Protein AF-A0A6A5TBU6-F1 (afdb_monomer)

Mean predicted aligned error: 10.68 Å

pLDDT: mean 81.48, std 22.79, range [21.53, 98.81]

Foldseek 3Di:
DPPPPPPDDDDDVVVVVVVVVVPPDDDDDDDDDDDDDDDDDDDDDDDDDDDDDDDDDDDDDDDDDDDPDPPPVVPVPDPPPPPCVVVCVVVVVVVVPPPDPDVCPVVVVVVVVVCLVCLLVLLLVLLLLLLVLLLCCCFVVLNVCLLVLLVLLLVLLVVVLVVCVVVLVVVCVVPDPDDDDADPVLLVLLLLLLLLQLLLSSLVSQLSNQDLASLLLLLLLLLLVLLQLVLCVVVVVDDDDPLLVVLSVLLVVLSVLLQLQAQADDPSNCVSSNSSSNSNSSSLNSLVVSCVPPVVNPDRLSVSSVSNSVSNVVVSVCVCPDPDDPDDDDDPDPVCVVSSVSNSNSSSSSCSSQVHSNFRPPPPPCPPPPPDDCVLVRLVVRLLSSLVSSLVSLLVQLVDLSHHAGDPSSVVSSVSSSCSSNVVSVVCVVVVVVVVVVVVVVPPPPPPPPDDDDDDDDDDDDDPDDDPPPPPPPPVPPPPDDVVVVVSVVVSVVSNVSSVCSNPPDDDDPQPDAQFPPVADAPALAEEEEEEEPDDLQLLLVVLVLQCVQPLCVPYAYEYEYQHPPDDQVVSCVSNVHPYYHYDHLFLGQLLSVLCCCLVCVNHDHQKYWRYYSDHPPVVLQSLLCSAQDDSAWFAKFFSAWAQDKHFLQWDDDNVGDTDPPSVSQVLLCQLRVDGDRMFTWGAPRTMMHGSRLSNSHDSVSSVLLSCLTQPCPHPQNDCVNQVPPDADRNHGPVSVVSRTCVCSSSSNGDNQLSHQPGGSVSSDRVVDDSVSGGDTPD

Organism: NCBI:txid706981

Structure (mmCIF, N/CA/C/O backbone):
data_AF-A0A6A5TBU6-F1
#
_entry.id   AF-A0A6A5TBU6-F1
#
loop_
_atom_site.group_PDB
_atom_site.id
_atom_site.type_symbol
_atom_site.label_atom_id
_atom_site.label_alt_id
_atom_site.label_comp_id
_atom_site.label_asym_id
_atom_site.label_entity_id
_atom_site.label_seq_id
_atom_site.pdbx_PDB_ins_code
_atom_site.Cartn_x
_atom_site.Cartn_y
_atom_site.Cartn_z
_atom_site.occupancy
_atom_site.B_iso_or_equiv
_atom_site.auth_seq_id
_atom_site.auth_comp_id
_atom_site.auth_asym_id
_atom_site.auth_atom_id
_atom_site.pdbx_PDB_model_num
ATOM 1 N N . MET A 1 1 ? -9.175 18.518 -12.626 1.00 25.09 1 MET A N 1
ATOM 2 C CA . MET A 1 1 ? -8.507 19.809 -12.917 1.00 25.09 1 MET A CA 1
ATOM 3 C C . MET A 1 1 ? -7.297 20.128 -12.014 1.00 25.09 1 MET A C 1
ATOM 5 O O . MET A 1 1 ? -6.683 21.158 -12.230 1.00 25.09 1 MET A O 1
ATOM 9 N N . CYS A 1 2 ? -6.845 19.247 -11.105 1.00 22.73 2 CYS A N 1
ATOM 10 C CA . CYS A 1 2 ? -5.670 19.499 -10.239 1.00 22.73 2 CYS A CA 1
ATOM 11 C C . CYS A 1 2 ? -4.320 18.930 -10.740 1.00 22.73 2 CYS A C 1
ATOM 13 O O . CYS A 1 2 ? -3.374 18.865 -9.965 1.00 22.73 2 CYS A O 1
ATOM 15 N N . PHE A 1 3 ? -4.193 18.501 -12.002 1.00 24.95 3 PHE A N 1
ATOM 16 C CA . PHE A 1 3 ? -3.011 17.743 -12.461 1.00 24.95 3 PHE A CA 1
ATOM 17 C C . PHE A 1 3 ? -1.880 18.579 -13.101 1.00 24.95 3 PHE A C 1
ATOM 19 O O . PHE A 1 3 ? -0.862 18.013 -13.480 1.00 24.95 3 PHE A O 1
ATOM 26 N N . VAL A 1 4 ? -2.016 19.908 -13.220 1.00 26.48 4 VAL A N 1
ATOM 27 C CA . VAL A 1 4 ? -1.069 20.748 -13.998 1.00 26.48 4 VAL A CA 1
ATOM 28 C C . VAL A 1 4 ? -0.097 21.577 -13.131 1.00 26.48 4 VAL A C 1
ATOM 30 O O . VAL A 1 4 ? 0.890 22.090 -13.641 1.00 26.48 4 VAL A O 1
ATOM 33 N N . SER A 1 5 ? -0.266 21.647 -11.807 1.00 25.61 5 SER A N 1
ATOM 34 C CA . SER A 1 5 ? 0.549 22.535 -10.945 1.00 25.61 5 SER A CA 1
ATOM 35 C C . SER A 1 5 ? 1.774 21.886 -10.273 1.00 25.61 5 SER A C 1
ATOM 37 O O . SER A 1 5 ? 2.317 22.453 -9.332 1.00 25.61 5 SER A O 1
ATOM 39 N N . LEU A 1 6 ? 2.235 20.713 -10.724 1.00 26.31 6 LEU A N 1
ATOM 40 C CA . LEU A 1 6 ? 3.291 19.930 -10.047 1.00 26.31 6 LEU A CA 1
ATOM 41 C C . LEU A 1 6 ? 4.725 20.129 -10.586 1.00 26.31 6 LEU A C 1
ATOM 43 O O . LEU A 1 6 ? 5.630 19.419 -10.159 1.00 26.31 6 LEU A O 1
ATOM 47 N N . LEU A 1 7 ? 4.967 21.086 -11.489 1.00 26.02 7 LEU A N 1
ATOM 48 C CA . LEU A 1 7 ? 6.276 21.261 -12.152 1.00 26.02 7 LEU A CA 1
ATOM 49 C C . LEU A 1 7 ? 7.170 22.386 -11.590 1.00 26.02 7 LEU A C 1
ATOM 51 O O . LEU A 1 7 ? 8.175 22.729 -12.206 1.00 26.02 7 LEU A O 1
ATOM 55 N N . SER A 1 8 ? 6.879 22.921 -10.403 1.00 26.02 8 SER A N 1
ATOM 56 C CA . SER A 1 8 ? 7.713 23.947 -9.755 1.00 26.02 8 SER A CA 1
ATOM 57 C C . SER A 1 8 ? 8.039 23.604 -8.298 1.00 26.02 8 SER A C 1
ATOM 59 O O . SER A 1 8 ? 7.358 24.061 -7.387 1.00 26.02 8 SER A O 1
ATOM 61 N N . LEU A 1 9 ? 9.110 22.830 -8.062 1.00 29.05 9 LEU A N 1
ATOM 62 C CA . LEU A 1 9 ? 9.733 22.660 -6.737 1.00 29.05 9 LEU A CA 1
ATOM 63 C C . LEU A 1 9 ? 11.262 22.509 -6.841 1.00 29.05 9 LEU A C 1
ATOM 65 O O . LEU A 1 9 ? 11.756 21.732 -7.656 1.00 29.05 9 LEU A O 1
ATOM 69 N N . PRO A 1 10 ? 12.002 23.183 -5.943 1.00 38.06 10 PRO A N 1
ATOM 70 C CA . PRO A 1 10 ? 12.728 22.443 -4.912 1.00 38.06 10 PRO A CA 1
ATOM 71 C C . PRO A 1 10 ? 12.441 22.967 -3.487 1.00 38.06 10 PRO A C 1
ATOM 73 O O . PRO A 1 10 ? 12.033 24.108 -3.295 1.00 38.06 10 PRO A O 1
ATOM 76 N N . SER A 1 11 ? 12.692 22.115 -2.484 1.00 30.66 11 SER A N 1
ATOM 77 C CA . SER A 1 11 ? 12.704 22.329 -1.013 1.00 30.66 11 SER A CA 1
ATOM 78 C C . SER A 1 11 ? 11.419 22.142 -0.179 1.00 30.66 11 SER A C 1
ATOM 80 O O . SER A 1 11 ? 11.531 21.657 0.946 1.00 30.66 11 SER A O 1
ATOM 82 N N . VAL A 1 12 ? 10.205 22.406 -0.680 1.00 30.81 12 VAL A N 1
ATOM 83 C CA . VAL A 1 12 ? 8.992 22.365 0.184 1.00 30.81 12 VAL A CA 1
ATOM 84 C C . VAL A 1 12 ? 8.363 20.965 0.324 1.00 30.81 12 VAL A C 1
ATOM 86 O O . VAL A 1 12 ? 7.858 20.629 1.393 1.00 30.81 12 VAL A O 1
ATOM 89 N N . ALA A 1 13 ? 8.460 20.091 -0.687 1.00 31.89 13 ALA A N 1
ATOM 90 C CA . ALA A 1 13 ? 7.874 18.741 -0.614 1.00 31.89 13 ALA A CA 1
ATOM 91 C C . ALA A 1 13 ? 8.538 17.813 0.424 1.00 31.89 13 ALA A C 1
ATOM 93 O O . ALA A 1 13 ? 7.895 16.882 0.903 1.00 31.89 13 ALA A O 1
ATOM 94 N N . PHE A 1 14 ? 9.788 18.077 0.820 1.00 36.16 14 PHE A N 1
ATOM 95 C CA . PHE A 1 14 ? 10.495 17.233 1.789 1.00 36.16 14 PHE A CA 1
ATOM 96 C C . PHE A 1 14 ? 10.084 17.503 3.247 1.00 36.16 14 PHE A C 1
ATOM 98 O O . PHE A 1 14 ? 9.993 16.557 4.022 1.00 36.16 14 PHE A O 1
ATOM 105 N N . ARG A 1 15 ? 9.709 18.740 3.611 1.00 31.50 15 ARG A N 1
ATOM 106 C CA . ARG A 1 15 ? 9.209 19.048 4.971 1.00 31.50 15 ARG A CA 1
ATOM 107 C C . ARG A 1 15 ? 7.807 18.491 5.245 1.00 31.50 15 ARG A C 1
ATOM 109 O O . ARG A 1 15 ? 7.457 18.230 6.389 1.00 31.50 15 ARG A O 1
ATOM 116 N N . SER A 1 16 ? 6.998 18.262 4.207 1.00 30.09 16 SER A N 1
ATOM 117 C CA . SER A 1 16 ? 5.661 17.672 4.381 1.00 30.09 16 SER A CA 1
ATOM 118 C C . SER A 1 16 ? 5.701 16.172 4.711 1.00 30.09 16 SER A C 1
ATOM 120 O O . SER A 1 16 ? 4.743 15.663 5.289 1.00 30.09 16 SER A O 1
ATOM 122 N N . LEU A 1 17 ? 6.792 15.471 4.372 1.00 33.59 17 LEU A N 1
ATOM 123 C CA . LEU A 1 17 ? 7.026 14.076 4.768 1.00 33.59 17 LEU A CA 1
ATOM 124 C C . LEU A 1 17 ? 7.419 13.968 6.252 1.00 33.59 17 LEU A C 1
ATOM 126 O O . LEU A 1 17 ? 6.958 13.049 6.926 1.00 33.59 17 LEU A O 1
ATOM 130 N N . GLU A 1 18 ? 8.165 14.944 6.788 1.00 33.19 18 GLU A N 1
ATOM 131 C CA . GLU A 1 18 ? 8.486 15.023 8.223 1.00 33.19 18 GLU A CA 1
ATOM 132 C C . GLU A 1 18 ? 7.226 15.188 9.088 1.00 33.19 18 GLU A C 1
ATOM 134 O O . GLU A 1 18 ? 7.093 14.512 10.103 1.00 33.19 18 GLU A O 1
ATOM 139 N N . SER A 1 19 ? 6.248 16.002 8.671 1.00 29.84 19 SER A N 1
ATOM 140 C CA . SER A 1 19 ? 5.049 16.260 9.490 1.00 29.84 19 SER A CA 1
ATOM 141 C C . SER A 1 19 ? 4.072 15.075 9.575 1.00 29.84 19 SER A C 1
ATOM 143 O O . SER A 1 19 ? 3.256 15.040 10.491 1.00 29.84 19 SER A O 1
ATOM 145 N N . CYS A 1 20 ? 4.146 14.101 8.657 1.00 29.88 20 CYS A N 1
ATOM 146 C CA . CYS A 1 20 ? 3.335 12.874 8.723 1.00 29.88 20 CYS A CA 1
ATOM 147 C C . CYS A 1 20 ? 4.011 11.746 9.521 1.00 29.88 20 CYS A C 1
ATOM 149 O O . CYS A 1 20 ? 3.313 10.877 10.034 1.00 29.88 20 CYS A O 1
ATOM 151 N N . TYR A 1 21 ? 5.344 11.757 9.643 1.00 31.12 21 TYR A N 1
ATOM 152 C CA . TYR A 1 21 ? 6.093 10.777 10.442 1.00 31.12 21 TYR A CA 1
ATOM 153 C C . TYR A 1 21 ? 6.386 11.265 11.873 1.00 31.12 21 TYR A C 1
ATOM 155 O O . TYR A 1 21 ? 6.466 10.448 12.784 1.00 31.12 21 TYR A O 1
ATOM 163 N N . ALA A 1 22 ? 6.477 12.579 12.105 1.00 29.03 22 ALA A N 1
ATOM 164 C CA . ALA A 1 22 ? 6.757 13.166 13.420 1.00 29.03 22 ALA A CA 1
ATOM 165 C C . ALA A 1 22 ? 5.512 13.393 14.305 1.00 29.03 22 ALA A C 1
ATOM 167 O O . ALA A 1 22 ? 5.645 13.832 15.444 1.00 29.03 22 ALA A O 1
ATOM 168 N N . ALA A 1 23 ? 4.304 13.067 13.832 1.00 29.81 23 ALA A N 1
ATOM 169 C CA . ALA A 1 23 ? 3.077 13.200 14.625 1.00 29.81 23 ALA A CA 1
ATOM 170 C C . ALA A 1 23 ? 2.894 12.103 15.699 1.00 29.81 23 ALA A C 1
ATOM 172 O O . ALA A 1 23 ? 1.852 12.066 16.341 1.00 29.81 23 ALA A O 1
ATOM 173 N N . ASN A 1 24 ? 3.883 11.223 15.911 1.00 34.97 24 ASN A N 1
ATOM 174 C CA . ASN A 1 24 ? 3.784 10.108 16.861 1.00 34.97 24 ASN A CA 1
ATOM 175 C C . ASN A 1 24 ? 4.838 10.097 17.983 1.00 34.97 24 ASN A C 1
ATOM 177 O O . ASN A 1 24 ? 4.978 9.092 18.669 1.00 34.97 24 ASN A O 1
ATOM 181 N N . SER A 1 25 ? 5.545 11.205 18.213 1.00 31.92 25 SER A N 1
ATOM 182 C CA . SER A 1 25 ? 6.380 11.387 19.411 1.00 31.92 25 SER A CA 1
ATOM 183 C C . SER A 1 25 ? 6.815 12.852 19.531 1.00 31.92 25 SER A C 1
ATOM 185 O O . SER A 1 25 ? 7.932 13.220 19.167 1.00 31.92 25 SER A O 1
ATOM 187 N N . GLY A 1 26 ? 5.913 13.717 19.992 1.00 24.92 26 GLY A N 1
ATOM 188 C CA . GLY A 1 26 ? 6.268 15.062 20.438 1.00 24.92 26 GLY A CA 1
ATOM 189 C C . GLY A 1 26 ? 6.328 15.087 21.966 1.00 24.92 26 GLY A C 1
ATOM 190 O O . GLY A 1 26 ? 5.289 14.859 22.581 1.00 24.92 26 GLY A O 1
ATOM 191 N N . PRO A 1 27 ? 7.481 15.364 22.601 1.00 32.44 27 PRO A N 1
ATOM 192 C CA . PRO A 1 27 ? 7.502 15.638 24.027 1.00 32.44 27 PRO A CA 1
ATOM 193 C C . PRO A 1 27 ? 6.834 16.995 24.275 1.00 32.44 27 PRO A C 1
ATOM 195 O O . PRO A 1 27 ? 7.062 17.963 23.537 1.00 32.44 27 PRO A O 1
ATOM 198 N N . GLY A 1 28 ? 6.003 17.056 25.315 1.00 29.25 28 GLY A N 1
ATOM 199 C CA . GLY A 1 28 ? 5.434 18.296 25.823 1.00 29.25 28 GLY A CA 1
ATOM 200 C C . GLY A 1 28 ? 6.540 19.323 26.064 1.00 29.25 28 GLY A C 1
ATOM 201 O O . GLY A 1 28 ? 7.510 19.068 26.774 1.00 29.25 28 GLY A O 1
ATOM 202 N N . ARG A 1 29 ? 6.421 20.488 25.424 1.00 27.64 29 ARG A N 1
ATOM 203 C CA . ARG A 1 29 ? 7.254 21.648 25.742 1.00 27.64 29 ARG A CA 1
ATOM 204 C C . ARG A 1 29 ? 6.710 22.302 27.004 1.00 27.64 29 ARG A C 1
ATOM 206 O O . ARG A 1 29 ? 5.880 23.204 26.908 1.00 27.64 29 ARG A O 1
ATOM 213 N N . ASP A 1 30 ? 7.259 21.919 28.146 1.00 29.47 30 ASP A N 1
ATOM 214 C CA . ASP A 1 30 ? 7.256 22.781 29.320 1.00 29.47 30 ASP A CA 1
ATOM 215 C C . ASP A 1 30 ? 8.239 23.932 29.085 1.00 29.47 30 ASP A C 1
ATOM 217 O O . ASP A 1 30 ? 9.456 23.761 28.982 1.00 29.47 30 ASP A O 1
ATOM 221 N N . ARG A 1 31 ? 7.696 25.144 28.949 1.00 28.81 31 ARG A N 1
ATOM 222 C CA . ARG A 1 31 ? 8.468 26.379 29.094 1.00 28.81 31 ARG A CA 1
ATOM 223 C C . ARG A 1 31 ? 8.550 26.702 30.582 1.00 28.81 31 ARG A C 1
ATOM 225 O O . ARG A 1 31 ? 7.658 27.354 31.113 1.00 28.81 31 ARG A O 1
ATOM 232 N N . ALA A 1 32 ? 9.651 26.317 31.216 1.00 27.70 32 ALA A N 1
ATOM 233 C CA . ALA A 1 32 ? 10.098 26.912 32.468 1.00 27.70 32 ALA A CA 1
ATOM 234 C C . ALA A 1 32 ? 11.467 27.572 32.249 1.00 27.70 32 ALA A C 1
ATOM 236 O O . ALA A 1 32 ? 12.397 26.977 31.708 1.00 27.70 32 ALA A O 1
ATOM 237 N N . TYR A 1 33 ? 11.551 28.847 32.618 1.00 28.11 33 TYR A N 1
ATOM 238 C CA . TYR A 1 33 ? 12.750 29.675 32.573 1.00 28.11 33 TYR A CA 1
ATOM 239 C C . TYR A 1 33 ? 13.780 29.205 33.614 1.00 28.11 33 TYR A C 1
ATOM 241 O O . TYR A 1 33 ? 13.486 29.266 34.802 1.00 28.11 33 TYR A O 1
ATOM 249 N N . ALA A 1 34 ? 14.996 28.836 33.193 1.00 27.03 34 ALA A N 1
ATOM 250 C CA . ALA A 1 34 ? 16.212 28.944 34.009 1.00 27.03 34 ALA A CA 1
ATOM 251 C C . ALA A 1 34 ? 17.484 28.846 33.137 1.00 27.03 34 ALA A C 1
ATOM 253 O O . ALA A 1 34 ? 17.599 28.017 32.240 1.00 27.03 34 ALA A O 1
ATOM 254 N N . THR A 1 35 ? 18.426 29.744 33.402 1.00 28.38 35 THR A N 1
ATOM 255 C CA . THR A 1 35 ? 19.749 29.956 32.782 1.00 28.38 35 THR A CA 1
ATOM 256 C C . THR A 1 35 ? 20.724 28.769 32.899 1.00 28.38 35 THR A C 1
ATOM 258 O O . THR A 1 35 ? 20.744 28.150 33.962 1.00 28.38 35 THR A O 1
ATOM 261 N N . PRO A 1 36 ? 21.642 28.526 31.933 1.00 27.62 36 PRO A N 1
ATOM 262 C CA . PRO A 1 36 ? 22.776 27.624 32.133 1.00 27.62 36 PRO A CA 1
ATOM 263 C C . PRO A 1 36 ? 24.098 28.378 32.377 1.00 27.62 36 PRO A C 1
ATOM 265 O O . PRO A 1 36 ? 24.460 29.292 31.635 1.00 27.62 36 PRO A O 1
ATOM 268 N N . GLY A 1 37 ? 24.842 27.943 33.397 1.00 24.50 37 GLY A N 1
ATOM 269 C CA . GLY A 1 37 ? 26.290 28.146 33.520 1.00 24.50 37 GLY A CA 1
ATOM 270 C C . GLY A 1 37 ? 27.050 26.891 33.045 1.00 24.50 37 GLY A C 1
ATOM 271 O O . GLY A 1 37 ? 26.468 25.806 33.060 1.00 24.50 37 GLY A O 1
ATOM 272 N N . PRO A 1 38 ? 28.315 27.002 32.592 1.00 31.12 38 PRO A N 1
ATOM 273 C CA . PRO A 1 38 ? 28.974 25.968 31.791 1.00 31.12 38 PRO A CA 1
ATOM 274 C C . PRO A 1 38 ? 29.957 25.126 32.615 1.00 31.12 38 PRO A C 1
ATOM 276 O O . PRO A 1 38 ? 30.704 25.711 33.383 1.00 31.12 38 PRO A O 1
ATOM 279 N N . PHE A 1 39 ? 30.060 23.807 32.393 1.00 23.52 39 PHE A N 1
ATOM 280 C CA . PHE A 1 39 ? 31.318 23.072 32.618 1.00 23.52 39 PHE A CA 1
ATOM 281 C C . PHE A 1 39 ? 31.457 21.792 31.761 1.00 23.52 39 PHE A C 1
ATOM 283 O O . PHE A 1 39 ? 30.680 20.847 31.827 1.00 23.52 39 PHE A O 1
ATOM 290 N N . THR A 1 40 ? 32.497 21.872 30.938 1.00 23.06 40 THR A N 1
ATOM 291 C CA . THR A 1 40 ? 33.409 20.949 30.242 1.00 23.06 40 THR A CA 1
ATOM 292 C C . THR A 1 40 ? 33.567 19.479 30.701 1.00 23.06 40 THR A C 1
ATOM 294 O O . THR A 1 40 ? 33.716 19.202 31.883 1.00 23.06 40 THR A O 1
ATOM 297 N N . LEU A 1 41 ? 33.657 18.596 29.682 1.00 21.91 41 LEU A N 1
ATOM 298 C CA . LEU A 1 41 ? 34.400 17.318 29.502 1.00 21.91 41 LEU A CA 1
ATOM 299 C C . LEU A 1 41 ? 35.068 16.621 30.714 1.00 21.91 41 LEU A C 1
ATOM 301 O O . LEU A 1 41 ? 35.908 17.226 31.365 1.00 21.91 41 LEU A O 1
ATOM 305 N N . TYR A 1 42 ? 34.925 15.286 30.805 1.00 22.69 42 TYR A N 1
ATOM 306 C CA . TYR A 1 42 ? 36.030 14.319 30.599 1.00 22.69 42 TYR A CA 1
ATOM 307 C C . TYR A 1 42 ? 35.514 12.880 30.389 1.00 22.69 42 TYR A C 1
ATOM 309 O O . TYR A 1 42 ? 34.369 12.551 30.680 1.00 22.69 42 TYR A O 1
ATOM 317 N N . ALA A 1 43 ? 36.382 12.067 29.794 1.00 21.91 43 ALA A N 1
ATOM 318 C CA . ALA A 1 43 ? 36.135 10.789 29.144 1.00 21.91 43 ALA A CA 1
ATOM 319 C C . ALA A 1 43 ? 36.349 9.540 30.032 1.00 21.91 43 ALA A C 1
ATOM 321 O O . ALA A 1 43 ? 36.907 9.633 31.119 1.00 21.91 43 ALA A O 1
ATOM 322 N N . LEU A 1 44 ? 36.044 8.384 29.416 1.00 22.14 44 LEU A N 1
ATOM 323 C CA . LEU A 1 44 ? 36.587 7.029 29.635 1.00 22.14 44 LEU A CA 1
ATOM 324 C C . LEU A 1 44 ? 36.124 6.262 30.883 1.00 22.14 44 LEU A C 1
ATOM 326 O O . LEU A 1 44 ? 36.499 6.602 31.991 1.00 22.14 44 LEU A O 1
ATOM 330 N N . PHE A 1 45 ? 35.483 5.106 30.665 1.00 23.23 45 PHE A N 1
ATOM 331 C CA . PHE A 1 45 ? 36.044 3.834 31.135 1.00 23.23 45 PHE A CA 1
ATOM 332 C C . PHE A 1 45 ? 35.575 2.648 30.280 1.00 23.23 45 PHE A C 1
ATOM 334 O O . PHE A 1 45 ? 34.394 2.434 30.023 1.00 23.23 45 PHE A O 1
ATOM 341 N N . SER A 1 46 ? 36.575 1.895 29.835 1.00 22.48 46 SER A N 1
ATOM 342 C CA . SER A 1 46 ? 36.542 0.553 29.266 1.00 22.48 46 SER A CA 1
ATOM 343 C C . SER A 1 46 ? 35.998 -0.476 30.262 1.00 22.48 46 SER A C 1
ATOM 345 O O . SER A 1 46 ? 36.445 -0.498 31.408 1.00 22.48 46 SER A O 1
ATOM 347 N N . GLY A 1 47 ? 35.127 -1.381 29.809 1.00 24.97 47 GLY A N 1
ATOM 348 C CA . GLY A 1 47 ? 34.662 -2.535 30.583 1.00 24.97 47 GLY A CA 1
ATOM 349 C C . GLY A 1 47 ? 34.803 -3.830 29.786 1.00 24.97 47 GLY A C 1
ATOM 350 O O . GLY A 1 47 ? 34.155 -4.005 28.759 1.00 24.97 47 GLY A O 1
ATOM 351 N N . SER A 1 48 ? 35.700 -4.693 30.256 1.00 23.86 48 SER A N 1
ATOM 352 C CA . SER A 1 48 ? 36.116 -5.971 29.677 1.00 23.86 48 SER A CA 1
ATOM 353 C C . SER A 1 48 ? 34.997 -6.994 29.477 1.00 23.86 48 SER A C 1
ATOM 355 O O . SER A 1 48 ? 34.135 -7.186 30.329 1.00 23.86 48 SER A O 1
ATOM 357 N N . CYS A 1 49 ? 35.129 -7.749 28.385 1.00 23.41 49 CYS A N 1
ATOM 358 C CA . CYS A 1 49 ? 34.513 -9.057 28.188 1.00 23.41 49 CYS A CA 1
ATOM 359 C C . CYS A 1 49 ? 35.028 -10.079 29.214 1.00 23.41 49 CYS A C 1
ATOM 361 O O . CYS A 1 49 ? 36.236 -10.214 29.415 1.00 23.41 49 CYS A O 1
ATOM 363 N N . GLY A 1 50 ? 34.114 -10.870 29.770 1.00 24.31 50 GLY A N 1
ATOM 364 C CA . GLY A 1 50 ? 34.403 -12.126 30.455 1.00 24.31 50 GLY A CA 1
ATOM 365 C C . GLY A 1 50 ? 33.233 -13.093 30.246 1.00 24.31 50 GLY A C 1
ATOM 366 O O . GLY A 1 50 ? 32.108 -12.723 30.575 1.00 24.31 50 GLY A O 1
ATOM 367 N N . PRO A 1 51 ? 33.445 -14.299 29.686 1.00 29.97 51 PRO A N 1
ATOM 368 C CA . PRO A 1 51 ? 32.376 -15.260 29.468 1.00 29.97 51 PRO A CA 1
ATOM 369 C C . PRO A 1 51 ? 32.337 -16.274 30.612 1.00 29.97 51 PRO A C 1
ATOM 371 O O . PRO A 1 51 ? 33.354 -16.868 30.961 1.00 29.97 51 PRO A O 1
ATOM 374 N N . ARG A 1 52 ? 31.150 -16.527 31.156 1.00 26.55 52 ARG A N 1
ATOM 375 C CA . ARG A 1 52 ? 30.803 -17.765 31.863 1.00 26.55 52 ARG A CA 1
ATOM 376 C C . ARG A 1 52 ? 29.294 -17.881 31.830 1.00 26.55 52 ARG A C 1
ATOM 378 O O . ARG A 1 52 ? 28.644 -17.095 32.496 1.00 26.55 52 ARG A O 1
ATOM 385 N N . LEU A 1 53 ? 28.767 -18.856 31.099 1.00 26.16 53 LEU A N 1
ATOM 386 C CA . LEU A 1 53 ? 27.568 -19.579 31.506 1.00 26.16 53 LEU A CA 1
ATOM 387 C C . LEU A 1 53 ? 27.580 -20.959 30.844 1.00 26.16 53 LEU A C 1
ATOM 389 O O . LEU A 1 53 ? 27.874 -21.133 29.664 1.00 26.16 53 LEU A O 1
ATOM 393 N N . THR A 1 54 ? 27.376 -21.928 31.717 1.00 26.64 54 THR A N 1
ATOM 394 C CA . THR A 1 54 ? 27.406 -23.374 31.562 1.00 26.64 54 THR A CA 1
ATOM 395 C C . THR A 1 54 ? 26.227 -23.873 30.736 1.00 26.64 54 THR A C 1
ATOM 397 O O . THR A 1 54 ? 25.092 -23.465 30.959 1.00 26.64 54 THR A O 1
ATOM 400 N N . ALA A 1 55 ? 26.509 -24.790 29.812 1.00 25.08 55 ALA A N 1
ATOM 401 C CA . ALA A 1 55 ? 25.507 -25.548 29.082 1.00 25.08 55 ALA A CA 1
ATOM 402 C C . ALA A 1 55 ? 24.772 -26.507 30.032 1.00 25.08 55 ALA A C 1
ATOM 404 O O . ALA A 1 55 ? 25.412 -27.286 30.739 1.00 25.08 55 ALA A O 1
ATOM 405 N N . GLN A 1 56 ? 23.441 -26.462 30.018 1.00 25.16 56 GLN A N 1
ATOM 406 C CA . GLN A 1 56 ? 22.585 -27.497 30.583 1.00 25.16 56 GLN A CA 1
ATOM 407 C C . GLN A 1 56 ? 21.661 -27.996 29.470 1.00 25.16 56 GLN A C 1
ATOM 409 O O . GLN A 1 56 ? 20.922 -27.231 28.853 1.00 25.16 56 GLN A O 1
ATOM 414 N N . GLU A 1 57 ? 21.797 -29.285 29.173 1.00 26.44 57 GLU A N 1
ATOM 415 C CA . GLU A 1 57 ? 21.048 -30.030 28.169 1.00 26.44 57 GLU A CA 1
ATOM 416 C C . GLU A 1 57 ? 19.570 -30.125 28.549 1.00 26.44 57 GLU A C 1
ATOM 418 O O . GLU A 1 57 ? 19.247 -30.701 29.585 1.00 26.44 57 GLU A O 1
ATOM 423 N N . HIS A 1 58 ? 18.669 -29.681 27.672 1.00 26.38 58 HIS A N 1
ATOM 424 C CA . HIS A 1 58 ? 17.308 -30.210 27.606 1.00 26.38 58 HIS A CA 1
ATOM 425 C C . HIS A 1 58 ? 16.900 -30.421 26.149 1.00 26.38 58 HIS A C 1
ATOM 427 O O . HIS A 1 58 ? 16.778 -29.488 25.355 1.00 26.38 58 HIS A O 1
ATOM 433 N N . GLY A 1 59 ? 16.734 -31.700 25.806 1.00 27.08 59 GLY A N 1
ATOM 434 C CA . GLY A 1 59 ? 16.253 -32.153 24.515 1.00 27.08 59 GLY A CA 1
ATOM 435 C C . GLY A 1 59 ? 14.794 -31.769 24.311 1.00 27.08 59 GLY A C 1
ATOM 436 O O . GLY A 1 59 ? 13.941 -32.026 25.156 1.00 27.08 59 GLY A O 1
ATOM 437 N N . THR A 1 60 ? 14.505 -31.194 23.150 1.00 24.80 60 THR A N 1
ATOM 438 C CA . THR A 1 60 ? 13.145 -31.054 22.638 1.00 24.80 60 THR A CA 1
ATOM 439 C C . THR A 1 60 ? 13.117 -31.502 21.183 1.00 24.80 60 THR A C 1
ATOM 441 O O . THR A 1 60 ? 13.903 -31.072 20.340 1.00 24.80 60 THR A O 1
ATOM 444 N N . ASN A 1 61 ? 12.225 -32.455 20.919 1.00 22.61 61 ASN A N 1
ATOM 445 C CA . ASN A 1 61 ? 11.944 -33.011 19.607 1.00 22.61 61 ASN A CA 1
ATOM 446 C C . ASN A 1 61 ? 11.353 -31.922 18.700 1.00 22.61 61 ASN A C 1
ATOM 448 O O . ASN A 1 61 ? 10.214 -31.499 18.891 1.00 22.61 61 ASN A O 1
ATOM 452 N N . CYS A 1 62 ? 12.111 -31.500 17.689 1.00 21.94 62 CYS A N 1
ATOM 453 C CA . CYS A 1 62 ? 11.627 -30.639 16.613 1.00 21.94 62 CYS A CA 1
ATOM 454 C C . CYS A 1 62 ? 10.721 -31.434 15.663 1.00 21.94 62 CYS A C 1
ATOM 456 O O . CYS A 1 62 ? 11.192 -32.133 14.764 1.00 21.94 62 CYS A O 1
ATOM 458 N N . PHE A 1 63 ? 9.409 -31.296 15.842 1.00 21.91 63 PHE A N 1
ATOM 459 C CA . PHE A 1 63 ? 8.415 -31.692 14.849 1.00 21.91 63 PHE A CA 1
ATOM 460 C C . PHE A 1 63 ? 8.384 -30.644 13.724 1.00 21.91 63 PHE A C 1
ATOM 462 O O . PHE A 1 63 ? 8.120 -29.465 13.955 1.00 21.91 63 PHE A O 1
ATOM 469 N N . TRP A 1 64 ? 8.687 -31.071 12.498 1.00 22.70 64 TRP A N 1
ATOM 470 C CA . TRP A 1 64 ? 8.644 -30.240 11.294 1.00 22.70 64 TRP A CA 1
ATOM 471 C C . TRP A 1 64 ? 7.193 -29.900 10.919 1.00 22.70 64 TRP A C 1
ATOM 473 O O . TRP A 1 64 ? 6.466 -30.747 10.404 1.00 22.70 64 TRP A O 1
ATOM 483 N N . GLY A 1 65 ? 6.785 -28.650 11.146 1.00 21.53 65 GLY A N 1
ATOM 484 C CA . GLY A 1 65 ? 5.537 -28.074 10.641 1.00 21.53 65 GLY A CA 1
ATOM 485 C C . GLY A 1 65 ? 5.758 -27.323 9.324 1.00 21.53 65 GLY A C 1
ATOM 486 O O . GLY A 1 65 ? 6.387 -26.272 9.299 1.00 21.53 65 GLY A O 1
ATOM 487 N N . SER A 1 66 ? 5.277 -27.919 8.233 1.00 23.81 66 SER A N 1
ATOM 488 C CA . SER A 1 66 ? 4.974 -27.386 6.894 1.00 23.81 66 SER A CA 1
ATOM 489 C C . SER A 1 66 ? 5.501 -25.990 6.508 1.00 23.81 66 SER A C 1
ATOM 491 O O . SER A 1 66 ? 4.829 -24.974 6.659 1.00 23.81 66 SER A O 1
ATOM 493 N N . ARG A 1 67 ? 6.666 -25.970 5.845 1.00 27.36 67 ARG A N 1
ATOM 494 C CA . ARG A 1 67 ? 7.110 -24.855 4.992 1.00 27.36 67 ARG A CA 1
ATOM 495 C C . ARG A 1 67 ? 6.145 -24.670 3.821 1.00 27.36 67 ARG A C 1
ATOM 497 O O . ARG A 1 67 ? 5.945 -25.599 3.035 1.00 27.36 67 ARG A O 1
ATOM 504 N N . MET A 1 68 ? 5.673 -23.444 3.616 1.00 26.52 68 MET A N 1
ATOM 505 C CA . MET A 1 68 ? 5.138 -23.000 2.330 1.00 26.52 68 MET A CA 1
ATOM 506 C C . MET A 1 68 ? 6.293 -23.021 1.315 1.00 26.52 68 MET A C 1
ATOM 508 O O . MET A 1 68 ? 7.120 -22.118 1.220 1.00 26.52 68 MET A O 1
ATOM 512 N N . SER A 1 69 ? 6.431 -24.154 0.635 1.00 26.86 69 SER A N 1
ATOM 513 C CA . SER A 1 69 ? 7.448 -24.383 -0.379 1.00 26.86 69 SER A CA 1
ATOM 514 C C . SER A 1 69 ? 7.182 -23.458 -1.570 1.00 26.86 69 SER A C 1
ATOM 516 O O . SER A 1 69 ? 6.183 -23.614 -2.263 1.00 26.86 69 SER A O 1
ATOM 518 N N . LEU A 1 70 ? 8.107 -22.539 -1.869 1.00 33.94 70 LEU A N 1
ATOM 519 C CA . LEU A 1 70 ? 8.202 -21.854 -3.173 1.00 33.94 70 LEU A CA 1
ATOM 520 C C . LEU A 1 70 ? 8.480 -22.835 -4.341 1.00 33.94 70 LEU A C 1
ATOM 522 O O . LEU A 1 70 ? 8.508 -22.445 -5.508 1.00 33.94 70 LEU A O 1
ATOM 526 N N . GLY A 1 71 ? 8.684 -24.122 -4.041 1.00 30.52 71 GLY A N 1
ATOM 527 C CA . GLY A 1 71 ? 9.058 -25.172 -4.981 1.00 30.52 71 GLY A CA 1
ATOM 528 C C . GLY A 1 71 ? 7.996 -25.609 -6.002 1.00 30.52 71 GLY A C 1
ATOM 529 O O . GLY A 1 71 ? 8.393 -25.845 -7.143 1.00 30.52 71 GLY A O 1
ATOM 530 N N . PRO A 1 72 ? 6.682 -25.738 -5.710 1.00 30.03 72 PRO A N 1
ATOM 531 C CA . PRO A 1 72 ? 5.747 -26.366 -6.651 1.00 30.03 72 PRO A CA 1
ATOM 532 C C . PRO A 1 72 ? 5.356 -25.457 -7.822 1.00 30.03 72 PRO A C 1
ATOM 534 O O . PRO A 1 72 ? 5.138 -25.940 -8.930 1.00 30.03 72 PRO A O 1
ATOM 537 N N . PHE A 1 73 ? 5.319 -24.136 -7.619 1.00 32.22 73 PHE A N 1
ATOM 538 C CA . PHE A 1 73 ? 4.896 -23.203 -8.670 1.00 32.22 73 PHE A CA 1
ATOM 539 C C . PHE A 1 73 ? 6.035 -22.865 -9.647 1.00 32.22 73 PHE A C 1
ATOM 541 O O . PHE A 1 73 ? 5.812 -22.744 -10.847 1.00 32.22 73 PHE A O 1
ATOM 548 N N . ILE A 1 74 ? 7.283 -22.813 -9.164 1.00 34.84 74 ILE A N 1
ATOM 549 C CA . ILE A 1 74 ? 8.465 -22.628 -10.024 1.00 34.84 74 ILE A CA 1
ATOM 550 C C . ILE A 1 74 ? 8.840 -23.939 -10.742 1.00 34.84 74 ILE A C 1
ATOM 552 O O . ILE A 1 74 ? 9.351 -23.899 -11.859 1.00 34.84 74 ILE A O 1
ATOM 556 N N . SER A 1 75 ? 8.548 -25.110 -10.158 1.00 30.84 75 SER A N 1
ATOM 557 C CA . SER A 1 75 ? 8.870 -26.405 -10.786 1.00 30.84 75 SER A CA 1
ATOM 558 C C . SER A 1 75 ? 7.842 -26.920 -11.799 1.00 30.84 75 SER A C 1
ATOM 560 O O . SER A 1 75 ? 8.193 -27.792 -12.589 1.00 30.84 75 SER A O 1
ATOM 562 N N . SER A 1 76 ? 6.614 -26.391 -11.821 1.00 31.44 76 SER A N 1
ATOM 563 C CA . SER A 1 76 ? 5.561 -26.821 -12.760 1.00 31.44 76 SER A CA 1
ATOM 564 C C . SER A 1 76 ? 5.537 -26.040 -14.080 1.00 31.44 76 SER A C 1
ATOM 566 O O . SER A 1 76 ? 4.976 -26.525 -15.057 1.00 31.44 76 SER A O 1
ATOM 568 N N . LEU A 1 77 ? 6.191 -24.873 -14.151 1.00 30.05 77 LEU A N 1
ATOM 569 C CA . LEU A 1 77 ? 6.241 -24.035 -15.360 1.00 30.05 77 LEU A CA 1
ATOM 570 C C . LEU A 1 77 ? 7.534 -24.177 -16.181 1.00 30.05 77 LEU A C 1
ATOM 572 O O . LEU A 1 77 ? 7.631 -23.594 -17.261 1.00 30.05 77 LEU A O 1
ATOM 576 N N . LEU A 1 78 ? 8.533 -24.936 -15.713 1.00 34.75 78 LEU A N 1
ATOM 577 C CA . LEU A 1 78 ? 9.847 -25.020 -16.361 1.00 34.75 78 LEU A CA 1
ATOM 578 C C . LEU A 1 78 ? 10.431 -26.444 -16.283 1.00 34.75 78 LEU A C 1
ATOM 580 O O . LEU A 1 78 ? 10.476 -27.025 -15.197 1.00 34.75 78 LEU A O 1
ATOM 584 N N . PRO A 1 79 ? 10.935 -27.020 -17.394 1.00 32.97 79 PRO A N 1
ATOM 585 C CA . PRO A 1 79 ? 11.599 -28.318 -17.359 1.00 32.97 79 PRO A CA 1
ATOM 586 C C . PRO A 1 79 ? 12.861 -28.243 -16.484 1.00 32.97 79 PRO A C 1
ATOM 588 O O . PRO A 1 79 ? 13.809 -27.517 -16.793 1.00 32.97 79 PRO A O 1
ATOM 591 N N . ARG A 1 80 ? 12.866 -29.019 -15.388 1.00 37.50 80 ARG A N 1
ATOM 592 C CA . ARG A 1 80 ? 13.904 -29.072 -14.333 1.00 37.50 80 ARG A CA 1
ATOM 593 C C . ARG A 1 80 ? 15.333 -29.349 -14.820 1.00 37.50 80 ARG A C 1
ATOM 595 O O . ARG A 1 80 ? 16.263 -29.178 -14.043 1.00 37.50 80 ARG A O 1
ATOM 602 N N . THR A 1 81 ? 15.531 -29.755 -16.069 1.00 33.06 81 THR A N 1
ATOM 603 C CA . THR A 1 81 ? 16.831 -30.206 -16.579 1.00 33.06 81 THR A CA 1
ATOM 604 C C . THR A 1 81 ? 17.696 -29.124 -17.232 1.00 33.06 81 THR A C 1
ATOM 606 O O . THR A 1 81 ? 18.869 -29.386 -17.427 1.00 33.06 81 THR A O 1
ATOM 609 N N . ARG A 1 82 ? 17.206 -27.905 -17.531 1.00 44.16 82 ARG A N 1
ATOM 610 C CA . ARG A 1 82 ? 17.995 -26.931 -18.335 1.00 44.16 82 ARG A CA 1
ATOM 611 C C . ARG A 1 82 ? 18.530 -25.682 -17.624 1.00 44.16 82 ARG A C 1
ATOM 613 O O . ARG A 1 82 ? 19.387 -25.008 -18.183 1.00 44.16 82 ARG A O 1
ATOM 620 N N . ILE A 1 83 ? 18.060 -25.329 -16.424 1.00 40.41 83 ILE A N 1
ATOM 621 C CA . ILE A 1 83 ? 18.404 -24.025 -15.805 1.00 40.41 83 ILE A CA 1
ATOM 622 C C . ILE A 1 83 ? 19.639 -24.106 -14.901 1.00 40.41 83 ILE A C 1
ATOM 624 O O . ILE A 1 83 ? 20.508 -23.241 -14.991 1.00 40.41 83 ILE A O 1
ATOM 628 N N . THR A 1 84 ? 19.771 -25.160 -14.093 1.00 40.72 84 THR A N 1
ATOM 629 C CA . THR A 1 84 ? 21.036 -25.475 -13.405 1.00 40.72 84 THR A CA 1
ATOM 630 C C . THR A 1 84 ? 22.128 -25.822 -14.408 1.00 40.72 84 THR A C 1
ATOM 632 O O . THR A 1 84 ? 23.278 -25.452 -14.200 1.00 40.72 84 THR A O 1
ATOM 635 N N . GLU A 1 85 ? 21.762 -26.426 -15.542 1.00 41.09 85 GLU A N 1
ATOM 636 C CA . GLU A 1 85 ? 22.666 -26.581 -16.676 1.00 41.09 85 GLU A CA 1
ATOM 637 C C . GLU A 1 85 ? 23.062 -25.244 -17.299 1.00 41.09 85 GLU A C 1
ATOM 639 O O . GLU A 1 85 ? 24.189 -25.154 -17.719 1.00 41.09 85 GLU A O 1
ATOM 644 N N . LEU A 1 86 ? 22.245 -24.187 -17.337 1.00 40.62 86 LEU A N 1
ATOM 645 C CA . LEU A 1 86 ? 22.638 -22.906 -17.958 1.00 40.62 86 LEU A CA 1
ATOM 646 C C . LEU A 1 86 ? 23.617 -22.082 -17.105 1.00 40.62 86 LEU A C 1
ATOM 648 O O . LEU A 1 86 ? 24.566 -21.513 -17.650 1.00 40.62 86 LEU A O 1
ATOM 652 N N . SER A 1 87 ? 23.427 -22.030 -15.782 1.00 42.66 87 SER A N 1
ATOM 653 C CA . SER A 1 87 ? 24.388 -21.380 -14.876 1.00 42.66 87 SER A CA 1
ATOM 654 C C . SER A 1 87 ? 25.653 -22.223 -14.698 1.00 42.66 87 SER A C 1
ATOM 656 O O . SER A 1 87 ? 26.755 -21.674 -14.702 1.00 42.66 87 SER A O 1
ATOM 658 N N . SER A 1 88 ? 25.510 -23.554 -14.638 1.00 41.47 88 SER A N 1
ATOM 659 C CA . SER A 1 88 ? 26.641 -24.479 -14.682 1.00 41.47 88 SER A CA 1
ATOM 660 C C . SER A 1 88 ? 27.345 -24.415 -16.033 1.00 41.47 88 SER A C 1
ATOM 662 O O . SER A 1 88 ? 28.551 -24.282 -16.032 1.00 41.47 88 SER A O 1
ATOM 664 N N . LEU A 1 89 ? 26.667 -24.413 -17.186 1.00 44.31 89 LEU A N 1
ATOM 665 C CA . LEU A 1 89 ? 27.305 -24.383 -18.513 1.00 44.31 89 LEU A CA 1
ATOM 666 C C . LEU A 1 89 ? 28.162 -23.136 -18.676 1.00 44.31 89 LEU A C 1
ATOM 668 O O . LEU A 1 89 ? 29.267 -23.248 -19.189 1.00 44.31 89 LEU A O 1
ATOM 672 N N . ALA A 1 90 ? 27.695 -21.969 -18.228 1.00 46.66 90 ALA A N 1
ATOM 673 C CA . ALA A 1 90 ? 28.485 -20.743 -18.307 1.00 46.66 90 ALA A CA 1
ATOM 674 C C . ALA A 1 90 ? 29.790 -20.842 -17.490 1.00 46.66 90 ALA A C 1
ATOM 676 O O . ALA A 1 90 ? 30.832 -20.348 -17.918 1.00 46.66 90 ALA A O 1
ATOM 677 N N . MET A 1 91 ? 29.749 -21.525 -16.342 1.00 47.12 91 MET A N 1
ATOM 678 C CA . MET A 1 91 ? 30.878 -21.649 -15.415 1.00 47.12 91 MET A CA 1
ATOM 679 C C . MET A 1 91 ? 31.780 -22.865 -15.725 1.00 47.12 91 MET A C 1
ATOM 681 O O . MET A 1 91 ? 33.000 -22.775 -15.630 1.00 47.12 91 MET A O 1
ATOM 685 N N . THR A 1 92 ? 31.219 -23.988 -16.182 1.00 49.28 92 THR A N 1
ATOM 686 C CA . THR A 1 92 ? 31.927 -25.211 -16.603 1.00 49.28 92 THR A CA 1
ATOM 687 C C . THR A 1 92 ? 32.548 -25.049 -17.994 1.00 49.28 92 THR A C 1
ATOM 689 O O . THR A 1 92 ? 33.644 -25.556 -18.227 1.00 49.28 92 THR A O 1
ATOM 692 N N . ALA A 1 93 ? 31.919 -24.296 -18.909 1.00 50.25 93 ALA A N 1
ATOM 693 C CA . ALA A 1 93 ? 32.554 -23.919 -20.174 1.00 50.25 93 ALA A CA 1
ATOM 694 C C . ALA A 1 93 ? 33.819 -23.084 -19.927 1.00 50.25 93 ALA A C 1
ATOM 696 O O . ALA A 1 93 ? 34.800 -23.242 -20.647 1.00 50.25 93 ALA A O 1
ATOM 697 N N . HIS A 1 94 ? 33.847 -22.266 -18.868 1.00 47.81 94 HIS A N 1
ATOM 698 C CA . HIS A 1 94 ? 35.019 -21.468 -18.516 1.00 47.81 94 HIS A CA 1
ATOM 699 C C . HIS A 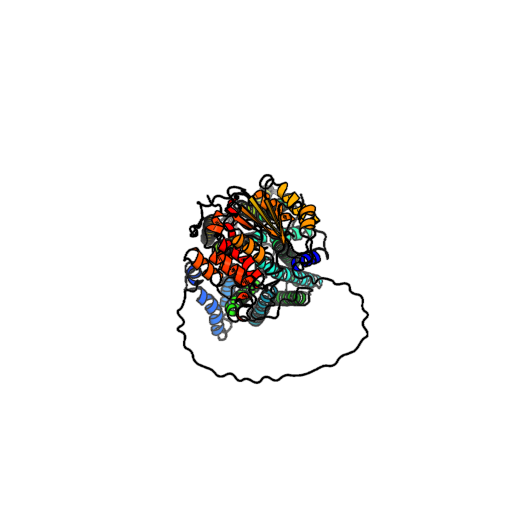1 94 ? 36.235 -22.332 -18.141 1.00 47.81 94 HIS A C 1
ATOM 701 O O . HIS A 1 94 ? 37.332 -22.051 -18.623 1.00 47.81 94 HIS A O 1
ATOM 707 N N . LEU A 1 95 ? 36.048 -23.393 -17.347 1.00 53.09 95 LEU A N 1
ATOM 708 C CA . LEU A 1 95 ? 37.148 -24.264 -16.904 1.00 53.09 95 LEU A CA 1
ATOM 709 C C . LEU A 1 95 ? 37.737 -25.131 -18.031 1.00 53.09 95 LEU A C 1
ATOM 711 O O . LEU A 1 95 ? 38.885 -25.546 -17.937 1.00 53.09 95 LEU A O 1
ATOM 715 N N . ARG A 1 96 ? 36.994 -25.376 -19.121 1.00 50.34 96 ARG A N 1
ATOM 716 C CA . ARG A 1 96 ? 37.515 -26.070 -20.319 1.00 50.34 96 ARG A CA 1
ATOM 717 C C . ARG A 1 96 ? 38.159 -25.144 -21.359 1.00 50.34 96 ARG A C 1
ATOM 719 O O . ARG A 1 96 ? 38.814 -25.636 -22.270 1.00 50.34 96 ARG A O 1
ATOM 726 N N . LEU A 1 97 ? 37.970 -23.826 -21.262 1.00 53.03 97 LEU A N 1
ATOM 727 C CA . LEU A 1 97 ? 38.366 -22.863 -22.302 1.00 53.03 97 LEU A CA 1
ATOM 728 C C . LEU A 1 97 ? 39.767 -22.254 -22.118 1.00 53.03 97 LEU A C 1
ATOM 730 O O . LEU A 1 97 ? 40.192 -21.493 -22.992 1.00 53.03 97 LEU A O 1
ATOM 734 N N . GLU A 1 98 ? 40.480 -22.551 -21.026 1.00 54.97 98 GLU A N 1
ATOM 735 C CA . GLU A 1 98 ? 41.848 -22.045 -20.810 1.00 54.97 98 GLU A CA 1
ATOM 736 C C . GLU A 1 98 ? 42.934 -22.845 -21.550 1.00 54.97 98 GLU A C 1
ATOM 738 O O . GLU A 1 98 ? 44.008 -22.298 -21.775 1.00 54.97 98 GLU A O 1
ATOM 743 N N . ASP A 1 99 ? 42.634 -24.056 -22.039 1.00 56.62 99 ASP A N 1
ATOM 744 C CA . ASP A 1 99 ? 43.651 -24.979 -22.583 1.00 56.62 99 ASP A CA 1
ATOM 745 C C . ASP A 1 99 ? 43.669 -25.110 -24.125 1.00 56.62 99 ASP A C 1
ATOM 747 O O . ASP A 1 99 ? 44.455 -25.869 -24.687 1.00 56.62 99 ASP A O 1
ATOM 751 N N . ALA A 1 100 ? 42.823 -24.372 -24.857 1.00 50.69 100 ALA A N 1
ATOM 752 C CA . ALA A 1 100 ? 42.715 -24.489 -26.319 1.00 50.69 100 ALA A CA 1
ATOM 753 C C . ALA A 1 100 ? 42.861 -23.134 -27.039 1.00 50.69 100 ALA A C 1
ATOM 755 O O . ALA A 1 100 ? 41.959 -22.287 -27.012 1.00 50.69 100 ALA A O 1
ATOM 756 N N . GLY A 1 101 ? 44.011 -22.955 -27.701 1.00 62.03 101 GLY A N 1
ATOM 757 C CA . GLY A 1 101 ? 44.369 -21.785 -28.510 1.00 62.03 101 GLY A CA 1
ATOM 758 C C . GLY A 1 101 ? 43.499 -21.561 -29.759 1.00 62.03 101 GLY A C 1
ATOM 759 O O . GLY A 1 101 ? 42.807 -22.466 -30.214 1.00 62.03 101 GLY A O 1
ATOM 760 N N . GLU A 1 102 ? 43.551 -20.319 -30.268 1.00 60.69 102 GLU A N 1
ATOM 761 C CA . GLU A 1 102 ? 43.042 -19.679 -31.513 1.00 60.69 102 GLU A CA 1
ATOM 762 C C . GLU A 1 102 ? 41.794 -20.205 -32.264 1.00 60.69 102 GLU A C 1
ATOM 764 O O . GLU A 1 102 ? 40.979 -19.390 -32.697 1.00 60.69 102 GLU A O 1
ATOM 769 N N . LYS A 1 103 ? 41.542 -21.516 -32.364 1.00 60.66 103 LYS A N 1
ATOM 770 C CA . LYS A 1 103 ? 40.314 -22.095 -32.953 1.00 60.66 103 LYS A CA 1
ATOM 771 C C . LYS A 1 103 ? 39.025 -21.781 -32.170 1.00 60.66 103 LYS A C 1
ATOM 773 O O . LYS A 1 103 ? 37.934 -22.037 -32.668 1.00 60.66 103 LYS A O 1
ATOM 778 N N . ASN A 1 104 ? 39.131 -21.181 -30.983 1.00 69.25 104 ASN A N 1
ATOM 779 C CA . ASN A 1 104 ? 38.007 -20.854 -30.095 1.00 69.25 104 ASN A CA 1
ATOM 780 C C . ASN A 1 104 ? 37.339 -19.485 -30.340 1.00 69.25 104 ASN A C 1
ATOM 782 O O . ASN A 1 104 ? 36.367 -19.156 -29.659 1.00 69.25 104 ASN A O 1
ATOM 786 N N . SER A 1 105 ? 37.826 -18.652 -31.266 1.00 74.38 105 SER A N 1
ATOM 787 C CA . SER A 1 105 ? 37.227 -17.324 -31.504 1.00 74.38 105 SER A CA 1
ATOM 788 C C . SER A 1 105 ? 35.813 -17.415 -32.091 1.00 74.38 105 SER A C 1
ATOM 790 O O . SER A 1 105 ? 34.918 -16.688 -31.659 1.00 74.38 105 SER A O 1
ATOM 792 N N . HIS A 1 106 ? 35.584 -18.357 -33.011 1.00 79.62 106 HIS A N 1
ATOM 793 C CA . HIS A 1 106 ? 34.273 -18.573 -33.620 1.00 79.62 106 HIS A CA 1
ATOM 794 C C . HIS A 1 106 ? 33.262 -19.160 -32.621 1.00 79.62 106 HIS A C 1
ATOM 796 O O . HIS A 1 106 ? 32.124 -18.697 -32.553 1.00 79.62 106 HIS A O 1
ATOM 802 N N . ASP A 1 107 ? 33.687 -20.105 -31.777 1.00 80.50 107 ASP A N 1
ATOM 803 C CA . ASP A 1 107 ? 32.823 -20.711 -30.753 1.00 80.50 107 ASP A CA 1
ATOM 804 C C . ASP A 1 107 ? 32.433 -19.698 -29.654 1.00 80.50 107 ASP A C 1
ATOM 806 O O . ASP A 1 107 ? 31.286 -19.623 -29.206 1.00 80.50 107 ASP A O 1
ATOM 810 N N . ARG A 1 108 ? 33.349 -18.787 -29.296 1.00 78.94 108 ARG A N 1
ATOM 811 C CA . ARG A 1 108 ? 33.039 -17.647 -28.413 1.00 78.94 108 ARG A CA 1
ATOM 812 C C . ARG A 1 108 ? 32.043 -16.665 -29.031 1.00 78.94 108 ARG A C 1
ATOM 814 O O . ARG A 1 108 ? 31.207 -16.120 -28.313 1.00 78.94 108 ARG A O 1
ATOM 821 N N . GLN A 1 109 ? 32.107 -16.435 -30.342 1.00 80.50 109 GLN A N 1
ATOM 822 C CA . GLN A 1 109 ? 31.161 -15.547 -31.019 1.00 80.50 109 GLN A CA 1
ATOM 823 C C . GLN A 1 109 ? 29.756 -16.164 -31.070 1.00 80.50 109 GLN A C 1
ATOM 825 O O . GLN A 1 109 ? 28.784 -15.490 -30.742 1.00 80.50 109 GLN A O 1
ATOM 830 N N . THR A 1 110 ? 29.640 -17.455 -31.395 1.00 85.06 110 THR A N 1
ATOM 831 C CA . THR A 1 110 ? 28.333 -18.134 -31.447 1.00 85.06 110 THR A CA 1
ATOM 832 C C . THR A 1 110 ? 27.666 -18.217 -30.072 1.00 85.06 110 THR A C 1
ATOM 834 O O . THR A 1 110 ? 26.465 -17.968 -29.954 1.00 85.06 110 THR A O 1
ATOM 837 N N . THR A 1 111 ? 28.433 -18.497 -29.014 1.00 84.19 111 THR A N 1
ATOM 838 C CA . THR A 1 111 ? 27.929 -18.486 -27.631 1.00 84.19 111 THR A CA 1
ATOM 839 C C . THR A 1 111 ? 27.518 -17.085 -27.181 1.00 84.19 111 THR A C 1
ATOM 841 O O . THR A 1 111 ? 26.467 -16.935 -26.555 1.00 84.19 111 THR A O 1
ATOM 844 N N . HIS A 1 112 ? 28.273 -16.046 -27.551 1.00 83.31 112 HIS A N 1
ATOM 845 C CA . HIS A 1 112 ? 27.898 -14.653 -27.297 1.00 83.31 112 HIS A CA 1
ATOM 846 C C . HIS A 1 112 ? 26.598 -14.266 -28.018 1.00 83.31 112 HIS A C 1
ATOM 848 O O . HIS A 1 112 ? 25.702 -13.688 -27.405 1.00 83.31 112 HIS A O 1
ATOM 854 N N . ASP A 1 113 ? 26.449 -14.630 -29.292 1.00 80.56 113 ASP A N 1
ATOM 855 C CA . ASP A 1 113 ? 25.244 -14.336 -30.075 1.00 80.56 113 ASP A CA 1
ATOM 856 C C . ASP A 1 113 ? 24.021 -15.103 -29.537 1.00 80.56 113 ASP A C 1
ATOM 858 O O . ASP A 1 113 ? 22.909 -14.567 -29.464 1.00 80.56 113 ASP A O 1
ATOM 862 N N . ALA A 1 114 ? 24.222 -16.343 -29.079 1.00 85.19 114 ALA A N 1
ATOM 863 C CA . ALA A 1 114 ? 23.194 -17.113 -28.388 1.00 85.19 114 ALA A CA 1
ATOM 864 C C . ALA A 1 114 ? 22.803 -16.472 -27.047 1.00 85.19 114 ALA A C 1
ATOM 866 O O . ALA A 1 114 ? 21.614 -16.415 -26.726 1.00 85.19 114 ALA A O 1
ATOM 867 N N . PHE A 1 115 ? 23.767 -15.967 -26.275 1.00 86.19 115 PHE A N 1
ATOM 868 C CA . PHE A 1 115 ? 23.505 -15.269 -25.019 1.00 86.19 115 PHE A CA 1
ATOM 869 C C . PHE A 1 115 ? 22.743 -13.961 -25.244 1.00 86.19 115 PHE A C 1
ATOM 871 O O . PHE A 1 115 ? 21.716 -13.743 -24.606 1.00 86.19 115 PHE A O 1
ATOM 878 N N . GLU A 1 116 ? 23.169 -13.134 -26.200 1.00 83.75 116 GLU A N 1
ATOM 879 C CA . GLU A 1 116 ? 22.489 -11.882 -26.559 1.00 83.75 116 GLU A CA 1
ATOM 880 C C . GLU A 1 116 ? 21.029 -12.123 -26.965 1.00 83.75 116 GLU A C 1
ATOM 882 O O . GLU A 1 116 ? 20.126 -11.386 -26.564 1.00 83.75 116 GLU A O 1
ATOM 887 N N . LYS A 1 117 ? 20.753 -13.235 -27.655 1.00 84.31 117 LYS A N 1
ATOM 888 C CA . LYS A 1 117 ? 19.383 -13.640 -27.993 1.00 84.31 117 LYS A CA 1
ATOM 889 C C . LYS A 1 117 ? 18.512 -13.948 -26.768 1.00 84.31 117 LYS A C 1
ATOM 891 O O . LYS A 1 117 ? 17.306 -13.706 -26.811 1.00 84.31 117 LYS A O 1
ATOM 896 N N . HIS A 1 118 ? 19.091 -14.481 -25.692 1.00 89.44 118 HIS A N 1
ATOM 897 C CA . HIS A 1 118 ? 18.369 -14.818 -24.457 1.00 89.44 118 HIS A CA 1
ATOM 898 C C . HIS A 1 118 ? 18.484 -13.739 -23.373 1.00 89.44 118 HIS A C 1
ATOM 900 O O . HIS A 1 118 ? 17.776 -13.818 -22.369 1.00 89.44 118 HIS A O 1
ATOM 906 N N . ARG A 1 119 ? 19.315 -12.709 -23.574 1.00 91.19 119 ARG A N 1
ATOM 907 C CA . ARG A 1 119 ? 19.631 -11.673 -22.583 1.00 91.19 119 ARG A CA 1
ATOM 908 C C . ARG A 1 119 ? 18.389 -11.049 -21.961 1.00 91.19 119 ARG A C 1
ATOM 910 O O . ARG A 1 119 ? 18.297 -10.954 -20.744 1.00 91.19 119 ARG A O 1
ATOM 917 N N . ARG A 1 120 ? 17.403 -10.687 -22.784 1.00 91.06 120 ARG A N 1
ATOM 918 C CA . ARG A 1 120 ? 16.132 -10.087 -22.337 1.00 91.06 120 ARG A CA 1
ATOM 919 C C . ARG A 1 120 ? 15.275 -11.030 -21.501 1.00 91.06 120 ARG A C 1
ATOM 921 O O . ARG A 1 120 ? 14.628 -10.584 -20.562 1.00 91.06 120 ARG A O 1
ATOM 928 N N . LEU A 1 121 ? 15.272 -12.321 -21.830 1.00 92.56 121 LEU A N 1
ATOM 929 C CA . LEU A 1 121 ? 14.541 -13.321 -21.057 1.00 92.56 121 LEU A CA 1
ATOM 930 C C . LEU A 1 121 ? 15.199 -13.523 -19.687 1.00 92.56 121 LEU A C 1
ATOM 932 O O . LEU A 1 121 ? 14.506 -13.533 -18.675 1.00 92.56 121 LEU A O 1
ATOM 936 N N . VAL A 1 122 ? 16.532 -13.627 -19.649 1.00 94.88 122 VAL A N 1
ATOM 937 C CA . VAL A 1 122 ? 17.287 -13.720 -18.389 1.00 94.88 122 VAL A CA 1
ATOM 938 C C . VAL A 1 122 ? 17.072 -12.458 -17.553 1.00 94.88 122 VAL A C 1
ATOM 940 O O . VAL A 1 122 ? 16.753 -12.557 -16.372 1.00 94.88 122 VAL A O 1
ATOM 943 N N . TRP A 1 123 ? 17.152 -11.281 -18.180 1.00 95.81 123 TRP A N 1
ATOM 944 C CA . TRP A 1 123 ? 16.844 -10.006 -17.540 1.00 95.81 123 TRP A CA 1
ATOM 945 C C . TRP A 1 123 ? 15.436 -10.002 -16.941 1.00 95.81 123 TRP A C 1
ATOM 947 O O . TRP A 1 123 ? 15.297 -9.679 -15.769 1.00 95.81 123 TRP A O 1
ATOM 957 N N . LEU A 1 124 ? 14.413 -10.428 -17.692 1.00 95.94 124 LEU A N 1
ATOM 958 C CA . LEU A 1 124 ? 13.024 -10.468 -17.223 1.00 95.94 124 LEU A CA 1
ATOM 959 C C . LEU A 1 124 ? 12.878 -11.354 -15.979 1.00 95.94 124 LEU A C 1
ATOM 961 O O . LEU A 1 124 ? 12.227 -10.956 -15.013 1.00 95.94 124 LEU A O 1
ATOM 965 N N . MET A 1 125 ? 13.512 -12.528 -15.973 1.00 96.69 125 MET A N 1
ATOM 966 C CA . MET A 1 125 ? 13.497 -13.431 -14.819 1.00 96.69 125 MET A CA 1
ATOM 967 C C . MET A 1 125 ? 14.188 -12.807 -13.601 1.00 96.69 125 MET A C 1
ATOM 969 O O . MET A 1 125 ? 13.647 -12.855 -12.494 1.00 96.69 125 MET A O 1
ATOM 973 N N . CYS A 1 126 ? 15.354 -12.187 -13.794 1.00 97.56 126 CYS A N 1
ATOM 974 C CA . CYS A 1 126 ? 16.107 -11.513 -12.737 1.00 97.56 126 CYS A CA 1
ATOM 975 C C . CYS A 1 126 ? 15.360 -10.291 -12.180 1.00 97.56 126 CYS A C 1
ATOM 977 O O . CYS A 1 126 ? 15.227 -10.165 -10.967 1.00 97.56 126 CYS A O 1
ATOM 979 N N . ALA A 1 127 ? 14.816 -9.441 -13.051 1.00 96.94 127 ALA A N 1
ATOM 980 C CA . ALA A 1 127 ? 14.026 -8.264 -12.704 1.00 96.94 127 ALA A CA 1
ATOM 981 C C . ALA A 1 127 ? 12.770 -8.636 -11.910 1.00 96.94 127 ALA A C 1
ATOM 983 O O . ALA A 1 127 ? 12.513 -8.082 -10.842 1.00 96.94 127 ALA A O 1
ATOM 984 N N . THR A 1 128 ? 12.026 -9.637 -12.386 1.00 97.00 128 THR A N 1
ATOM 985 C CA . THR A 1 128 ? 10.829 -10.122 -11.691 1.00 97.00 128 THR A CA 1
ATOM 986 C C . THR A 1 128 ? 11.193 -10.717 -10.332 1.00 97.00 128 THR A C 1
ATOM 988 O O . THR A 1 128 ? 10.565 -10.393 -9.329 1.00 97.00 128 THR A O 1
ATOM 991 N N . THR A 1 129 ? 12.244 -11.541 -10.265 1.00 97.50 129 THR A N 1
ATOM 992 C CA . THR A 1 129 ? 12.717 -12.127 -9.000 1.00 97.50 129 THR A CA 1
ATOM 993 C C . THR A 1 129 ? 13.152 -11.042 -8.018 1.00 97.50 129 THR A C 1
ATOM 995 O O . THR A 1 129 ? 12.785 -11.108 -6.846 1.00 97.50 129 THR A O 1
ATOM 998 N N . SER A 1 130 ? 13.872 -10.020 -8.484 1.00 97.81 130 SER A N 1
ATOM 999 C CA . SER A 1 130 ? 14.271 -8.856 -7.688 1.00 97.81 130 SER A CA 1
ATOM 1000 C C . SER A 1 130 ? 13.048 -8.132 -7.120 1.00 97.81 130 SER A C 1
ATOM 1002 O O . SER A 1 130 ? 12.951 -7.963 -5.906 1.00 97.81 130 SER A O 1
ATOM 1004 N N . LEU A 1 131 ? 12.059 -7.807 -7.958 1.00 97.06 131 LEU A N 1
ATOM 1005 C CA . LEU A 1 131 ? 10.838 -7.115 -7.539 1.00 97.06 131 LEU A CA 1
ATOM 1006 C C . LEU A 1 131 ? 10.033 -7.920 -6.503 1.00 97.06 131 LEU A C 1
ATOM 1008 O O . LEU A 1 131 ? 9.627 -7.383 -5.472 1.00 97.06 131 LEU A O 1
ATOM 1012 N N . LEU A 1 132 ? 9.825 -9.216 -6.753 1.00 96.50 132 LEU A N 1
ATOM 1013 C CA . LEU A 1 132 ? 9.044 -10.088 -5.871 1.00 96.50 132 LEU A CA 1
ATOM 1014 C C . LEU A 1 132 ? 9.758 -10.371 -4.543 1.00 96.50 132 LEU A C 1
ATOM 1016 O O . LEU A 1 132 ? 9.133 -10.339 -3.484 1.00 96.50 132 LEU A O 1
ATOM 1020 N N . SER A 1 133 ? 11.071 -10.611 -4.578 1.00 97.06 133 SER A N 1
ATOM 1021 C CA . SER A 1 133 ? 11.861 -10.814 -3.358 1.00 97.06 133 SER A CA 1
ATOM 1022 C C . SER A 1 133 ? 11.995 -9.527 -2.544 1.00 97.06 133 SER A C 1
ATOM 1024 O O . SER A 1 133 ? 11.899 -9.592 -1.324 1.00 97.06 133 SER A O 1
ATOM 1026 N N . ALA A 1 134 ? 12.119 -8.357 -3.186 1.00 97.06 134 ALA A N 1
ATOM 1027 C CA . ALA A 1 134 ? 12.102 -7.068 -2.494 1.00 97.06 134 ALA A CA 1
ATOM 1028 C C . ALA A 1 134 ? 10.764 -6.850 -1.783 1.00 97.06 134 ALA A C 1
ATOM 1030 O O . ALA A 1 134 ? 10.747 -6.463 -0.620 1.00 97.06 134 ALA A O 1
ATOM 1031 N N . ARG A 1 135 ? 9.642 -7.164 -2.446 1.00 95.06 135 ARG A N 1
ATOM 1032 C CA . ARG A 1 135 ? 8.318 -7.127 -1.815 1.00 95.06 135 ARG A CA 1
ATOM 1033 C C . ARG A 1 135 ? 8.244 -8.049 -0.599 1.00 95.06 135 ARG A C 1
ATOM 1035 O O . ARG A 1 135 ? 7.741 -7.635 0.441 1.00 95.06 135 ARG A O 1
ATOM 1042 N N . HIS A 1 136 ? 8.732 -9.279 -0.725 1.00 93.88 136 HIS A N 1
ATOM 1043 C CA . HIS A 1 136 ? 8.680 -10.237 0.373 1.00 93.88 136 HIS A CA 1
ATOM 1044 C C . HIS A 1 136 ? 9.533 -9.787 1.566 1.00 93.88 136 HIS A C 1
ATOM 1046 O O . HIS A 1 136 ? 9.036 -9.793 2.683 1.00 93.88 136 HIS A O 1
ATOM 1052 N N . ILE A 1 137 ? 10.764 -9.318 1.333 1.00 93.31 137 ILE A N 1
ATOM 1053 C CA . ILE A 1 137 ? 11.642 -8.772 2.383 1.00 93.31 137 ILE A CA 1
ATOM 1054 C C . ILE A 1 137 ? 10.976 -7.562 3.050 1.00 93.31 137 ILE A C 1
ATOM 1056 O O . ILE A 1 137 ? 10.743 -7.561 4.255 1.00 93.31 137 ILE A O 1
ATOM 1060 N N . LEU A 1 138 ? 10.641 -6.539 2.259 1.00 92.06 138 LEU A N 1
ATOM 1061 C CA . LEU A 1 138 ? 10.219 -5.240 2.786 1.00 92.06 138 LEU A CA 1
ATOM 1062 C C . LEU A 1 138 ? 8.831 -5.260 3.417 1.00 92.06 138 LEU A C 1
ATOM 1064 O O . LEU A 1 138 ? 8.522 -4.374 4.208 1.00 92.06 138 LEU A O 1
ATOM 1068 N N . VAL A 1 139 ? 7.966 -6.196 3.016 1.00 89.62 139 VAL A N 1
ATOM 1069 C CA . VAL A 1 139 ? 6.548 -6.134 3.375 1.00 89.62 139 VAL A CA 1
ATOM 1070 C C . VAL A 1 139 ? 6.015 -7.416 3.989 1.00 89.62 139 VAL A C 1
ATOM 1072 O O . VAL A 1 139 ? 5.270 -7.322 4.956 1.00 89.62 139 VAL A O 1
ATOM 1075 N N . GLU A 1 140 ? 6.378 -8.594 3.484 1.00 87.62 140 GLU A N 1
ATOM 1076 C CA . GLU A 1 140 ? 5.885 -9.856 4.060 1.00 87.62 140 GLU A CA 1
ATOM 1077 C C . GLU A 1 140 ? 6.702 -10.282 5.295 1.00 87.62 140 GLU A C 1
ATOM 1079 O O . GLU A 1 140 ? 6.126 -10.792 6.245 1.00 87.62 140 GLU A O 1
ATOM 1084 N N . GLN A 1 141 ? 8.016 -10.019 5.324 1.00 86.69 141 GLN A N 1
ATOM 1085 C CA . GLN A 1 141 ? 8.891 -10.253 6.488 1.00 86.69 141 GLN A CA 1
ATOM 1086 C C . GLN A 1 141 ? 8.974 -9.050 7.440 1.00 86.69 141 GLN A C 1
ATOM 1088 O O . GLN A 1 141 ? 9.760 -9.072 8.381 1.00 86.69 141 GLN A O 1
ATOM 1093 N N . ASN A 1 142 ? 8.216 -7.982 7.170 1.00 85.12 142 ASN A N 1
ATOM 1094 C CA . ASN A 1 142 ? 8.243 -6.726 7.924 1.00 85.12 142 ASN A CA 1
ATOM 1095 C C . ASN A 1 142 ? 9.661 -6.116 8.113 1.00 85.12 142 ASN A C 1
ATOM 1097 O O . ASN A 1 142 ? 9.938 -5.426 9.093 1.00 85.12 142 ASN A O 1
ATOM 1101 N N . LEU A 1 143 ? 10.585 -6.331 7.163 1.00 87.19 143 LEU A N 1
ATOM 1102 C CA . LEU A 1 143 ? 11.925 -5.730 7.196 1.00 87.19 143 LEU A CA 1
ATOM 1103 C C . LEU A 1 143 ? 11.908 -4.372 6.487 1.00 87.19 143 LEU A C 1
ATOM 1105 O O . LEU A 1 143 ? 12.340 -4.251 5.341 1.00 87.19 143 LEU A O 1
ATOM 1109 N N . HIS A 1 144 ? 11.411 -3.337 7.163 1.00 88.00 144 HIS A N 1
ATOM 1110 C CA . HIS A 1 144 ? 11.166 -1.998 6.601 1.00 88.00 144 HIS A CA 1
ATOM 1111 C C . HIS A 1 144 ? 12.428 -1.144 6.384 1.00 88.00 144 HIS A C 1
ATOM 1113 O O . HIS A 1 144 ? 12.424 0.049 6.658 1.00 88.00 144 HIS A O 1
ATOM 1119 N N . TYR A 1 145 ? 13.492 -1.743 5.840 1.00 90.94 145 TYR A N 1
ATOM 1120 C CA . TYR A 1 145 ? 14.793 -1.108 5.602 1.00 90.94 145 TYR A CA 1
ATOM 1121 C C . TYR A 1 145 ? 15.110 -1.035 4.095 1.00 90.94 145 TYR A C 1
ATOM 1123 O O . TYR A 1 145 ? 15.966 -1.774 3.579 1.00 90.94 145 TYR A O 1
ATOM 1131 N N . PRO A 1 146 ? 14.416 -0.166 3.335 1.00 93.62 146 PRO A N 1
ATOM 1132 C CA . PRO A 1 146 ? 14.638 -0.003 1.898 1.00 93.62 146 PRO A CA 1
ATOM 1133 C C . PRO A 1 146 ? 16.062 0.473 1.588 1.00 93.62 146 PRO A C 1
ATOM 1135 O O . PRO A 1 146 ? 16.646 0.021 0.604 1.00 93.62 146 PRO A O 1
ATOM 1138 N N . LEU A 1 147 ? 16.661 1.311 2.445 1.00 93.38 147 LEU A N 1
ATOM 1139 C CA . LEU A 1 147 ? 18.040 1.778 2.282 1.00 93.38 147 LEU A CA 1
ATOM 1140 C C . LEU A 1 147 ? 19.058 0.641 2.443 1.00 93.38 147 LEU A C 1
ATOM 1142 O O . LEU A 1 147 ? 19.973 0.514 1.630 1.00 93.38 147 LEU A O 1
ATOM 1146 N N . GLN A 1 148 ? 18.872 -0.233 3.436 1.00 93.00 148 GLN A N 1
ATOM 1147 C CA . GLN A 1 148 ? 19.725 -1.411 3.611 1.00 93.00 148 GLN A CA 1
ATOM 1148 C C . GLN A 1 148 ? 19.604 -2.365 2.415 1.00 93.00 148 GLN A C 1
ATOM 1150 O O . GLN A 1 148 ? 20.604 -2.875 1.906 1.00 93.00 148 GLN A O 1
ATOM 1155 N N . THR A 1 149 ? 18.377 -2.592 1.940 1.00 95.12 149 THR A N 1
ATOM 1156 C CA . THR A 1 149 ? 18.118 -3.433 0.764 1.00 95.12 149 THR A CA 1
ATOM 1157 C C . THR A 1 149 ? 18.798 -2.854 -0.479 1.00 95.12 149 THR A C 1
ATOM 1159 O O . THR A 1 149 ? 19.489 -3.580 -1.192 1.00 95.12 149 THR A O 1
ATOM 1162 N N . TYR A 1 150 ? 18.694 -1.539 -0.687 1.00 96.69 150 TYR A N 1
ATOM 1163 C CA . TYR A 1 150 ? 19.382 -0.823 -1.760 1.00 96.69 150 TYR A CA 1
ATOM 1164 C C . TYR A 1 150 ? 20.906 -0.984 -1.676 1.00 96.69 150 TYR A C 1
ATOM 1166 O O . TYR A 1 150 ? 21.550 -1.342 -2.662 1.00 96.69 150 TYR A O 1
ATOM 1174 N N . PHE A 1 151 ? 21.488 -0.791 -0.488 1.00 95.50 151 PHE A N 1
ATOM 1175 C CA . PHE A 1 151 ? 22.925 -0.953 -0.267 1.00 95.50 151 PHE A CA 1
ATOM 1176 C C . PHE A 1 151 ? 23.402 -2.366 -0.627 1.00 95.50 151 PHE A C 1
ATOM 1178 O O . PHE A 1 151 ? 24.374 -2.516 -1.367 1.00 95.50 151 PHE A O 1
ATOM 1185 N N . ASN A 1 152 ? 22.679 -3.403 -0.190 1.00 95.62 152 ASN A N 1
ATOM 1186 C CA . ASN A 1 152 ? 22.999 -4.795 -0.518 1.00 95.62 152 ASN A CA 1
ATOM 1187 C C . ASN A 1 152 ? 22.953 -5.058 -2.032 1.00 95.62 152 ASN A C 1
ATOM 1189 O O . ASN A 1 152 ? 23.817 -5.753 -2.568 1.00 95.62 152 ASN A O 1
ATOM 1193 N N . GLN A 1 153 ? 21.976 -4.481 -2.737 1.00 97.44 153 GLN A N 1
ATOM 1194 C CA . GLN A 1 153 ? 21.855 -4.601 -4.191 1.00 97.44 153 GLN A CA 1
ATOM 1195 C C . GLN A 1 153 ? 23.024 -3.921 -4.923 1.00 97.44 153 GLN A C 1
ATOM 1197 O O . GLN A 1 153 ? 23.585 -4.506 -5.853 1.00 97.44 153 GLN A O 1
ATOM 1202 N N . ILE A 1 154 ? 23.438 -2.722 -4.496 1.00 97.44 154 ILE A N 1
ATOM 1203 C CA . ILE A 1 154 ? 24.598 -2.022 -5.076 1.00 97.44 154 ILE A CA 1
ATOM 1204 C C . ILE A 1 154 ? 25.903 -2.763 -4.765 1.00 97.44 154 ILE A C 1
ATOM 1206 O O . ILE A 1 154 ? 26.720 -2.943 -5.667 1.00 97.44 154 ILE A O 1
ATOM 1210 N N . ALA A 1 155 ? 26.081 -3.265 -3.540 1.00 96.88 155 ALA A N 1
ATOM 1211 C CA . ALA A 1 155 ? 27.252 -4.051 -3.153 1.00 96.88 155 ALA A CA 1
ATOM 1212 C C . ALA A 1 155 ? 27.376 -5.342 -3.981 1.00 96.88 155 ALA A C 1
ATOM 1214 O O . ALA A 1 155 ? 28.448 -5.640 -4.511 1.00 96.88 155 ALA A O 1
ATOM 1215 N N . ALA A 1 156 ? 26.272 -6.072 -4.175 1.00 97.44 156 ALA A N 1
ATOM 1216 C CA . ALA A 1 156 ? 26.248 -7.235 -5.059 1.00 97.44 156 ALA A CA 1
ATOM 1217 C C . ALA A 1 156 ? 26.544 -6.846 -6.516 1.00 97.44 156 ALA A C 1
ATOM 1219 O O . ALA A 1 156 ? 27.321 -7.518 -7.189 1.00 97.44 156 ALA A O 1
ATOM 1220 N N . THR A 1 157 ? 25.996 -5.730 -7.003 1.00 96.81 157 THR A N 1
ATOM 1221 C CA . THR A 1 157 ? 26.275 -5.236 -8.363 1.00 96.81 157 THR A CA 1
ATOM 1222 C C . THR A 1 157 ? 27.758 -4.918 -8.550 1.00 96.81 157 THR A C 1
ATOM 1224 O O . THR A 1 157 ? 28.341 -5.309 -9.559 1.00 96.81 157 THR A O 1
ATOM 1227 N N . ALA A 1 158 ? 28.388 -4.278 -7.561 1.00 97.12 158 ALA A N 1
ATOM 1228 C CA . ALA A 1 158 ? 29.820 -4.000 -7.552 1.00 97.12 158 ALA A CA 1
ATOM 1229 C C . ALA A 1 158 ? 30.646 -5.291 -7.588 1.00 97.12 158 ALA A C 1
ATOM 1231 O O . ALA A 1 158 ? 31.548 -5.420 -8.415 1.00 97.12 158 ALA A O 1
ATOM 1232 N N . PHE A 1 159 ? 30.297 -6.269 -6.748 1.00 97.38 159 PHE A N 1
ATOM 1233 C CA . PHE A 1 159 ? 30.960 -7.571 -6.716 1.00 97.38 159 PHE A CA 1
ATOM 1234 C C . PHE A 1 159 ? 30.888 -8.279 -8.076 1.00 97.38 159 PHE A C 1
ATOM 1236 O O . PHE A 1 159 ? 31.918 -8.656 -8.634 1.00 97.38 159 PHE A O 1
ATOM 1243 N N . PHE A 1 160 ? 29.693 -8.387 -8.666 1.00 96.31 160 PHE A N 1
ATOM 1244 C CA . PHE A 1 160 ? 29.519 -9.017 -9.976 1.00 96.31 160 PHE A CA 1
ATOM 1245 C C . PHE A 1 160 ? 30.250 -8.248 -11.087 1.00 96.31 160 PHE A C 1
ATOM 1247 O O . PHE A 1 160 ? 30.864 -8.874 -11.951 1.00 96.31 160 PHE A O 1
ATOM 1254 N N . ALA A 1 161 ? 30.238 -6.912 -11.066 1.00 94.69 161 ALA A N 1
ATOM 1255 C CA . ALA A 1 161 ? 30.974 -6.099 -12.034 1.00 94.69 161 ALA A CA 1
ATOM 1256 C C . ALA A 1 161 ? 32.489 -6.359 -11.961 1.00 94.69 161 ALA A C 1
ATOM 1258 O O . ALA A 1 161 ? 33.130 -6.533 -12.997 1.00 94.69 161 ALA A O 1
ATOM 1259 N N . VAL A 1 162 ? 33.053 -6.459 -10.751 1.00 95.69 162 VAL A N 1
ATOM 1260 C CA . VAL A 1 162 ? 34.471 -6.791 -10.535 1.00 95.69 162 VAL A CA 1
ATOM 1261 C C . VAL A 1 162 ? 34.785 -8.212 -11.009 1.00 95.69 162 VAL A C 1
ATOM 1263 O O . VAL A 1 162 ? 35.766 -8.405 -11.725 1.00 95.69 162 VAL A O 1
ATOM 1266 N N . CYS A 1 163 ? 33.942 -9.197 -10.689 1.00 95.44 163 CYS A N 1
ATOM 1267 C CA . CYS A 1 163 ? 34.133 -10.583 -11.131 1.00 95.44 163 CYS A CA 1
ATOM 1268 C C . CYS A 1 163 ? 34.047 -10.743 -12.658 1.00 95.44 163 CYS A C 1
ATOM 1270 O O . CYS A 1 163 ? 34.780 -11.543 -13.235 1.00 95.44 163 CYS A O 1
ATOM 1272 N N . LEU A 1 164 ? 33.179 -9.979 -13.328 1.00 92.19 164 LEU A N 1
ATOM 1273 C CA . LEU A 1 164 ? 33.007 -10.030 -14.785 1.00 92.19 164 LEU A CA 1
ATOM 1274 C C . LEU A 1 164 ? 34.024 -9.170 -15.549 1.00 92.19 164 LEU A C 1
ATOM 1276 O O . LEU A 1 164 ? 34.206 -9.357 -16.757 1.00 92.19 164 LEU A O 1
ATOM 1280 N N . TYR A 1 165 ? 34.718 -8.255 -14.870 1.00 92.81 165 TYR A N 1
ATOM 1281 C CA . TYR A 1 165 ? 35.661 -7.326 -15.489 1.00 92.81 165 TYR A CA 1
ATOM 1282 C C . TYR A 1 165 ? 36.765 -8.011 -16.326 1.00 92.81 165 TYR A C 1
ATOM 1284 O O . TYR A 1 165 ? 36.972 -7.589 -17.473 1.00 92.81 165 TYR A O 1
ATOM 1292 N N . PRO A 1 166 ? 37.450 -9.079 -15.853 1.00 91.12 166 PRO A N 1
ATOM 1293 C CA . PRO A 1 166 ? 38.497 -9.749 -16.631 1.00 91.12 166 PRO A CA 1
ATOM 1294 C C . PRO A 1 166 ? 37.967 -10.364 -17.929 1.00 91.12 166 PRO A C 1
ATOM 1296 O O . PRO A 1 166 ? 38.616 -10.270 -18.974 1.00 91.12 166 PRO A O 1
ATOM 1299 N N . TRP A 1 167 ? 36.768 -10.954 -17.876 1.00 85.19 167 TRP A N 1
ATOM 1300 C CA . TRP A 1 167 ? 36.110 -11.551 -19.036 1.00 85.19 167 TRP A CA 1
ATOM 1301 C C . TRP A 1 167 ? 35.797 -10.487 -20.087 1.00 85.19 167 TRP A C 1
ATOM 1303 O O . TRP A 1 167 ? 36.157 -10.622 -21.257 1.00 85.19 167 TRP A O 1
ATOM 1313 N N . GLN A 1 168 ? 35.161 -9.391 -19.671 1.00 85.25 168 GLN A N 1
ATOM 1314 C CA . GLN A 1 168 ? 34.752 -8.329 -20.588 1.00 85.25 168 GLN A CA 1
ATOM 1315 C C . GLN A 1 168 ? 35.946 -7.599 -21.205 1.00 85.25 168 GLN A C 1
ATOM 1317 O O . GLN A 1 168 ? 35.902 -7.228 -22.380 1.00 85.25 168 GLN A O 1
ATOM 1322 N N . ARG A 1 169 ? 37.038 -7.440 -20.444 1.00 86.25 169 ARG A N 1
ATOM 1323 C CA . ARG A 1 169 ? 38.281 -6.848 -20.949 1.00 86.25 169 ARG A CA 1
ATOM 1324 C C . ARG A 1 169 ? 38.849 -7.661 -22.115 1.00 86.25 169 ARG A C 1
ATOM 1326 O O . ARG A 1 169 ? 39.203 -7.066 -23.128 1.00 86.25 169 ARG A O 1
ATOM 1333 N N . LYS A 1 170 ? 38.883 -8.999 -22.017 1.00 84.19 170 LYS A N 1
ATOM 1334 C CA . LYS A 1 170 ? 39.369 -9.872 -23.107 1.00 84.19 170 LYS A CA 1
ATOM 1335 C C . LYS A 1 170 ? 38.543 -9.708 -24.392 1.00 84.19 170 LYS A C 1
ATOM 1337 O O . LYS A 1 170 ? 39.114 -9.687 -25.475 1.00 84.19 170 LYS A O 1
ATOM 1342 N N . VAL A 1 171 ? 37.224 -9.538 -24.275 1.00 78.44 171 VAL A N 1
ATOM 1343 C CA . VAL A 1 171 ? 36.325 -9.332 -25.429 1.00 78.44 171 VAL A CA 1
ATOM 1344 C C . VAL A 1 171 ? 36.512 -7.946 -26.066 1.00 78.44 171 VAL A C 1
ATOM 1346 O O . VAL A 1 171 ? 36.414 -7.809 -27.282 1.00 78.44 171 VAL A O 1
ATOM 1349 N N . GLN A 1 172 ? 36.803 -6.910 -25.272 1.00 73.19 172 GLN A N 1
ATOM 1350 C CA . GLN A 1 172 ? 36.940 -5.532 -25.769 1.00 73.19 172 GLN A CA 1
ATOM 1351 C C . GLN A 1 172 ? 38.264 -5.246 -26.483 1.00 73.19 172 GLN A C 1
ATOM 1353 O O . GLN A 1 172 ? 38.266 -4.452 -27.423 1.00 73.19 172 GLN A O 1
ATOM 1358 N N . VAL A 1 173 ? 39.366 -5.895 -26.086 1.00 73.31 173 VAL A N 1
ATOM 1359 C CA . VAL A 1 173 ? 40.702 -5.664 -26.679 1.00 73.31 173 VAL A CA 1
ATOM 1360 C C . VAL A 1 173 ? 40.721 -5.921 -28.192 1.00 73.31 173 VAL A C 1
ATOM 1362 O O . VAL A 1 173 ? 41.458 -5.260 -28.910 1.00 73.31 173 VAL A O 1
ATOM 1365 N N . VAL A 1 174 ? 39.849 -6.795 -28.702 1.00 67.19 174 VAL A N 1
ATOM 1366 C CA . VAL A 1 174 ? 39.768 -7.124 -30.137 1.00 67.19 174 VAL A CA 1
ATOM 1367 C C . VAL A 1 174 ? 39.110 -6.010 -30.974 1.00 67.19 174 VAL A C 1
ATOM 1369 O O . VAL A 1 174 ? 39.204 -6.023 -32.195 1.00 67.19 174 VAL A O 1
ATOM 1372 N N . ARG A 1 175 ? 38.439 -5.025 -30.356 1.00 64.81 175 ARG A N 1
ATOM 1373 C CA . ARG A 1 175 ? 37.523 -4.114 -31.074 1.00 64.81 175 ARG A CA 1
ATOM 1374 C C . ARG A 1 175 ? 37.917 -2.635 -31.060 1.00 64.81 175 ARG A C 1
ATOM 1376 O O . ARG A 1 175 ? 37.183 -1.820 -31.613 1.00 64.81 175 ARG A O 1
ATOM 1383 N N . GLN A 1 176 ? 39.017 -2.256 -30.411 1.00 54.53 176 GLN A N 1
ATOM 1384 C CA . GLN A 1 176 ? 39.228 -0.864 -29.996 1.00 54.53 176 GLN A CA 1
ATOM 1385 C C . GLN A 1 176 ? 40.548 -0.253 -30.498 1.00 54.53 176 GLN A C 1
ATOM 1387 O O . GLN A 1 176 ? 41.415 0.096 -29.706 1.00 54.53 176 GLN A O 1
ATOM 1392 N N . GLU A 1 177 ? 40.676 -0.054 -31.814 1.00 60.06 177 GLU A N 1
ATOM 1393 C CA . GLU A 1 177 ? 41.785 0.729 -32.401 1.00 60.06 177 GLU A CA 1
ATOM 1394 C C . GLU A 1 177 ? 41.424 2.188 -32.744 1.00 60.06 177 GLU A C 1
ATOM 1396 O O . GLU A 1 177 ? 42.285 2.979 -33.127 1.00 60.06 177 GLU A O 1
ATOM 1401 N N . HIS A 1 178 ? 40.178 2.622 -32.526 1.00 63.94 178 HIS A N 1
ATOM 1402 C CA . HIS A 1 178 ? 39.800 4.028 -32.706 1.00 63.94 178 HIS A CA 1
ATOM 1403 C C . HIS A 1 178 ? 39.672 4.773 -31.376 1.00 63.94 178 HIS A C 1
ATOM 1405 O O . HIS A 1 178 ? 38.680 4.682 -30.653 1.00 63.94 178 HIS A O 1
ATOM 1411 N N . ARG A 1 179 ? 40.721 5.539 -31.063 1.00 63.72 179 ARG A N 1
ATOM 1412 C CA . ARG A 1 179 ? 40.848 6.400 -29.884 1.00 63.72 179 ARG A CA 1
ATOM 1413 C C . ARG A 1 179 ? 40.115 7.727 -30.119 1.00 63.72 179 ARG A C 1
ATOM 1415 O O . ARG A 1 179 ? 40.725 8.727 -30.485 1.00 63.72 179 ARG A O 1
ATOM 1422 N N . TRP A 1 180 ? 38.799 7.739 -29.925 1.00 71.56 180 TRP A N 1
ATOM 1423 C CA . TRP A 1 180 ? 38.014 8.977 -29.952 1.00 71.56 180 TRP A CA 1
ATOM 1424 C C . TRP A 1 180 ? 38.333 9.840 -28.720 1.00 71.56 180 TRP A C 1
ATOM 1426 O O . TRP A 1 180 ? 38.472 9.328 -27.606 1.00 71.56 180 TRP A O 1
ATOM 1436 N N . LYS A 1 181 ? 38.488 11.157 -28.913 1.00 81.56 181 LYS A N 1
ATOM 1437 C CA . LYS A 1 181 ? 38.653 12.116 -27.808 1.00 81.56 181 LYS A CA 1
ATOM 1438 C C . LYS A 1 181 ? 37.323 12.229 -27.062 1.00 81.56 181 LYS A C 1
ATOM 1440 O O . LYS A 1 181 ? 36.322 12.582 -27.678 1.00 81.56 181 LYS A O 1
ATOM 1445 N N . ARG A 1 182 ? 37.327 11.937 -25.757 1.00 80.12 182 ARG A N 1
ATOM 1446 C CA . ARG A 1 182 ? 36.130 12.061 -24.917 1.00 80.12 182 ARG A CA 1
ATOM 1447 C C . ARG A 1 182 ? 35.732 13.523 -24.736 1.00 80.12 182 ARG A C 1
ATOM 1449 O O . ARG A 1 182 ? 36.598 14.345 -24.430 1.00 80.12 182 ARG A O 1
ATOM 1456 N N . SER A 1 183 ? 34.448 13.839 -24.875 1.00 91.06 183 SER A N 1
ATOM 1457 C CA . SER A 1 183 ? 33.915 15.158 -24.540 1.00 91.06 183 SER A CA 1
ATOM 1458 C C . SER A 1 183 ? 33.515 15.209 -23.065 1.00 91.06 183 SER A C 1
ATOM 1460 O O . SER A 1 183 ? 32.904 14.288 -22.511 1.00 91.06 183 SER A O 1
ATOM 1462 N N . LEU A 1 184 ? 33.833 16.328 -22.408 1.00 92.94 184 LEU A N 1
ATOM 1463 C CA . LEU A 1 184 ? 33.393 16.594 -21.036 1.00 92.94 184 LEU A CA 1
ATOM 1464 C C . LEU A 1 184 ? 31.858 16.593 -20.945 1.00 92.94 184 LEU A C 1
ATOM 1466 O O . LEU A 1 184 ? 31.295 16.065 -19.990 1.00 92.94 184 LEU A O 1
ATOM 1470 N N . GLN A 1 185 ? 31.182 17.135 -21.963 1.00 94.06 185 GLN A N 1
ATOM 1471 C CA . GLN A 1 185 ? 29.722 17.230 -22.002 1.00 94.06 185 GLN A CA 1
ATOM 1472 C C . GLN A 1 185 ? 29.055 15.852 -22.059 1.00 94.06 185 GLN A C 1
ATOM 1474 O O . GLN A 1 185 ? 28.162 15.581 -21.257 1.00 94.06 185 GLN A O 1
ATOM 1479 N N . GLY A 1 186 ? 29.513 14.956 -22.940 1.00 92.44 186 GLY A N 1
ATOM 1480 C CA . GLY A 1 186 ? 28.972 13.598 -23.023 1.00 92.44 186 GLY A CA 1
ATOM 1481 C C . GLY A 1 186 ? 29.178 12.822 -21.721 1.00 92.44 186 GLY A C 1
ATOM 1482 O O . GLY A 1 186 ? 28.248 12.183 -21.232 1.00 92.44 186 GLY A O 1
ATOM 1483 N N . THR A 1 187 ? 30.348 12.973 -21.089 1.00 92.62 187 THR A N 1
ATOM 1484 C CA . THR A 1 187 ? 30.639 12.360 -19.781 1.00 92.62 187 THR A CA 1
ATOM 1485 C C . THR A 1 187 ? 29.681 12.848 -18.686 1.00 92.62 187 THR A C 1
ATOM 1487 O O . THR A 1 187 ? 29.169 12.035 -17.916 1.00 92.62 187 THR A O 1
ATOM 1490 N N . LEU A 1 188 ? 29.392 14.154 -18.628 1.00 95.12 188 LEU A N 1
ATOM 1491 C CA . LEU A 1 188 ? 28.444 14.720 -17.660 1.00 95.12 188 LEU A CA 1
ATOM 1492 C C . LEU A 1 188 ? 27.014 14.207 -17.878 1.00 95.12 188 LEU A C 1
ATOM 1494 O O . LEU A 1 188 ? 26.329 13.891 -16.906 1.00 95.12 188 LEU A O 1
ATOM 1498 N N . ILE A 1 189 ? 26.571 14.069 -19.132 1.00 94.94 189 ILE A N 1
ATOM 1499 C CA . ILE A 1 189 ? 25.239 13.530 -19.450 1.00 94.94 189 ILE A CA 1
ATOM 1500 C C . ILE A 1 189 ? 25.139 12.052 -19.045 1.00 94.94 189 ILE A C 1
ATOM 1502 O O . ILE A 1 189 ? 24.137 11.650 -18.453 1.00 94.94 189 ILE A O 1
ATOM 1506 N N . VAL A 1 190 ? 26.178 11.247 -19.300 1.00 93.38 190 VAL A N 1
ATOM 1507 C CA . VAL A 1 190 ? 26.239 9.840 -18.854 1.00 93.38 190 VAL A CA 1
ATOM 1508 C C . VAL A 1 190 ? 26.174 9.751 -17.330 1.00 93.38 190 VAL A C 1
ATOM 1510 O O . VAL A 1 190 ? 25.358 9.000 -16.793 1.00 93.38 190 VAL A O 1
ATOM 1513 N N . ALA A 1 191 ? 26.980 10.549 -16.627 1.00 95.00 191 ALA A N 1
ATOM 1514 C CA . ALA A 1 191 ? 26.974 10.610 -15.169 1.00 95.00 191 ALA A CA 1
ATOM 1515 C C . ALA A 1 191 ? 25.583 10.977 -14.621 1.00 95.00 191 ALA A C 1
ATOM 1517 O O . ALA A 1 191 ? 25.073 10.295 -13.730 1.00 95.00 191 ALA A O 1
ATOM 1518 N N . ALA A 1 192 ? 24.934 11.994 -15.198 1.00 96.12 192 ALA A N 1
ATOM 1519 C CA . ALA A 1 192 ? 23.577 12.393 -14.835 1.00 96.12 192 ALA A CA 1
ATOM 1520 C C . ALA A 1 192 ? 22.559 11.268 -15.082 1.00 96.12 192 ALA A C 1
ATOM 1522 O O . ALA A 1 192 ? 21.737 10.984 -14.212 1.00 96.12 192 ALA A O 1
ATOM 1523 N N . ALA A 1 193 ? 22.640 10.577 -16.222 1.00 95.31 193 ALA A N 1
ATOM 1524 C CA . ALA A 1 193 ? 21.750 9.466 -16.537 1.00 95.31 193 ALA A CA 1
ATOM 1525 C C . ALA A 1 193 ? 21.865 8.317 -15.521 1.00 95.31 193 ALA A C 1
ATOM 1527 O O . ALA A 1 193 ? 20.851 7.782 -15.074 1.00 95.31 193 ALA A O 1
ATOM 1528 N N . HIS A 1 194 ? 23.086 7.952 -15.118 1.00 95.31 194 HIS A N 1
ATOM 1529 C CA . HIS A 1 194 ? 23.297 6.940 -14.080 1.00 95.31 194 HIS A CA 1
ATOM 1530 C C . HIS A 1 194 ? 22.842 7.418 -12.697 1.00 95.31 194 HIS A C 1
ATOM 1532 O O . HIS A 1 194 ? 22.257 6.629 -11.963 1.00 95.31 194 HIS A O 1
ATOM 1538 N N . CYS A 1 195 ? 23.029 8.698 -12.362 1.00 96.44 195 CYS A N 1
ATOM 1539 C CA . CYS A 1 195 ? 22.511 9.280 -11.124 1.00 96.44 195 CYS A CA 1
ATOM 1540 C C . CYS A 1 195 ? 20.977 9.177 -11.043 1.00 96.44 195 CYS A C 1
ATOM 1542 O O . CYS A 1 195 ? 20.448 8.653 -10.063 1.00 96.44 195 CYS A O 1
ATOM 1544 N N . PHE A 1 196 ? 20.258 9.575 -12.100 1.00 97.00 196 PHE A N 1
ATOM 1545 C CA . PHE A 1 196 ? 18.800 9.425 -12.162 1.00 97.00 196 PHE A CA 1
ATOM 1546 C C . PHE A 1 196 ? 18.357 7.957 -12.110 1.00 97.00 196 PHE A C 1
ATOM 1548 O O . PHE A 1 196 ? 17.389 7.641 -11.420 1.00 97.00 196 PHE A O 1
ATOM 1555 N N . GLY A 1 197 ? 19.079 7.048 -12.773 1.00 95.75 197 GLY A N 1
ATOM 1556 C CA . GLY A 1 197 ? 18.815 5.609 -12.686 1.00 95.75 197 GLY A CA 1
ATOM 1557 C C . GLY A 1 197 ? 18.954 5.063 -11.258 1.00 95.75 197 GLY A C 1
ATOM 1558 O O . GLY A 1 197 ? 18.085 4.329 -10.790 1.00 95.75 197 GLY A O 1
ATOM 1559 N N . SER A 1 198 ? 19.998 5.473 -10.537 1.00 96.19 198 SER A N 1
ATOM 1560 C CA . SER A 1 198 ? 20.226 5.091 -9.139 1.00 96.19 198 SER A CA 1
ATOM 1561 C C . SER A 1 198 ? 19.176 5.677 -8.188 1.00 96.19 198 SER A C 1
ATOM 1563 O O . SER A 1 198 ? 18.640 4.962 -7.342 1.00 96.19 198 SER A O 1
ATOM 1565 N N . LEU A 1 199 ? 18.813 6.955 -8.358 1.00 96.69 199 LEU A N 1
ATOM 1566 C CA . LEU A 1 199 ? 17.729 7.589 -7.596 1.00 96.69 199 LEU A CA 1
ATOM 1567 C C . LEU A 1 199 ? 16.386 6.894 -7.836 1.00 96.69 199 LEU A C 1
ATOM 1569 O O . LEU A 1 199 ? 15.643 6.642 -6.889 1.00 96.69 199 LEU A O 1
ATOM 1573 N N . SER A 1 200 ? 16.091 6.554 -9.092 1.00 96.88 200 SER A N 1
ATOM 1574 C CA . SER A 1 200 ? 14.901 5.791 -9.463 1.00 96.88 200 SER A CA 1
ATOM 1575 C C . SER A 1 200 ? 14.842 4.462 -8.708 1.00 96.88 200 SER A C 1
ATOM 1577 O O . SER A 1 200 ? 13.848 4.178 -8.045 1.00 96.88 200 SER A O 1
ATOM 1579 N N . MET A 1 201 ? 15.931 3.689 -8.722 1.00 96.31 201 MET A N 1
ATOM 1580 C CA . MET A 1 201 ? 16.016 2.395 -8.043 1.00 96.31 201 MET A CA 1
ATOM 1581 C C . MET A 1 201 ? 15.763 2.493 -6.530 1.00 96.31 201 MET A C 1
ATOM 1583 O O . MET A 1 201 ? 15.004 1.689 -5.988 1.00 96.31 201 MET A O 1
ATOM 1587 N N . PHE A 1 202 ? 16.338 3.489 -5.851 1.00 96.44 202 PHE A N 1
ATOM 1588 C CA . PHE A 1 202 ? 16.065 3.718 -4.428 1.00 96.44 202 PHE A CA 1
ATOM 1589 C C . PHE A 1 202 ? 14.590 4.072 -4.175 1.00 96.44 202 PHE A C 1
ATOM 1591 O O . PHE A 1 202 ? 13.944 3.481 -3.308 1.00 96.44 202 PHE A O 1
ATOM 1598 N N . LEU A 1 203 ? 14.027 4.993 -4.965 1.00 96.94 203 LEU A N 1
ATOM 1599 C CA . LEU A 1 203 ? 12.624 5.401 -4.842 1.00 96.94 203 LEU A CA 1
ATOM 1600 C C . LEU A 1 203 ? 11.648 4.265 -5.163 1.00 96.94 203 LEU A C 1
ATOM 1602 O O . LEU A 1 203 ? 10.572 4.200 -4.577 1.00 96.94 203 LEU A O 1
ATOM 1606 N N . ILE A 1 204 ? 12.018 3.329 -6.035 1.00 96.62 204 ILE A N 1
ATOM 1607 C CA . ILE A 1 204 ? 11.243 2.106 -6.241 1.00 96.62 204 ILE A CA 1
ATOM 1608 C C . ILE A 1 204 ? 11.160 1.284 -4.956 1.00 96.62 204 ILE A C 1
ATOM 1610 O O . ILE A 1 204 ? 10.090 0.767 -4.660 1.00 96.62 204 ILE A O 1
ATOM 1614 N N . LEU A 1 205 ? 12.252 1.113 -4.206 1.00 96.62 205 LEU A N 1
ATOM 1615 C CA . LEU A 1 205 ? 12.215 0.302 -2.983 1.00 96.62 205 LEU A CA 1
ATOM 1616 C C . LEU A 1 205 ? 11.293 0.940 -1.942 1.00 96.62 205 LEU A C 1
ATOM 1618 O O . LEU A 1 205 ? 10.503 0.243 -1.308 1.00 96.62 205 LEU A O 1
ATOM 1622 N N . GLN A 1 206 ? 11.317 2.272 -1.857 1.00 95.31 206 GLN A N 1
ATOM 1623 C CA . GLN A 1 206 ? 10.340 3.045 -1.089 1.00 95.31 206 GLN A CA 1
ATOM 1624 C C . GLN A 1 206 ? 8.911 2.823 -1.607 1.00 95.31 206 GLN A C 1
ATOM 1626 O O . GLN A 1 206 ? 7.986 2.581 -0.832 1.00 95.31 206 GLN A O 1
ATOM 1631 N N . ALA A 1 207 ? 8.710 2.829 -2.926 1.00 95.81 207 ALA A N 1
ATOM 1632 C CA . ALA A 1 207 ? 7.408 2.545 -3.512 1.00 95.81 207 ALA A CA 1
ATOM 1633 C C . ALA A 1 207 ? 6.936 1.118 -3.182 1.00 95.81 207 ALA A C 1
ATOM 1635 O O . ALA A 1 207 ? 5.794 0.953 -2.768 1.00 95.81 207 ALA A O 1
ATOM 1636 N N . ILE A 1 208 ? 7.785 0.090 -3.284 1.00 95.75 208 ILE A N 1
ATOM 1637 C CA . ILE A 1 208 ? 7.450 -1.310 -2.955 1.00 95.75 208 ILE A CA 1
ATOM 1638 C C . ILE A 1 208 ? 7.000 -1.445 -1.496 1.00 95.75 208 ILE A C 1
ATOM 1640 O O . ILE A 1 208 ? 6.027 -2.153 -1.222 1.00 95.75 208 ILE A O 1
ATOM 1644 N N . LEU A 1 209 ? 7.689 -0.757 -0.583 1.00 93.31 209 LEU A N 1
ATOM 1645 C CA . LEU A 1 209 ? 7.369 -0.729 0.842 1.00 93.31 209 LEU A CA 1
ATOM 1646 C C . LEU A 1 209 ? 5.961 -0.168 1.106 1.00 93.31 209 LEU A C 1
ATOM 1648 O O . LEU A 1 209 ? 5.209 -0.717 1.910 1.00 93.31 209 LEU A O 1
ATOM 1652 N N . HIS A 1 210 ? 5.586 0.911 0.417 1.00 91.69 210 HIS A N 1
ATOM 1653 C CA . HIS A 1 210 ? 4.323 1.612 0.667 1.00 91.69 210 HIS A CA 1
ATOM 1654 C C . HIS A 1 210 ? 3.159 1.169 -0.230 1.00 91.69 210 HIS A C 1
ATOM 1656 O O . HIS A 1 210 ? 1.996 1.432 0.089 1.00 91.69 210 HIS A O 1
ATOM 1662 N N . THR A 1 211 ? 3.433 0.488 -1.341 1.00 92.12 211 THR A N 1
ATOM 1663 C CA . THR A 1 211 ? 2.404 0.078 -2.300 1.00 92.12 211 THR A CA 1
ATOM 1664 C C . THR A 1 211 ? 1.740 -1.218 -1.851 1.00 92.12 211 THR A C 1
ATOM 1666 O O . THR A 1 211 ? 2.389 -2.254 -1.708 1.00 92.12 211 THR A O 1
ATOM 1669 N N . ALA A 1 212 ? 0.419 -1.192 -1.668 1.00 90.12 212 ALA A N 1
ATOM 1670 C CA . ALA A 1 212 ? -0.355 -2.410 -1.437 1.00 90.12 212 ALA A CA 1
ATOM 1671 C C . ALA A 1 212 ? -0.491 -3.253 -2.718 1.00 90.12 212 ALA A C 1
ATOM 1673 O O . ALA A 1 212 ? -0.384 -4.474 -2.655 1.00 90.12 212 ALA A O 1
ATOM 1674 N N . ASN A 1 213 ? -0.686 -2.595 -3.869 1.00 93.31 213 ASN A N 1
ATOM 1675 C CA . ASN A 1 213 ? -0.862 -3.225 -5.175 1.00 93.31 213 ASN A CA 1
ATOM 1676 C C . ASN A 1 213 ? 0.454 -3.307 -5.981 1.00 93.31 213 ASN A C 1
ATOM 1678 O O . ASN A 1 213 ? 0.818 -2.371 -6.689 1.00 93.31 213 ASN A O 1
ATOM 1682 N N . LEU A 1 214 ? 1.188 -4.419 -5.914 1.00 94.69 214 LEU A N 1
ATOM 1683 C CA . LEU A 1 214 ? 2.463 -4.555 -6.637 1.00 94.69 214 LEU A CA 1
ATOM 1684 C C . LEU A 1 214 ? 2.285 -4.550 -8.168 1.00 94.69 214 LEU A C 1
ATOM 1686 O O . LEU A 1 214 ? 3.166 -4.084 -8.892 1.00 94.69 214 LEU A O 1
ATOM 1690 N N . ALA A 1 215 ? 1.143 -5.032 -8.671 1.00 96.12 215 ALA A N 1
ATOM 1691 C CA . ALA A 1 215 ? 0.847 -5.015 -10.103 1.00 96.12 215 ALA A CA 1
ATOM 1692 C C . ALA A 1 215 ? 0.701 -3.580 -10.630 1.00 96.12 215 ALA A C 1
ATOM 1694 O O . ALA A 1 215 ? 1.187 -3.285 -11.722 1.00 96.12 215 ALA A O 1
ATOM 1695 N N . LEU A 1 216 ? 0.124 -2.673 -9.831 1.00 96.12 216 LEU A N 1
ATOM 1696 C CA . LEU A 1 216 ? 0.084 -1.244 -10.145 1.00 96.12 216 LEU A CA 1
ATOM 1697 C C . LEU A 1 216 ? 1.489 -0.679 -10.357 1.00 96.12 216 LEU A C 1
ATOM 1699 O O . LEU A 1 216 ? 1.707 0.030 -11.334 1.00 96.12 216 LEU A O 1
ATOM 1703 N N . LEU A 1 217 ? 2.449 -1.007 -9.486 1.00 96.12 217 LEU A N 1
ATOM 1704 C CA . LEU A 1 217 ? 3.817 -0.498 -9.616 1.00 96.12 217 LEU A CA 1
ATOM 1705 C C . LEU A 1 217 ? 4.466 -0.945 -10.937 1.00 96.12 217 LEU A C 1
ATOM 1707 O O . LEU A 1 217 ? 5.151 -0.153 -11.581 1.00 96.12 217 LEU A O 1
ATOM 1711 N N . ALA A 1 218 ? 4.199 -2.179 -11.379 1.00 97.12 218 ALA A N 1
ATOM 1712 C CA . ALA A 1 218 ? 4.626 -2.649 -12.695 1.00 97.12 218 ALA A CA 1
ATOM 1713 C C . ALA A 1 218 ? 3.893 -1.919 -13.838 1.00 97.12 218 ALA A C 1
ATOM 1715 O O . ALA A 1 218 ? 4.503 -1.585 -14.848 1.00 97.12 218 ALA A O 1
ATOM 1716 N N . MET A 1 219 ? 2.598 -1.622 -13.692 1.00 97.81 219 MET A N 1
ATOM 1717 C CA . MET A 1 219 ? 1.848 -0.837 -14.684 1.00 97.81 219 MET A CA 1
ATOM 1718 C C . MET A 1 219 ? 2.355 0.607 -14.782 1.00 97.81 219 MET A C 1
ATOM 1720 O O . MET A 1 219 ? 2.437 1.147 -15.880 1.00 97.81 219 MET A O 1
ATOM 1724 N N . MET A 1 220 ? 2.769 1.213 -13.665 1.00 97.25 220 MET A N 1
ATOM 1725 C CA . MET A 1 220 ? 3.304 2.578 -13.610 1.00 97.25 220 MET A CA 1
ATOM 1726 C C . MET A 1 220 ? 4.595 2.772 -14.418 1.00 97.25 220 MET A C 1
ATOM 1728 O O . MET A 1 220 ? 4.940 3.913 -14.714 1.00 97.25 220 MET A O 1
ATOM 1732 N N . ILE A 1 221 ? 5.276 1.704 -14.849 1.00 97.25 221 ILE A N 1
ATOM 1733 C CA . ILE A 1 221 ? 6.426 1.781 -15.771 1.00 97.25 221 ILE A CA 1
ATOM 1734 C C . ILE A 1 221 ? 6.041 2.492 -17.082 1.00 97.25 221 ILE A C 1
ATOM 1736 O O . ILE A 1 221 ? 6.878 3.112 -17.728 1.00 97.25 221 ILE A O 1
ATOM 1740 N N . THR A 1 222 ? 4.764 2.524 -17.473 1.00 97.62 222 THR A N 1
ATOM 1741 C CA . THR A 1 222 ? 4.326 3.333 -18.626 1.00 97.62 222 THR A CA 1
ATOM 1742 C C . THR A 1 222 ? 4.611 4.833 -18.454 1.00 97.62 222 THR A C 1
ATOM 1744 O O . THR A 1 222 ? 4.829 5.531 -19.445 1.00 97.62 222 THR A O 1
ATOM 1747 N N . ILE A 1 223 ? 4.697 5.334 -17.213 1.00 97.88 223 ILE A N 1
ATOM 1748 C CA . ILE A 1 223 ? 5.089 6.719 -16.906 1.00 97.88 223 ILE A CA 1
ATOM 1749 C C . ILE A 1 223 ? 6.540 6.983 -17.321 1.00 97.88 223 ILE A C 1
ATOM 1751 O O . ILE A 1 223 ? 6.840 8.079 -17.793 1.00 97.88 223 ILE A O 1
ATOM 1755 N N . SER A 1 224 ? 7.443 6.001 -17.212 1.00 96.88 224 SER A N 1
ATOM 1756 C CA . SER A 1 224 ? 8.830 6.199 -17.642 1.00 96.88 224 SER A CA 1
ATOM 1757 C C . SER A 1 224 ? 8.940 6.313 -19.161 1.00 96.88 224 SER A C 1
ATOM 1759 O O . SER A 1 224 ? 9.719 7.129 -19.640 1.00 96.88 224 SER A O 1
ATOM 1761 N N . PHE A 1 225 ? 8.121 5.582 -19.927 1.00 96.44 225 PHE A N 1
ATOM 1762 C CA . PHE A 1 225 ? 8.038 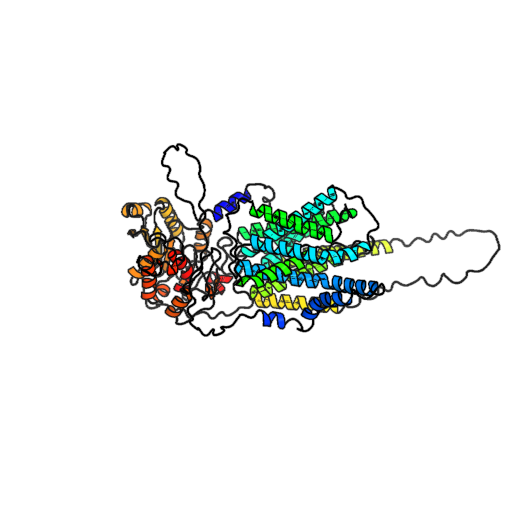5.768 -21.384 1.00 96.44 225 PHE A CA 1
ATOM 1763 C C . PHE A 1 225 ? 7.506 7.152 -21.759 1.00 96.44 225 PHE A C 1
ATOM 1765 O O . PHE A 1 225 ? 8.030 7.784 -22.673 1.00 96.44 225 PHE A O 1
ATOM 1772 N N . PHE A 1 226 ? 6.492 7.640 -21.037 1.00 97.31 226 PHE A N 1
ATOM 1773 C CA . PHE A 1 226 ? 5.989 9.000 -21.221 1.00 97.31 226 PHE A CA 1
ATOM 1774 C C . PHE A 1 226 ? 7.081 10.042 -20.954 1.00 97.31 226 PHE A C 1
ATOM 1776 O O . PHE A 1 226 ? 7.321 10.906 -21.794 1.00 97.31 226 PHE A O 1
ATOM 1783 N N . ALA A 1 227 ? 7.771 9.945 -19.813 1.00 97.50 227 ALA A N 1
ATOM 1784 C CA . ALA A 1 227 ? 8.845 10.867 -19.455 1.00 97.50 227 ALA A CA 1
ATOM 1785 C C . ALA A 1 227 ? 9.999 10.823 -20.465 1.00 97.50 227 ALA A C 1
ATOM 1787 O O . ALA A 1 227 ? 10.505 11.868 -20.865 1.00 97.50 227 ALA A O 1
ATOM 1788 N N . GLU A 1 228 ? 10.378 9.628 -20.918 1.00 96.00 228 GLU A N 1
ATOM 1789 C CA . GLU A 1 228 ? 11.406 9.454 -21.937 1.00 96.00 228 GLU A CA 1
ATOM 1790 C C . GLU A 1 228 ? 11.025 10.154 -23.249 1.00 96.00 228 GLU A C 1
ATOM 1792 O O . GLU A 1 228 ? 11.771 11.008 -23.730 1.00 96.00 228 GLU A O 1
ATOM 1797 N N . ASP A 1 229 ? 9.851 9.839 -23.808 1.00 95.69 229 ASP A N 1
ATOM 1798 C CA . ASP A 1 229 ? 9.391 10.426 -25.068 1.00 95.69 229 ASP A CA 1
ATOM 1799 C C . ASP A 1 229 ? 9.217 11.954 -24.952 1.00 95.69 229 ASP A C 1
ATOM 1801 O O . ASP A 1 229 ? 9.536 12.678 -25.895 1.00 95.69 229 ASP A O 1
ATOM 1805 N N . MET A 1 230 ? 8.774 12.465 -23.797 1.00 97.12 230 MET A N 1
ATOM 1806 C CA . MET A 1 230 ? 8.666 13.906 -23.538 1.00 97.12 230 MET A CA 1
ATOM 1807 C C . MET A 1 230 ? 10.027 14.611 -23.570 1.00 97.12 230 MET A C 1
ATOM 1809 O O . MET A 1 230 ? 10.144 15.675 -24.177 1.00 97.12 230 MET A O 1
ATOM 1813 N N . ILE A 1 231 ? 11.067 14.031 -22.961 1.00 97.50 231 ILE A N 1
ATOM 1814 C CA . ILE A 1 231 ? 12.425 14.600 -22.992 1.00 97.50 231 ILE A CA 1
ATOM 1815 C C . ILE A 1 231 ? 13.014 14.523 -24.404 1.00 97.50 231 ILE A C 1
ATOM 1817 O O . ILE A 1 231 ? 13.628 15.485 -24.869 1.00 97.50 231 ILE A O 1
ATOM 1821 N N . LEU A 1 232 ? 12.808 13.413 -25.119 1.00 95.56 232 LEU A N 1
ATOM 1822 C CA . LEU A 1 232 ? 13.254 13.277 -26.509 1.00 95.56 232 LEU A CA 1
ATOM 1823 C C . LEU A 1 232 ? 12.545 14.275 -27.439 1.00 95.56 232 LEU A C 1
ATOM 1825 O O . LEU A 1 232 ? 13.177 14.830 -28.338 1.00 95.56 232 LEU A O 1
ATOM 1829 N N . LEU A 1 233 ? 11.265 14.563 -27.198 1.00 95.69 233 LEU A N 1
ATOM 1830 C CA . LEU A 1 233 ? 10.534 15.600 -27.922 1.00 95.69 233 LEU A CA 1
ATOM 1831 C C . LEU A 1 233 ? 11.063 17.000 -27.586 1.00 95.69 233 LEU A C 1
ATOM 1833 O O . LEU A 1 233 ? 11.356 17.775 -28.492 1.00 95.69 233 LEU A O 1
ATOM 1837 N N . ALA A 1 234 ? 11.242 17.309 -26.298 1.00 96.69 234 ALA A N 1
ATOM 1838 C CA . ALA A 1 234 ? 11.712 18.616 -25.834 1.00 96.69 234 ALA A CA 1
ATOM 1839 C C . ALA A 1 234 ? 13.136 18.952 -26.310 1.00 96.69 234 ALA A C 1
ATOM 1841 O O . ALA A 1 234 ? 13.460 20.114 -26.538 1.00 96.69 234 ALA A O 1
ATOM 1842 N N . THR A 1 235 ? 13.983 17.938 -26.486 1.00 96.38 235 THR A N 1
ATOM 1843 C CA . THR A 1 235 ? 15.362 18.093 -26.982 1.00 96.38 235 THR A CA 1
ATOM 1844 C C . THR A 1 235 ? 15.467 18.087 -28.509 1.00 96.38 235 THR A C 1
ATOM 1846 O O . THR A 1 235 ? 16.569 18.176 -29.045 1.00 96.38 235 THR A O 1
ATOM 1849 N N . GLY A 1 236 ? 14.345 17.966 -29.230 1.00 94.94 236 GLY A N 1
ATOM 1850 C CA . GLY A 1 236 ? 14.337 17.863 -30.691 1.00 94.94 236 GLY A CA 1
ATOM 1851 C C . GLY A 1 236 ? 14.946 16.557 -31.214 1.00 94.94 236 GLY A C 1
ATOM 1852 O O . GLY A 1 236 ? 15.302 16.462 -32.390 1.00 94.94 236 GLY A O 1
ATOM 1853 N N . TYR A 1 237 ? 15.088 15.533 -30.364 1.00 92.44 237 TYR A N 1
ATOM 1854 C CA . TYR A 1 237 ? 15.549 14.216 -30.796 1.00 92.44 237 TYR A CA 1
ATOM 1855 C C . TYR A 1 237 ? 14.543 13.578 -31.758 1.00 92.44 237 TYR A C 1
ATOM 1857 O O . TYR A 1 237 ? 14.954 12.997 -32.765 1.00 92.44 237 TYR A O 1
ATOM 1865 N N . THR A 1 238 ? 13.251 13.698 -31.440 1.00 89.56 238 THR A N 1
ATOM 1866 C CA . THR A 1 238 ? 12.118 13.274 -32.273 1.00 89.56 238 THR A CA 1
ATOM 1867 C C . THR A 1 238 ? 11.430 14.483 -32.899 1.00 89.56 238 THR A C 1
ATOM 1869 O O . THR A 1 238 ? 11.214 15.483 -32.218 1.00 89.56 238 THR A O 1
ATOM 1872 N N . SER A 1 239 ? 11.026 14.383 -34.167 1.00 90.31 239 SER A N 1
ATOM 1873 C CA . SER A 1 239 ? 10.282 15.448 -34.847 1.00 90.31 239 SER A CA 1
ATOM 1874 C C . SER A 1 239 ? 8.933 15.711 -34.174 1.00 90.31 239 SER A C 1
ATOM 1876 O O . SER A 1 239 ? 8.167 14.778 -33.920 1.00 90.31 239 SER A O 1
ATOM 1878 N N . GLN A 1 240 ? 8.612 16.981 -33.936 1.00 93.69 240 GLN A N 1
ATOM 1879 C CA . GLN A 1 240 ? 7.328 17.390 -33.377 1.00 93.69 240 GLN A CA 1
ATOM 1880 C C . GLN A 1 240 ? 6.222 17.256 -34.434 1.00 93.69 240 GLN A C 1
ATOM 1882 O O . GLN A 1 240 ? 6.099 18.087 -35.330 1.00 93.69 240 GLN A O 1
ATOM 1887 N N . SER A 1 241 ? 5.403 16.207 -34.329 1.00 93.94 241 SER A N 1
ATOM 1888 C CA . SER A 1 241 ? 4.205 16.018 -35.155 1.00 93.94 241 SER A CA 1
ATOM 1889 C C . SER A 1 241 ? 2.941 16.101 -34.294 1.00 93.94 241 SER A C 1
ATOM 1891 O O . SER A 1 241 ? 2.957 15.769 -33.107 1.00 93.94 241 SER A O 1
ATOM 1893 N N . ARG A 1 242 ? 1.812 16.520 -34.887 1.00 94.56 242 ARG A N 1
ATOM 1894 C CA . ARG A 1 242 ? 0.512 16.541 -34.182 1.00 94.56 242 ARG A CA 1
ATOM 1895 C C . ARG A 1 242 ? 0.111 15.147 -33.685 1.00 94.56 242 ARG A C 1
ATOM 1897 O O . ARG A 1 242 ? -0.484 15.032 -32.618 1.00 94.56 242 ARG A O 1
ATOM 1904 N N . VAL A 1 243 ? 0.467 14.108 -34.443 1.00 92.19 243 VAL A N 1
ATOM 1905 C CA . VAL A 1 243 ? 0.222 12.701 -34.094 1.00 92.19 243 VAL A CA 1
ATOM 1906 C C . VAL A 1 243 ? 1.015 12.310 -32.847 1.00 92.19 243 VAL A C 1
ATOM 1908 O O . VAL A 1 243 ? 0.437 11.746 -31.923 1.00 92.19 243 VAL A O 1
ATOM 1911 N N . GLU A 1 244 ? 2.298 12.679 -32.762 1.00 92.56 244 GLU A N 1
ATOM 1912 C CA . GLU A 1 244 ? 3.117 12.417 -31.571 1.00 92.56 244 GLU A CA 1
ATOM 1913 C C . GLU A 1 244 ? 2.589 13.166 -30.339 1.00 92.56 244 GLU A C 1
ATOM 1915 O O . GLU A 1 244 ? 2.512 12.585 -29.258 1.00 92.56 244 GLU A O 1
ATOM 1920 N N . SER A 1 245 ? 2.157 14.425 -30.487 1.00 95.06 245 SER A N 1
ATOM 1921 C CA . SER A 1 245 ? 1.533 15.169 -29.382 1.00 95.06 245 SER A CA 1
ATOM 1922 C C . SER A 1 245 ? 0.229 14.521 -28.903 1.00 95.06 245 SER A C 1
ATOM 1924 O O . SER A 1 245 ? 0.015 14.405 -27.697 1.00 95.06 245 SER A O 1
ATOM 1926 N N . LEU A 1 246 ? -0.623 14.057 -29.824 1.00 95.81 246 LEU A N 1
ATOM 1927 C CA . LEU A 1 246 ? -1.853 13.338 -29.482 1.00 95.81 246 LEU A CA 1
ATOM 1928 C C . LEU A 1 246 ? -1.548 12.012 -28.773 1.00 95.81 246 LEU A C 1
ATOM 1930 O O . LEU A 1 246 ? -2.145 11.721 -27.738 1.00 95.81 246 LEU A O 1
ATOM 1934 N N . ARG A 1 247 ? -0.591 11.233 -29.291 1.00 95.94 247 ARG A N 1
ATOM 1935 C CA . ARG A 1 247 ? -0.140 9.963 -28.702 1.00 95.94 247 ARG A CA 1
ATOM 1936 C C . ARG A 1 247 ? 0.358 10.156 -27.270 1.00 95.94 247 ARG A C 1
ATOM 1938 O O . ARG A 1 247 ? -0.032 9.398 -26.385 1.00 95.94 247 ARG A O 1
ATOM 1945 N N . LEU A 1 248 ? 1.176 11.182 -27.025 1.00 96.56 248 LEU A N 1
ATOM 1946 C CA . LEU A 1 248 ? 1.667 11.506 -25.682 1.00 96.56 248 LEU A CA 1
ATOM 1947 C C . LEU A 1 248 ? 0.558 12.002 -24.754 1.00 96.56 248 LEU A C 1
ATOM 1949 O O . LEU A 1 248 ? 0.543 11.628 -23.584 1.00 96.56 248 LEU A O 1
ATOM 1953 N N . GLY A 1 249 ? -0.399 12.777 -25.272 1.00 97.44 249 GLY A N 1
ATOM 1954 C CA . GLY A 1 249 ? -1.592 13.173 -24.524 1.00 97.44 249 GLY A CA 1
ATOM 1955 C C . GLY A 1 249 ? -2.431 11.970 -24.083 1.00 97.44 249 GLY A C 1
ATOM 1956 O O . GLY A 1 249 ? -2.806 11.876 -22.915 1.00 97.44 249 GLY A O 1
ATOM 1957 N N . LEU A 1 250 ? -2.667 11.009 -24.983 1.00 97.88 250 LEU A N 1
ATOM 1958 C CA . LEU A 1 250 ? -3.374 9.762 -24.670 1.00 97.88 250 LEU A CA 1
ATOM 1959 C C . LEU A 1 250 ? -2.602 8.898 -23.668 1.00 97.88 250 LEU A C 1
ATOM 1961 O O . LEU A 1 250 ? -3.206 8.369 -22.737 1.00 97.88 250 LEU A O 1
ATOM 1965 N N . LEU A 1 251 ? -1.277 8.796 -23.809 1.00 97.75 251 LEU A N 1
ATOM 1966 C CA . LEU A 1 251 ? -0.432 8.072 -22.859 1.00 97.75 251 LEU A CA 1
ATOM 1967 C C . LEU A 1 251 ? -0.479 8.705 -21.460 1.00 97.75 251 LEU A C 1
ATOM 1969 O O . LEU A 1 251 ? -0.605 7.984 -20.474 1.00 97.75 251 LEU A O 1
ATOM 1973 N N . LEU A 1 252 ? -0.438 10.038 -21.358 1.00 97.69 252 LEU A N 1
ATOM 1974 C CA . LEU A 1 252 ? -0.576 10.748 -20.084 1.00 97.69 252 LEU A CA 1
ATOM 1975 C C . LEU A 1 252 ? -1.937 10.476 -19.431 1.00 97.69 252 LEU A C 1
ATOM 1977 O O . LEU A 1 252 ? -1.992 10.166 -18.241 1.00 97.69 252 LEU A O 1
ATOM 1981 N N . LEU A 1 253 ? -3.024 10.555 -20.206 1.00 97.94 253 LEU A N 1
ATOM 1982 C CA . LEU A 1 253 ? -4.374 10.245 -19.725 1.00 97.94 253 LEU A CA 1
ATOM 1983 C C . LEU A 1 253 ? -4.488 8.789 -19.262 1.00 97.94 253 LEU A C 1
ATOM 1985 O O . LEU A 1 253 ? -5.081 8.528 -18.219 1.00 97.94 253 LEU A O 1
ATOM 1989 N N . ALA A 1 254 ? -3.884 7.854 -19.995 1.00 98.25 254 ALA A N 1
ATOM 1990 C CA . ALA A 1 254 ? -3.847 6.449 -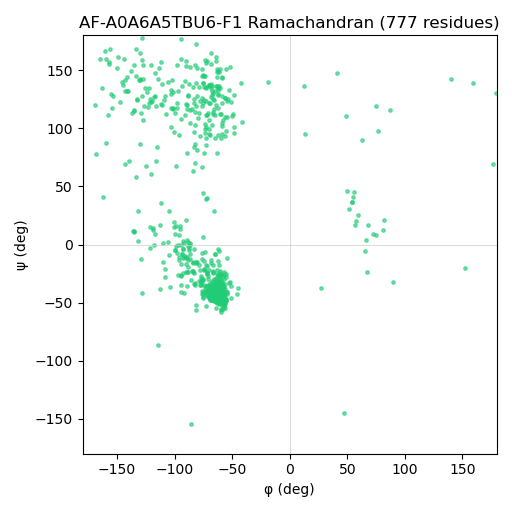19.621 1.00 98.25 254 ALA A CA 1
ATOM 1991 C C . ALA A 1 254 ? -3.069 6.226 -18.314 1.00 98.25 254 ALA A C 1
ATOM 1993 O O . ALA A 1 254 ? -3.580 5.585 -17.400 1.00 98.25 254 ALA A O 1
ATOM 1994 N N . CYS A 1 255 ? -1.886 6.828 -18.163 1.00 98.00 255 CYS A N 1
ATOM 1995 C CA . CYS A 1 255 ? -1.114 6.788 -16.918 1.00 98.00 255 CYS A CA 1
ATOM 1996 C C . CYS A 1 255 ? -1.886 7.388 -15.730 1.00 98.00 255 CYS A C 1
ATOM 1998 O O . CYS A 1 255 ? -1.889 6.814 -14.641 1.00 98.00 255 CYS A O 1
ATOM 2000 N N . ALA A 1 256 ? -2.577 8.513 -15.935 1.00 97.12 256 ALA A N 1
ATOM 2001 C CA . ALA A 1 256 ? -3.434 9.109 -14.915 1.00 97.12 256 ALA A CA 1
ATOM 2002 C C . ALA A 1 256 ? -4.618 8.193 -14.560 1.00 97.12 256 ALA A C 1
ATOM 2004 O O . ALA A 1 256 ? -4.947 8.066 -13.385 1.00 97.12 256 ALA A O 1
ATOM 2005 N N . GLY A 1 257 ? -5.210 7.519 -15.551 1.00 96.69 257 GLY A N 1
ATOM 2006 C CA . GLY A 1 257 ? -6.287 6.543 -15.370 1.00 96.69 257 GLY A CA 1
ATOM 2007 C C . GLY A 1 257 ? -5.864 5.289 -14.597 1.00 96.69 257 GLY A C 1
ATOM 2008 O O . GLY A 1 257 ? -6.619 4.794 -13.765 1.00 96.69 257 GLY A O 1
ATOM 2009 N N . ILE A 1 258 ? -4.638 4.796 -14.809 1.00 96.81 258 ILE A N 1
ATOM 2010 C CA . ILE A 1 258 ? -4.063 3.687 -14.024 1.00 96.81 258 ILE A CA 1
ATOM 2011 C C . ILE A 1 258 ? -4.006 4.060 -12.532 1.00 96.81 258 ILE A C 1
ATOM 2013 O O . ILE A 1 258 ? -4.381 3.258 -11.674 1.00 96.81 258 ILE A O 1
ATOM 2017 N N . LEU A 1 259 ? -3.566 5.285 -12.225 1.00 95.31 259 LEU A N 1
ATOM 2018 C CA . LEU A 1 259 ? -3.433 5.781 -10.853 1.00 95.31 259 LEU A CA 1
ATOM 2019 C C . LEU A 1 259 ? -4.777 6.148 -10.216 1.00 95.31 259 LEU A C 1
ATOM 2021 O O . LEU A 1 259 ? -5.005 5.817 -9.059 1.00 95.31 259 LEU A O 1
ATOM 2025 N N . SER A 1 260 ? -5.674 6.815 -10.948 1.00 93.38 260 SER A N 1
ATOM 2026 C CA . SER A 1 260 ? -6.962 7.275 -10.408 1.00 93.38 260 SER A CA 1
ATOM 2027 C C . SER A 1 260 ? -7.902 6.131 -10.041 1.00 93.38 260 SER A C 1
ATOM 2029 O O . SER A 1 260 ? -8.787 6.305 -9.208 1.00 93.38 260 SER A O 1
ATOM 2031 N N . MET A 1 261 ? -7.707 4.968 -10.661 1.00 94.25 261 MET A N 1
ATOM 2032 C CA . MET A 1 261 ? -8.485 3.764 -10.399 1.00 94.25 261 MET A CA 1
ATOM 2033 C C . MET A 1 261 ? -7.848 2.856 -9.335 1.00 94.25 261 MET A C 1
ATOM 2035 O O . MET A 1 261 ? -8.394 1.785 -9.056 1.00 94.25 261 MET A O 1
ATOM 2039 N N . GLU A 1 262 ? -6.721 3.263 -8.734 1.00 93.75 262 GLU A N 1
ATOM 2040 C CA . GLU A 1 262 ? -6.170 2.601 -7.552 1.00 93.75 262 GLU A CA 1
ATOM 2041 C C . GLU A 1 262 ? -6.885 3.096 -6.295 1.00 93.75 262 GLU A C 1
ATOM 2043 O O . GLU A 1 262 ? -6.748 4.245 -5.885 1.00 93.75 262 GLU A O 1
ATOM 2048 N N . TYR A 1 263 ? -7.613 2.196 -5.648 1.00 91.38 263 TYR A N 1
ATOM 2049 C CA . TYR A 1 263 ? -8.400 2.493 -4.454 1.00 91.38 263 TYR A CA 1
ATOM 2050 C C . TYR A 1 263 ? -7.597 2.284 -3.159 1.00 91.38 263 TYR A C 1
ATOM 2052 O O . TYR A 1 263 ? -8.037 2.714 -2.094 1.00 91.38 263 TYR A O 1
ATOM 2060 N N . ARG A 1 264 ? -6.412 1.654 -3.216 1.00 91.06 264 ARG A N 1
ATOM 2061 C CA . ARG A 1 264 ? -5.481 1.524 -2.079 1.00 91.06 264 ARG A CA 1
ATOM 2062 C C . ARG A 1 264 ? -4.274 2.449 -2.197 1.00 91.06 264 ARG A C 1
ATOM 2064 O O . ARG A 1 264 ? -3.185 2.151 -1.701 1.00 91.06 264 ARG A O 1
ATOM 2071 N N . LEU A 1 265 ? -4.461 3.578 -2.867 1.00 89.62 265 LEU A N 1
ATOM 2072 C CA . LEU A 1 265 ? -3.410 4.546 -3.113 1.00 89.62 265 LEU A CA 1
ATOM 2073 C C . LEU A 1 265 ? -3.058 5.290 -1.818 1.00 89.62 265 LEU A C 1
ATOM 2075 O O . LEU A 1 265 ? -3.937 5.718 -1.065 1.00 89.62 265 LEU A O 1
ATOM 2079 N N . GLY A 1 266 ? -1.760 5.425 -1.553 1.00 89.75 266 GLY A N 1
ATOM 2080 C CA . GLY A 1 266 ? -1.216 6.182 -0.427 1.00 89.75 266 GLY A CA 1
ATOM 2081 C C . GLY A 1 266 ? -0.307 7.309 -0.909 1.00 89.75 266 GLY A C 1
ATOM 2082 O O . GLY A 1 266 ? 0.295 7.215 -1.980 1.00 89.75 266 GLY A O 1
ATOM 2083 N N . VAL A 1 267 ? -0.171 8.368 -0.106 1.00 91.12 267 VAL A N 1
ATOM 2084 C CA . VAL A 1 267 ? 0.693 9.517 -0.441 1.00 91.12 267 VAL A CA 1
ATOM 2085 C C . VAL A 1 267 ? 2.161 9.107 -0.647 1.00 91.12 267 VAL A C 1
ATOM 2087 O O . VAL A 1 267 ? 2.721 9.487 -1.677 1.00 91.12 267 VAL A O 1
ATOM 2090 N N . PRO A 1 268 ? 2.791 8.292 0.230 1.00 91.81 268 PRO A N 1
ATOM 2091 C CA . PRO A 1 268 ? 4.182 7.879 0.020 1.00 91.81 268 PRO A CA 1
ATOM 2092 C C . PRO A 1 268 ? 4.369 7.082 -1.275 1.00 91.81 268 PRO A C 1
ATOM 2094 O O . PRO A 1 268 ? 5.327 7.306 -2.009 1.00 91.81 268 PRO A O 1
ATOM 2097 N N . THR A 1 269 ? 3.408 6.211 -1.601 1.00 91.56 269 THR A N 1
ATOM 2098 C CA . THR A 1 269 ? 3.380 5.440 -2.851 1.00 91.56 269 THR A CA 1
ATOM 2099 C C . THR A 1 269 ? 3.336 6.338 -4.077 1.00 91.56 269 THR A C 1
ATOM 2101 O O . THR A 1 269 ? 4.085 6.116 -5.024 1.00 91.56 269 THR A O 1
ATOM 2104 N N . LEU A 1 270 ? 2.482 7.365 -4.059 1.00 92.62 270 LEU A N 1
ATOM 2105 C CA . LEU A 1 270 ? 2.383 8.323 -5.155 1.00 92.62 270 LEU A CA 1
ATOM 2106 C C . LEU A 1 270 ? 3.693 9.072 -5.369 1.00 92.62 270 LEU A C 1
ATOM 2108 O O . LEU A 1 270 ? 4.188 9.126 -6.492 1.00 92.62 270 LEU A O 1
ATOM 2112 N N . LEU A 1 271 ? 4.259 9.621 -4.294 1.00 95.31 271 LEU A N 1
ATOM 2113 C CA . LEU A 1 271 ? 5.492 10.398 -4.371 1.00 95.31 271 LEU A CA 1
ATOM 2114 C C . LEU A 1 271 ? 6.660 9.529 -4.842 1.00 95.31 271 LEU A C 1
ATOM 2116 O O . LEU A 1 271 ? 7.291 9.847 -5.847 1.00 95.31 271 LEU A O 1
ATOM 2120 N N . ALA A 1 272 ? 6.919 8.412 -4.160 1.00 95.94 272 ALA A N 1
ATOM 2121 C CA . ALA A 1 272 ? 8.045 7.545 -4.476 1.00 95.94 272 ALA A CA 1
ATOM 2122 C C . ALA A 1 272 ? 7.874 6.860 -5.840 1.00 95.94 272 ALA A C 1
ATOM 2124 O O . ALA A 1 272 ? 8.786 6.892 -6.663 1.00 95.94 272 ALA A O 1
ATOM 2125 N N . GLY A 1 273 ? 6.693 6.302 -6.118 1.00 96.19 273 GLY A N 1
ATOM 2126 C CA . GLY A 1 273 ? 6.411 5.572 -7.352 1.00 96.19 273 GLY A CA 1
ATOM 2127 C C . GLY A 1 273 ? 6.466 6.456 -8.596 1.00 96.19 273 GLY A C 1
ATOM 2128 O O . GLY A 1 273 ? 7.135 6.098 -9.562 1.00 96.19 273 GLY A O 1
ATOM 2129 N N . ILE A 1 274 ? 5.814 7.626 -8.592 1.00 96.94 274 ILE A N 1
ATOM 2130 C CA . ILE A 1 274 ? 5.823 8.523 -9.761 1.00 96.94 274 ILE A CA 1
ATOM 2131 C C . ILE A 1 274 ? 7.231 9.070 -10.000 1.00 96.94 274 ILE A C 1
ATOM 2133 O O . ILE A 1 274 ? 7.718 9.001 -11.128 1.00 96.94 274 ILE A O 1
ATOM 2137 N N . LEU A 1 275 ? 7.912 9.568 -8.958 1.00 97.44 275 LEU A N 1
ATOM 2138 C CA . LEU A 1 275 ? 9.274 10.094 -9.098 1.00 97.44 275 LEU A CA 1
ATOM 2139 C C . LEU A 1 275 ? 10.247 9.020 -9.591 1.00 97.44 275 LEU A C 1
ATOM 2141 O O . LEU A 1 275 ? 11.068 9.305 -10.462 1.00 97.44 275 LEU A O 1
ATOM 2145 N N . ALA A 1 276 ? 10.120 7.781 -9.104 1.00 97.06 276 ALA A N 1
ATOM 2146 C CA . ALA A 1 276 ? 10.936 6.675 -9.581 1.00 97.06 276 ALA A CA 1
ATOM 2147 C C . ALA A 1 276 ? 10.773 6.454 -11.092 1.00 97.06 276 ALA A C 1
ATOM 2149 O O . ALA A 1 276 ? 11.771 6.357 -11.808 1.00 97.06 276 ALA A O 1
ATOM 2150 N N . MET A 1 277 ? 9.535 6.429 -11.596 1.00 97.62 277 MET A N 1
ATOM 2151 C CA . MET A 1 277 ? 9.271 6.219 -13.024 1.00 97.62 277 MET A CA 1
ATOM 2152 C C . MET A 1 277 ? 9.701 7.420 -13.876 1.00 97.62 277 MET A C 1
ATOM 2154 O O . MET A 1 277 ? 10.275 7.234 -14.948 1.00 97.62 277 MET A O 1
ATOM 2158 N N . LEU A 1 278 ? 9.511 8.653 -13.393 1.00 97.19 278 LEU A N 1
ATOM 2159 C CA . LEU A 1 278 ? 10.003 9.856 -14.073 1.00 97.19 278 LEU A CA 1
ATOM 2160 C C . LEU A 1 278 ? 11.533 9.847 -14.197 1.00 97.19 278 LEU A C 1
ATOM 2162 O O . LEU A 1 278 ? 12.057 10.056 -15.291 1.00 97.19 278 LEU A O 1
ATOM 2166 N N . PHE A 1 279 ? 12.257 9.552 -13.113 1.00 97.25 279 PHE A N 1
ATOM 2167 C CA . PHE A 1 279 ? 13.720 9.466 -13.138 1.00 97.25 279 PHE A CA 1
ATOM 2168 C C . PHE A 1 279 ? 14.228 8.322 -14.017 1.00 97.25 279 PHE A C 1
ATOM 2170 O O . PHE A 1 279 ? 15.210 8.516 -14.732 1.00 97.25 279 PHE A O 1
ATOM 2177 N N . ALA A 1 280 ? 13.542 7.174 -14.043 1.00 96.00 280 ALA A N 1
ATOM 2178 C CA . ALA A 1 280 ? 13.857 6.105 -14.989 1.00 96.00 280 ALA A CA 1
ATOM 2179 C C . ALA A 1 280 ? 13.722 6.588 -16.443 1.00 96.00 280 ALA A C 1
ATOM 2181 O O . ALA A 1 280 ? 14.633 6.397 -17.244 1.00 96.00 280 ALA A O 1
ATOM 2182 N N . GLY A 1 281 ? 12.624 7.271 -16.781 1.00 95.94 281 GLY A N 1
ATOM 2183 C CA . GLY A 1 281 ? 12.407 7.801 -18.130 1.00 95.94 281 GLY A CA 1
ATOM 2184 C C . GLY A 1 281 ? 13.435 8.858 -18.539 1.00 95.94 281 GLY A C 1
ATOM 2185 O O . GLY A 1 281 ? 13.975 8.806 -19.645 1.00 95.94 281 GLY A O 1
ATOM 2186 N N . ILE A 1 282 ? 13.776 9.776 -17.627 1.00 96.69 282 ILE A N 1
ATOM 2187 C CA . ILE A 1 282 ? 14.824 10.786 -17.844 1.00 96.69 282 ILE A CA 1
ATOM 2188 C C . ILE A 1 282 ? 16.182 10.109 -18.063 1.00 96.69 282 ILE A C 1
ATOM 2190 O O . ILE A 1 282 ? 16.876 10.438 -19.025 1.00 96.69 282 ILE A O 1
ATOM 2194 N N . ALA A 1 283 ? 16.553 9.136 -17.225 1.00 95.69 283 ALA A N 1
ATOM 2195 C CA . ALA A 1 283 ? 17.797 8.383 -17.380 1.00 95.69 283 ALA A CA 1
ATOM 2196 C C . ALA A 1 283 ? 17.892 7.718 -18.764 1.00 95.69 283 ALA A C 1
ATOM 2198 O O . ALA A 1 283 ? 18.935 7.788 -19.420 1.00 95.69 283 ALA A O 1
ATOM 2199 N N . ASN A 1 284 ? 16.794 7.126 -19.239 1.00 93.81 284 ASN A N 1
ATOM 2200 C CA . ASN A 1 284 ? 16.727 6.493 -20.555 1.00 93.81 284 ASN A CA 1
ATOM 2201 C C . ASN A 1 284 ? 16.887 7.510 -21.691 1.00 93.81 284 ASN A C 1
ATOM 2203 O O . ASN A 1 284 ? 17.664 7.280 -22.622 1.00 93.81 284 ASN A O 1
ATOM 2207 N N . ALA A 1 285 ? 16.195 8.650 -21.608 1.00 94.88 285 ALA A N 1
ATOM 2208 C CA . ALA A 1 285 ? 16.280 9.701 -22.615 1.00 94.88 285 ALA A CA 1
ATOM 2209 C C . ALA A 1 285 ? 17.693 10.291 -22.699 1.00 94.88 285 ALA A C 1
ATOM 2211 O O . ALA A 1 285 ? 18.232 10.436 -23.796 1.00 94.88 285 ALA A O 1
ATOM 2212 N N . LEU A 1 286 ? 18.331 10.556 -21.553 1.00 95.25 286 LEU A N 1
ATOM 2213 C CA . LEU A 1 286 ? 19.709 11.048 -21.499 1.00 95.25 286 LEU A CA 1
ATOM 2214 C C . LEU A 1 286 ? 20.692 10.048 -22.123 1.00 95.25 286 LEU A C 1
ATOM 2216 O O . LEU A 1 286 ? 21.544 10.454 -22.909 1.00 95.25 286 LEU A O 1
ATOM 2220 N N . LYS A 1 287 ? 20.536 8.740 -21.873 1.00 92.31 287 LYS A N 1
ATOM 2221 C CA . LYS A 1 287 ? 21.352 7.705 -22.538 1.00 92.31 287 LYS A CA 1
ATOM 2222 C C . LYS A 1 287 ? 21.169 7.716 -24.059 1.00 92.31 287 LYS A C 1
ATOM 2224 O O . LYS A 1 287 ? 22.156 7.649 -24.792 1.00 92.31 287 LYS A O 1
ATOM 2229 N N . LYS A 1 288 ? 19.931 7.844 -24.552 1.00 92.31 288 LYS A N 1
ATOM 2230 C CA . LYS A 1 288 ? 19.643 7.942 -25.998 1.00 92.31 288 LYS A CA 1
ATOM 2231 C C . LYS A 1 288 ? 20.227 9.210 -26.625 1.00 92.31 288 LYS A C 1
ATOM 2233 O O . LYS A 1 288 ? 20.757 9.152 -27.736 1.00 92.31 288 LYS A O 1
ATOM 2238 N N . LEU A 1 289 ? 20.190 10.332 -25.907 1.00 93.25 289 LEU A N 1
ATOM 2239 C CA . LEU A 1 289 ? 20.809 11.591 -26.325 1.00 93.25 289 LEU A CA 1
ATOM 2240 C C . LEU A 1 289 ? 22.333 11.479 -26.396 1.00 93.25 289 LEU A C 1
ATOM 2242 O O . LEU A 1 289 ? 22.912 11.870 -27.410 1.00 93.25 289 LEU A O 1
ATOM 2246 N N . THR A 1 290 ? 22.974 10.879 -25.386 1.00 93.06 290 THR A N 1
ATOM 2247 C CA . THR A 1 290 ? 24.414 10.587 -25.430 1.00 93.06 290 THR A CA 1
ATOM 2248 C C . THR A 1 290 ? 24.753 9.717 -26.631 1.00 93.06 290 THR A C 1
ATOM 2250 O O . THR A 1 290 ? 25.707 10.020 -27.336 1.00 93.06 290 THR A O 1
ATOM 2253 N N . HIS A 1 291 ? 23.959 8.682 -26.922 1.00 89.81 291 HIS A N 1
ATOM 2254 C CA . HIS A 1 291 ? 24.235 7.793 -28.052 1.00 89.81 291 HIS A CA 1
ATOM 2255 C C . HIS A 1 291 ? 24.258 8.546 -29.387 1.00 89.81 291 HIS A C 1
ATOM 2257 O O . HIS A 1 291 ? 25.134 8.316 -30.216 1.00 89.81 291 HIS A O 1
ATOM 2263 N N . LYS A 1 292 ? 23.295 9.454 -29.582 1.00 90.75 292 LYS A N 1
ATOM 2264 C CA . LYS A 1 292 ? 23.140 10.215 -30.827 1.00 90.75 292 LYS A CA 1
ATOM 2265 C C . LYS A 1 292 ? 24.183 11.318 -30.976 1.00 90.75 292 LYS A C 1
ATOM 2267 O O . LYS A 1 292 ? 24.729 11.480 -32.061 1.00 90.75 292 LYS A O 1
ATOM 2272 N N . HIS A 1 293 ? 24.432 12.091 -29.922 1.00 93.00 293 HIS A N 1
ATOM 2273 C CA . HIS A 1 293 ? 25.278 13.286 -30.005 1.00 93.00 293 HIS A CA 1
ATOM 2274 C C . HIS A 1 293 ? 26.740 13.031 -29.633 1.00 93.00 293 HIS A C 1
ATOM 2276 O O . HIS A 1 293 ? 27.623 13.734 -30.118 1.00 93.00 293 HIS A O 1
ATOM 2282 N N . TYR A 1 294 ? 27.005 12.017 -28.811 1.00 91.69 294 TYR A N 1
ATOM 2283 C CA . TYR A 1 294 ? 28.330 11.700 -28.282 1.00 91.69 294 TYR A CA 1
ATOM 2284 C C . TYR A 1 294 ? 28.634 10.195 -28.399 1.00 91.69 294 TYR A C 1
ATOM 2286 O O . TYR A 1 294 ? 28.928 9.537 -27.397 1.00 91.69 294 TYR A O 1
ATOM 2294 N N . PRO A 1 295 ? 28.601 9.613 -29.615 1.00 86.56 295 PRO A N 1
ATOM 2295 C CA . PRO A 1 295 ? 28.814 8.177 -29.802 1.00 86.56 295 PRO A CA 1
ATOM 2296 C C . PRO A 1 295 ? 30.197 7.706 -29.317 1.00 86.56 295 PRO A C 1
ATOM 2298 O O . PRO A 1 295 ? 30.340 6.552 -28.925 1.00 86.56 295 PRO A O 1
ATOM 2301 N N . GLY A 1 296 ? 31.204 8.592 -29.295 1.00 82.50 296 GLY A N 1
ATOM 2302 C CA . GLY A 1 296 ? 32.544 8.304 -28.764 1.00 82.50 296 GLY A CA 1
ATOM 2303 C C . GLY A 1 296 ? 32.656 8.344 -27.233 1.00 82.50 296 GLY A C 1
ATOM 2304 O O . GLY A 1 296 ? 33.612 7.795 -26.684 1.00 82.50 296 GLY A O 1
ATOM 2305 N N . ASP A 1 297 ? 31.688 8.958 -26.545 1.00 81.00 297 ASP A N 1
ATOM 2306 C CA . ASP A 1 297 ? 31.627 9.007 -25.077 1.00 81.00 297 ASP A CA 1
ATOM 2307 C C . ASP A 1 297 ? 30.826 7.856 -24.481 1.00 81.00 297 ASP A C 1
ATOM 2309 O O . ASP A 1 297 ? 30.867 7.652 -23.266 1.00 81.00 297 ASP A O 1
ATOM 2313 N N . MET A 1 298 ? 30.131 7.083 -25.323 1.00 72.62 298 MET A N 1
ATOM 2314 C CA . MET A 1 298 ? 29.546 5.820 -24.903 1.00 72.62 298 MET A CA 1
ATOM 2315 C C . MET A 1 298 ? 30.666 4.919 -24.404 1.00 72.62 298 MET A C 1
ATOM 2317 O O . MET A 1 298 ? 31.512 4.411 -25.146 1.00 72.62 298 MET A O 1
ATOM 2321 N N . THR A 1 299 ? 30.705 4.807 -23.086 1.00 65.31 299 THR A N 1
ATOM 2322 C CA . THR A 1 299 ? 31.712 4.058 -22.373 1.00 65.31 299 THR A CA 1
ATOM 2323 C C . THR A 1 299 ? 31.638 2.593 -22.769 1.00 65.31 299 THR A C 1
ATOM 2325 O O . THR A 1 299 ? 30.571 2.065 -23.071 1.00 65.31 299 THR A O 1
ATOM 2328 N N . SER A 1 300 ? 32.778 1.904 -22.745 1.00 83.44 300 SER A N 1
ATOM 2329 C CA . SER A 1 300 ? 32.759 0.447 -22.836 1.00 83.44 300 SER A CA 1
ATOM 2330 C C . SER A 1 300 ? 31.802 -0.128 -21.779 1.00 83.44 300 SER A C 1
ATOM 2332 O O . SER A 1 300 ? 31.613 0.502 -20.734 1.00 83.44 300 SER A O 1
ATOM 2334 N N . LYS A 1 301 ? 31.214 -1.316 -22.015 1.00 84.44 301 LYS A N 1
ATOM 2335 C CA . LYS A 1 301 ? 30.279 -1.963 -21.061 1.00 84.44 301 LYS A CA 1
ATOM 2336 C C . LYS A 1 301 ? 30.815 -1.909 -19.615 1.00 84.44 301 LYS A C 1
ATOM 2338 O O . LYS A 1 301 ? 30.072 -1.629 -18.684 1.00 84.44 301 LYS A O 1
ATOM 2343 N N . ASN A 1 302 ? 32.129 -2.067 -19.438 1.00 86.69 302 ASN A N 1
ATOM 2344 C CA . ASN A 1 302 ? 32.805 -2.005 -18.139 1.00 86.69 302 ASN A CA 1
ATOM 2345 C C . ASN A 1 302 ? 32.678 -0.625 -17.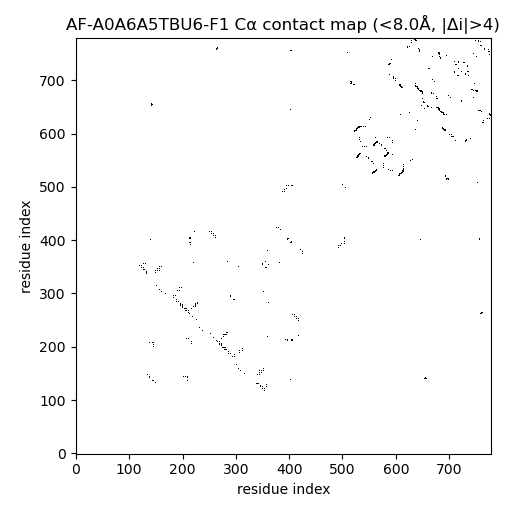482 1.00 86.69 302 ASN A C 1
ATOM 2347 O O . ASN A 1 302 ? 32.450 -0.529 -16.283 1.00 86.69 302 ASN A O 1
ATOM 2351 N N . ALA A 1 303 ? 32.843 0.453 -18.245 1.00 89.00 303 ALA A N 1
ATOM 2352 C CA . ALA A 1 303 ? 32.742 1.797 -17.702 1.00 89.00 303 ALA A CA 1
ATOM 2353 C C . ALA A 1 303 ? 31.280 2.212 -17.443 1.00 89.00 303 ALA A C 1
ATOM 2355 O O . ALA A 1 303 ? 31.049 2.902 -16.456 1.00 89.00 303 ALA A O 1
ATOM 2356 N N . GLU A 1 304 ? 30.292 1.712 -18.198 1.00 90.06 304 GLU A N 1
ATOM 2357 C CA . GLU A 1 304 ? 28.870 1.849 -17.817 1.00 90.06 304 GLU A CA 1
ATOM 2358 C C . GLU A 1 304 ? 28.575 1.160 -16.474 1.00 90.06 304 GLU A C 1
ATOM 2360 O O . GLU A 1 304 ? 27.900 1.729 -15.614 1.00 90.06 304 GLU A O 1
ATOM 2365 N N . MET A 1 305 ? 29.122 -0.044 -16.260 1.00 91.81 305 MET A N 1
ATOM 2366 C CA . MET A 1 305 ? 29.000 -0.768 -14.987 1.00 91.81 305 MET A CA 1
ATOM 2367 C C . MET A 1 305 ? 29.659 -0.001 -13.836 1.00 91.81 305 MET A C 1
ATOM 2369 O O . MET A 1 305 ? 29.065 0.134 -12.768 1.00 91.81 305 MET A O 1
ATOM 2373 N N . MET A 1 306 ? 30.850 0.564 -14.059 1.00 93.69 306 MET A N 1
ATOM 2374 C CA . MET A 1 306 ? 31.517 1.409 -13.063 1.00 93.69 306 MET A CA 1
ATOM 2375 C C . MET A 1 306 ? 30.710 2.671 -12.747 1.00 93.69 306 MET A C 1
ATOM 2377 O O . MET A 1 306 ? 30.584 3.027 -11.578 1.00 93.69 306 MET A O 1
ATOM 2381 N N . TRP A 1 307 ? 30.126 3.338 -13.749 1.00 94.62 307 TRP A N 1
ATOM 2382 C CA . TRP A 1 307 ? 29.259 4.498 -13.522 1.00 94.62 307 TRP A CA 1
ATOM 2383 C C . TRP A 1 307 ? 28.020 4.140 -12.711 1.00 94.62 307 TRP A C 1
ATOM 2385 O O . TRP A 1 307 ? 27.676 4.872 -11.784 1.00 94.62 307 TRP A O 1
ATOM 2395 N N . LEU A 1 308 ? 27.385 3.007 -13.018 1.00 94.00 308 LEU A N 1
ATOM 2396 C CA . LEU A 1 308 ? 26.243 2.508 -12.263 1.00 94.00 308 LEU A CA 1
ATOM 2397 C C . LEU A 1 308 ? 26.599 2.274 -10.787 1.00 94.00 308 LEU A C 1
ATOM 2399 O O . LEU A 1 308 ? 25.897 2.767 -9.908 1.00 94.00 308 LEU A O 1
ATOM 2403 N N . VAL A 1 309 ? 27.705 1.578 -10.510 1.00 96.31 309 VAL A N 1
ATOM 2404 C CA . VAL A 1 309 ? 28.158 1.277 -9.141 1.00 96.31 309 VAL A CA 1
ATOM 2405 C C . VAL A 1 309 ? 28.569 2.543 -8.390 1.00 96.31 309 VAL A C 1
ATOM 2407 O O . VAL A 1 309 ? 28.176 2.721 -7.237 1.00 96.31 309 VAL A O 1
ATOM 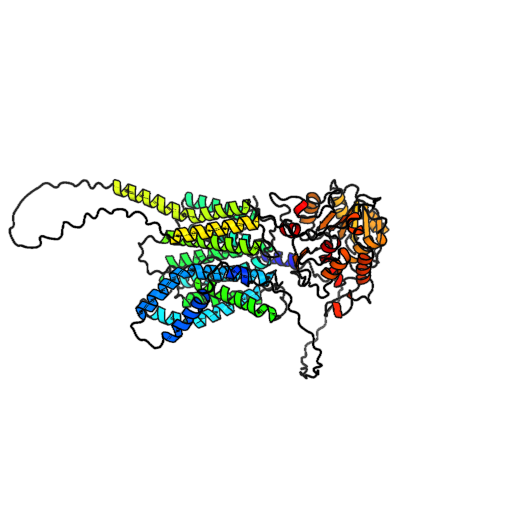2410 N N . ASN A 1 310 ? 29.309 3.447 -9.037 1.00 96.31 310 ASN A N 1
ATOM 2411 C CA . ASN A 1 310 ? 29.770 4.692 -8.423 1.00 96.31 310 ASN A CA 1
ATOM 2412 C C . ASN A 1 310 ? 28.593 5.617 -8.095 1.00 96.31 310 ASN A C 1
ATOM 2414 O O . ASN A 1 310 ? 28.479 6.081 -6.964 1.00 96.31 310 ASN A O 1
ATOM 2418 N N . MET A 1 311 ? 27.679 5.845 -9.046 1.00 96.62 311 MET A N 1
ATOM 2419 C CA . MET A 1 311 ? 26.492 6.675 -8.804 1.00 96.62 311 MET A CA 1
ATOM 2420 C C . MET A 1 311 ? 25.536 6.017 -7.811 1.00 96.62 311 MET A C 1
ATOM 2422 O O . MET A 1 311 ? 24.987 6.696 -6.949 1.00 96.62 311 MET A O 1
ATOM 2426 N N . GLY A 1 312 ? 25.370 4.692 -7.878 1.00 96.00 312 GLY A N 1
ATOM 2427 C CA . GLY A 1 312 ? 24.599 3.929 -6.898 1.00 96.00 312 GLY A CA 1
ATOM 2428 C C . GLY A 1 312 ? 25.126 4.102 -5.474 1.00 96.00 312 GLY A C 1
ATOM 2429 O O . GLY A 1 312 ? 24.355 4.417 -4.567 1.00 96.00 312 GLY A O 1
ATOM 2430 N N . SER A 1 313 ? 26.445 3.982 -5.305 1.00 96.75 313 SER A N 1
ATOM 2431 C CA . SER A 1 313 ? 27.140 4.179 -4.028 1.00 96.75 313 SER A CA 1
ATOM 2432 C C . SER A 1 313 ? 27.021 5.616 -3.521 1.00 96.75 313 SER A C 1
ATOM 2434 O O . SER A 1 313 ? 26.737 5.820 -2.346 1.00 96.75 313 SER A O 1
ATOM 2436 N N . LEU A 1 314 ? 27.176 6.615 -4.398 1.00 96.38 314 LEU A N 1
ATOM 2437 C CA . LEU A 1 314 ? 27.011 8.026 -4.035 1.00 96.38 314 LEU A CA 1
ATOM 2438 C C . LEU A 1 314 ? 25.592 8.329 -3.545 1.00 96.38 314 LEU A C 1
ATOM 2440 O O . LEU A 1 314 ? 25.437 9.005 -2.531 1.00 96.38 314 LEU A O 1
ATOM 2444 N N . VAL A 1 315 ? 24.566 7.796 -4.218 1.00 95.19 315 VAL A N 1
ATOM 2445 C CA . VAL A 1 315 ? 23.169 7.921 -3.771 1.00 95.19 315 VAL A CA 1
ATOM 2446 C C . VAL A 1 315 ? 22.971 7.240 -2.415 1.00 95.19 315 VAL A C 1
ATOM 2448 O O . VAL A 1 315 ? 22.382 7.846 -1.526 1.00 95.19 315 VAL A O 1
ATOM 2451 N N . ALA A 1 316 ? 23.508 6.031 -2.214 1.00 93.31 316 ALA A N 1
ATOM 2452 C CA . ALA A 1 316 ? 23.413 5.338 -0.927 1.00 93.31 316 ALA A CA 1
ATOM 2453 C C . ALA A 1 316 ? 24.053 6.157 0.208 1.00 93.31 316 ALA A C 1
ATOM 2455 O O . ALA A 1 316 ? 23.435 6.350 1.251 1.00 93.31 316 ALA A O 1
ATOM 2456 N N . ILE A 1 317 ? 25.256 6.692 -0.019 1.00 94.12 317 ILE A N 1
ATOM 2457 C CA . ILE A 1 317 ? 25.973 7.556 0.929 1.00 94.12 317 ILE A CA 1
ATOM 2458 C C . ILE A 1 317 ? 25.154 8.818 1.230 1.00 94.12 317 ILE A C 1
ATOM 2460 O O . ILE A 1 317 ? 24.952 9.154 2.394 1.00 94.12 317 ILE A O 1
ATOM 2464 N N . ALA A 1 318 ? 24.631 9.491 0.203 1.00 93.50 318 ALA A N 1
ATOM 2465 C CA . ALA A 1 318 ? 23.806 10.683 0.380 1.00 93.50 318 ALA A CA 1
ATOM 2466 C C . ALA A 1 318 ? 22.527 10.396 1.186 1.00 93.50 318 ALA A C 1
ATOM 2468 O O . ALA A 1 318 ? 22.131 11.216 2.010 1.00 93.50 318 ALA A O 1
ATOM 2469 N N . CYS A 1 319 ? 21.903 9.230 0.995 1.00 90.31 319 CYS A N 1
ATOM 2470 C CA . CYS A 1 319 ? 20.755 8.798 1.792 1.00 90.31 319 CYS A CA 1
ATOM 2471 C C . CYS A 1 319 ? 21.132 8.525 3.256 1.00 90.31 319 CYS A C 1
ATOM 2473 O O . CYS A 1 319 ? 20.388 8.935 4.139 1.00 90.31 319 CYS A O 1
ATOM 2475 N N . ILE A 1 320 ? 22.287 7.903 3.523 1.00 89.00 320 ILE A N 1
ATOM 2476 C CA . ILE A 1 320 ? 22.775 7.633 4.890 1.00 89.00 320 ILE A CA 1
ATOM 2477 C C . ILE A 1 320 ? 23.051 8.934 5.659 1.00 89.00 320 ILE A C 1
ATOM 2479 O O . ILE A 1 320 ? 22.729 9.031 6.839 1.00 89.00 320 ILE A O 1
ATOM 2483 N N . PHE A 1 321 ? 23.645 9.935 5.002 1.00 90.12 321 PHE A N 1
ATOM 2484 C CA . PHE A 1 321 ? 23.970 11.227 5.624 1.00 90.12 321 PHE A CA 1
ATOM 2485 C C . PHE A 1 321 ? 22.831 12.255 5.563 1.00 90.12 321 PHE A C 1
ATOM 2487 O O . PHE A 1 321 ? 22.962 13.350 6.114 1.00 90.12 321 PHE A O 1
ATOM 2494 N N . GLY A 1 322 ? 21.729 11.937 4.884 1.00 87.38 322 GLY A N 1
ATOM 2495 C CA . GLY A 1 322 ? 20.565 12.810 4.818 1.00 87.38 322 GLY A CA 1
ATOM 2496 C C . GLY A 1 322 ? 19.849 12.920 6.172 1.00 87.38 322 GLY A C 1
ATOM 2497 O O . GLY A 1 322 ? 20.062 12.087 7.052 1.00 87.38 322 GLY A O 1
ATOM 2498 N N . PRO A 1 323 ? 18.959 13.911 6.345 1.00 82.44 323 PRO A N 1
ATOM 2499 C CA . PRO A 1 323 ? 18.182 14.128 7.570 1.00 82.44 323 PRO A CA 1
ATOM 2500 C C . PRO A 1 323 ? 17.062 13.085 7.758 1.00 82.44 323 PRO A C 1
ATOM 2502 O O . PRO A 1 323 ? 15.949 13.415 8.155 1.00 82.44 323 PRO A O 1
ATOM 2505 N N . TRP A 1 324 ? 17.322 11.821 7.432 1.00 75.00 324 TRP A N 1
ATOM 2506 C CA . TRP A 1 324 ? 16.356 10.748 7.617 1.00 75.00 324 TRP A CA 1
ATOM 2507 C C . TRP A 1 324 ? 16.274 10.396 9.107 1.00 75.00 324 TRP A C 1
ATOM 2509 O O . TRP A 1 324 ? 17.295 10.462 9.804 1.00 75.00 324 TRP A O 1
ATOM 2519 N N . PRO A 1 325 ? 15.082 10.024 9.615 1.00 70.50 325 PRO A N 1
ATOM 2520 C CA . PRO A 1 325 ? 14.964 9.443 10.946 1.00 70.50 325 PRO A CA 1
ATOM 2521 C C . PRO A 1 325 ? 16.006 8.334 11.055 1.00 70.50 325 PRO 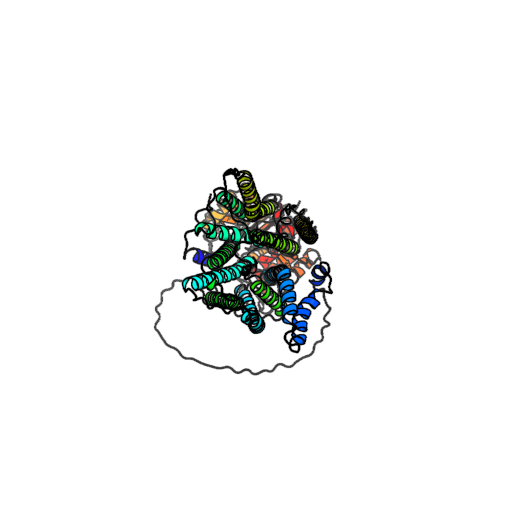A C 1
ATOM 2523 O O . PRO A 1 325 ? 16.110 7.522 10.136 1.00 70.50 325 PRO A O 1
ATOM 2526 N N . ARG A 1 326 ? 16.826 8.345 12.113 1.00 62.31 326 ARG A N 1
ATOM 2527 C CA . ARG A 1 326 ? 17.866 7.330 12.311 1.00 62.31 326 ARG A CA 1
ATOM 2528 C C . ARG A 1 326 ? 17.187 5.963 12.373 1.00 62.31 326 ARG A C 1
ATOM 2530 O O . ARG A 1 326 ? 16.711 5.569 13.432 1.00 62.31 326 ARG A O 1
ATOM 2537 N N . GLU A 1 327 ? 17.119 5.266 11.243 1.00 59.53 327 GLU A N 1
ATOM 2538 C CA . GLU A 1 327 ? 16.746 3.860 11.215 1.00 59.53 327 GLU A CA 1
ATOM 2539 C C . GLU A 1 327 ? 17.727 3.140 12.145 1.00 59.53 327 GLU A C 1
ATOM 2541 O O . GLU A 1 327 ? 18.945 3.343 12.066 1.00 59.53 327 GLU A O 1
ATOM 2546 N N . HIS A 1 328 ? 17.183 2.394 13.107 1.00 55.34 328 HIS A N 1
ATOM 2547 C CA . HIS A 1 328 ? 17.982 1.713 14.114 1.00 55.34 328 HIS A CA 1
ATOM 2548 C C . HIS A 1 328 ? 19.035 0.806 13.463 1.00 55.34 328 HIS A C 1
ATOM 2550 O O . HIS A 1 328 ? 18.874 0.310 12.348 1.00 55.34 328 HIS A O 1
ATOM 2556 N N . VAL A 1 329 ? 20.139 0.641 14.192 1.00 57.66 329 VAL A N 1
ATOM 2557 C CA . VAL A 1 329 ? 21.341 -0.112 13.824 1.00 57.66 329 VAL A CA 1
ATOM 2558 C C . VAL A 1 329 ? 20.996 -1.442 13.147 1.00 57.66 329 VAL A C 1
ATOM 2560 O O . VAL A 1 329 ? 20.088 -2.149 13.572 1.00 57.66 329 VAL A O 1
ATOM 2563 N N . ILE A 1 330 ? 21.766 -1.769 12.106 1.00 60.72 330 ILE A N 1
ATOM 2564 C CA . ILE A 1 330 ? 21.670 -2.976 11.280 1.00 60.72 330 ILE A CA 1
ATOM 2565 C C . ILE A 1 330 ? 21.578 -4.232 12.161 1.00 60.72 330 ILE A C 1
ATOM 2567 O O . ILE A 1 330 ? 22.600 -4.785 12.569 1.00 60.72 330 ILE A O 1
ATOM 2571 N N . LEU A 1 331 ? 20.364 -4.718 12.421 1.00 65.44 331 LEU A N 1
ATOM 2572 C CA . LEU A 1 331 ? 20.184 -6.038 13.006 1.00 65.44 331 LEU A CA 1
ATOM 2573 C C . LEU A 1 331 ? 20.269 -7.056 11.863 1.00 65.44 331 LEU A C 1
ATOM 2575 O O . LEU A 1 331 ? 19.367 -7.181 11.029 1.00 65.44 331 LEU A O 1
ATOM 2579 N N . PHE A 1 332 ? 21.413 -7.732 11.764 1.00 76.00 332 PHE A N 1
ATOM 2580 C CA . PHE A 1 332 ? 21.589 -8.839 10.831 1.00 76.00 332 PHE A CA 1
ATOM 2581 C C . PHE A 1 332 ? 20.817 -10.052 11.343 1.00 76.00 332 PHE A C 1
ATOM 2583 O O . PHE A 1 332 ? 21.343 -10.871 12.090 1.00 76.00 332 PHE A O 1
ATOM 2590 N N . ASP A 1 333 ? 19.571 -10.180 10.906 1.00 80.62 333 ASP A N 1
ATOM 2591 C CA . ASP A 1 333 ? 18.844 -11.434 11.026 1.00 80.62 333 ASP A CA 1
ATOM 2592 C C . ASP A 1 333 ? 19.407 -12.457 10.018 1.00 80.62 333 ASP A C 1
ATOM 2594 O O . ASP A 1 333 ? 19.266 -12.316 8.797 1.00 80.62 333 ASP A O 1
ATOM 2598 N N . LEU A 1 334 ? 20.070 -13.493 10.538 1.00 87.50 334 LEU A N 1
ATOM 2599 C CA . LEU A 1 334 ? 20.621 -14.597 9.748 1.00 87.50 334 LEU A CA 1
ATOM 2600 C C . LEU A 1 334 ? 19.523 -15.403 9.033 1.00 87.50 334 LEU A C 1
ATOM 2602 O O . LEU A 1 334 ? 19.795 -15.988 7.982 1.00 87.50 334 LEU A O 1
ATOM 2606 N N . GLY A 1 335 ? 18.289 -15.414 9.553 1.00 88.62 335 GLY A N 1
ATOM 2607 C CA . GLY A 1 335 ? 17.161 -16.138 8.966 1.00 88.62 335 GLY A CA 1
ATOM 2608 C C . GLY A 1 335 ? 16.755 -15.598 7.593 1.00 88.62 335 GLY A C 1
ATOM 2609 O O . GLY A 1 335 ? 16.500 -16.368 6.664 1.00 88.62 335 GLY A O 1
ATOM 2610 N N . SER A 1 336 ? 16.774 -14.275 7.420 1.00 89.88 336 SER A N 1
ATOM 2611 C CA . SER A 1 336 ? 16.462 -13.609 6.147 1.00 89.88 336 SER A CA 1
ATOM 2612 C C . SER A 1 336 ? 17.642 -13.527 5.165 1.00 89.88 336 SER A C 1
ATOM 2614 O O . SER A 1 336 ? 17.455 -13.107 4.017 1.00 89.88 336 SER A O 1
ATOM 2616 N N . PHE A 1 337 ? 18.849 -13.968 5.547 1.00 93.62 337 PHE A N 1
ATOM 2617 C CA . PHE A 1 337 ? 20.050 -13.865 4.705 1.00 93.62 337 PHE A CA 1
ATOM 2618 C C . PHE A 1 337 ? 19.904 -14.504 3.308 1.00 93.62 337 PHE A C 1
ATOM 2620 O O . PHE A 1 337 ? 20.218 -13.821 2.326 1.00 93.62 337 PHE A O 1
ATOM 2627 N N . PRO A 1 338 ? 19.388 -15.744 3.144 1.00 95.69 338 PRO A N 1
ATOM 2628 C CA . PRO A 1 338 ? 19.266 -16.359 1.820 1.00 95.69 338 PRO A CA 1
ATOM 2629 C C . PRO A 1 338 ? 18.369 -15.553 0.879 1.00 95.69 338 PRO A C 1
ATOM 2631 O O . PRO A 1 338 ? 18.677 -15.402 -0.303 1.00 95.69 338 PRO A O 1
ATOM 2634 N N . LEU A 1 339 ? 17.276 -14.991 1.402 1.00 95.31 339 LEU A N 1
ATOM 2635 C CA . LEU A 1 339 ? 16.351 -14.196 0.604 1.00 95.31 339 LEU A CA 1
ATOM 2636 C C . LEU A 1 339 ? 16.958 -12.842 0.218 1.00 95.31 339 LEU A C 1
ATOM 2638 O O . LEU A 1 339 ? 16.842 -12.435 -0.939 1.00 95.31 339 LEU A O 1
ATOM 2642 N N . ARG A 1 340 ? 17.660 -12.179 1.148 1.00 95.56 340 ARG A N 1
ATOM 2643 C CA . ARG A 1 340 ? 18.421 -10.948 0.869 1.00 95.56 340 ARG A CA 1
ATOM 2644 C C . ARG A 1 340 ? 19.487 -11.188 -0.203 1.00 95.56 340 ARG A C 1
ATOM 2646 O O . ARG A 1 340 ? 19.629 -10.367 -1.104 1.00 95.56 340 ARG A O 1
ATOM 2653 N N . ALA A 1 341 ? 20.182 -12.327 -0.160 1.00 96.50 341 ALA A N 1
ATOM 2654 C CA . ALA A 1 341 ? 21.164 -12.709 -1.172 1.00 96.50 341 ALA A CA 1
ATOM 2655 C C . ALA A 1 341 ? 20.516 -12.955 -2.545 1.00 96.50 341 ALA A C 1
ATOM 2657 O O . ALA A 1 341 ? 20.995 -12.428 -3.548 1.00 96.50 341 ALA A O 1
ATOM 2658 N N . VAL A 1 342 ? 19.395 -13.687 -2.610 1.00 97.50 342 VAL A N 1
ATOM 2659 C CA . VAL A 1 342 ? 18.636 -13.884 -3.861 1.00 97.50 342 VAL A CA 1
ATOM 2660 C C . VAL A 1 342 ? 18.178 -12.545 -4.437 1.00 97.50 342 VAL A C 1
ATOM 2662 O O . VAL A 1 342 ? 18.336 -12.307 -5.637 1.00 97.50 342 VAL A O 1
ATOM 2665 N N . ASN A 1 343 ? 17.656 -11.649 -3.598 1.00 97.75 343 ASN A N 1
ATOM 2666 C CA . ASN A 1 343 ? 17.260 -10.311 -4.018 1.00 97.75 343 ASN A CA 1
ATOM 2667 C C . ASN A 1 343 ? 18.450 -9.506 -4.561 1.00 97.75 343 ASN A C 1
ATOM 2669 O O . ASN A 1 343 ? 18.379 -8.984 -5.673 1.00 97.75 343 ASN A O 1
ATOM 2673 N N . ALA A 1 344 ? 19.557 -9.443 -3.822 1.00 97.62 344 ALA A N 1
ATOM 2674 C CA . ALA A 1 344 ? 20.736 -8.681 -4.214 1.00 97.62 344 ALA A CA 1
ATOM 2675 C C . ALA A 1 344 ? 21.364 -9.219 -5.512 1.00 97.62 344 ALA A C 1
ATOM 2677 O O . ALA A 1 344 ? 21.617 -8.447 -6.435 1.00 97.62 344 ALA A O 1
ATOM 2678 N N . CYS A 1 345 ? 21.533 -10.540 -5.636 1.00 97.88 345 CYS A N 1
ATOM 2679 C CA . CYS A 1 345 ? 22.096 -11.183 -6.827 1.00 97.88 345 CYS A CA 1
ATOM 2680 C C . CYS A 1 345 ? 21.187 -11.056 -8.058 1.00 97.88 345 CYS A C 1
ATOM 2682 O O . CYS A 1 345 ? 21.670 -10.766 -9.151 1.00 97.88 345 CYS A O 1
ATOM 2684 N N . SER A 1 346 ? 19.871 -11.248 -7.906 1.00 97.94 346 SER A N 1
ATOM 2685 C CA . SER A 1 346 ? 18.923 -11.076 -9.020 1.00 97.94 346 SER A CA 1
ATOM 2686 C C . SER A 1 346 ? 18.848 -9.620 -9.479 1.00 97.94 346 SER A C 1
ATOM 2688 O O . SER A 1 346 ? 18.813 -9.355 -10.679 1.00 97.94 346 SER A O 1
ATOM 2690 N N . THR A 1 347 ? 18.923 -8.674 -8.541 1.00 97.81 347 THR A N 1
ATOM 2691 C CA . THR A 1 347 ? 19.005 -7.244 -8.849 1.00 97.81 347 THR A CA 1
ATOM 2692 C C . THR A 1 347 ? 20.291 -6.905 -9.593 1.00 97.81 347 THR A C 1
ATOM 2694 O O . THR A 1 347 ? 20.230 -6.285 -10.651 1.00 97.81 347 THR A O 1
ATOM 2697 N N . ALA A 1 348 ? 21.442 -7.363 -9.093 1.00 97.44 348 ALA A N 1
ATOM 2698 C CA . ALA A 1 348 ? 22.734 -7.179 -9.744 1.00 97.44 348 ALA A CA 1
ATOM 2699 C C . ALA A 1 348 ? 22.723 -7.730 -11.175 1.00 97.44 348 ALA A C 1
ATOM 2701 O O . ALA A 1 348 ? 23.119 -7.038 -12.110 1.00 97.44 348 ALA A O 1
ATOM 2702 N N . ALA A 1 349 ? 22.196 -8.939 -11.377 1.00 96.69 349 ALA A N 1
ATOM 2703 C CA . ALA A 1 349 ? 22.059 -9.522 -12.706 1.00 96.69 349 ALA A CA 1
ATOM 2704 C C . ALA A 1 349 ? 21.145 -8.682 -13.619 1.00 96.69 349 ALA A C 1
ATOM 2706 O O . ALA A 1 349 ? 21.527 -8.388 -14.749 1.00 96.69 349 ALA A O 1
ATOM 2707 N N . ALA A 1 350 ? 19.977 -8.236 -13.145 1.00 96.19 350 ALA A N 1
ATOM 2708 C CA . ALA A 1 350 ? 19.083 -7.380 -13.932 1.00 96.19 350 ALA A CA 1
ATOM 2709 C C . ALA A 1 350 ? 19.759 -6.052 -14.327 1.00 96.19 350 ALA A C 1
ATOM 2711 O O . ALA A 1 350 ? 19.721 -5.642 -15.488 1.00 96.19 350 ALA A O 1
ATOM 2712 N N . LEU A 1 351 ? 20.457 -5.418 -13.385 1.00 95.19 351 LEU A N 1
ATOM 2713 C CA . LEU A 1 351 ? 21.202 -4.184 -13.611 1.00 95.19 351 LEU A CA 1
ATOM 2714 C C . LEU A 1 351 ? 22.355 -4.352 -14.608 1.00 95.19 351 LEU A C 1
ATOM 2716 O O . LEU A 1 351 ? 22.552 -3.495 -15.463 1.00 95.19 351 LEU A O 1
ATOM 2720 N N . LEU A 1 352 ? 23.100 -5.454 -14.546 1.00 93.62 352 LEU A N 1
ATOM 2721 C CA . LEU A 1 352 ? 24.223 -5.700 -15.457 1.00 93.62 352 LEU A CA 1
ATOM 2722 C C . LEU A 1 352 ? 23.767 -6.113 -16.863 1.00 93.62 352 LEU A C 1
ATOM 2724 O O . LEU A 1 352 ? 24.456 -5.818 -17.838 1.00 93.62 352 LEU A O 1
ATOM 2728 N N . LEU A 1 353 ? 22.619 -6.789 -16.981 1.00 92.81 353 LEU A N 1
ATOM 2729 C CA . LEU A 1 353 ? 22.079 -7.247 -18.265 1.00 92.81 353 LEU A CA 1
ATOM 2730 C C . LEU A 1 353 ? 21.286 -6.169 -19.007 1.00 92.81 353 LEU A C 1
ATOM 2732 O O . LEU A 1 353 ? 21.295 -6.160 -20.237 1.00 92.81 353 LEU A O 1
ATOM 2736 N N . GLY A 1 354 ? 20.584 -5.300 -18.277 1.00 90.31 354 GLY A N 1
ATOM 2737 C CA . GLY A 1 354 ? 19.665 -4.321 -18.856 1.00 90.31 354 GLY A CA 1
ATOM 2738 C C . GLY A 1 354 ? 19.766 -2.927 -18.252 1.00 90.31 354 GLY A C 1
ATOM 2739 O O . GLY A 1 354 ? 18.875 -2.128 -18.477 1.00 90.31 354 GLY A O 1
ATOM 2740 N N . GLY A 1 355 ? 20.778 -2.600 -17.448 1.00 90.06 355 GLY A N 1
ATOM 2741 C CA . GLY A 1 355 ? 21.023 -1.242 -16.936 1.00 90.06 355 GLY A CA 1
ATOM 2742 C C . GLY A 1 355 ? 19.970 -0.665 -15.975 1.00 90.06 355 GLY A C 1
ATOM 2743 O O . GLY A 1 355 ? 20.166 0.440 -15.472 1.00 90.06 355 GLY A O 1
ATOM 2744 N N . SER A 1 356 ? 18.861 -1.370 -15.749 1.00 92.00 356 SER A N 1
ATOM 2745 C CA . SER A 1 356 ? 17.740 -1.025 -14.871 1.00 92.00 356 SER A CA 1
ATOM 2746 C C . SER A 1 356 ? 16.953 -2.299 -14.529 1.00 92.00 356 SER A C 1
ATOM 2748 O O . SER A 1 356 ? 17.053 -3.306 -15.229 1.00 92.00 356 SER A O 1
ATOM 2750 N N . ILE A 1 357 ? 16.184 -2.264 -13.438 1.00 91.19 357 ILE A N 1
ATOM 2751 C CA . ILE A 1 357 ? 15.334 -3.375 -12.974 1.00 91.19 357 ILE A CA 1
ATOM 2752 C C . ILE A 1 357 ? 13.983 -3.396 -13.711 1.00 91.19 357 ILE A C 1
ATOM 2754 O O . ILE A 1 357 ? 13.373 -4.449 -13.824 1.00 91.19 357 ILE A O 1
ATOM 2758 N N . PHE A 1 358 ? 13.511 -2.266 -14.249 1.00 83.69 358 PHE A N 1
ATOM 2759 C CA . PHE A 1 358 ? 12.152 -2.161 -14.816 1.00 83.69 358 PHE A CA 1
ATOM 2760 C C . PHE A 1 358 ? 12.100 -2.062 -16.329 1.00 83.69 358 PHE A C 1
ATOM 2762 O O . PHE A 1 358 ? 11.120 -2.487 -16.936 1.00 83.69 358 PHE A O 1
ATOM 2769 N N . LEU A 1 359 ? 13.148 -1.516 -16.940 1.00 86.00 359 LEU A N 1
ATOM 2770 C CA . LEU A 1 359 ? 13.251 -1.416 -18.385 1.00 86.00 359 LEU A CA 1
ATOM 2771 C C . LEU A 1 359 ? 14.623 -1.902 -18.825 1.00 86.00 359 LEU A C 1
ATOM 2773 O O . LEU A 1 359 ? 15.617 -1.368 -18.334 1.00 86.00 359 LEU A O 1
ATOM 2777 N N . PRO A 1 360 ? 14.707 -2.878 -19.743 1.00 86.00 360 PRO A N 1
ATOM 2778 C CA . PRO A 1 360 ? 15.983 -3.252 -20.316 1.00 86.00 360 PRO A CA 1
ATOM 2779 C C . PRO A 1 360 ? 16.493 -2.083 -21.166 1.00 86.00 360 PRO A C 1
ATOM 2781 O O . PRO A 1 360 ? 16.043 -1.835 -22.282 1.00 86.00 360 PRO A O 1
ATOM 2784 N N . LEU A 1 361 ? 17.451 -1.347 -20.618 1.00 78.12 361 LEU A N 1
ATOM 2785 C CA . LEU A 1 361 ? 18.275 -0.381 -21.320 1.00 78.12 361 LEU A CA 1
ATOM 2786 C C . LEU A 1 361 ? 19.289 -1.138 -22.155 1.00 78.12 361 LEU A C 1
ATOM 2788 O O . LEU A 1 361 ? 20.448 -1.301 -21.777 1.00 78.12 361 LEU A O 1
ATOM 2792 N N . ASP A 1 362 ? 18.843 -1.636 -23.299 1.00 74.88 362 ASP A N 1
ATOM 2793 C CA . ASP A 1 362 ? 19.776 -2.207 -24.250 1.00 74.88 362 ASP A CA 1
ATOM 2794 C C . ASP A 1 362 ? 20.660 -1.075 -24.793 1.00 74.88 362 ASP A C 1
ATOM 2796 O O . ASP A 1 362 ? 20.205 -0.196 -25.530 1.00 74.88 362 ASP A O 1
ATOM 2800 N N . ALA A 1 363 ? 21.948 -1.109 -24.448 1.00 61.62 363 ALA A N 1
ATOM 2801 C CA . ALA A 1 363 ? 22.955 -0.325 -25.144 1.00 61.62 363 ALA A CA 1
ATOM 2802 C C . ALA A 1 363 ? 22.952 -0.765 -26.615 1.00 61.62 363 ALA A C 1
ATOM 2804 O O . ALA A 1 363 ? 23.294 -1.916 -26.929 1.00 61.62 363 ALA A O 1
ATOM 2805 N N . HIS A 1 364 ? 22.515 0.133 -27.504 1.00 60.72 364 HIS A N 1
ATOM 2806 C CA . HIS A 1 364 ? 22.522 -0.080 -28.947 1.00 60.72 364 HIS A CA 1
ATOM 2807 C C . HIS A 1 364 ? 23.919 -0.573 -29.340 1.00 60.72 364 HIS A C 1
ATOM 2809 O O . HIS A 1 364 ? 24.907 0.148 -29.192 1.00 60.72 364 HIS A O 1
ATOM 2815 N N . HIS A 1 365 ? 24.033 -1.827 -29.785 1.00 57.34 365 HIS A N 1
ATOM 2816 C CA . HIS A 1 365 ? 25.299 -2.316 -30.316 1.00 57.34 365 HIS A CA 1
ATOM 2817 C C . HIS A 1 365 ? 25.512 -1.594 -31.644 1.00 57.34 365 HIS A C 1
ATOM 2819 O O . HIS A 1 365 ? 24.904 -1.951 -32.650 1.00 57.34 365 HIS A O 1
ATOM 2825 N N . GLY A 1 366 ? 26.340 -0.545 -31.619 1.00 55.03 366 GLY A N 1
ATOM 2826 C CA . GLY A 1 366 ? 26.667 0.336 -32.748 1.00 55.03 366 GLY A CA 1
ATOM 2827 C C . GLY A 1 366 ? 27.436 -0.344 -33.884 1.00 55.03 366 GLY A C 1
ATOM 2828 O O . GLY A 1 366 ? 28.240 0.290 -34.552 1.00 55.03 366 GLY A O 1
ATOM 2829 N N . SER A 1 367 ? 27.242 -1.647 -34.075 1.00 55.56 367 SER A N 1
ATOM 2830 C CA . SER A 1 367 ? 27.849 -2.429 -35.144 1.00 55.56 367 SER A CA 1
ATOM 2831 C C . SER A 1 367 ? 26.927 -2.672 -36.327 1.00 55.56 367 SER A C 1
ATOM 2833 O O . SER A 1 367 ? 27.379 -3.254 -37.308 1.00 55.56 367 SER A O 1
ATOM 2835 N N . GLN A 1 368 ? 25.660 -2.253 -36.259 1.00 58.41 368 GLN A N 1
ATOM 2836 C CA . GLN A 1 368 ? 24.866 -2.143 -37.476 1.00 58.41 368 GLN A CA 1
ATOM 2837 C C . GLN A 1 368 ? 25.179 -0.799 -38.150 1.00 58.41 368 GLN A C 1
ATOM 2839 O O . GLN A 1 368 ? 25.094 0.239 -37.488 1.00 58.41 368 GLN A O 1
ATOM 2844 N N . PRO A 1 369 ? 25.587 -0.803 -39.431 1.00 62.25 369 PRO A N 1
ATOM 2845 C CA . PRO A 1 369 ? 25.873 0.420 -40.160 1.00 62.25 369 PRO A CA 1
ATOM 2846 C C . PRO A 1 369 ? 24.624 1.317 -40.198 1.00 62.25 369 PRO A C 1
ATOM 2848 O O . PRO A 1 369 ? 23.506 0.807 -40.311 1.00 62.25 369 PRO A O 1
ATOM 2851 N N . PRO A 1 370 ? 24.792 2.648 -40.102 1.00 55.03 370 PRO A N 1
ATOM 2852 C CA . PRO A 1 370 ? 23.688 3.598 -40.179 1.00 55.03 370 PRO A CA 1
ATOM 2853 C C . PRO A 1 370 ? 22.969 3.436 -41.528 1.00 55.03 370 PRO A C 1
ATOM 2855 O O . PRO A 1 370 ? 23.477 3.857 -42.562 1.00 55.03 370 PRO A O 1
ATOM 2858 N N . GLY A 1 371 ? 21.816 2.761 -41.526 1.00 60.72 371 GLY A N 1
ATOM 2859 C CA . GLY A 1 371 ? 21.034 2.490 -42.737 1.00 60.72 371 GLY A CA 1
ATOM 2860 C C . GLY A 1 371 ? 20.177 1.220 -42.703 1.00 60.72 371 GLY A C 1
ATOM 2861 O O . GLY A 1 371 ? 19.208 1.141 -43.456 1.00 60.72 371 GLY A O 1
ATOM 2862 N N . THR A 1 372 ? 20.463 0.244 -41.830 1.00 58.31 372 THR A N 1
ATOM 2863 C CA . THR A 1 372 ? 19.623 -0.963 -41.693 1.00 58.31 372 THR A CA 1
ATOM 2864 C C . THR A 1 372 ? 18.509 -0.760 -40.656 1.00 58.31 372 THR A C 1
ATOM 2866 O O . THR A 1 372 ? 18.752 -0.462 -39.491 1.00 58.31 372 THR A O 1
ATOM 2869 N N . THR A 1 373 ? 17.263 -0.889 -41.111 1.00 53.44 373 THR A N 1
ATOM 2870 C CA . THR A 1 373 ? 15.985 -0.460 -40.506 1.00 53.44 373 THR A CA 1
ATOM 2871 C C . THR A 1 373 ? 15.484 -1.262 -39.282 1.00 53.44 373 THR A C 1
ATOM 2873 O O . THR A 1 373 ? 14.286 -1.502 -39.166 1.00 53.44 373 THR A O 1
ATOM 2876 N N . ASP A 1 374 ? 16.338 -1.676 -38.339 1.00 59.38 374 ASP A N 1
ATOM 2877 C CA . ASP A 1 374 ? 15.922 -2.566 -37.227 1.00 59.38 374 ASP A CA 1
ATOM 2878 C C . ASP A 1 374 ? 15.381 -1.858 -35.959 1.00 59.38 374 ASP A C 1
ATOM 2880 O O . ASP A 1 374 ? 14.941 -2.526 -35.016 1.00 59.38 374 ASP A O 1
ATOM 2884 N N . VAL A 1 375 ? 15.349 -0.519 -35.921 1.00 59.66 375 VAL A N 1
ATOM 2885 C CA . VAL A 1 375 ? 14.876 0.284 -34.765 1.00 59.66 375 VAL A CA 1
ATOM 2886 C C . VAL A 1 375 ? 13.435 -0.042 -34.304 1.00 59.66 375 VAL A C 1
ATOM 2888 O O . VAL A 1 375 ? 13.242 -0.170 -33.090 1.00 59.66 375 VAL A O 1
ATOM 2891 N N . PRO A 1 376 ? 12.440 -0.279 -35.192 1.00 60.47 376 PRO A N 1
ATOM 2892 C CA . PRO A 1 376 ? 11.066 -0.616 -34.788 1.00 60.47 376 PRO A CA 1
ATOM 2893 C C . PRO A 1 376 ? 10.972 -1.906 -33.962 1.00 60.47 376 PRO A C 1
ATOM 2895 O O . PRO A 1 376 ? 10.024 -2.119 -33.217 1.00 60.47 376 PRO A O 1
ATOM 2898 N N . SER A 1 377 ? 11.956 -2.804 -34.070 1.00 74.25 377 SER A N 1
ATOM 2899 C CA . SER A 1 377 ? 11.906 -4.099 -33.384 1.00 74.25 377 SER A CA 1
ATOM 2900 C C . SER A 1 377 ? 12.164 -4.002 -31.878 1.00 74.25 377 SER A C 1
ATOM 2902 O O . SER A 1 377 ? 11.789 -4.901 -31.125 1.00 74.25 377 SER A O 1
ATOM 2904 N N . GLN A 1 378 ? 12.805 -2.925 -31.428 1.00 84.31 378 GLN A N 1
ATOM 2905 C CA . GLN A 1 378 ? 13.338 -2.812 -30.078 1.00 84.31 378 GLN A CA 1
ATOM 2906 C C . GLN A 1 378 ? 12.266 -2.422 -29.056 1.00 84.31 378 GLN A C 1
ATOM 2908 O O . GLN A 1 378 ? 12.069 -3.122 -28.061 1.00 84.31 378 GLN A O 1
ATOM 2913 N N . ARG A 1 379 ? 11.527 -1.344 -29.330 1.00 86.62 379 ARG A N 1
ATOM 2914 C CA . ARG A 1 379 ? 10.461 -0.845 -28.451 1.00 86.62 379 ARG A CA 1
ATOM 2915 C C . ARG A 1 379 ? 9.295 -1.838 -28.375 1.00 86.62 379 ARG A C 1
ATOM 2917 O O . ARG A 1 379 ? 8.741 -2.037 -27.297 1.00 86.62 379 ARG A O 1
ATOM 2924 N N . VAL A 1 380 ? 9.016 -2.578 -29.452 1.00 89.12 380 VAL A N 1
ATOM 2925 C CA . VAL A 1 380 ? 8.101 -3.735 -29.425 1.00 89.12 380 VAL A CA 1
ATOM 2926 C C . VAL A 1 380 ? 8.542 -4.789 -28.408 1.00 89.12 380 VAL A C 1
ATOM 2928 O O . VAL A 1 380 ? 7.723 -5.272 -27.626 1.00 89.12 380 VAL A O 1
ATOM 2931 N N . ARG A 1 381 ? 9.831 -5.148 -28.378 1.00 89.88 381 ARG A N 1
ATOM 2932 C CA . ARG A 1 381 ? 10.336 -6.107 -27.386 1.00 89.88 381 ARG A CA 1
ATOM 2933 C C . ARG A 1 381 ? 10.253 -5.548 -25.967 1.00 89.88 381 ARG A C 1
ATOM 2935 O O . ARG A 1 381 ? 9.954 -6.315 -25.063 1.00 89.88 381 ARG A O 1
ATOM 2942 N N . ASP A 1 382 ? 10.476 -4.250 -25.762 1.00 91.19 382 ASP A N 1
ATOM 2943 C CA . ASP A 1 382 ? 10.346 -3.613 -24.440 1.00 91.19 382 ASP A CA 1
ATOM 2944 C C . ASP A 1 382 ? 8.901 -3.665 -23.935 1.00 91.19 382 ASP A C 1
ATOM 2946 O O . ASP A 1 382 ? 8.660 -4.020 -22.783 1.00 91.19 382 ASP A O 1
ATOM 2950 N N . VAL A 1 383 ? 7.934 -3.410 -24.821 1.00 93.75 383 VAL A N 1
ATOM 2951 C CA . VAL A 1 383 ? 6.501 -3.563 -24.538 1.00 93.75 383 VAL A CA 1
ATOM 2952 C C . VAL A 1 383 ? 6.149 -5.010 -24.190 1.00 93.75 383 VAL A C 1
ATOM 2954 O O . VAL A 1 383 ? 5.448 -5.246 -23.208 1.00 93.75 383 VAL A O 1
ATOM 2957 N N . LEU A 1 384 ? 6.647 -5.991 -24.950 1.00 94.06 384 LEU A N 1
ATOM 2958 C CA . LEU A 1 384 ? 6.420 -7.411 -24.652 1.00 94.06 384 LEU A CA 1
ATOM 2959 C C . LEU A 1 384 ? 7.030 -7.813 -23.304 1.00 94.06 384 LEU A C 1
ATOM 2961 O O . LEU A 1 384 ? 6.397 -8.536 -22.535 1.00 94.06 384 LEU A O 1
ATOM 2965 N N . THR A 1 385 ? 8.231 -7.321 -22.999 1.00 94.38 385 THR A N 1
ATOM 2966 C CA . THR A 1 385 ? 8.885 -7.524 -21.705 1.00 94.38 385 THR A CA 1
ATOM 2967 C C . THR A 1 385 ? 8.072 -6.900 -20.571 1.00 94.38 385 THR A C 1
ATOM 2969 O O . THR A 1 385 ? 7.874 -7.559 -19.553 1.00 94.38 385 THR A O 1
ATOM 2972 N N . LEU A 1 386 ? 7.557 -5.678 -20.744 1.00 96.00 386 LEU A N 1
ATOM 2973 C CA . LEU A 1 386 ? 6.695 -5.017 -19.762 1.00 96.00 386 LEU A CA 1
ATOM 2974 C C . LEU A 1 386 ? 5.396 -5.803 -19.540 1.00 96.00 386 LEU A C 1
ATOM 2976 O O . LEU A 1 386 ? 5.044 -6.090 -18.401 1.00 96.00 386 LEU A O 1
ATOM 2980 N N . LEU A 1 387 ? 4.719 -6.224 -20.612 1.00 97.25 387 LEU A N 1
ATOM 2981 C CA . LEU A 1 387 ? 3.515 -7.056 -20.522 1.00 97.25 387 LEU A CA 1
ATOM 2982 C C . LEU A 1 387 ? 3.783 -8.370 -19.777 1.00 97.25 387 LEU A C 1
ATOM 2984 O O . LEU A 1 387 ? 2.943 -8.805 -18.989 1.00 97.25 387 LEU A O 1
ATOM 2988 N N . ALA A 1 388 ? 4.931 -9.006 -20.017 1.00 97.50 388 ALA A N 1
ATOM 2989 C CA . ALA A 1 388 ? 5.314 -10.230 -19.324 1.00 97.50 388 ALA A CA 1
ATOM 2990 C C . ALA A 1 388 ? 5.637 -9.969 -17.843 1.00 97.50 388 ALA A C 1
ATOM 2992 O O . ALA A 1 388 ? 5.126 -10.684 -16.984 1.00 97.50 388 ALA A O 1
ATOM 2993 N N . LEU A 1 389 ? 6.415 -8.925 -17.533 1.00 97.00 389 LEU A N 1
ATOM 2994 C CA . LEU A 1 389 ? 6.738 -8.516 -16.162 1.00 97.00 389 LEU A CA 1
ATOM 2995 C C . LEU A 1 389 ? 5.458 -8.239 -15.365 1.00 97.00 389 LEU A C 1
ATOM 2997 O O . LEU A 1 389 ? 5.239 -8.857 -14.327 1.00 97.00 389 LEU A O 1
ATOM 3001 N N . THR A 1 390 ? 4.569 -7.386 -15.883 1.00 97.56 390 THR A N 1
ATOM 3002 C CA . THR A 1 390 ? 3.289 -7.057 -15.241 1.00 97.56 390 THR A CA 1
ATOM 3003 C C . THR A 1 390 ? 2.409 -8.293 -15.063 1.00 97.56 390 THR A C 1
ATOM 3005 O O . THR A 1 390 ? 1.830 -8.468 -13.994 1.00 97.56 390 THR A O 1
ATOM 3008 N N . GLY A 1 391 ? 2.333 -9.180 -16.062 1.00 97.81 391 GLY A N 1
ATOM 3009 C CA . GLY A 1 391 ? 1.557 -10.419 -15.969 1.00 97.81 391 GLY A CA 1
ATOM 3010 C C . GLY A 1 391 ? 2.082 -11.381 -14.895 1.00 97.81 391 GLY A C 1
ATOM 3011 O O . GLY A 1 391 ? 1.292 -11.908 -14.111 1.00 97.81 391 GLY A O 1
ATOM 3012 N N . ILE A 1 392 ? 3.406 -11.577 -14.804 1.00 97.50 392 ILE A N 1
ATOM 3013 C CA . ILE A 1 392 ? 4.020 -12.444 -13.782 1.00 97.50 392 ILE A CA 1
ATOM 3014 C C . ILE A 1 392 ? 3.857 -11.823 -12.392 1.00 97.50 392 ILE A C 1
ATOM 3016 O O . ILE A 1 392 ? 3.412 -12.501 -11.464 1.00 97.50 392 ILE A O 1
ATOM 3020 N N . THR A 1 393 ? 4.164 -10.531 -12.244 1.00 96.81 393 THR A N 1
ATOM 3021 C CA . THR A 1 393 ? 3.990 -9.797 -10.985 1.00 96.81 393 THR A CA 1
ATOM 3022 C C . THR A 1 393 ? 2.530 -9.804 -10.532 1.00 96.81 393 THR A C 1
ATOM 3024 O O . THR A 1 393 ? 2.262 -10.019 -9.352 1.00 96.81 393 THR A O 1
ATOM 3027 N N . GLY A 1 394 ? 1.582 -9.646 -11.458 1.00 96.75 394 GLY A N 1
ATOM 3028 C CA . GLY A 1 394 ? 0.148 -9.744 -11.198 1.00 96.75 394 GLY A CA 1
ATOM 3029 C C . GLY A 1 394 ? -0.279 -11.137 -10.732 1.00 96.75 394 GLY A C 1
ATOM 3030 O O . GLY A 1 394 ? -0.950 -11.264 -9.706 1.00 96.75 394 GLY A O 1
ATOM 3031 N N . CYS A 1 395 ? 0.163 -12.199 -11.412 1.00 97.06 395 CYS A N 1
ATOM 3032 C CA . CYS A 1 395 ? -0.100 -13.577 -10.983 1.00 97.06 395 CYS A CA 1
ATOM 3033 C C . CYS A 1 395 ? 0.446 -13.846 -9.575 1.00 97.06 395 CYS A C 1
ATOM 3035 O O . CYS A 1 395 ? -0.277 -14.333 -8.712 1.00 97.06 395 CYS A O 1
ATOM 3037 N N . PHE A 1 396 ? 1.704 -13.490 -9.309 1.00 95.50 396 PHE A N 1
ATOM 3038 C CA . PHE A 1 396 ? 2.300 -13.714 -7.994 1.00 95.50 396 PHE A CA 1
ATOM 3039 C C . PHE A 1 396 ? 1.603 -12.895 -6.906 1.00 95.50 396 PHE A C 1
ATOM 3041 O O . PHE A 1 396 ? 1.267 -13.414 -5.842 1.00 95.50 396 PHE A O 1
ATOM 3048 N N . SER A 1 397 ? 1.345 -11.614 -7.168 1.00 93.06 397 SER A N 1
ATOM 3049 C CA . SER A 1 397 ? 0.777 -10.728 -6.159 1.00 93.06 397 SER A CA 1
ATOM 3050 C C . SER A 1 397 ? -0.695 -11.020 -5.868 1.00 93.06 397 SER A C 1
ATOM 3052 O O . SER A 1 397 ? -1.146 -10.782 -4.752 1.00 93.06 397 SER A O 1
ATOM 3054 N N . THR A 1 398 ? -1.439 -11.602 -6.813 1.00 92.38 398 THR A N 1
ATOM 3055 C CA . THR A 1 398 ? -2.786 -12.139 -6.544 1.00 92.38 398 THR A CA 1
ATOM 3056 C C . THR A 1 398 ? -2.754 -13.436 -5.721 1.00 92.38 398 THR A C 1
ATOM 3058 O O . THR A 1 398 ? -3.768 -13.835 -5.148 1.00 92.38 398 THR A O 1
ATOM 3061 N N . LEU A 1 399 ? -1.608 -14.120 -5.647 1.00 91.00 399 LEU A N 1
ATOM 3062 C CA . LEU A 1 399 ? -1.390 -15.331 -4.846 1.00 91.00 399 LEU A CA 1
ATOM 3063 C C . LEU A 1 399 ? -0.748 -15.051 -3.475 1.00 91.00 399 LEU A C 1
ATOM 3065 O O . LEU A 1 399 ? -0.763 -15.932 -2.623 1.00 91.00 399 LEU A O 1
ATOM 3069 N N . SER A 1 400 ? -0.206 -13.852 -3.247 1.00 89.00 400 SER A N 1
ATOM 3070 C CA . SER A 1 400 ? 0.383 -13.455 -1.958 1.00 89.00 400 SER A CA 1
ATOM 3071 C C . SER A 1 400 ? -0.679 -13.191 -0.882 1.00 89.00 400 SER A C 1
ATOM 3073 O O . SER A 1 400 ? -1.825 -12.873 -1.204 1.00 89.00 400 SER A O 1
ATOM 3075 N N . LEU A 1 401 ? -0.277 -13.260 0.396 1.00 83.88 401 LEU A N 1
ATOM 3076 C CA . LEU A 1 401 ? -1.135 -12.963 1.551 1.00 83.88 401 LEU A CA 1
ATOM 3077 C C . LEU A 1 401 ? -1.726 -11.548 1.468 1.00 83.88 401 LEU A C 1
ATOM 3079 O O . LEU A 1 401 ? -2.942 -11.346 1.535 1.00 83.88 401 LEU A O 1
ATOM 3083 N N . ARG A 1 402 ? -0.859 -10.556 1.242 1.00 85.69 402 ARG A N 1
ATOM 3084 C CA . ARG A 1 402 ? -1.262 -9.178 0.949 1.00 85.69 402 ARG A CA 1
ATOM 3085 C C . ARG A 1 402 ? -1.609 -9.060 -0.535 1.00 85.69 402 ARG A C 1
ATOM 3087 O O . ARG A 1 402 ? -0.856 -8.478 -1.317 1.00 85.69 402 ARG A O 1
ATOM 3094 N N . ARG A 1 403 ? -2.734 -9.674 -0.916 1.00 87.81 403 ARG A N 1
ATOM 3095 C CA . ARG A 1 403 ? -3.231 -9.738 -2.295 1.00 87.81 403 ARG A CA 1
ATOM 3096 C C . ARG A 1 403 ? -3.316 -8.345 -2.923 1.00 87.81 403 ARG A C 1
ATOM 3098 O O . ARG A 1 403 ? -3.910 -7.428 -2.352 1.00 87.81 403 ARG A O 1
ATOM 3105 N N . SER A 1 404 ? -2.798 -8.229 -4.142 1.00 88.69 404 SER A N 1
ATOM 3106 C CA . SER A 1 404 ? -3.094 -7.102 -5.031 1.00 88.69 404 SER A CA 1
ATOM 3107 C C . SER A 1 404 ? -4.393 -7.347 -5.784 1.00 88.69 404 SER A C 1
ATOM 3109 O O . SER A 1 404 ? -4.595 -8.435 -6.326 1.00 88.69 404 SER A O 1
ATOM 3111 N N . TYR A 1 405 ? -5.247 -6.332 -5.865 1.00 89.88 405 TYR A N 1
ATOM 3112 C CA . TYR A 1 405 ? -6.430 -6.355 -6.716 1.00 89.88 405 TYR A CA 1
ATOM 3113 C C . TYR A 1 405 ? -6.361 -5.193 -7.696 1.00 89.88 405 TYR A C 1
ATOM 3115 O O . TYR A 1 405 ? -6.239 -4.038 -7.297 1.00 89.88 405 TYR A O 1
ATOM 3123 N N . THR A 1 406 ? -6.470 -5.514 -8.977 1.00 93.19 406 THR A N 1
ATOM 3124 C CA . THR A 1 406 ? -6.477 -4.532 -10.056 1.00 93.19 406 THR A CA 1
ATOM 3125 C C . THR A 1 406 ? -7.880 -4.432 -10.639 1.00 93.19 406 THR A C 1
ATOM 3127 O O . THR A 1 406 ? -8.483 -5.442 -10.999 1.00 93.19 406 THR A O 1
ATOM 3130 N N . SER A 1 407 ? -8.427 -3.223 -10.743 1.00 92.44 407 SER A N 1
ATOM 3131 C CA . SER A 1 407 ? -9.754 -3.031 -11.336 1.00 92.44 407 SER A CA 1
ATOM 3132 C C . SER A 1 407 ? -9.730 -3.231 -12.857 1.00 92.44 407 SER A C 1
ATOM 3134 O O . SER A 1 407 ? -8.701 -3.054 -13.512 1.00 92.44 407 SER A O 1
ATOM 3136 N N . TRP A 1 408 ? -10.882 -3.561 -13.452 1.00 94.31 408 TRP A N 1
ATOM 3137 C CA . TRP A 1 408 ? -10.989 -3.690 -14.912 1.00 94.31 408 TRP A CA 1
ATOM 3138 C C . TRP A 1 408 ? -10.601 -2.391 -15.633 1.00 94.31 408 TRP A C 1
ATOM 3140 O O . TRP A 1 408 ? -9.925 -2.416 -16.656 1.00 94.31 408 TRP A O 1
ATOM 3150 N N . TYR A 1 409 ? -10.937 -1.244 -15.043 1.00 94.81 409 TYR A N 1
ATOM 3151 C CA . TYR A 1 409 ? -10.571 0.063 -15.578 1.00 94.81 409 TYR A CA 1
ATOM 3152 C C . TYR A 1 409 ? -9.056 0.297 -15.592 1.00 94.81 409 TYR A C 1
ATOM 3154 O O . TYR A 1 409 ? -8.538 0.793 -16.590 1.00 94.81 409 TYR A O 1
ATOM 3162 N N . GLN A 1 410 ? -8.335 -0.099 -14.533 1.00 95.38 410 GLN A N 1
ATOM 3163 C CA . GLN A 1 410 ? -6.867 -0.031 -14.511 1.00 95.38 410 GLN A CA 1
ATOM 3164 C C . GLN A 1 410 ? -6.259 -0.869 -15.638 1.00 95.38 410 GLN A C 1
ATOM 3166 O O . GLN A 1 410 ? -5.364 -0.392 -16.331 1.00 95.38 410 GLN A O 1
ATOM 3171 N N . LEU A 1 411 ? -6.779 -2.082 -15.862 1.00 96.38 411 LEU A N 1
ATOM 3172 C CA . LEU A 1 411 ? -6.340 -2.936 -16.967 1.00 96.38 411 LEU A CA 1
ATOM 3173 C C . LEU A 1 411 ? -6.592 -2.274 -18.325 1.00 96.38 411 LEU A C 1
ATOM 3175 O O . LEU A 1 411 ? -5.684 -2.227 -19.151 1.00 96.38 411 LEU A O 1
ATOM 3179 N N . CYS A 1 412 ? -7.782 -1.709 -18.548 1.00 97.50 412 CYS A N 1
ATOM 3180 C CA . CYS A 1 412 ? -8.097 -0.993 -19.784 1.00 97.50 412 CYS A CA 1
ATOM 3181 C C . CYS A 1 412 ? -7.136 0.177 -20.032 1.00 97.50 412 CYS A C 1
ATOM 3183 O O . CYS A 1 412 ? -6.569 0.274 -21.120 1.00 97.50 412 CYS A O 1
ATOM 3185 N N . PHE A 1 413 ? -6.906 1.036 -19.034 1.00 98.12 413 PHE A N 1
ATOM 3186 C CA . PHE A 1 413 ? -5.964 2.148 -19.169 1.00 98.12 413 PHE A CA 1
ATOM 3187 C C . PHE A 1 413 ? -4.528 1.670 -19.386 1.00 98.12 413 PHE A C 1
ATOM 3189 O O . PHE A 1 413 ? -3.817 2.242 -20.209 1.00 98.12 413 PHE A O 1
ATOM 3196 N N . PHE A 1 414 ? -4.112 0.587 -18.730 1.00 98.25 414 PHE A N 1
ATOM 3197 C CA . PHE A 1 414 ? -2.809 -0.018 -18.975 1.00 98.25 414 PHE A CA 1
ATOM 3198 C C . PHE A 1 414 ? -2.666 -0.505 -20.422 1.00 98.25 414 PHE A C 1
ATOM 3200 O O . PHE A 1 414 ? -1.690 -0.160 -21.084 1.00 98.25 414 PHE A O 1
ATOM 3207 N N . PHE A 1 415 ? -3.654 -1.216 -20.972 1.00 97.94 415 PHE A N 1
ATOM 3208 C CA . PHE A 1 415 ? -3.609 -1.633 -22.376 1.00 97.94 415 PHE A CA 1
ATOM 3209 C C . PHE A 1 415 ? -3.638 -0.446 -23.349 1.00 97.94 415 PHE A C 1
ATOM 3211 O O . PHE A 1 415 ? -2.917 -0.473 -24.344 1.00 97.94 415 PHE A O 1
ATOM 3218 N N . ILE A 1 416 ? -4.384 0.625 -23.053 1.00 98.19 416 ILE A N 1
ATOM 3219 C CA . ILE A 1 416 ? -4.342 1.868 -23.844 1.00 98.19 416 ILE A CA 1
ATOM 3220 C C . ILE A 1 416 ? -2.934 2.478 -23.817 1.00 98.19 416 ILE A C 1
ATOM 3222 O O . ILE A 1 416 ? -2.417 2.861 -24.867 1.00 98.19 416 ILE A O 1
ATOM 3226 N N . ALA A 1 417 ? -2.281 2.530 -22.651 1.00 98.06 417 ALA A N 1
ATOM 3227 C CA . ALA A 1 417 ? -0.906 3.010 -22.532 1.00 98.06 417 ALA A CA 1
ATOM 3228 C C . ALA A 1 417 ? 0.064 2.150 -23.361 1.00 98.06 417 ALA A C 1
ATOM 3230 O O . ALA A 1 417 ? 0.881 2.687 -24.109 1.00 98.06 417 ALA A O 1
ATOM 3231 N N . ILE A 1 418 ? -0.074 0.823 -23.300 1.00 97.50 418 ILE A N 1
ATOM 3232 C CA . ILE A 1 418 ? 0.714 -0.119 -24.102 1.00 97.50 418 ILE A CA 1
ATOM 3233 C C . ILE A 1 418 ? 0.513 0.114 -25.606 1.00 97.50 418 ILE A C 1
ATOM 3235 O O . ILE A 1 418 ? 1.495 0.183 -26.347 1.00 97.50 418 ILE A O 1
ATOM 3239 N N . LEU A 1 419 ? -0.729 0.309 -26.060 1.00 96.25 419 LEU A N 1
ATOM 3240 C CA . LEU A 1 419 ? -1.031 0.640 -27.456 1.00 96.25 419 LEU A CA 1
ATOM 3241 C C . LEU A 1 419 ? -0.417 1.984 -27.873 1.00 96.25 419 LEU A C 1
ATOM 3243 O O . LEU A 1 419 ? 0.104 2.090 -28.978 1.00 96.25 419 LEU A O 1
ATOM 3247 N N . CYS A 1 420 ? -0.403 2.992 -26.995 1.00 96.31 420 CYS A N 1
ATOM 3248 C CA . CYS A 1 420 ? 0.241 4.283 -27.267 1.00 96.31 420 CYS A CA 1
ATOM 3249 C C . CYS A 1 420 ? 1.772 4.180 -27.359 1.00 96.31 420 CYS A C 1
ATOM 3251 O O . CYS A 1 420 ? 2.401 4.947 -28.089 1.00 96.31 420 CYS A O 1
ATOM 3253 N N . ILE A 1 421 ? 2.392 3.252 -26.626 1.00 94.81 421 ILE A N 1
ATOM 3254 C CA . ILE A 1 421 ? 3.838 3.001 -26.709 1.00 94.81 421 ILE A CA 1
ATOM 3255 C C . ILE A 1 421 ? 4.159 2.234 -28.000 1.00 94.81 421 ILE A C 1
ATOM 3257 O O . ILE A 1 421 ? 5.059 2.634 -28.736 1.00 94.81 421 ILE A O 1
ATOM 3261 N N . TYR A 1 422 ? 3.388 1.187 -28.308 1.00 93.50 422 TYR A N 1
ATOM 3262 C CA . TYR A 1 422 ? 3.551 0.340 -29.498 1.00 93.50 422 TYR A CA 1
ATOM 3263 C C . TYR A 1 422 ? 3.195 1.051 -30.818 1.00 93.50 422 TYR A C 1
ATOM 3265 O O . TYR A 1 422 ? 3.794 0.794 -31.864 1.00 93.50 422 TYR A O 1
ATOM 3273 N N . GLY A 1 423 ? 2.220 1.962 -30.779 1.00 90.75 423 GLY A N 1
ATOM 3274 C CA . GLY A 1 423 ? 1.652 2.604 -31.962 1.00 90.75 423 GLY A CA 1
ATOM 3275 C C . GLY A 1 423 ? 2.642 3.457 -32.752 1.00 90.75 423 GLY A C 1
ATOM 3276 O O . GLY A 1 423 ? 2.495 3.547 -33.966 1.00 90.75 423 GLY A O 1
ATOM 3277 N N . LYS A 1 424 ? 3.673 4.017 -32.101 1.00 86.06 424 LYS A N 1
ATOM 3278 C CA . LYS A 1 424 ? 4.708 4.829 -32.763 1.00 86.06 424 LYS A CA 1
ATOM 3279 C C . LYS A 1 424 ? 5.427 4.045 -33.864 1.00 86.06 424 LYS A C 1
ATOM 3281 O O . LYS A 1 424 ? 5.390 4.435 -35.023 1.00 86.06 424 LYS A O 1
ATOM 3286 N N . ASP A 1 425 ? 5.988 2.890 -33.511 1.00 85.12 425 ASP A N 1
ATOM 3287 C CA . ASP A 1 425 ? 6.765 2.064 -34.443 1.00 85.12 425 ASP A CA 1
ATOM 3288 C C . ASP A 1 425 ? 5.894 1.516 -35.581 1.00 85.12 425 ASP A C 1
ATOM 3290 O O . ASP A 1 425 ? 6.333 1.389 -36.726 1.00 85.12 425 ASP A O 1
ATOM 3294 N N . THR A 1 426 ? 4.640 1.189 -35.259 1.00 85.56 426 THR A N 1
ATOM 3295 C CA . THR A 1 426 ? 3.674 0.675 -36.236 1.00 85.56 426 THR A CA 1
ATOM 3296 C C . THR A 1 426 ? 3.280 1.760 -37.231 1.00 85.56 426 THR A C 1
ATOM 3298 O O . THR A 1 426 ? 3.250 1.500 -38.432 1.00 85.56 426 THR A O 1
ATOM 3301 N N . TYR A 1 427 ? 3.009 2.973 -36.743 1.00 84.19 427 TYR A N 1
ATOM 3302 C CA . TYR A 1 427 ? 2.666 4.115 -37.582 1.00 84.19 427 TYR A CA 1
ATOM 3303 C C . TYR A 1 427 ? 3.814 4.470 -38.527 1.00 84.19 427 TYR A C 1
ATOM 3305 O O . TYR A 1 427 ? 3.586 4.547 -39.732 1.00 84.19 427 TYR A O 1
ATOM 3313 N N . ASP A 1 428 ? 5.038 4.590 -38.007 1.00 82.06 428 ASP A N 1
ATOM 3314 C CA . ASP A 1 428 ? 6.218 4.923 -38.812 1.00 82.06 428 ASP A CA 1
ATOM 3315 C C . ASP A 1 428 ? 6.448 3.868 -39.905 1.00 82.06 428 ASP A C 1
ATOM 3317 O O . ASP A 1 428 ? 6.602 4.203 -41.076 1.00 82.06 428 ASP A O 1
ATOM 3321 N N . THR A 1 429 ? 6.349 2.576 -39.563 1.00 83.12 429 THR A N 1
ATOM 3322 C CA . THR A 1 429 ? 6.529 1.483 -40.536 1.00 83.12 429 THR A CA 1
ATOM 3323 C C . THR A 1 429 ? 5.471 1.505 -41.646 1.00 83.12 429 THR A C 1
ATOM 3325 O O . THR A 1 429 ? 5.798 1.295 -42.814 1.00 83.12 429 THR A O 1
ATOM 3328 N N . VAL A 1 430 ? 4.199 1.739 -41.303 1.00 83.62 430 VAL A N 1
ATOM 3329 C CA . VAL A 1 430 ? 3.090 1.746 -42.274 1.00 83.62 430 VAL A CA 1
ATOM 3330 C C . VAL A 1 430 ? 3.130 3.001 -43.151 1.00 83.62 430 VAL A C 1
ATOM 3332 O O . VAL A 1 430 ? 2.935 2.916 -44.365 1.00 83.62 430 VAL A O 1
ATOM 3335 N N . PHE A 1 431 ? 3.402 4.166 -42.561 1.00 82.62 431 PHE A N 1
ATOM 3336 C CA . PHE A 1 431 ? 3.374 5.439 -43.277 1.00 82.62 431 PHE A CA 1
ATOM 3337 C C . PHE A 1 431 ? 4.615 5.633 -44.163 1.00 82.62 431 PHE A C 1
ATOM 3339 O O . PHE A 1 431 ? 4.476 6.048 -45.319 1.00 82.62 431 PHE A O 1
ATOM 3346 N N . ASP A 1 432 ? 5.808 5.242 -43.700 1.00 79.75 432 ASP A N 1
ATOM 3347 C CA . ASP A 1 432 ? 7.025 5.291 -44.524 1.00 79.75 432 ASP A CA 1
ATOM 3348 C C . ASP A 1 432 ? 6.936 4.353 -45.732 1.00 79.75 432 ASP A C 1
ATOM 3350 O O . ASP A 1 432 ? 7.403 4.696 -46.824 1.00 79.75 432 ASP A O 1
ATOM 3354 N N . GLN A 1 433 ? 6.295 3.189 -45.574 1.00 80.88 433 GLN A N 1
ATOM 3355 C CA . GLN A 1 433 ? 6.075 2.272 -46.689 1.00 80.88 433 GLN A CA 1
ATOM 3356 C C . GLN A 1 433 ? 5.180 2.906 -47.767 1.00 80.88 433 GLN A C 1
ATOM 3358 O O . GLN A 1 433 ? 5.522 2.846 -48.949 1.00 80.88 433 GLN A O 1
ATOM 3363 N N . SER A 1 434 ? 4.097 3.587 -47.372 1.00 79.00 434 SER A N 1
ATOM 3364 C CA . SER A 1 434 ? 3.215 4.289 -48.319 1.00 79.00 434 SER A CA 1
ATOM 3365 C C . SER A 1 434 ? 3.931 5.415 -49.080 1.00 79.00 434 SER A C 1
ATOM 3367 O O . SER A 1 434 ? 3.757 5.567 -50.291 1.00 79.00 434 SER A O 1
ATOM 3369 N N . THR A 1 435 ? 4.809 6.162 -48.402 1.00 79.56 435 THR A N 1
ATOM 3370 C CA . THR A 1 435 ? 5.547 7.278 -49.016 1.00 79.56 435 THR A CA 1
ATOM 3371 C C . THR A 1 435 ? 6.602 6.772 -50.005 1.00 79.56 435 THR A C 1
ATOM 3373 O O . THR A 1 435 ? 6.762 7.335 -51.091 1.00 79.56 435 THR A O 1
ATOM 3376 N N . ARG A 1 436 ? 7.288 5.663 -49.683 1.00 73.75 436 ARG A N 1
ATOM 3377 C CA . ARG A 1 436 ? 8.222 5.004 -50.613 1.00 73.75 436 ARG A CA 1
ATOM 3378 C C . ARG A 1 436 ? 7.512 4.437 -51.839 1.00 73.75 436 ARG A C 1
ATOM 3380 O O . ARG A 1 436 ? 8.000 4.630 -52.951 1.00 73.75 436 ARG A O 1
ATOM 3387 N N . GLU A 1 437 ? 6.364 3.785 -51.670 1.00 75.94 437 GLU A N 1
ATOM 3388 C CA . GLU A 1 437 ? 5.592 3.274 -52.810 1.00 75.94 437 GLU A CA 1
ATOM 3389 C C . GLU A 1 437 ? 5.091 4.406 -53.720 1.00 75.94 437 GLU A C 1
ATOM 3391 O O . GLU A 1 437 ? 5.171 4.285 -54.944 1.00 75.94 437 GLU A O 1
ATOM 3396 N N . SER A 1 438 ? 4.674 5.541 -53.148 1.00 71.75 438 SER A N 1
ATOM 3397 C CA . SER A 1 438 ? 4.260 6.717 -53.923 1.00 71.75 438 SER A CA 1
ATOM 3398 C C . SER A 1 438 ? 5.407 7.312 -54.749 1.00 71.75 438 SER A C 1
ATOM 3400 O O . SER A 1 438 ? 5.222 7.605 -55.929 1.00 71.75 438 SER A O 1
ATOM 3402 N N . ASN A 1 439 ? 6.610 7.443 -54.179 1.00 68.25 439 ASN A N 1
ATOM 3403 C CA . ASN A 1 439 ? 7.761 7.988 -54.913 1.00 68.25 439 ASN A CA 1
ATOM 3404 C C . ASN A 1 439 ? 8.291 7.033 -55.992 1.00 68.25 439 ASN A C 1
ATOM 3406 O O . ASN A 1 439 ? 8.816 7.484 -57.006 1.00 68.25 439 ASN A O 1
ATOM 3410 N N . THR A 1 440 ? 8.105 5.720 -55.826 1.00 67.38 440 THR A N 1
ATOM 3411 C CA . THR A 1 440 ? 8.553 4.734 -56.825 1.00 67.38 440 THR A CA 1
ATOM 3412 C C . THR A 1 440 ? 7.609 4.661 -58.036 1.00 67.38 440 THR A C 1
ATOM 3414 O O . THR A 1 440 ? 8.035 4.270 -59.117 1.00 67.38 440 THR A O 1
ATOM 3417 N N . ARG A 1 441 ? 6.340 5.082 -57.902 1.00 60.41 441 ARG A N 1
ATOM 3418 C CA . ARG A 1 441 ? 5.388 5.190 -59.030 1.00 60.41 441 ARG A CA 1
ATOM 3419 C C . ARG A 1 441 ? 5.456 6.520 -59.793 1.00 60.41 441 ARG A C 1
ATOM 3421 O O . ARG A 1 441 ? 4.876 6.606 -60.870 1.00 60.41 441 ARG A O 1
ATOM 3428 N N . GLY A 1 442 ? 6.139 7.537 -59.260 1.00 55.62 442 GLY A N 1
ATOM 3429 C CA . GLY A 1 442 ? 6.246 8.868 -59.876 1.00 55.62 442 GLY A CA 1
ATOM 3430 C C . GLY A 1 442 ? 7.410 9.043 -60.857 1.00 55.62 442 GLY A C 1
ATOM 3431 O O . GLY A 1 442 ? 7.307 9.865 -61.761 1.00 55.62 442 GLY A O 1
ATOM 3432 N N . ASN A 1 443 ? 8.475 8.245 -60.737 1.00 51.72 443 ASN A N 1
ATOM 3433 C CA . ASN A 1 443 ? 9.590 8.237 -61.687 1.00 51.72 443 ASN A CA 1
ATOM 3434 C C . ASN A 1 443 ? 9.437 7.076 -62.678 1.00 51.72 443 ASN A C 1
ATOM 3436 O O . ASN A 1 443 ? 10.235 6.139 -62.698 1.00 51.72 443 ASN A O 1
ATOM 3440 N N . TYR A 1 444 ? 8.425 7.148 -63.542 1.00 58.06 444 TYR A N 1
ATOM 3441 C CA . TYR A 1 444 ? 8.662 6.672 -64.900 1.00 58.06 444 TYR A CA 1
ATOM 3442 C C . TYR A 1 444 ? 9.624 7.689 -65.500 1.00 58.06 444 TYR A C 1
ATOM 3444 O O . TYR A 1 444 ? 9.193 8.754 -65.938 1.00 58.06 444 TYR A O 1
ATOM 3452 N N . ASP A 1 445 ? 10.925 7.400 -65.420 1.00 52.00 445 ASP A N 1
ATOM 3453 C CA . ASP A 1 445 ? 11.916 8.116 -66.211 1.00 52.00 445 ASP A CA 1
ATOM 3454 C C . ASP A 1 445 ? 11.396 8.081 -67.644 1.00 52.00 445 ASP A C 1
ATOM 3456 O O . ASP A 1 445 ? 11.268 7.015 -68.258 1.00 52.00 445 ASP A O 1
ATOM 3460 N N . LEU A 1 446 ? 10.991 9.248 -68.140 1.00 57.66 446 LEU A N 1
ATOM 3461 C CA . LEU A 1 446 ? 10.698 9.434 -69.542 1.00 57.66 446 LEU A CA 1
ATOM 3462 C C . LEU A 1 446 ? 12.040 9.168 -70.225 1.00 57.66 446 LEU A C 1
ATOM 3464 O O . LEU A 1 446 ? 12.898 10.051 -70.255 1.00 57.66 446 LEU A O 1
ATOM 3468 N N . ILE A 1 447 ? 12.258 7.924 -70.671 1.00 54.53 447 ILE A N 1
ATOM 3469 C CA . ILE A 1 447 ? 13.418 7.534 -71.470 1.00 54.53 447 ILE A CA 1
ATOM 3470 C C . ILE A 1 447 ? 13.392 8.476 -72.662 1.00 54.53 447 ILE A C 1
ATOM 3472 O O . ILE A 1 447 ? 12.620 8.309 -73.608 1.00 54.53 447 ILE A O 1
ATOM 3476 N N . THR A 1 448 ? 14.187 9.532 -72.561 1.00 52.53 448 THR A N 1
ATOM 3477 C CA . THR A 1 448 ? 14.363 10.493 -73.626 1.00 52.53 448 THR A CA 1
ATOM 3478 C C . THR A 1 448 ? 15.221 9.753 -74.630 1.00 52.53 448 THR A C 1
ATOM 3480 O O . THR A 1 448 ? 16.430 9.637 -74.460 1.00 52.53 448 THR A O 1
ATOM 3483 N N . TYR A 1 449 ? 14.566 9.149 -75.621 1.00 47.84 449 TYR A N 1
ATOM 3484 C CA . TYR A 1 449 ? 15.220 8.600 -76.796 1.00 47.84 449 TYR A CA 1
ATOM 3485 C C . TYR A 1 449 ? 15.948 9.750 -77.499 1.00 47.84 449 TYR A C 1
ATOM 3487 O O . TYR A 1 449 ? 15.375 10.451 -78.331 1.00 47.84 449 TYR A O 1
ATOM 3495 N N . THR A 1 450 ? 17.216 9.966 -77.163 1.00 53.41 450 THR A N 1
ATOM 3496 C CA . THR A 1 450 ? 18.138 10.739 -77.990 1.00 53.41 450 THR A CA 1
ATOM 3497 C C . THR A 1 450 ? 18.481 9.895 -79.209 1.00 53.41 450 THR A C 1
ATOM 3499 O O . THR A 1 450 ? 19.448 9.138 -79.243 1.00 53.41 450 THR A O 1
ATOM 3502 N N . LEU A 1 451 ? 17.618 9.992 -80.219 1.00 57.53 451 LEU A N 1
ATOM 3503 C CA . LEU A 1 451 ? 17.868 9.454 -81.543 1.00 57.53 451 LEU A CA 1
ATOM 3504 C C . LEU A 1 451 ? 18.782 10.425 -82.306 1.00 57.53 451 LEU A C 1
ATOM 3506 O O . LEU A 1 451 ? 18.349 11.498 -82.722 1.00 57.53 451 LEU A O 1
ATOM 3510 N N . GLY A 1 452 ? 20.031 10.018 -82.516 1.00 50.88 452 GLY A N 1
ATOM 3511 C CA . GLY A 1 452 ? 20.931 10.577 -83.528 1.00 50.88 452 GLY A CA 1
ATOM 3512 C C . GLY A 1 452 ? 22.367 10.719 -83.027 1.00 50.88 452 GLY A C 1
ATOM 3513 O O . GLY A 1 452 ? 22.583 11.086 -81.882 1.00 50.88 452 GLY A O 1
ATOM 3514 N N . ARG A 1 453 ? 23.414 10.492 -83.817 1.00 49.09 453 ARG A N 1
ATOM 3515 C CA . ARG A 1 453 ? 23.589 10.047 -85.211 1.00 49.09 453 ARG A CA 1
ATOM 3516 C C . ARG A 1 453 ? 25.116 10.052 -85.430 1.00 49.09 453 ARG A C 1
ATOM 3518 O O . ARG A 1 453 ? 25.679 11.082 -85.098 1.00 49.09 453 ARG A O 1
ATOM 3525 N N . SER A 1 454 ? 25.674 8.950 -85.962 1.00 50.44 454 SER A N 1
ATOM 3526 C CA . SER A 1 454 ? 26.965 8.729 -86.687 1.00 50.44 454 SER A CA 1
ATOM 3527 C C . SER A 1 454 ? 28.255 9.438 -86.188 1.00 50.44 454 SER A C 1
ATOM 3529 O O . SER A 1 454 ? 28.211 10.512 -85.616 1.00 50.44 454 SER A O 1
ATOM 3531 N N . ASP A 1 455 ? 29.477 8.919 -86.281 1.00 50.81 455 ASP A N 1
ATOM 3532 C CA . ASP A 1 455 ? 30.126 7.973 -87.191 1.00 50.81 455 ASP A CA 1
ATOM 3533 C C . ASP A 1 455 ? 31.336 7.316 -86.490 1.00 50.81 455 ASP A C 1
ATOM 3535 O O . ASP A 1 455 ? 31.930 7.889 -85.577 1.00 50.81 455 ASP A O 1
ATOM 3539 N N . ASP A 1 456 ? 31.669 6.124 -86.985 1.00 56.41 456 ASP A N 1
ATOM 3540 C CA . ASP A 1 456 ? 32.992 5.513 -87.171 1.00 56.41 456 ASP A CA 1
ATOM 3541 C C . ASP A 1 456 ? 34.032 5.491 -86.036 1.00 56.41 456 ASP A C 1
ATOM 3543 O O . ASP A 1 456 ? 34.723 6.467 -85.756 1.00 56.41 456 ASP A O 1
ATOM 3547 N N . SER A 1 457 ? 34.286 4.281 -85.519 1.00 48.84 457 SER A N 1
ATOM 3548 C CA . SER A 1 457 ? 35.640 3.700 -85.507 1.00 48.84 457 SER A CA 1
ATOM 3549 C C . SER A 1 457 ? 35.590 2.219 -85.111 1.00 48.84 457 SER A C 1
ATOM 3551 O O . SER A 1 457 ? 35.136 1.858 -84.023 1.00 48.84 457 SER A O 1
ATOM 3553 N N . GLU A 1 458 ? 36.067 1.358 -86.010 1.00 54.56 458 GLU A N 1
ATOM 3554 C CA . GLU A 1 458 ? 36.392 -0.042 -85.745 1.00 54.56 458 GLU A CA 1
ATOM 3555 C C . GLU A 1 458 ? 37.520 -0.155 -84.705 1.00 54.56 458 GLU A C 1
ATOM 3557 O O . GLU A 1 458 ? 38.558 0.493 -84.828 1.00 54.56 458 GLU A O 1
ATOM 3562 N N . SER A 1 459 ? 37.368 -1.040 -83.716 1.00 49.25 459 SER A N 1
ATOM 3563 C CA . SER A 1 459 ? 38.299 -2.157 -83.460 1.00 49.25 459 SER A CA 1
ATOM 3564 C C . SER A 1 459 ? 38.202 -2.704 -82.028 1.00 49.25 459 SER A C 1
ATOM 3566 O O . SER A 1 459 ? 38.174 -1.967 -81.048 1.00 49.25 459 SER A O 1
ATOM 3568 N N . ASN A 1 460 ? 38.267 -4.038 -81.960 1.00 41.44 460 ASN A N 1
ATOM 3569 C CA . ASN A 1 460 ? 38.641 -4.891 -80.824 1.00 41.44 460 ASN A CA 1
ATOM 3570 C C . ASN A 1 460 ? 37.575 -5.074 -79.724 1.00 41.44 460 ASN A C 1
ATOM 3572 O O . ASN A 1 460 ? 37.316 -4.205 -78.908 1.00 41.44 460 ASN A O 1
ATOM 3576 N N . ALA A 1 461 ? 36.818 -6.172 -79.769 1.00 48.75 461 ALA A N 1
ATOM 3577 C CA . ALA A 1 461 ? 37.179 -7.523 -79.311 1.00 48.75 461 ALA A CA 1
ATOM 3578 C C . ALA A 1 461 ? 36.888 -7.756 -77.812 1.00 48.75 461 ALA A C 1
ATOM 3580 O O . ALA A 1 461 ? 37.537 -7.190 -76.942 1.00 48.75 461 ALA A O 1
ATOM 3581 N N . LEU A 1 462 ? 35.961 -8.698 -77.579 1.00 53.06 462 LEU A N 1
ATOM 3582 C CA . LEU A 1 462 ? 35.826 -9.570 -76.402 1.00 53.06 462 LEU A CA 1
ATOM 3583 C C . LEU A 1 462 ? 35.560 -8.906 -75.039 1.00 53.06 462 LEU A C 1
ATOM 3585 O O . LEU A 1 462 ? 36.500 -8.722 -74.283 1.00 53.06 462 LEU A O 1
ATOM 3589 N N . VAL A 1 463 ? 34.280 -8.717 -74.679 1.00 51.06 463 VAL A N 1
ATOM 3590 C CA . VAL A 1 463 ? 33.656 -9.208 -73.420 1.00 51.06 463 VAL A CA 1
ATOM 3591 C C . VAL A 1 463 ? 32.132 -9.232 -73.639 1.00 51.06 463 VAL A C 1
ATOM 3593 O O . VAL A 1 463 ? 31.423 -8.270 -73.354 1.00 51.06 463 VAL A O 1
ATOM 3596 N N . GLU A 1 464 ? 31.620 -10.339 -74.169 1.00 52.28 464 GLU A N 1
ATOM 3597 C CA . GLU A 1 464 ? 30.191 -10.599 -74.359 1.00 52.28 464 GLU A CA 1
ATOM 3598 C C . GLU A 1 464 ? 29.807 -11.787 -73.463 1.00 52.28 464 GLU A C 1
ATOM 3600 O O . GLU A 1 464 ? 29.902 -12.924 -73.898 1.00 52.28 464 GLU A O 1
ATOM 3605 N N . ASP A 1 465 ? 29.515 -11.524 -72.178 1.00 49.31 465 ASP A N 1
ATOM 3606 C CA . ASP A 1 465 ? 28.664 -12.361 -71.296 1.00 49.31 465 ASP A CA 1
ATOM 3607 C C . ASP A 1 465 ? 28.614 -11.813 -69.848 1.00 49.31 465 ASP A C 1
ATOM 3609 O O . ASP A 1 465 ? 29.166 -12.391 -68.914 1.00 49.31 465 ASP A O 1
ATOM 3613 N N . SER A 1 466 ? 27.974 -10.656 -69.609 1.00 49.28 466 SER A N 1
ATOM 3614 C CA . SER A 1 466 ? 27.652 -10.231 -68.224 1.00 49.28 466 SER A CA 1
ATOM 3615 C C . SER A 1 466 ? 26.568 -9.145 -68.114 1.00 49.28 466 SER A C 1
ATOM 3617 O O . SER A 1 466 ? 26.687 -8.207 -67.332 1.00 49.28 466 SER A O 1
ATOM 3619 N N . ALA A 1 467 ? 25.497 -9.220 -68.914 1.00 48.09 467 ALA A N 1
ATOM 3620 C CA . ALA A 1 467 ? 24.450 -8.181 -68.894 1.00 48.09 467 ALA A CA 1
ATOM 3621 C C . ALA A 1 467 ? 22.997 -8.697 -68.885 1.00 48.09 467 ALA A C 1
ATOM 3623 O O . ALA A 1 467 ? 22.069 -7.911 -69.052 1.00 48.09 467 ALA A O 1
ATOM 3624 N N . LYS A 1 468 ? 22.755 -9.999 -68.652 1.00 46.38 468 LYS A N 1
ATOM 3625 C CA . LYS A 1 468 ? 21.393 -10.584 -68.661 1.00 46.38 468 LYS A CA 1
ATOM 3626 C C . LYS A 1 468 ? 20.887 -11.182 -67.336 1.00 46.38 468 LYS A C 1
ATOM 3628 O O . LYS A 1 468 ? 19.803 -11.751 -67.328 1.00 46.38 468 LYS A O 1
ATOM 3633 N N . SER A 1 469 ? 21.571 -11.018 -66.194 1.00 45.66 469 SER A N 1
ATOM 3634 C CA . SER A 1 469 ? 21.158 -11.666 -64.923 1.00 45.66 469 SER A CA 1
ATOM 3635 C C . SER A 1 469 ? 20.654 -10.745 -63.793 1.00 45.66 469 SER A C 1
ATOM 3637 O O . SER A 1 469 ? 20.609 -11.188 -62.643 1.00 45.66 469 SER A O 1
ATOM 3639 N N . GLN A 1 470 ? 20.286 -9.484 -64.053 1.00 50.06 470 GLN A N 1
ATOM 3640 C CA . GLN A 1 470 ? 19.906 -8.543 -62.977 1.00 50.06 470 GLN A CA 1
ATOM 3641 C C . GLN A 1 470 ? 18.477 -7.981 -63.025 1.00 50.06 470 GLN A C 1
ATOM 3643 O O . GLN A 1 470 ? 18.139 -7.126 -62.215 1.00 50.06 470 GLN A O 1
ATOM 3648 N N . LEU A 1 471 ? 17.574 -8.550 -63.828 1.00 48.53 471 LEU A N 1
ATOM 3649 C CA . LEU A 1 471 ? 16.137 -8.474 -63.528 1.00 48.53 471 LEU A CA 1
ATOM 3650 C C . LEU A 1 471 ? 15.761 -9.588 -62.539 1.00 48.53 471 LEU A C 1
ATOM 3652 O O . LEU A 1 471 ? 14.973 -10.484 -62.833 1.00 48.53 471 LEU A O 1
ATOM 3656 N N . ARG A 1 472 ? 16.332 -9.543 -61.327 1.00 45.84 472 ARG A N 1
ATOM 3657 C CA . ARG A 1 472 ? 15.693 -10.204 -60.186 1.00 45.84 472 ARG A CA 1
ATOM 3658 C C . ARG A 1 472 ? 14.456 -9.378 -59.877 1.00 45.84 472 ARG A C 1
ATOM 3660 O O . ARG A 1 472 ? 14.527 -8.383 -59.165 1.00 45.84 472 ARG A O 1
ATOM 3667 N N . THR A 1 473 ? 13.322 -9.802 -60.427 1.00 52.19 473 THR A N 1
ATOM 3668 C CA . THR A 1 473 ? 12.020 -9.572 -59.808 1.00 52.19 473 THR A CA 1
ATOM 3669 C C . THR A 1 473 ? 12.191 -9.815 -58.315 1.00 52.19 473 THR A C 1
ATOM 3671 O O . THR A 1 473 ? 12.373 -10.961 -57.899 1.00 52.19 473 THR A O 1
ATOM 3674 N N . SER A 1 474 ? 12.212 -8.738 -57.527 1.00 50.06 474 SER A N 1
ATOM 3675 C CA . SER A 1 474 ? 12.117 -8.778 -56.073 1.00 50.06 474 SER A CA 1
ATOM 3676 C C . SER A 1 474 ? 10.755 -9.370 -55.741 1.00 50.06 474 SER A C 1
ATOM 3678 O O . SER A 1 474 ? 9.795 -8.655 -55.468 1.00 50.06 474 SER A O 1
ATOM 3680 N N . GLN A 1 475 ? 10.649 -10.695 -55.843 1.00 50.59 475 GLN A N 1
ATOM 3681 C CA . GLN A 1 475 ? 9.574 -11.442 -55.230 1.00 50.59 475 GLN A CA 1
ATOM 3682 C C . GLN A 1 475 ? 9.676 -11.106 -53.752 1.00 50.59 475 GLN A C 1
ATOM 3684 O O . GLN A 1 475 ? 10.628 -11.496 -53.075 1.00 50.59 475 GLN A O 1
ATOM 3689 N N . VAL A 1 476 ? 8.725 -10.297 -53.292 1.00 55.72 476 VAL A N 1
ATOM 3690 C CA . VAL A 1 476 ? 8.464 -10.052 -51.882 1.00 55.72 476 VAL A CA 1
ATOM 3691 C C . VAL A 1 476 ? 8.205 -11.428 -51.288 1.00 55.72 476 VAL A C 1
ATOM 3693 O O . VAL A 1 476 ? 7.105 -11.966 -51.405 1.00 55.72 476 VAL A O 1
ATOM 3696 N N . ALA A 1 477 ? 9.262 -12.052 -50.765 1.00 58.06 477 ALA A N 1
ATOM 3697 C CA . ALA A 1 477 ? 9.173 -13.364 -50.162 1.00 58.06 477 ALA A CA 1
ATOM 3698 C C . ALA A 1 477 ? 8.087 -13.265 -49.083 1.00 58.06 477 ALA A C 1
ATOM 3700 O O . ALA A 1 477 ? 8.171 -12.366 -48.235 1.00 58.06 477 ALA A O 1
ATOM 3701 N N . PRO A 1 478 ? 7.038 -14.107 -49.134 1.00 62.25 478 PRO A N 1
ATOM 3702 C CA . PRO A 1 478 ? 5.967 -14.054 -48.155 1.00 62.25 478 PRO A CA 1
ATOM 3703 C C . PRO A 1 478 ? 6.609 -14.146 -46.774 1.00 62.25 478 PRO A C 1
ATOM 3705 O O . PRO A 1 478 ? 7.411 -15.049 -46.534 1.00 62.25 478 PRO A O 1
ATOM 3708 N N . ARG A 1 479 ? 6.321 -13.165 -45.904 1.00 65.88 479 ARG A N 1
ATOM 3709 C CA . ARG A 1 479 ? 6.822 -13.111 -44.522 1.00 65.88 479 ARG A CA 1
ATOM 3710 C C . ARG A 1 479 ? 6.586 -14.478 -43.883 1.00 65.88 479 ARG A C 1
ATOM 3712 O O . ARG A 1 479 ? 5.462 -14.800 -43.507 1.00 65.88 479 ARG A O 1
ATOM 3719 N N . GLY A 1 480 ? 7.641 -15.286 -43.814 1.00 65.88 480 GLY A N 1
ATOM 3720 C CA . GLY A 1 480 ? 7.564 -16.639 -43.292 1.00 65.88 480 GLY A CA 1
ATOM 3721 C C . GLY A 1 480 ? 7.052 -16.592 -41.860 1.00 65.88 480 GLY A C 1
ATOM 3722 O O . GLY A 1 480 ? 7.575 -15.845 -41.029 1.00 65.88 480 GLY A O 1
ATOM 3723 N N . PHE A 1 481 ? 6.009 -17.367 -41.580 1.00 74.12 481 PHE A N 1
ATOM 3724 C CA . PHE A 1 481 ? 5.455 -17.528 -40.244 1.00 74.12 481 PHE A CA 1
ATOM 3725 C C . PHE A 1 481 ? 6.566 -18.008 -39.298 1.00 74.12 481 PHE A C 1
ATOM 3727 O O . PHE A 1 481 ? 7.052 -19.129 -39.426 1.00 74.12 481 PHE A O 1
ATOM 3734 N N . ASN A 1 482 ? 7.019 -17.156 -38.373 1.00 83.25 482 ASN A N 1
ATOM 3735 C CA . ASN A 1 482 ? 8.057 -17.527 -37.414 1.00 83.25 482 ASN A CA 1
ATOM 3736 C C . ASN A 1 482 ? 7.396 -18.202 -36.198 1.00 83.25 482 ASN A C 1
ATOM 3738 O O . ASN A 1 482 ? 6.821 -17.497 -35.360 1.00 83.25 482 ASN A O 1
ATOM 3742 N N . PRO A 1 483 ? 7.484 -19.539 -36.046 1.00 85.38 483 PRO A N 1
ATOM 3743 C CA . PRO A 1 483 ? 6.758 -20.271 -35.005 1.00 85.38 483 PRO A CA 1
ATOM 3744 C C . PRO A 1 483 ? 7.130 -19.813 -33.588 1.00 85.38 483 PRO A C 1
ATOM 3746 O O . PRO A 1 483 ? 6.306 -19.879 -32.679 1.00 85.38 483 PRO A O 1
ATOM 3749 N N . ARG A 1 484 ? 8.342 -19.271 -33.391 1.00 85.19 484 ARG A N 1
ATOM 3750 C CA . ARG A 1 484 ? 8.766 -18.718 -32.096 1.00 85.19 484 ARG A CA 1
ATOM 3751 C C . ARG A 1 484 ? 7.925 -17.519 -31.671 1.00 85.19 484 ARG A C 1
ATOM 3753 O O . ARG A 1 484 ? 7.594 -17.418 -30.498 1.00 85.19 484 ARG A O 1
ATOM 3760 N N . SER A 1 485 ? 7.565 -16.648 -32.616 1.00 85.38 485 SER A N 1
ATOM 3761 C CA . SER A 1 485 ? 6.724 -15.481 -32.332 1.00 85.38 485 SER A CA 1
ATOM 3762 C C . SER A 1 485 ? 5.325 -15.910 -31.892 1.00 85.38 485 SER A C 1
ATOM 3764 O O . SER A 1 485 ? 4.776 -15.346 -30.950 1.00 85.38 485 SER A O 1
ATOM 3766 N N . CYS A 1 486 ? 4.771 -16.944 -32.533 1.00 88.62 486 CYS A N 1
ATOM 3767 C CA . CYS A 1 486 ? 3.474 -17.504 -32.163 1.00 88.62 486 CYS A CA 1
ATOM 3768 C C . CYS A 1 486 ? 3.504 -18.078 -30.737 1.00 88.62 486 CYS A C 1
ATOM 3770 O O . CYS A 1 486 ? 2.657 -17.724 -29.921 1.00 88.62 486 CYS A O 1
ATOM 3772 N N . LEU A 1 487 ? 4.536 -18.862 -30.395 1.00 91.19 487 LEU A N 1
ATOM 3773 C CA . LEU A 1 487 ? 4.707 -19.414 -29.046 1.00 91.19 487 LEU A CA 1
ATOM 3774 C C . LEU A 1 487 ? 4.833 -18.325 -27.973 1.00 91.19 487 LEU A C 1
ATOM 3776 O O . LEU A 1 487 ? 4.204 -18.435 -26.922 1.00 91.19 487 LEU A O 1
ATOM 3780 N N . THR A 1 488 ? 5.601 -17.259 -28.225 1.00 90.00 488 THR A N 1
ATOM 3781 C CA . THR A 1 488 ? 5.714 -16.141 -27.273 1.00 90.00 488 THR A CA 1
ATOM 3782 C C . THR A 1 488 ? 4.385 -15.418 -27.075 1.00 90.00 488 THR A C 1
ATOM 3784 O O . THR A 1 488 ? 4.032 -15.096 -25.943 1.00 90.00 488 THR A O 1
ATOM 3787 N N . SER A 1 489 ? 3.614 -15.212 -28.147 1.00 92.81 489 SER A N 1
ATOM 3788 C CA . SER A 1 489 ? 2.281 -14.609 -28.059 1.00 92.81 489 SER A CA 1
ATOM 3789 C C . SER A 1 489 ? 1.304 -15.506 -27.297 1.00 92.81 489 SER A C 1
ATOM 3791 O O . SER A 1 489 ? 0.598 -15.014 -26.423 1.00 92.81 489 SER A O 1
ATOM 3793 N N . MET A 1 490 ? 1.301 -16.819 -27.555 1.00 95.75 490 MET A N 1
ATOM 3794 C CA . MET A 1 490 ? 0.476 -17.780 -26.813 1.00 95.75 490 MET A CA 1
ATOM 3795 C C . MET A 1 490 ? 0.830 -17.799 -25.324 1.00 95.75 490 MET A C 1
ATOM 3797 O O . MET A 1 490 ? -0.066 -17.745 -24.487 1.00 95.75 490 MET A O 1
ATOM 3801 N N . ALA A 1 491 ? 2.122 -17.826 -24.981 1.00 96.00 491 ALA A N 1
ATOM 3802 C CA . ALA A 1 491 ? 2.577 -17.776 -23.593 1.00 96.00 491 ALA A CA 1
ATOM 3803 C C . ALA A 1 491 ? 2.105 -16.500 -22.883 1.00 96.00 491 ALA A C 1
ATOM 3805 O O . ALA A 1 491 ? 1.634 -16.562 -21.748 1.00 96.00 491 ALA A O 1
ATOM 3806 N N . LEU A 1 492 ? 2.166 -15.356 -23.568 1.00 96.19 492 LEU A N 1
ATOM 3807 C CA . LEU A 1 492 ? 1.702 -14.084 -23.026 1.00 96.19 492 LEU A CA 1
ATOM 3808 C C . LEU A 1 492 ? 0.178 -14.058 -22.838 1.00 96.19 492 LEU A C 1
ATOM 3810 O O . LEU A 1 492 ? -0.294 -13.616 -21.795 1.00 96.19 492 LEU A O 1
ATOM 3814 N N . ILE A 1 493 ? -0.590 -14.579 -23.801 1.00 97.44 493 ILE A N 1
ATOM 3815 C CA . ILE A 1 493 ? -2.051 -14.708 -23.688 1.00 97.44 493 ILE A CA 1
ATOM 3816 C C . ILE A 1 493 ? -2.416 -15.615 -22.511 1.00 97.44 493 ILE A C 1
ATOM 3818 O O . ILE A 1 493 ? -3.276 -15.248 -21.713 1.00 97.44 493 ILE A O 1
ATOM 3822 N N . MET A 1 494 ? -1.750 -16.762 -22.354 1.00 97.75 494 MET A N 1
ATOM 3823 C CA . MET A 1 494 ? -1.984 -17.665 -21.222 1.00 97.75 494 MET A CA 1
ATOM 3824 C C . MET A 1 494 ? -1.665 -16.987 -19.889 1.00 97.75 494 MET A C 1
ATOM 3826 O O . MET A 1 494 ? -2.466 -17.066 -18.961 1.00 97.75 494 MET A O 1
ATOM 3830 N N . LEU A 1 495 ? -0.540 -16.272 -19.805 1.00 97.75 495 LEU A N 1
ATOM 3831 C CA . LEU A 1 495 ? -0.141 -15.532 -18.610 1.00 97.75 495 LEU A CA 1
ATOM 3832 C C . LEU A 1 495 ? -1.171 -14.462 -18.224 1.00 97.75 495 LEU A C 1
ATOM 3834 O O . LEU A 1 495 ? -1.575 -14.387 -17.068 1.00 97.75 495 LEU A O 1
ATOM 3838 N N . TRP A 1 496 ? -1.622 -13.646 -19.179 1.00 98.06 496 TRP A N 1
ATOM 3839 C CA . TRP A 1 496 ? -2.627 -12.612 -18.918 1.00 98.06 496 TRP A CA 1
ATOM 3840 C C . TRP A 1 496 ? -3.999 -13.200 -18.601 1.00 98.06 496 TRP A C 1
ATOM 3842 O O . TRP A 1 496 ? -4.685 -12.696 -17.717 1.00 98.06 496 TRP A O 1
ATOM 3852 N N . THR A 1 497 ? -4.372 -14.300 -19.256 1.00 97.31 497 THR A N 1
ATOM 3853 C CA . THR A 1 497 ? -5.597 -15.044 -18.934 1.00 97.31 497 THR A CA 1
ATOM 3854 C C . THR A 1 497 ? -5.545 -15.566 -17.501 1.00 97.31 497 THR A C 1
ATOM 3856 O O . THR A 1 497 ? -6.508 -15.395 -16.753 1.00 97.31 497 THR A O 1
ATOM 3859 N N . ALA A 1 498 ? -4.410 -16.137 -17.086 1.00 97.38 498 ALA A N 1
ATOM 3860 C CA . ALA A 1 498 ? -4.186 -16.581 -15.717 1.00 97.38 498 ALA A CA 1
ATOM 3861 C C . ALA A 1 498 ? -4.251 -15.406 -14.734 1.00 97.38 498 ALA A C 1
ATOM 3863 O O . ALA A 1 498 ? -4.972 -15.492 -13.746 1.00 97.38 498 ALA A O 1
ATOM 3864 N N . TYR A 1 499 ? -3.583 -14.286 -15.024 1.00 97.25 499 TYR A N 1
ATOM 3865 C CA . TYR A 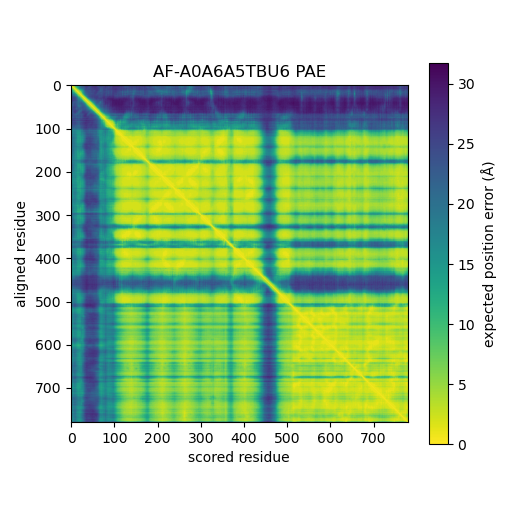1 499 ? -3.624 -13.102 -14.166 1.00 97.25 499 TYR A CA 1
ATOM 3866 C C . TYR A 1 499 ? -5.050 -12.562 -14.003 1.00 97.25 499 TYR A C 1
ATOM 3868 O O . TYR A 1 499 ? -5.503 -12.394 -12.875 1.00 97.25 499 TYR A O 1
ATOM 3876 N N . VAL A 1 500 ? -5.787 -12.345 -15.095 1.00 96.94 500 VAL A N 1
ATOM 3877 C CA . VAL A 1 500 ? -7.179 -11.865 -15.055 1.00 96.94 500 VAL A CA 1
ATOM 3878 C C . VAL A 1 500 ? -8.066 -12.848 -14.285 1.00 96.94 500 VAL A C 1
ATOM 3880 O O . VAL A 1 500 ? -8.811 -12.431 -13.398 1.00 96.94 500 VAL A O 1
ATOM 3883 N N . SER A 1 501 ? -7.929 -14.151 -14.543 1.00 96.12 501 SER A N 1
ATOM 3884 C CA . SER A 1 501 ? -8.701 -15.191 -13.848 1.00 96.12 501 SER A CA 1
ATOM 3885 C C . SER A 1 501 ? -8.390 -15.239 -12.351 1.00 96.12 501 SER A C 1
ATOM 3887 O O . SER A 1 501 ? -9.302 -15.368 -11.544 1.00 96.12 501 SER A O 1
ATOM 3889 N N . LEU A 1 502 ? -7.125 -15.092 -11.949 1.00 94.19 502 LEU A N 1
ATOM 3890 C CA . LEU A 1 502 ? -6.726 -15.047 -10.538 1.00 94.19 502 LEU A CA 1
ATOM 3891 C C . LEU A 1 502 ? -7.136 -13.733 -9.862 1.00 94.19 502 LEU A C 1
ATOM 3893 O O . LEU A 1 502 ? -7.490 -13.733 -8.684 1.00 94.19 502 LEU A O 1
ATOM 3897 N N . ASN A 1 503 ? -7.091 -12.616 -10.588 1.00 93.06 503 ASN A N 1
ATOM 3898 C CA . ASN A 1 503 ? -7.417 -11.291 -10.074 1.00 93.06 503 ASN A CA 1
ATOM 3899 C C . ASN A 1 503 ? -8.917 -11.136 -9.801 1.00 93.06 503 ASN A C 1
ATOM 3901 O O . ASN A 1 503 ? -9.280 -10.674 -8.722 1.00 93.06 503 ASN A O 1
ATOM 3905 N N . PHE A 1 504 ? -9.771 -11.563 -10.735 1.00 92.00 504 PHE A N 1
ATOM 3906 C CA . PHE A 1 504 ? -11.232 -11.477 -10.604 1.00 92.00 504 PHE A CA 1
ATOM 3907 C C . PHE A 1 504 ? -11.882 -12.763 -10.096 1.00 92.00 504 PHE A C 1
ATOM 3909 O O . PHE A 1 504 ? -13.051 -12.748 -9.718 1.00 92.00 504 PHE A O 1
ATOM 3916 N N . GLY A 1 505 ? -11.132 -13.864 -10.041 1.00 89.75 505 GLY A N 1
ATOM 3917 C CA . GLY A 1 505 ? -11.577 -15.103 -9.427 1.00 89.75 505 GLY A CA 1
ATOM 3918 C C . GLY A 1 505 ? -11.928 -14.869 -7.963 1.00 89.75 505 GLY A C 1
ATOM 3919 O O . GLY A 1 505 ? -11.098 -14.410 -7.163 1.00 89.75 505 GLY A O 1
ATOM 3920 N N . GLN A 1 506 ? -13.174 -15.180 -7.617 1.00 80.00 506 GLN A N 1
ATOM 3921 C CA . GLN A 1 506 ? -13.629 -15.172 -6.239 1.00 80.00 506 GLN A CA 1
ATOM 3922 C C . GLN A 1 506 ? -12.972 -16.352 -5.523 1.00 80.00 506 GLN A C 1
ATOM 3924 O O . GLN A 1 506 ? -13.237 -17.510 -5.836 1.00 80.00 506 GLN A O 1
ATOM 3929 N N . ARG A 1 507 ? -12.082 -16.058 -4.574 1.00 74.81 507 ARG A N 1
ATOM 3930 C CA . ARG A 1 507 ? -11.581 -17.072 -3.651 1.00 74.81 507 ARG A CA 1
ATOM 3931 C C . ARG A 1 507 ? -12.518 -17.087 -2.467 1.00 74.81 507 ARG A C 1
ATOM 3933 O O . ARG A 1 507 ? -12.649 -16.084 -1.774 1.00 74.81 507 ARG A O 1
ATOM 3940 N N . GLN A 1 508 ? -13.187 -18.211 -2.267 1.00 69.31 508 GLN A N 1
ATOM 3941 C CA . GLN A 1 508 ? -13.905 -18.440 -1.029 1.00 69.31 508 GLN A CA 1
ATOM 3942 C C . GLN A 1 508 ? -12.853 -18.695 0.047 1.00 69.31 508 GLN A C 1
ATOM 3944 O O . GLN A 1 508 ? -12.258 -19.769 0.105 1.00 69.31 508 GLN A O 1
ATOM 3949 N N . HIS A 1 509 ? -12.567 -17.675 0.850 1.00 72.19 509 HIS A N 1
ATOM 3950 C CA . HIS A 1 509 ? -11.910 -17.908 2.125 1.00 72.19 509 HIS A CA 1
ATOM 3951 C C . HIS A 1 509 ? -12.951 -18.485 3.078 1.00 72.19 509 HIS A C 1
ATOM 3953 O O . HIS A 1 509 ? -14.095 -18.021 3.047 1.00 72.19 509 HIS A O 1
ATOM 3959 N N . PRO A 1 510 ? -12.595 -19.493 3.893 1.00 67.19 510 PRO A N 1
ATOM 3960 C CA . PRO A 1 510 ? -13.486 -19.970 4.934 1.00 67.19 510 PRO A CA 1
ATOM 3961 C C . PRO A 1 510 ? -13.888 -18.775 5.798 1.00 67.19 510 PRO A C 1
ATOM 3963 O O . PRO A 1 510 ? -13.055 -18.198 6.500 1.00 67.19 510 PRO A O 1
ATOM 3966 N N . ARG A 1 511 ? -15.150 -18.356 5.693 1.00 72.38 511 ARG A N 1
ATOM 3967 C CA . ARG A 1 511 ? -15.713 -17.386 6.623 1.00 72.38 511 ARG A CA 1
ATOM 3968 C C . ARG A 1 511 ? -15.970 -18.141 7.907 1.00 72.38 511 ARG A C 1
ATOM 3970 O O . ARG A 1 511 ? -16.670 -19.151 7.893 1.00 72.38 511 ARG A O 1
ATOM 3977 N N . ALA A 1 512 ? -15.357 -17.681 8.987 1.00 70.81 512 ALA A N 1
ATOM 3978 C CA . ALA A 1 512 ? -15.705 -18.200 10.292 1.00 70.81 512 ALA A CA 1
ATOM 3979 C C . ALA A 1 512 ? -17.159 -17.836 10.582 1.00 70.81 512 ALA A C 1
ATOM 3981 O O . ALA A 1 512 ? -17.594 -16.717 10.300 1.00 70.81 512 ALA A O 1
ATOM 3982 N N . GLU A 1 513 ? -17.897 -18.801 11.110 1.00 83.25 513 GLU A N 1
ATOM 3983 C CA . GLU A 1 513 ? -19.257 -18.572 11.562 1.00 83.25 513 GLU A CA 1
ATOM 3984 C C . GLU A 1 513 ? -19.220 -17.570 12.719 1.00 83.25 513 GLU A C 1
ATOM 3986 O O . GLU A 1 513 ? -18.544 -17.784 13.727 1.00 83.25 513 GLU A O 1
ATOM 3991 N N . THR A 1 514 ? -19.888 -16.435 12.538 1.00 90.81 514 THR A N 1
ATOM 3992 C CA . THR A 1 514 ? -19.931 -15.377 13.543 1.00 90.81 514 THR A CA 1
ATOM 3993 C C . THR A 1 514 ? -20.923 -15.751 14.631 1.00 90.81 514 THR A C 1
ATOM 3995 O O . THR A 1 514 ? -22.101 -15.964 14.353 1.00 90.81 514 THR A O 1
ATOM 3998 N N . ARG A 1 515 ? -20.465 -15.783 15.880 1.00 94.25 515 ARG A N 1
ATOM 3999 C CA . ARG A 1 515 ? -21.323 -15.946 17.054 1.00 94.25 515 ARG A CA 1
ATOM 4000 C C . ARG A 1 515 ? -21.924 -14.600 17.419 1.00 94.25 515 ARG A C 1
ATOM 4002 O O . ARG A 1 515 ? -21.175 -13.666 17.701 1.00 94.25 515 ARG A O 1
ATOM 4009 N N . LEU A 1 516 ? -23.249 -14.512 17.396 1.00 95.81 516 LEU A N 1
ATOM 4010 C CA . LEU A 1 516 ? -24.011 -13.302 17.694 1.00 95.81 516 LEU A CA 1
ATOM 4011 C C . LEU A 1 516 ? -25.031 -13.604 18.797 1.00 95.81 516 LEU A C 1
ATOM 4013 O O . LEU A 1 516 ? -25.729 -14.617 18.728 1.00 95.81 516 LEU A O 1
ATOM 4017 N N . ASP A 1 517 ? -25.138 -12.730 19.798 1.00 97.06 517 ASP A N 1
ATOM 4018 C CA . ASP A 1 517 ? -26.235 -12.771 20.772 1.00 97.06 517 ASP A CA 1
ATOM 4019 C C . ASP A 1 517 ? -27.465 -12.067 20.188 1.00 97.06 517 ASP A C 1
ATOM 4021 O O . ASP A 1 517 ? -27.680 -10.871 20.386 1.00 97.06 517 ASP A O 1
ATOM 4025 N N . MET A 1 518 ? -28.263 -12.821 19.434 1.00 95.44 518 MET A N 1
ATOM 4026 C CA . MET A 1 518 ? -29.490 -12.317 18.807 1.00 95.44 518 MET A CA 1
ATOM 4027 C C . MET A 1 518 ? -30.654 -12.160 19.797 1.00 95.44 518 MET A C 1
ATOM 4029 O O . MET A 1 518 ? -31.697 -11.637 19.420 1.00 95.44 518 MET A O 1
ATOM 4033 N N . ASN A 1 519 ? -30.496 -12.624 21.043 1.00 96.88 519 ASN A N 1
ATOM 4034 C CA . ASN A 1 519 ? -31.536 -12.539 22.071 1.00 96.88 519 ASN A CA 1
ATOM 4035 C C . ASN A 1 519 ? -31.461 -11.231 22.870 1.00 96.88 519 ASN A C 1
ATOM 4037 O O . ASN A 1 519 ? -32.361 -10.942 23.656 1.00 96.88 519 ASN A O 1
ATOM 4041 N N . TYR A 1 520 ? -30.380 -10.465 22.716 1.00 97.00 520 TYR A N 1
ATOM 4042 C CA . TYR A 1 520 ? -30.203 -9.208 23.422 1.00 97.00 520 TYR A CA 1
ATOM 4043 C C . TYR A 1 520 ? -31.051 -8.086 22.812 1.00 97.00 520 TYR A C 1
ATOM 4045 O O . TYR A 1 520 ? -30.925 -7.770 21.629 1.00 97.00 520 TYR A O 1
ATOM 4053 N N . GLU A 1 521 ? -31.853 -7.424 23.645 1.00 96.62 521 GLU A N 1
ATOM 4054 C CA . GLU A 1 521 ? -32.627 -6.242 23.269 1.00 96.62 521 GLU A CA 1
ATOM 4055 C C . GLU A 1 521 ? -32.021 -4.986 23.904 1.00 96.62 521 GLU A C 1
ATOM 4057 O O . GLU A 1 521 ? -32.044 -4.800 25.122 1.00 96.62 521 GLU A O 1
ATOM 4062 N N . ALA A 1 522 ? -31.468 -4.105 23.070 1.00 96.81 522 ALA A N 1
ATOM 4063 C CA . ALA A 1 522 ? -30.849 -2.872 23.535 1.00 96.81 522 ALA A CA 1
ATOM 4064 C C . ALA A 1 522 ? -31.892 -1.790 23.856 1.00 96.81 522 ALA A C 1
ATOM 4066 O O . ALA A 1 522 ? -32.792 -1.516 23.062 1.00 96.81 522 ALA A O 1
ATOM 4067 N N . SER A 1 523 ? -31.717 -1.100 24.986 1.00 95.69 523 SER A N 1
ATOM 4068 C CA . SER A 1 523 ? -32.570 0.034 25.381 1.00 95.69 523 SER A CA 1
ATOM 4069 C C . SER A 1 523 ? -32.251 1.326 24.623 1.00 95.69 523 SER A C 1
ATOM 4071 O O . SER A 1 523 ? -33.119 2.179 24.447 1.00 95.69 523 SER A O 1
ATOM 4073 N N . VAL A 1 524 ? -31.006 1.471 24.166 1.00 96.69 524 VAL A N 1
ATOM 4074 C CA . VAL A 1 524 ? -30.534 2.594 23.352 1.00 96.69 524 VAL A CA 1
ATOM 4075 C C . VAL A 1 524 ? -30.095 2.048 21.996 1.00 96.69 524 VAL A C 1
ATOM 4077 O O . VAL A 1 524 ? -29.288 1.121 21.964 1.00 96.69 524 VAL A O 1
ATOM 4080 N N . PRO A 1 525 ? -30.585 2.590 20.868 1.00 96.50 525 PRO A N 1
ATOM 4081 C CA . PRO A 1 525 ? -30.245 2.050 19.554 1.00 96.50 525 PRO A CA 1
ATOM 4082 C C . PRO A 1 525 ? -28.787 2.319 19.163 1.00 96.50 525 PRO A C 1
ATOM 4084 O O . PRO A 1 525 ? -28.122 1.420 18.654 1.00 96.50 525 PRO A O 1
ATOM 4087 N N . LEU A 1 526 ? -28.285 3.533 19.416 1.00 97.75 526 LEU A N 1
ATOM 4088 C CA . LEU A 1 526 ? -26.951 3.973 19.009 1.00 97.75 526 LEU A CA 1
ATOM 4089 C C . LEU A 1 526 ? -26.290 4.822 20.098 1.00 97.75 526 LEU A C 1
ATOM 4091 O O . LEU A 1 526 ? -26.885 5.777 20.602 1.00 97.75 526 LEU A O 1
ATOM 4095 N N . GLU A 1 527 ? -25.038 4.504 20.405 1.00 98.31 527 GLU A N 1
ATOM 4096 C CA . GLU A 1 527 ? -24.197 5.248 21.341 1.00 98.31 527 GLU A CA 1
ATOM 4097 C C . GLU A 1 527 ? -22.827 5.568 20.730 1.00 98.31 527 GLU A C 1
ATOM 4099 O O . GLU A 1 527 ? -22.244 4.760 20.010 1.00 98.31 527 GLU A O 1
ATOM 4104 N N . VAL A 1 528 ? -22.297 6.751 21.031 1.00 98.50 528 VAL A N 1
ATOM 4105 C CA . VAL A 1 528 ? -20.913 7.142 20.762 1.00 98.50 528 VAL A CA 1
ATOM 4106 C C . VAL A 1 528 ? -20.188 7.252 22.096 1.00 98.50 528 VAL A C 1
ATOM 4108 O O . VAL A 1 528 ? -20.557 8.058 22.954 1.00 98.50 528 VAL A O 1
ATOM 4111 N N . VAL A 1 529 ? -19.145 6.445 22.246 1.00 98.75 529 VAL A N 1
ATOM 4112 C CA . VAL A 1 529 ? -18.263 6.405 23.409 1.00 98.75 529 VAL A CA 1
ATOM 4113 C C . VAL A 1 529 ? -16.966 7.114 23.057 1.00 98.75 529 VAL A C 1
ATOM 4115 O O . VAL A 1 529 ? -16.240 6.679 22.162 1.00 98.75 529 VAL A O 1
ATOM 4118 N N . ILE A 1 530 ? -16.667 8.198 23.768 1.00 98.69 530 ILE A N 1
ATOM 4119 C CA . ILE A 1 530 ? -15.483 9.028 23.531 1.00 98.69 530 ILE A CA 1
ATOM 4120 C C . ILE A 1 530 ? -14.526 8.887 24.716 1.00 98.69 530 ILE A C 1
ATOM 4122 O O . ILE A 1 530 ? -14.887 9.207 25.847 1.00 98.69 530 ILE A O 1
ATOM 4126 N N . SER A 1 531 ? -13.300 8.432 24.458 1.00 98.12 531 SER A N 1
ATOM 4127 C CA . SER A 1 531 ? -12.198 8.481 25.427 1.00 98.12 531 SER A CA 1
ATOM 4128 C C . SER A 1 531 ? -11.522 9.850 25.355 1.00 98.12 531 SER A C 1
ATOM 4130 O O . SER A 1 531 ? -10.947 10.190 24.321 1.00 98.12 531 SER A O 1
ATOM 4132 N N . MET A 1 532 ? -11.578 10.616 26.445 1.00 98.00 532 MET A N 1
ATOM 4133 C CA . MET A 1 532 ? -11.030 11.969 26.566 1.00 98.00 532 MET A CA 1
ATOM 4134 C C . MET A 1 532 ? -10.016 12.024 27.711 1.00 98.00 532 MET A C 1
ATOM 4136 O O . MET A 1 532 ? -10.276 11.519 28.800 1.00 98.00 532 MET A O 1
ATOM 4140 N N . TYR A 1 533 ? -8.868 12.652 27.487 1.00 97.00 533 TYR A N 1
ATOM 4141 C CA . TYR A 1 533 ? -7.886 12.968 28.518 1.00 97.00 533 TYR A CA 1
ATOM 4142 C C . TYR A 1 533 ? -7.766 14.484 28.690 1.00 97.00 533 TYR A C 1
ATOM 4144 O O . TYR A 1 533 ? -8.455 15.045 29.533 1.00 97.00 533 TYR A O 1
ATOM 4152 N N . LYS A 1 534 ? -6.924 15.142 27.886 1.00 96.94 534 LYS A N 1
ATOM 4153 C CA . LYS A 1 534 ? -6.594 16.578 27.992 1.00 96.94 534 LYS A CA 1
ATOM 4154 C C . LYS A 1 534 ? -6.968 17.382 26.747 1.00 96.94 534 LYS A C 1
ATOM 4156 O O . LYS A 1 534 ? -6.513 18.512 26.567 1.00 96.94 534 LYS A O 1
ATOM 4161 N N . GLU A 1 535 ? -7.751 16.792 25.853 1.00 97.31 535 GLU A N 1
ATOM 4162 C CA . GLU A 1 535 ? -8.331 17.486 24.711 1.00 97.31 535 GLU A CA 1
ATOM 4163 C C . GLU A 1 535 ? -9.229 18.634 25.192 1.00 97.31 535 GLU A C 1
ATOM 4165 O O . GLU A 1 535 ? -9.794 18.596 26.285 1.00 97.31 535 GLU A O 1
ATOM 4170 N N . LYS A 1 536 ? -9.365 19.689 24.387 1.00 96.56 536 LYS A N 1
ATOM 4171 C CA . LYS A 1 536 ? -10.207 20.830 24.758 1.00 96.56 536 LYS A CA 1
ATOM 4172 C C . LYS A 1 536 ? -11.676 20.467 24.590 1.00 96.56 536 LYS A C 1
ATOM 4174 O O . LYS A 1 536 ? -12.054 19.887 23.573 1.00 96.56 536 LYS A O 1
ATOM 4179 N N . ALA A 1 537 ? -12.516 20.890 25.532 1.00 96.44 537 ALA A N 1
ATOM 4180 C CA . ALA A 1 537 ? -13.955 20.653 25.464 1.00 96.44 537 ALA A CA 1
ATOM 4181 C C . ALA A 1 537 ? -14.585 21.194 24.169 1.00 96.44 537 ALA A C 1
ATOM 4183 O O . ALA A 1 537 ? -15.408 20.510 23.569 1.00 96.44 537 ALA A O 1
ATOM 4184 N N . ASP A 1 538 ? -14.135 22.357 23.683 1.00 96.50 538 ASP A N 1
ATOM 4185 C CA . ASP A 1 538 ? -14.583 22.946 22.412 1.00 96.50 538 ASP A CA 1
ATOM 4186 C C . ASP A 1 538 ? -14.291 22.055 21.194 1.00 96.50 538 ASP A C 1
ATOM 4188 O O . ASP A 1 538 ? -15.093 21.984 20.259 1.00 96.50 538 ASP A O 1
ATOM 4192 N N . ASP A 1 539 ? -13.145 21.370 21.181 1.00 96.44 539 ASP A N 1
ATOM 4193 C CA . ASP A 1 539 ? -12.769 20.468 20.088 1.00 96.44 539 ASP A CA 1
ATOM 4194 C C . ASP A 1 539 ? -13.648 19.205 20.125 1.00 96.44 539 ASP A C 1
ATOM 4196 O O . ASP A 1 539 ? -14.146 18.749 19.091 1.00 96.44 539 ASP A O 1
ATOM 4200 N N . VAL A 1 540 ? -13.940 18.699 21.328 1.00 97.56 540 VAL A N 1
ATOM 4201 C CA . VAL A 1 540 ? -14.869 17.576 21.540 1.00 97.56 540 VAL A CA 1
ATOM 4202 C C . VAL A 1 540 ? -16.308 17.965 21.178 1.00 97.56 540 VAL A C 1
ATOM 4204 O O . VAL A 1 540 ? -17.010 17.194 20.522 1.00 97.56 540 VAL A O 1
ATOM 4207 N N . ALA A 1 541 ? -16.744 19.180 21.515 1.00 97.94 541 ALA A N 1
ATOM 4208 C CA . ALA A 1 541 ? -18.046 19.715 21.124 1.00 97.94 541 ALA A CA 1
ATOM 4209 C C . ALA A 1 541 ? -18.183 19.786 19.593 1.00 97.94 541 ALA A C 1
ATOM 4211 O O . ALA A 1 541 ? -19.219 19.419 19.031 1.00 97.94 541 ALA A O 1
ATOM 4212 N N . GLN A 1 542 ? -17.122 20.204 18.894 1.00 97.06 542 GLN A N 1
ATOM 4213 C CA . GLN A 1 542 ? -17.081 20.213 17.431 1.00 97.06 542 GLN A CA 1
ATOM 4214 C C . GLN A 1 542 ? -17.138 18.802 16.838 1.00 97.06 542 GLN A C 1
ATOM 4216 O O . GLN A 1 542 ? -17.859 18.597 15.857 1.00 97.06 542 GLN A O 1
ATOM 4221 N N . LEU A 1 543 ? -16.423 17.833 17.419 1.00 97.00 543 LEU A N 1
ATOM 4222 C CA . LEU A 1 543 ? -16.514 16.422 17.034 1.00 97.00 543 LEU A CA 1
ATOM 4223 C C . LEU A 1 543 ? -17.959 15.916 17.157 1.00 97.00 543 LEU A C 1
ATOM 4225 O O . LEU A 1 543 ? -18.521 15.420 16.180 1.00 97.00 543 LEU A O 1
ATOM 4229 N N . ILE A 1 544 ? -18.587 16.105 18.321 1.00 97.56 544 ILE A N 1
ATOM 4230 C CA . ILE A 1 544 ? -19.970 15.678 18.587 1.00 97.56 544 ILE A CA 1
ATOM 4231 C C . ILE A 1 544 ? -20.945 16.347 17.617 1.00 97.56 544 ILE A C 1
ATOM 4233 O O . ILE A 1 544 ? -21.807 15.679 17.047 1.00 97.56 544 ILE A O 1
ATOM 4237 N N . SER A 1 545 ? -20.794 17.653 17.390 1.00 96.94 545 SER A N 1
ATOM 4238 C CA . SER A 1 545 ? -21.619 18.411 16.446 1.00 96.94 545 SER A CA 1
ATOM 4239 C C . SER A 1 545 ? -21.519 17.844 15.027 1.00 96.94 545 SER A C 1
ATOM 4241 O O . SER A 1 545 ? -22.537 17.591 14.384 1.00 96.94 545 SER A O 1
ATOM 4243 N N . ARG A 1 546 ? -20.303 17.546 14.548 1.00 96.25 546 ARG A N 1
ATOM 4244 C CA . ARG A 1 546 ? -20.099 16.937 13.224 1.00 96.25 546 ARG A CA 1
ATOM 4245 C C . ARG A 1 546 ? -20.710 15.547 13.112 1.00 96.25 546 ARG A C 1
ATOM 4247 O O . ARG A 1 546 ? -21.294 15.250 12.076 1.00 96.25 546 ARG A O 1
ATOM 4254 N N . LEU A 1 547 ? -20.606 14.723 14.155 1.00 95.94 547 LEU A N 1
ATOM 4255 C CA . LEU A 1 547 ? -21.247 13.408 14.180 1.00 95.94 547 LEU A CA 1
ATOM 4256 C C . LEU A 1 547 ? -22.773 13.544 14.133 1.00 95.94 547 LEU A C 1
ATOM 4258 O O . LEU A 1 547 ? -23.400 12.946 13.269 1.00 95.94 547 LEU A O 1
ATOM 4262 N N . ARG A 1 548 ? -23.378 14.395 14.972 1.00 95.69 548 ARG A N 1
ATOM 4263 C CA . ARG A 1 548 ? -24.840 14.613 14.992 1.00 95.69 548 ARG A CA 1
ATOM 4264 C C . ARG A 1 548 ? -25.401 15.170 13.680 1.00 95.69 548 ARG A C 1
ATOM 4266 O O . ARG A 1 548 ? -26.558 14.906 13.354 1.00 95.69 548 ARG A O 1
ATOM 4273 N N . ASN A 1 549 ? -24.589 15.901 12.916 1.00 95.75 549 ASN A N 1
ATOM 4274 C CA . ASN A 1 549 ? -24.961 16.385 11.584 1.00 95.75 549 ASN A CA 1
ATOM 4275 C C . ASN A 1 549 ? -25.087 15.257 10.542 1.00 95.75 549 ASN A C 1
ATOM 4277 O O . ASN A 1 549 ? -25.637 15.485 9.465 1.00 95.75 549 ASN A O 1
ATOM 4281 N N . MET A 1 550 ? -24.613 14.043 10.840 1.00 95.31 550 MET A N 1
ATOM 4282 C CA . MET A 1 550 ? -24.843 12.875 9.995 1.00 95.31 550 MET A CA 1
ATOM 4283 C C . MET A 1 550 ? -26.248 12.309 10.269 1.00 95.31 550 MET A C 1
ATOM 4285 O O . MET A 1 550 ? -26.544 11.982 11.419 1.00 95.31 550 MET A O 1
ATOM 4289 N N . PRO A 1 551 ? -27.099 12.090 9.244 1.00 93.31 551 PRO A N 1
ATOM 4290 C CA . PRO A 1 551 ? -28.491 11.652 9.437 1.00 93.31 551 PRO A CA 1
ATOM 4291 C C . PRO A 1 551 ? -28.660 10.361 10.250 1.00 93.31 551 PRO A C 1
ATOM 4293 O O . PRO A 1 551 ? -29.677 10.138 10.893 1.00 93.31 551 PRO A O 1
ATOM 4296 N N . GLN A 1 552 ? -27.653 9.494 10.210 1.00 92.50 552 GLN A N 1
ATOM 4297 C CA . GLN A 1 552 ? -27.629 8.204 10.897 1.00 92.50 552 GLN A CA 1
ATOM 4298 C C . GLN A 1 552 ? -27.093 8.269 12.337 1.00 92.50 552 GLN A C 1
ATOM 4300 O O . GLN A 1 552 ? -26.987 7.234 12.984 1.00 92.50 552 GLN A O 1
ATOM 4305 N N . MET A 1 553 ? -26.746 9.461 12.832 1.00 94.56 553 MET A N 1
ATOM 4306 C CA . MET A 1 553 ? -26.192 9.693 14.174 1.00 94.56 553 MET A CA 1
ATOM 4307 C C . MET A 1 553 ? -26.886 10.828 14.936 1.00 94.56 553 MET A C 1
ATOM 4309 O O . MET A 1 553 ? -26.466 11.162 16.042 1.00 94.56 553 MET A O 1
ATOM 4313 N N . THR A 1 554 ? -27.931 11.435 14.367 1.00 93.56 554 THR A N 1
ATOM 4314 C CA . THR A 1 554 ? -28.612 12.602 14.950 1.00 93.56 554 THR A CA 1
ATOM 4315 C C . THR A 1 554 ? -29.084 12.350 16.383 1.00 93.56 554 THR A C 1
ATOM 4317 O O . THR A 1 554 ? -28.844 13.183 17.255 1.00 93.56 554 THR A O 1
ATOM 4320 N N . ASP A 1 555 ? -29.643 11.166 16.637 1.00 93.38 555 ASP A N 1
ATOM 4321 C CA . ASP A 1 555 ? -30.181 10.768 17.944 1.00 93.38 555 ASP A CA 1
ATOM 4322 C C . ASP A 1 555 ? -29.204 9.902 18.764 1.00 93.38 555 ASP A C 1
ATOM 4324 O O . ASP A 1 555 ? -29.606 9.226 19.712 1.00 93.38 555 ASP A O 1
ATOM 4328 N N . ALA A 1 556 ? -27.916 9.869 18.399 1.00 96.88 556 ALA A N 1
ATOM 4329 C CA . ALA A 1 556 ? -26.938 9.046 19.101 1.00 96.88 556 ALA A CA 1
ATOM 4330 C C . ALA A 1 556 ? -26.718 9.540 20.541 1.00 96.88 556 ALA A C 1
ATOM 4332 O O . ALA A 1 556 ? -26.427 10.722 20.781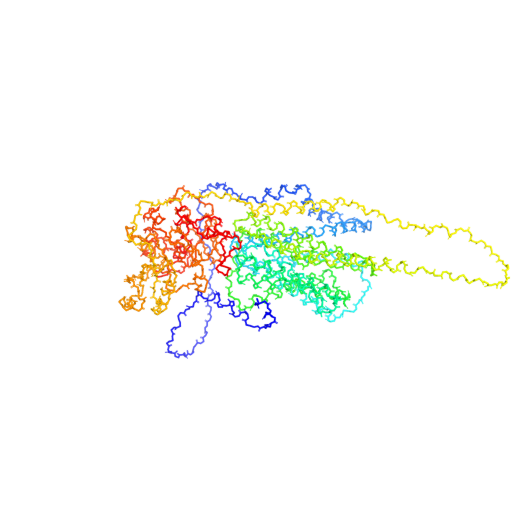 1.00 96.88 556 ALA A O 1
ATOM 4333 N N . ARG A 1 557 ? -26.781 8.616 21.509 1.00 98.12 557 ARG A N 1
ATOM 4334 C CA . ARG A 1 557 ? -26.369 8.898 22.891 1.00 98.12 557 ARG A CA 1
ATOM 4335 C C . ARG A 1 557 ? -24.861 9.129 22.912 1.00 98.12 557 ARG A C 1
ATOM 4337 O O . ARG A 1 557 ? -24.118 8.391 22.286 1.00 98.12 557 ARG A O 1
ATOM 4344 N N . ILE A 1 558 ? -24.406 10.145 23.634 1.00 98.56 558 ILE A N 1
ATOM 4345 C CA . ILE A 1 558 ? -22.984 10.505 23.724 1.00 98.56 558 ILE A CA 1
ATOM 4346 C C . ILE A 1 558 ? -22.528 10.321 25.164 1.00 98.56 558 ILE A C 1
ATOM 4348 O O . ILE A 1 558 ? -23.037 11.025 26.042 1.00 98.56 558 ILE A O 1
ATOM 4352 N N . THR A 1 559 ? -21.555 9.438 25.372 1.00 98.81 559 THR A N 1
ATOM 4353 C CA . THR A 1 559 ? -20.909 9.208 26.666 1.00 98.81 559 THR A CA 1
ATOM 4354 C C . THR A 1 559 ? -19.418 9.490 26.541 1.00 98.81 559 THR A C 1
ATOM 4356 O O . THR A 1 559 ? -18.729 8.896 25.712 1.00 98.81 559 THR A O 1
ATOM 4359 N N . ILE A 1 560 ? -18.920 10.407 27.366 1.00 98.81 560 ILE A N 1
ATOM 4360 C CA . ILE A 1 560 ? -17.497 10.740 27.450 1.00 98.81 560 ILE A CA 1
ATOM 4361 C C . ILE A 1 560 ? -16.920 10.079 28.697 1.00 98.81 560 ILE A C 1
ATOM 4363 O O . ILE A 1 560 ? -17.439 10.260 29.796 1.00 98.81 560 ILE A O 1
ATOM 4367 N N . TYR A 1 561 ? -15.819 9.358 28.538 1.00 98.69 561 TYR A N 1
ATOM 4368 C CA . TYR A 1 561 ? -14.985 8.940 29.655 1.00 98.69 561 TYR A CA 1
ATOM 4369 C C . TYR A 1 561 ? -13.812 9.908 29.791 1.00 98.69 561 TYR A C 1
ATOM 4371 O O . TYR A 1 561 ? -13.006 10.032 28.869 1.00 98.69 561 TYR A O 1
ATOM 4379 N N . LEU A 1 562 ? -13.742 10.604 30.925 1.00 98.44 562 LEU A N 1
ATOM 4380 C CA . LEU A 1 562 ? -12.756 11.641 31.216 1.00 98.44 562 LEU A CA 1
ATOM 4381 C C . LEU A 1 562 ? -11.630 11.067 32.083 1.00 98.44 562 LEU A C 1
ATOM 4383 O O . LEU A 1 562 ? -11.850 10.712 33.238 1.00 98.44 562 LEU A O 1
ATOM 4387 N N . LYS A 1 563 ? -10.421 10.980 31.531 1.00 97.88 563 LYS A N 1
ATOM 4388 C CA . LYS A 1 563 ? -9.236 10.429 32.209 1.00 97.88 563 LYS A CA 1
ATOM 4389 C C . LYS A 1 563 ? -8.396 11.462 32.948 1.00 97.88 563 LYS A C 1
ATOM 4391 O O . LYS A 1 563 ? -7.477 11.088 33.672 1.00 97.88 563 LYS A O 1
ATOM 4396 N N . ASP A 1 564 ? -8.655 12.752 32.749 1.00 97.19 564 ASP A N 1
ATOM 4397 C CA . ASP A 1 564 ? -7.960 13.794 33.499 1.00 97.19 564 ASP A CA 1
ATOM 4398 C C . ASP A 1 564 ? -8.565 13.919 34.900 1.00 97.19 564 ASP A C 1
ATOM 4400 O O . ASP A 1 564 ? -9.718 14.321 35.074 1.00 97.19 564 ASP A O 1
ATOM 4404 N N . SER A 1 565 ? -7.776 13.560 35.914 1.00 95.44 565 SER A N 1
ATOM 4405 C CA . SER A 1 565 ? -8.183 13.629 37.315 1.00 95.44 565 SER A CA 1
ATOM 4406 C C . SER A 1 565 ? -8.496 15.053 37.769 1.00 95.44 565 SER A C 1
ATOM 4408 O O . SER A 1 565 ? -9.306 15.219 38.683 1.00 95.44 565 SER A O 1
ATOM 4410 N N . GLU A 1 566 ? -7.899 16.064 37.135 1.00 96.94 566 GLU A N 1
ATOM 4411 C CA . GLU A 1 566 ? -8.031 17.475 37.514 1.00 96.94 566 GLU A CA 1
ATOM 4412 C C . GLU A 1 566 ? -9.222 18.171 36.839 1.00 96.94 566 GLU A C 1
ATOM 4414 O O . GLU A 1 566 ? -9.697 19.191 37.334 1.00 96.94 566 GLU A O 1
ATOM 4419 N N . ALA A 1 567 ? -9.740 17.617 35.741 1.00 95.69 567 ALA A N 1
ATOM 4420 C CA . ALA A 1 567 ? -10.828 18.222 34.980 1.00 95.69 567 ALA A CA 1
ATOM 4421 C C . ALA A 1 567 ? -12.200 18.072 35.674 1.00 95.69 567 ALA A C 1
ATOM 4423 O O . ALA A 1 567 ? -12.480 17.057 36.324 1.00 95.69 567 ALA A O 1
ATOM 4424 N N . ASP A 1 568 ? -13.072 19.075 35.522 1.00 96.75 568 ASP A N 1
ATOM 4425 C CA . ASP A 1 568 ? -14.437 19.081 36.068 1.00 96.75 568 ASP A CA 1
ATOM 4426 C C . ASP A 1 568 ? -15.420 18.398 35.100 1.00 96.75 568 ASP A C 1
ATOM 4428 O O . ASP A 1 568 ? -15.686 18.875 33.996 1.00 96.75 568 ASP A O 1
ATOM 4432 N N . GLU A 1 569 ? -15.996 17.276 35.534 1.00 96.88 569 GLU A N 1
ATOM 4433 C CA . GLU A 1 569 ? -16.948 16.476 34.756 1.00 96.88 569 GLU A CA 1
ATOM 4434 C C . GLU A 1 569 ? -18.203 17.262 34.350 1.00 96.88 569 GLU A C 1
ATOM 4436 O O . GLU A 1 569 ? -18.711 17.078 33.242 1.00 96.88 569 GLU A O 1
ATOM 4441 N N . GLN A 1 570 ? -18.709 18.145 35.218 1.00 97.31 570 GLN A N 1
ATOM 4442 C CA . GLN A 1 570 ? -19.904 18.942 34.935 1.00 97.31 570 GLN A CA 1
ATOM 4443 C C . GLN A 1 570 ? -19.607 20.029 33.912 1.00 97.31 570 GLN A C 1
ATOM 4445 O O . GLN A 1 570 ? -20.418 20.251 33.012 1.00 97.31 570 GLN A O 1
ATOM 4450 N N . GLN A 1 571 ? -18.438 20.663 34.014 1.00 97.62 571 GLN A N 1
ATOM 4451 C CA . GLN A 1 571 ? -17.996 21.644 33.029 1.00 97.62 571 GLN A CA 1
ATOM 4452 C C . GLN A 1 571 ? -17.858 20.995 31.647 1.00 97.62 571 GLN A C 1
ATOM 4454 O O . GLN A 1 571 ? -18.485 21.454 30.692 1.00 97.62 571 GLN A O 1
ATOM 4459 N N . ILE A 1 572 ? -17.135 19.872 31.548 1.00 97.81 572 ILE A N 1
ATOM 4460 C CA . ILE A 1 572 ? -16.972 19.144 30.281 1.00 97.81 572 ILE A CA 1
ATOM 4461 C C . ILE A 1 572 ? -18.327 18.713 29.721 1.00 97.81 572 ILE A C 1
ATOM 4463 O O . ILE A 1 572 ? -18.565 18.839 28.519 1.00 97.81 572 ILE A O 1
ATOM 4467 N N . LYS A 1 573 ? -19.250 18.243 30.567 1.00 98.12 573 LYS A N 1
ATOM 4468 C CA . LYS A 1 573 ? -20.600 17.858 30.137 1.00 98.12 573 LYS A CA 1
ATOM 4469 C C . LYS A 1 573 ? -21.363 19.030 29.521 1.00 98.12 573 LYS A C 1
ATOM 4471 O O . LYS A 1 573 ? -21.986 18.861 28.473 1.00 98.12 573 LYS A O 1
ATOM 4476 N N . GLN A 1 574 ? -21.314 20.197 30.163 1.00 97.50 574 GLN A N 1
ATOM 4477 C CA . GLN A 1 574 ? -21.994 21.407 29.701 1.00 97.50 574 GLN A CA 1
ATOM 4478 C C . GLN A 1 574 ? -21.396 21.929 28.390 1.00 97.50 574 GLN A C 1
ATOM 4480 O O . GLN A 1 574 ? -22.141 22.201 27.452 1.00 97.50 574 GLN A O 1
ATOM 4485 N N . GLU A 1 575 ? -20.068 22.016 28.303 1.00 97.19 575 GLU A N 1
ATOM 4486 C CA . GLU A 1 575 ? -19.359 22.555 27.135 1.00 97.19 575 GLU A CA 1
ATOM 4487 C C . GLU A 1 575 ? -19.450 21.625 25.915 1.00 97.19 575 GLU A C 1
ATOM 4489 O O . GLU A 1 575 ? -19.674 22.080 24.794 1.00 97.19 575 GLU A O 1
ATOM 4494 N N . SER A 1 576 ? -19.348 20.308 26.122 1.00 96.81 576 SER A N 1
ATOM 4495 C CA . SER A 1 576 ? -19.436 19.313 25.040 1.00 96.81 576 SER A CA 1
ATOM 4496 C C . SER A 1 576 ? -20.868 18.963 24.622 1.00 96.81 576 SER A C 1
ATOM 4498 O O . SER A 1 576 ? -21.070 18.365 23.562 1.00 96.81 576 SER A O 1
ATOM 4500 N N . ASN A 1 577 ? -21.869 19.307 25.443 1.00 95.75 577 ASN A N 1
ATOM 4501 C CA . ASN A 1 577 ? -23.263 18.880 25.285 1.00 95.75 577 ASN A CA 1
ATOM 4502 C C . ASN A 1 577 ? -23.418 17.340 25.191 1.00 95.75 577 ASN A C 1
ATOM 4504 O O . ASN A 1 577 ? -24.235 16.803 24.423 1.00 95.75 577 ASN A O 1
ATOM 4508 N N . ALA A 1 578 ? -22.590 16.620 25.954 1.00 97.62 578 ALA A N 1
ATOM 4509 C CA . ALA A 1 578 ? -22.667 15.173 26.107 1.00 97.62 578 ALA A CA 1
ATOM 4510 C C . ALA A 1 578 ? -23.825 14.769 27.033 1.00 97.62 578 ALA A C 1
ATOM 4512 O O . ALA A 1 578 ? -24.196 15.487 27.963 1.00 97.62 578 ALA A O 1
ATOM 4513 N N . HIS A 1 579 ? -24.387 13.579 26.808 1.00 98.00 579 HIS A N 1
ATOM 4514 C CA . HIS A 1 579 ? -25.462 13.066 27.662 1.00 98.00 579 HIS A CA 1
ATOM 4515 C C . HIS A 1 579 ? -24.909 12.654 29.028 1.00 98.00 579 HIS A C 1
ATOM 4517 O O . HIS A 1 579 ? -25.547 12.854 30.067 1.00 98.00 579 HIS A O 1
ATOM 4523 N N . GLU A 1 580 ? -23.691 12.119 29.022 1.00 98.31 580 GLU A N 1
ATOM 4524 C CA . GLU A 1 580 ? -23.014 11.593 30.192 1.00 98.31 580 GLU A CA 1
ATOM 4525 C C . GLU A 1 580 ? -21.506 11.838 30.096 1.00 98.31 580 GLU A C 1
ATOM 4527 O O . GLU A 1 580 ? -20.913 11.694 29.026 1.00 98.31 580 GLU A O 1
ATOM 4532 N N . VAL A 1 581 ? -20.900 12.206 31.224 1.00 98.56 581 VAL A N 1
ATOM 4533 C CA . VAL A 1 581 ? -19.450 12.301 31.401 1.00 98.56 581 VAL A CA 1
ATOM 4534 C C . VAL A 1 581 ? -19.114 11.498 32.649 1.00 98.56 581 VAL A C 1
ATOM 4536 O O . VAL A 1 581 ? -19.765 11.690 33.675 1.00 98.56 581 VAL A O 1
ATOM 4539 N N . ILE A 1 582 ? -18.168 10.569 32.534 1.00 98.44 582 ILE A N 1
ATOM 4540 C CA . ILE A 1 582 ? -17.771 9.646 33.600 1.00 98.44 582 ILE A CA 1
ATOM 4541 C C . ILE A 1 582 ? -16.265 9.765 33.787 1.00 98.44 582 ILE A C 1
ATOM 4543 O O . ILE A 1 582 ? -15.507 9.459 32.863 1.00 98.44 582 ILE A O 1
ATOM 4547 N N . LYS A 1 583 ? -15.808 10.168 34.972 1.00 98.00 583 LYS A N 1
ATOM 4548 C CA . LYS A 1 583 ? -14.374 10.157 35.275 1.00 98.00 583 LYS A CA 1
ATOM 4549 C C . LYS A 1 583 ? -13.840 8.733 35.472 1.00 98.00 583 LYS A C 1
ATOM 4551 O O . LYS A 1 583 ? -14.444 7.916 36.166 1.00 98.00 583 LYS A O 1
ATOM 4556 N N . LEU A 1 584 ? -12.685 8.451 34.870 1.00 97.94 584 LEU A N 1
ATOM 4557 C CA . LEU A 1 584 ? -11.914 7.216 35.039 1.00 97.94 584 LEU A CA 1
ATOM 4558 C C . LEU A 1 584 ? -10.468 7.543 35.420 1.00 97.94 584 LEU A C 1
ATOM 4560 O O . LEU A 1 584 ? -9.965 8.607 35.055 1.00 97.94 584 LEU A O 1
ATOM 4564 N N . PRO A 1 585 ? -9.758 6.633 36.108 1.00 97.44 585 PRO A N 1
ATOM 4565 C CA . PRO A 1 585 ? -8.322 6.779 36.269 1.00 97.44 585 PRO A CA 1
ATOM 4566 C C . PRO A 1 585 ? -7.626 6.712 34.897 1.00 97.44 585 PRO A C 1
ATOM 4568 O O . PRO A 1 585 ? -8.072 6.024 33.968 1.00 97.44 585 PRO A O 1
ATOM 4571 N N . ASN A 1 586 ? -6.510 7.430 34.760 1.00 97.38 586 ASN A N 1
ATOM 4572 C CA . ASN A 1 586 ? -5.711 7.436 33.537 1.00 97.38 586 ASN A CA 1
ATOM 4573 C C . ASN A 1 586 ? -4.875 6.149 33.411 1.00 97.38 586 ASN A C 1
ATOM 4575 O O . ASN A 1 586 ? -3.653 6.185 33.521 1.00 97.38 586 ASN A O 1
ATOM 4579 N N . LEU A 1 587 ? -5.553 5.015 33.226 1.00 97.19 587 LEU A N 1
ATOM 4580 C CA . LEU A 1 587 ? -4.970 3.689 33.012 1.00 97.19 587 LEU A CA 1
ATOM 4581 C C . LEU A 1 587 ? -5.303 3.200 31.597 1.00 97.19 587 LEU A C 1
ATOM 4583 O O . LEU A 1 587 ? -6.393 3.478 31.104 1.00 97.19 587 LEU A O 1
ATOM 4587 N N . GLY A 1 588 ? -4.387 2.506 30.926 1.00 94.81 588 GLY A N 1
ATOM 4588 C CA . GLY A 1 588 ? -4.620 1.770 29.677 1.00 94.81 588 GLY A CA 1
ATOM 4589 C C . GLY A 1 588 ? -5.185 2.543 28.478 1.00 94.81 588 GLY A C 1
ATOM 4590 O O . GLY A 1 588 ? -5.659 1.920 27.525 1.00 94.81 588 GLY A O 1
ATOM 4591 N N . ARG A 1 589 ? -5.119 3.883 28.502 1.00 94.81 589 ARG A N 1
ATOM 4592 C CA . ARG A 1 589 ? -5.603 4.800 27.450 1.00 94.81 589 ARG A CA 1
ATOM 4593 C C . ARG A 1 589 ? -7.018 4.451 26.957 1.00 94.81 589 ARG A C 1
ATOM 4595 O O . ARG A 1 589 ? -7.869 4.026 27.736 1.00 94.81 589 ARG A O 1
ATOM 4602 N N . GLU A 1 590 ? -7.291 4.652 25.669 1.00 96.06 590 GLU A N 1
ATOM 4603 C CA . GLU A 1 590 ? -8.586 4.369 25.055 1.00 96.06 590 GLU A CA 1
ATOM 4604 C C . GLU A 1 590 ? -8.987 2.885 25.109 1.00 96.06 590 GLU A C 1
ATOM 4606 O O . GLU A 1 590 ? -10.170 2.580 25.250 1.00 96.06 590 GLU A O 1
ATOM 4611 N N . ALA A 1 591 ? -8.022 1.958 25.062 1.00 97.62 591 ALA A N 1
ATOM 4612 C CA . ALA A 1 591 ? -8.306 0.524 25.095 1.00 97.62 591 ALA A CA 1
ATOM 4613 C C . ALA A 1 591 ? -8.982 0.111 26.410 1.00 97.62 591 ALA A C 1
ATOM 4615 O O . ALA A 1 591 ? -9.985 -0.606 26.391 1.00 97.62 591 ALA A O 1
ATOM 4616 N N . GLU A 1 592 ? -8.474 0.617 27.537 1.00 98.19 592 GLU A N 1
ATOM 4617 C CA . GLU A 1 592 ? -9.086 0.410 28.850 1.00 98.19 592 GLU A CA 1
ATOM 4618 C C . GLU A 1 592 ? -10.490 0.999 28.896 1.00 98.19 592 GLU A C 1
ATOM 4620 O O . GLU A 1 592 ? -11.407 0.319 29.337 1.00 98.19 592 GLU A O 1
ATOM 4625 N N . THR A 1 593 ? -10.692 2.208 28.366 1.00 98.50 593 THR A N 1
ATOM 4626 C CA . THR A 1 593 ? -12.014 2.848 28.351 1.00 98.50 593 THR A CA 1
ATOM 4627 C C . THR A 1 593 ? -13.052 2.008 27.625 1.00 98.50 593 THR A C 1
ATOM 4629 O O . THR A 1 593 ? -14.167 1.838 28.121 1.00 98.50 593 THR A O 1
ATOM 4632 N N . TYR A 1 594 ? -12.698 1.457 26.465 1.00 98.62 594 TYR A N 1
ATOM 4633 C CA . TYR A 1 594 ? -13.629 0.657 25.673 1.00 98.62 594 TYR A CA 1
ATOM 4634 C C . TYR A 1 594 ? -13.925 -0.686 26.335 1.00 98.62 594 TYR A C 1
ATOM 4636 O O . TYR A 1 594 ? -15.087 -1.089 26.400 1.00 98.62 594 TYR A O 1
ATOM 4644 N N . LEU A 1 595 ? -12.907 -1.354 26.883 1.00 98.69 595 LEU A N 1
ATOM 4645 C CA . LEU A 1 595 ? -13.100 -2.602 27.620 1.00 98.69 595 LEU A CA 1
ATOM 4646 C C . LEU A 1 595 ? -13.906 -2.385 28.906 1.00 98.69 595 LEU A C 1
ATOM 4648 O O . LEU A 1 595 ? -14.844 -3.137 29.161 1.00 98.69 595 LEU A O 1
ATOM 4652 N N . ASN A 1 596 ? -13.615 -1.329 29.667 1.00 98.69 596 ASN A N 1
ATOM 4653 C CA . ASN A 1 596 ? -14.380 -0.945 30.848 1.00 98.69 596 ASN A CA 1
ATOM 4654 C C . ASN A 1 596 ? -15.845 -0.677 30.486 1.00 98.69 596 ASN A C 1
ATOM 4656 O O . ASN A 1 596 ? -16.740 -1.203 31.146 1.00 98.69 596 ASN A O 1
ATOM 4660 N N . HIS A 1 597 ? -16.112 0.072 29.410 1.00 98.75 597 HIS A N 1
ATOM 4661 C CA . HIS A 1 597 ? -17.475 0.301 28.925 1.00 98.75 597 HIS A CA 1
ATOM 4662 C C . HIS A 1 597 ? -18.187 -1.022 28.609 1.00 98.75 597 HIS A C 1
ATOM 4664 O O . HIS A 1 597 ? -19.290 -1.253 29.101 1.00 98.75 597 HIS A O 1
ATOM 4670 N N . ILE A 1 598 ? -17.538 -1.921 27.862 1.00 98.75 598 ILE A N 1
ATOM 4671 C CA . ILE A 1 598 ? -18.091 -3.237 27.511 1.00 98.75 598 ILE A CA 1
ATOM 4672 C C . ILE A 1 598 ? -18.402 -4.070 28.765 1.00 98.75 598 ILE A C 1
ATOM 4674 O O . ILE A 1 598 ? -19.501 -4.607 28.905 1.00 98.75 598 ILE A O 1
ATOM 4678 N N . VAL A 1 599 ? -17.450 -4.179 29.693 1.00 98.62 599 VAL A N 1
ATOM 4679 C CA . VAL A 1 599 ? -17.560 -5.046 30.876 1.00 98.62 599 VAL A CA 1
ATOM 4680 C C . VAL A 1 599 ? -18.579 -4.501 31.879 1.00 98.62 599 VAL A C 1
ATOM 4682 O O . VAL A 1 599 ? -19.408 -5.263 32.394 1.00 98.62 599 VAL A O 1
ATOM 4685 N N . THR A 1 600 ? -18.551 -3.196 32.155 1.00 98.56 600 THR A N 1
ATOM 4686 C CA . THR A 1 600 ? -19.424 -2.565 33.161 1.00 98.56 600 THR A CA 1
ATOM 4687 C C . THR A 1 600 ? -20.850 -2.369 32.663 1.00 98.56 600 THR A C 1
ATOM 4689 O O . THR A 1 600 ? -21.784 -2.492 33.453 1.00 98.56 600 THR A O 1
ATOM 4692 N N . ARG A 1 601 ? -21.046 -2.145 31.357 1.00 98.38 601 ARG A N 1
ATOM 4693 C CA . ARG A 1 601 ? -22.374 -1.987 30.741 1.00 98.38 601 ARG A CA 1
ATOM 4694 C C . ARG A 1 601 ? -22.873 -3.233 30.031 1.00 98.38 601 ARG A C 1
ATOM 4696 O O . ARG A 1 601 ? -23.785 -3.121 29.229 1.00 98.38 601 ARG A O 1
ATOM 4703 N N . TRP A 1 602 ? -22.328 -4.408 30.338 1.00 98.38 602 TRP A N 1
ATOM 4704 C CA . TRP A 1 602 ? -22.640 -5.660 29.640 1.00 98.38 602 TRP A CA 1
ATOM 4705 C C . TRP A 1 602 ? -24.142 -5.907 29.407 1.00 98.38 602 TRP A C 1
ATOM 4707 O O . TRP A 1 602 ? -24.533 -6.306 28.312 1.00 98.38 602 TRP A O 1
ATOM 4717 N N . GLU A 1 603 ? -24.989 -5.630 30.404 1.00 98.00 603 GLU A N 1
ATOM 4718 C CA . GLU A 1 603 ? -26.450 -5.818 30.314 1.00 98.00 603 GLU A CA 1
ATOM 4719 C C . GLU A 1 603 ? -27.207 -4.623 29.709 1.00 98.00 603 GLU A C 1
ATOM 4721 O O . GLU A 1 603 ? -28.395 -4.715 29.415 1.00 98.00 603 GLU A O 1
ATOM 4726 N N . SER A 1 604 ? -26.536 -3.496 29.491 1.00 98.06 604 SER A N 1
ATOM 4727 C CA . SER A 1 604 ? -27.121 -2.230 29.036 1.00 98.06 604 SER A CA 1
ATOM 4728 C C . SER A 1 604 ? -26.345 -1.604 27.868 1.00 98.06 604 SER A C 1
ATOM 4730 O O . SER A 1 604 ? -26.283 -0.374 27.764 1.00 98.06 604 SER A O 1
ATOM 4732 N N . LEU A 1 605 ? -25.700 -2.428 27.040 1.00 98.44 605 LEU A N 1
ATOM 4733 C CA . LEU A 1 605 ? -25.027 -1.993 25.819 1.00 98.44 605 LEU A CA 1
ATOM 4734 C C . LEU A 1 605 ? -26.047 -1.396 24.839 1.00 98.44 605 LEU A C 1
ATOM 4736 O O . LEU A 1 605 ? -27.179 -1.865 24.724 1.00 98.44 605 LEU A O 1
ATOM 4740 N N . ALA A 1 606 ? -25.646 -0.360 24.106 1.00 98.06 606 ALA A N 1
ATOM 4741 C CA . ALA A 1 606 ? -26.449 0.126 22.991 1.00 98.06 606 ALA A CA 1
ATOM 4742 C C . ALA A 1 606 ? -26.468 -0.902 21.847 1.00 98.06 606 ALA A C 1
ATOM 4744 O O . ALA A 1 606 ? -25.540 -1.695 21.704 1.00 98.06 606 ALA A O 1
ATOM 4745 N N . GLY A 1 607 ? -27.504 -0.875 21.003 1.00 97.38 607 GLY A N 1
ATOM 4746 C CA . GLY A 1 607 ? -27.629 -1.792 19.863 1.00 97.38 607 GLY A CA 1
ATOM 4747 C C . GLY A 1 607 ? -26.396 -1.737 18.957 1.00 97.38 607 GLY A C 1
ATOM 4748 O O . GLY A 1 607 ? -25.865 -2.774 18.554 1.00 97.38 607 GLY A O 1
ATOM 4749 N N . GLN A 1 608 ? -25.888 -0.525 18.735 1.00 97.50 608 GLN A N 1
ATOM 4750 C CA . GLN A 1 608 ? -24.580 -0.239 18.161 1.00 97.50 608 GLN A CA 1
ATOM 4751 C C . GLN A 1 608 ? -23.823 0.784 19.004 1.00 97.50 608 GLN A C 1
ATOM 4753 O O . GLN A 1 608 ? -24.394 1.781 19.453 1.00 97.50 608 GLN A O 1
ATOM 4758 N N . THR A 1 609 ? -22.514 0.581 19.128 1.00 98.50 609 THR A N 1
ATOM 4759 C CA . THR A 1 609 ? -21.609 1.516 19.794 1.00 98.50 609 THR A CA 1
ATOM 4760 C C . THR A 1 609 ? -20.480 1.922 18.853 1.00 98.50 609 THR A C 1
ATOM 4762 O O . THR A 1 609 ? -19.829 1.076 18.237 1.00 98.50 609 THR A O 1
ATOM 4765 N N . ILE A 1 610 ? -20.237 3.228 18.749 1.00 98.25 610 ILE A N 1
ATOM 4766 C CA . ILE A 1 610 ? -19.090 3.815 18.055 1.00 98.25 610 ILE A CA 1
ATOM 4767 C C . ILE A 1 610 ? -18.063 4.218 19.108 1.00 98.25 610 ILE A C 1
ATOM 4769 O O . ILE A 1 610 ? -18.331 5.086 19.934 1.00 98.25 610 ILE A O 1
ATOM 4773 N N . PHE A 1 611 ? -16.888 3.605 19.069 1.00 98.50 611 PHE A N 1
ATOM 4774 C CA . PHE A 1 611 ? -15.786 3.881 19.983 1.00 98.50 611 PHE A CA 1
ATOM 4775 C C . PHE A 1 611 ? -14.796 4.834 19.317 1.00 98.50 611 PHE A C 1
ATOM 4777 O O . PHE A 1 611 ? -14.287 4.533 18.235 1.00 98.50 611 PHE A O 1
ATOM 4784 N N . LEU A 1 612 ? -14.557 5.988 19.945 1.00 97.75 612 LEU A N 1
ATOM 4785 C CA . LEU A 1 612 ? -13.715 7.063 19.420 1.00 97.75 612 LEU A CA 1
ATOM 4786 C C . LEU A 1 612 ? -12.772 7.632 20.480 1.00 97.75 612 LEU A C 1
ATOM 4788 O O . LEU A 1 612 ? -13.028 7.569 21.686 1.00 97.75 612 LEU A O 1
ATOM 4792 N N . GLN A 1 613 ? -11.665 8.199 20.015 1.00 96.19 613 GLN A N 1
ATOM 4793 C CA . GLN A 1 613 ? -10.835 9.106 20.801 1.00 96.19 613 GLN A CA 1
ATOM 4794 C C . GLN A 1 613 ? -11.380 10.532 20.648 1.00 96.19 613 GLN A C 1
ATOM 4796 O O . GLN A 1 613 ? -11.995 10.857 19.630 1.00 96.19 613 GLN A O 1
ATOM 4801 N N . ALA A 1 614 ? -11.159 11.379 21.652 1.00 96.50 614 ALA A N 1
ATOM 4802 C CA . ALA A 1 614 ? -11.555 12.785 21.608 1.00 96.50 614 ALA A CA 1
ATOM 4803 C C . ALA A 1 614 ? -10.832 13.573 20.495 1.00 96.50 614 ALA A C 1
ATOM 4805 O O . ALA A 1 614 ? -11.443 14.447 19.881 1.00 96.50 614 ALA A O 1
ATOM 4806 N N . ASP A 1 615 ? -9.581 13.218 20.177 1.00 93.94 615 ASP A N 1
ATOM 4807 C CA . ASP A 1 615 ? -8.869 13.690 18.983 1.00 93.94 615 ASP A CA 1
ATOM 4808 C C . ASP A 1 615 ? -8.892 12.627 17.871 1.00 93.94 615 ASP A C 1
ATOM 4810 O O . ASP A 1 615 ? -8.101 11.681 17.843 1.00 93.94 615 ASP A O 1
ATOM 4814 N N . VAL A 1 616 ? -9.836 12.768 16.939 1.00 91.50 616 VAL A N 1
ATOM 4815 C CA . VAL A 1 616 ? -9.998 11.838 15.816 1.00 91.50 616 VAL A CA 1
ATOM 4816 C C . VAL A 1 616 ? -8.798 11.913 14.872 1.00 91.50 616 VAL A C 1
ATOM 4818 O O . VAL A 1 616 ? -8.600 12.877 14.122 1.00 91.50 616 VAL A O 1
ATOM 4821 N N . HIS A 1 617 ? -8.042 10.819 14.812 1.00 86.38 617 HIS A N 1
ATOM 4822 C CA . HIS A 1 617 ? -6.962 10.668 13.845 1.00 86.38 617 HIS A CA 1
ATOM 4823 C C . HIS A 1 617 ? -7.464 10.731 12.395 1.00 86.38 617 HIS A C 1
ATOM 4825 O O . HIS A 1 617 ? -8.400 10.030 12.019 1.00 86.38 617 HIS A O 1
ATOM 4831 N N . ASN A 1 618 ? -6.759 11.488 11.544 1.00 87.25 618 ASN A N 1
ATOM 4832 C CA . ASN A 1 618 ? -7.101 11.675 10.125 1.00 87.25 618 ASN A CA 1
ATOM 4833 C C . ASN A 1 618 ? -8.535 12.205 9.935 1.00 87.25 618 ASN A C 1
ATOM 4835 O O . ASN A 1 618 ? -9.292 11.714 9.099 1.00 87.25 618 ASN A O 1
ATOM 4839 N N . SER A 1 619 ? -8.915 13.213 10.728 1.00 90.62 619 SER A N 1
ATOM 4840 C CA . SER A 1 619 ? -10.271 13.775 10.747 1.00 90.62 619 SER A CA 1
ATOM 4841 C C . SER A 1 619 ? -10.800 14.174 9.361 1.00 90.62 619 SER A C 1
ATOM 4843 O O . SER A 1 619 ? -11.992 14.028 9.100 1.00 90.62 619 SER A O 1
ATOM 4845 N N . ARG A 1 620 ? -9.931 14.612 8.438 1.00 91.12 620 ARG A N 1
ATOM 4846 C CA . ARG A 1 620 ? -10.296 14.934 7.048 1.00 91.12 620 ARG A CA 1
ATOM 4847 C C . ARG A 1 620 ? -10.898 13.737 6.308 1.00 91.12 620 ARG A C 1
ATOM 4849 O O . ARG A 1 620 ? -11.862 13.912 5.566 1.00 91.12 620 ARG A O 1
ATOM 4856 N N . GLU A 1 621 ? -10.319 12.554 6.464 1.00 90.75 621 GLU A N 1
ATOM 4857 C CA . GLU A 1 621 ? -10.753 11.335 5.787 1.00 90.75 621 GLU A CA 1
ATOM 4858 C C . GLU A 1 621 ? -11.761 10.523 6.615 1.00 90.75 621 GLU A C 1
ATOM 4860 O O . GLU A 1 621 ? -12.572 9.795 6.044 1.00 90.75 621 GLU A O 1
ATOM 4865 N N . PHE A 1 622 ? -11.746 10.677 7.942 1.00 92.56 622 PHE A N 1
ATOM 4866 C CA . PHE A 1 622 ? -12.629 9.972 8.872 1.00 92.56 622 PHE A CA 1
ATOM 4867 C C . PHE A 1 622 ? -14.117 10.242 8.610 1.00 92.56 622 PHE A C 1
ATOM 4869 O O . PHE A 1 622 ? -14.873 9.300 8.377 1.00 92.56 622 PHE A O 1
ATOM 4876 N N . TYR A 1 623 ? -14.557 11.508 8.613 1.00 93.81 623 TYR A N 1
ATOM 4877 C CA . TYR A 1 623 ? -15.993 11.816 8.513 1.00 93.81 623 TYR A CA 1
ATOM 4878 C C . TYR A 1 623 ? -16.614 11.323 7.192 1.00 93.81 623 TYR A C 1
ATOM 4880 O O . TYR A 1 623 ? -17.629 10.627 7.252 1.00 93.81 623 TYR A O 1
ATOM 4888 N N . PRO A 1 624 ? -16.000 11.560 6.009 1.00 93.50 624 PRO A N 1
ATOM 4889 C CA . PRO A 1 624 ? -16.516 11.007 4.758 1.00 93.50 624 PRO A CA 1
ATOM 4890 C C . PRO A 1 624 ? -16.549 9.475 4.739 1.00 93.50 624 PRO A C 1
ATOM 4892 O O . PRO A 1 624 ? -17.405 8.887 4.077 1.00 93.50 624 PRO A O 1
ATOM 4895 N N . PHE A 1 625 ? -15.614 8.814 5.431 1.00 94.00 625 PHE A N 1
ATOM 4896 C CA . PHE A 1 625 ? -15.593 7.357 5.532 1.00 94.00 625 PHE A CA 1
ATOM 4897 C C . PHE A 1 625 ? -16.769 6.842 6.369 1.00 94.00 625 PHE A C 1
ATOM 4899 O O . PHE A 1 625 ? -17.498 5.957 5.920 1.00 94.00 625 PHE A O 1
ATOM 4906 N N . VAL A 1 626 ? -17.013 7.450 7.532 1.00 94.75 626 VAL A N 1
ATOM 4907 C CA . VAL A 1 626 ? -18.163 7.142 8.391 1.00 94.75 626 VAL A CA 1
ATOM 4908 C C . VAL A 1 626 ? -19.480 7.347 7.637 1.00 94.75 626 VAL A C 1
ATOM 4910 O O . VAL A 1 626 ? -20.277 6.418 7.548 1.00 94.75 626 VAL A O 1
ATOM 4913 N N . GLU A 1 627 ? -19.694 8.514 7.024 1.00 93.62 627 GLU A N 1
ATOM 4914 C CA . GLU A 1 627 ? -20.908 8.806 6.241 1.00 93.62 627 GLU A CA 1
ATOM 4915 C C . GLU A 1 627 ? -21.152 7.766 5.141 1.00 93.62 627 GLU A C 1
ATOM 4917 O O . GLU A 1 627 ? -22.277 7.320 4.896 1.00 93.62 627 GLU A O 1
ATOM 4922 N N . ARG A 1 628 ? -20.078 7.341 4.473 1.00 93.12 628 ARG A N 1
ATOM 4923 C CA . ARG A 1 628 ? -20.170 6.433 3.334 1.00 93.12 628 ARG A CA 1
ATOM 4924 C C . ARG A 1 628 ? -20.445 4.991 3.737 1.00 93.12 628 ARG A C 1
ATOM 4926 O O . ARG A 1 628 ? -21.260 4.350 3.069 1.00 93.12 628 ARG A O 1
ATOM 4933 N N . TYR A 1 629 ? -19.780 4.493 4.777 1.00 95.19 629 TYR A N 1
ATOM 4934 C CA . TYR A 1 629 ? -19.759 3.067 5.106 1.00 95.19 629 TYR A CA 1
ATOM 4935 C C . TYR A 1 629 ? -20.641 2.681 6.287 1.00 95.19 629 TYR A C 1
ATOM 4937 O O . TYR A 1 629 ? -21.251 1.615 6.232 1.00 95.19 629 TYR A O 1
ATOM 4945 N N . PHE A 1 630 ? -20.745 3.508 7.326 1.00 96.00 630 PHE A N 1
ATOM 4946 C CA . PHE A 1 630 ? -21.557 3.165 8.491 1.00 96.00 630 PHE A CA 1
ATOM 4947 C C . PHE A 1 630 ? -23.045 3.153 8.128 1.00 96.00 630 PHE A C 1
ATOM 4949 O O . PHE A 1 630 ? -23.515 4.028 7.401 1.00 96.00 630 PHE A O 1
ATOM 4956 N N . ARG A 1 631 ? -23.779 2.154 8.623 1.00 94.75 631 ARG A N 1
ATOM 4957 C CA . ARG A 1 631 ? -25.232 2.008 8.504 1.00 94.75 631 ARG A CA 1
ATOM 4958 C C . ARG A 1 631 ? -25.792 1.599 9.863 1.00 94.75 631 ARG A C 1
ATOM 4960 O O . ARG A 1 631 ? -25.549 0.484 10.325 1.00 94.75 631 ARG A O 1
ATOM 4967 N N . ALA A 1 632 ? -26.603 2.473 10.459 1.00 89.88 632 ALA A N 1
ATOM 4968 C CA . ALA A 1 632 ? -27.072 2.369 11.847 1.00 89.88 632 ALA A CA 1
ATOM 4969 C C . ALA A 1 632 ? -27.908 1.112 12.203 1.00 89.88 632 ALA A C 1
ATOM 4971 O O . ALA A 1 632 ? -28.311 0.930 13.345 1.00 89.88 632 ALA A O 1
ATOM 4972 N N . LYS A 1 633 ? -28.241 0.262 11.227 1.00 88.62 633 LYS A N 1
ATOM 4973 C CA . LYS A 1 633 ? -29.007 -0.979 11.443 1.00 88.62 633 LYS A CA 1
ATOM 4974 C C . LYS A 1 633 ? -28.364 -2.223 10.839 1.00 88.62 633 LYS A C 1
ATOM 4976 O O . LYS A 1 633 ? -28.812 -3.324 11.122 1.00 88.62 633 LYS A O 1
ATOM 4981 N N . GLU A 1 634 ? -27.357 -2.045 9.990 1.00 92.94 634 GLU A N 1
ATOM 4982 C CA . GLU A 1 634 ? -26.759 -3.140 9.217 1.00 92.94 634 GLU A CA 1
ATOM 4983 C C . GLU A 1 634 ? -25.325 -3.406 9.675 1.00 92.94 634 GLU A C 1
ATOM 4985 O O . GLU A 1 634 ? -24.906 -4.560 9.758 1.00 92.94 634 GLU A O 1
ATOM 4990 N N . THR A 1 635 ? -24.564 -2.349 9.991 1.00 96.38 635 THR A N 1
ATOM 4991 C CA . THR A 1 635 ? -23.158 -2.461 10.391 1.00 96.38 635 THR A CA 1
ATOM 4992 C C . THR A 1 635 ? -23.024 -3.305 11.655 1.00 96.38 635 THR A C 1
ATOM 4994 O O . THR A 1 635 ? -23.415 -2.874 12.733 1.00 96.38 635 THR A O 1
ATOM 4997 N N . GLY A 1 636 ? -22.417 -4.482 11.532 1.00 96.94 636 GLY A N 1
ATOM 4998 C CA . GLY A 1 636 ? -22.050 -5.321 12.668 1.00 96.94 636 GLY A CA 1
ATOM 4999 C C . GLY A 1 636 ? -20.744 -4.852 13.294 1.00 96.94 636 GLY A C 1
ATOM 5000 O O . GLY A 1 636 ? -20.673 -4.510 14.471 1.00 96.94 636 GLY A O 1
ATOM 5001 N N . PHE A 1 637 ? -19.700 -4.791 12.470 1.00 97.56 637 PHE A N 1
ATOM 5002 C CA . PHE A 1 637 ? -18.405 -4.245 12.845 1.00 97.56 637 PHE A CA 1
ATOM 5003 C C . PHE A 1 637 ? -17.787 -3.454 11.692 1.00 97.56 637 PHE A C 1
ATOM 5005 O O . PHE A 1 637 ? -17.705 -3.953 10.568 1.00 97.56 637 PHE A O 1
ATOM 5012 N N . LEU A 1 638 ? -17.301 -2.246 11.985 1.00 97.25 638 LEU A N 1
ATOM 5013 C CA . LEU A 1 638 ? -16.604 -1.379 11.033 1.00 97.25 638 LEU A CA 1
ATOM 5014 C C . LEU A 1 638 ? -15.358 -0.785 11.695 1.00 97.25 638 LEU A C 1
ATOM 5016 O O . LEU A 1 638 ? -15.462 0.009 12.626 1.00 97.25 638 LEU A O 1
ATOM 5020 N N . ASN A 1 639 ? -14.178 -1.128 11.181 1.00 95.94 639 ASN A N 1
ATOM 5021 C CA . ASN A 1 639 ? -12.929 -0.475 11.565 1.00 95.94 639 ASN A CA 1
ATOM 5022 C C . ASN A 1 639 ? -12.863 0.919 10.918 1.00 95.94 639 ASN A C 1
ATOM 5024 O O . ASN A 1 639 ? -12.951 1.033 9.696 1.00 95.94 639 ASN A O 1
ATOM 5028 N N . LEU A 1 640 ? -12.686 1.966 11.725 1.00 95.12 640 LEU A N 1
ATOM 5029 C CA . LEU A 1 640 ? -12.596 3.358 11.263 1.00 95.12 640 LEU A CA 1
ATOM 5030 C C . LEU A 1 640 ? -11.140 3.832 11.104 1.00 95.12 640 LEU A C 1
ATOM 5032 O O . LEU A 1 640 ? -10.890 4.968 10.703 1.00 95.12 640 LEU A O 1
ATOM 5036 N N . GLY A 1 641 ? -10.173 2.962 11.405 1.00 91.81 641 GLY A N 1
ATOM 5037 C CA . GLY A 1 641 ? -8.750 3.196 11.197 1.00 91.81 641 GLY A CA 1
ATOM 5038 C C . GLY A 1 641 ? -8.255 2.841 9.792 1.00 91.81 641 GLY A C 1
ATOM 5039 O O . GLY A 1 641 ? -8.979 2.839 8.796 1.00 91.81 641 GLY A O 1
ATOM 5040 N N . TRP A 1 642 ? -6.961 2.531 9.691 1.00 88.56 642 TRP A N 1
ATOM 5041 C CA . TRP A 1 642 ? -6.359 2.114 8.425 1.00 88.56 642 TRP A CA 1
ATOM 5042 C C . TRP A 1 642 ? -6.789 0.700 8.029 1.00 88.56 642 TRP A C 1
ATOM 5044 O O . TRP A 1 642 ? -6.541 -0.264 8.753 1.00 88.56 642 TRP A O 1
ATOM 5054 N N . ALA A 1 643 ? -7.366 0.576 6.836 1.00 86.12 643 ALA A N 1
ATOM 5055 C CA . ALA A 1 643 ? -7.818 -0.695 6.294 1.00 86.12 643 ALA A CA 1
ATOM 5056 C C . ALA A 1 643 ? -6.699 -1.520 5.630 1.00 86.12 643 ALA A C 1
ATOM 5058 O O . ALA A 1 643 ? -5.722 -0.994 5.084 1.00 86.12 643 ALA A O 1
ATOM 5059 N N . GLY A 1 644 ? -6.902 -2.839 5.602 1.00 84.56 644 GLY A N 1
ATOM 5060 C CA . GLY A 1 644 ? -6.162 -3.757 4.735 1.00 84.56 644 GLY A CA 1
ATOM 5061 C C . GLY A 1 644 ? -4.784 -4.202 5.221 1.00 84.56 644 GLY A C 1
ATOM 5062 O O . GLY A 1 644 ? -3.970 -4.643 4.403 1.00 84.56 644 GLY A O 1
ATOM 5063 N N . ASN A 1 645 ? -4.526 -4.096 6.524 1.00 89.69 645 ASN A N 1
ATOM 5064 C CA . ASN A 1 645 ? -3.335 -4.647 7.164 1.00 89.69 645 ASN A CA 1
ATOM 5065 C C . ASN A 1 645 ? -3.614 -6.078 7.630 1.00 89.69 645 ASN A C 1
ATOM 5067 O O . ASN A 1 645 ? -4.521 -6.307 8.423 1.00 89.69 645 ASN A O 1
ATOM 5071 N N . VAL A 1 646 ? -2.840 -7.032 7.123 1.00 91.69 646 VAL A N 1
ATOM 5072 C CA . VAL A 1 646 ? -3.002 -8.462 7.408 1.00 91.69 646 VAL A CA 1
ATOM 5073 C C . VAL A 1 646 ? -1.674 -9.023 7.874 1.00 91.69 646 VAL A C 1
ATOM 5075 O O . VAL A 1 646 ? -0.623 -8.671 7.327 1.00 91.69 646 VAL A O 1
ATOM 5078 N N . CYS A 1 647 ? -1.745 -9.931 8.835 1.00 90.62 647 CYS A N 1
ATOM 5079 C CA . CYS A 1 647 ? -0.623 -10.734 9.290 1.00 90.62 647 CYS A CA 1
ATOM 5080 C C . CYS A 1 647 ? -1.041 -12.209 9.400 1.00 90.62 647 CYS A C 1
ATOM 5082 O O . CYS A 1 647 ? -2.232 -12.543 9.339 1.00 90.62 647 CYS A O 1
ATOM 5084 N N . ASN A 1 648 ? -0.050 -13.084 9.563 1.00 89.62 648 ASN A N 1
ATOM 5085 C CA . ASN A 1 648 ? -0.294 -14.470 9.933 1.00 89.62 648 ASN A CA 1
ATOM 5086 C C . ASN A 1 648 ? -0.678 -14.533 11.419 1.00 89.62 648 ASN A C 1
ATOM 5088 O O . ASN A 1 648 ? -0.025 -13.899 12.235 1.00 89.62 648 ASN A O 1
ATOM 5092 N N . GLY A 1 649 ? -1.705 -15.298 11.785 1.00 86.38 649 GLY A N 1
ATOM 5093 C CA . GLY A 1 649 ? -2.148 -15.415 13.173 1.00 86.38 649 GLY A CA 1
ATOM 5094 C C . GLY A 1 649 ? -1.084 -15.994 14.111 1.00 86.38 649 GLY A C 1
ATOM 5095 O O . GLY A 1 649 ? -1.061 -15.631 15.272 1.00 86.38 649 GLY A O 1
ATOM 5096 N N . GLN A 1 650 ? -0.185 -16.864 13.643 1.00 87.69 650 GLN A N 1
ATOM 5097 C CA . GLN A 1 650 ? 0.837 -17.504 14.489 1.00 87.69 650 GLN A CA 1
ATOM 5098 C C . GLN A 1 650 ? 2.101 -16.658 14.689 1.00 87.69 650 GLN A C 1
ATOM 5100 O O . GLN A 1 650 ? 2.837 -16.886 15.646 1.00 87.69 650 GLN A O 1
ATOM 5105 N N . ASP A 1 651 ? 2.362 -15.736 13.766 1.00 87.62 651 ASP A N 1
ATOM 5106 C CA . ASP A 1 651 ? 3.520 -14.840 13.761 1.00 87.62 651 ASP A CA 1
ATOM 5107 C C . ASP A 1 651 ? 3.057 -13.481 13.234 1.00 87.62 651 ASP A C 1
ATOM 5109 O O . ASP A 1 651 ? 3.284 -13.097 12.079 1.00 87.62 651 ASP A O 1
ATOM 5113 N N . CYS A 1 652 ? 2.241 -12.818 14.052 1.00 90.56 652 CYS A N 1
ATOM 5114 C CA . CYS A 1 652 ? 1.582 -11.596 13.643 1.00 90.56 652 CYS A CA 1
ATOM 5115 C C . CYS A 1 652 ? 2.469 -10.394 13.937 1.00 90.56 652 CYS A C 1
ATOM 5117 O O . CYS A 1 652 ? 2.880 -10.190 15.070 1.00 90.56 652 CYS A O 1
ATOM 5119 N N . GLY A 1 653 ? 2.699 -9.548 12.940 1.00 90.25 653 GLY A N 1
ATOM 5120 C CA . GLY A 1 653 ? 3.367 -8.271 13.140 1.00 90.25 653 GLY A CA 1
ATOM 5121 C C . GLY A 1 653 ? 3.009 -7.271 12.057 1.00 90.25 653 GLY A C 1
ATOM 5122 O O . GLY A 1 653 ? 2.415 -7.623 11.028 1.00 90.25 653 GLY A O 1
ATOM 5123 N N . ASP A 1 654 ? 3.375 -6.017 12.289 1.00 88.12 654 ASP A N 1
ATOM 5124 C CA . ASP A 1 654 ? 3.055 -4.915 11.400 1.00 88.12 654 ASP A CA 1
ATOM 5125 C C . ASP A 1 654 ? 4.251 -4.055 10.996 1.00 88.12 654 ASP A C 1
ATOM 5127 O O . ASP A 1 654 ? 5.390 -4.246 11.420 1.00 88.12 654 ASP A O 1
ATOM 5131 N N . ARG A 1 655 ? 3.960 -3.073 10.136 1.00 81.12 655 ARG A N 1
ATOM 5132 C CA . ARG A 1 655 ? 4.985 -2.203 9.566 1.00 81.12 655 ARG A CA 1
ATOM 5133 C C . ARG A 1 655 ? 5.581 -1.157 10.492 1.00 81.12 655 ARG A C 1
ATOM 5135 O O . ARG A 1 655 ? 6.485 -0.431 10.090 1.00 81.12 655 ARG A O 1
ATOM 5142 N N . PHE A 1 656 ? 5.027 -1.038 11.686 1.00 83.00 656 PHE A N 1
ATOM 5143 C CA . PHE A 1 656 ? 5.462 -0.098 12.705 1.00 83.00 656 PHE A CA 1
ATOM 5144 C C . PHE A 1 656 ? 6.344 -0.785 13.751 1.00 83.00 656 PHE A C 1
ATOM 5146 O O . PHE A 1 656 ? 6.677 -0.167 14.755 1.00 83.00 656 PHE A O 1
ATOM 5153 N N . GLY A 1 657 ? 6.744 -2.038 13.497 1.00 81.94 657 GLY A N 1
ATOM 5154 C CA . GLY A 1 657 ? 7.613 -2.807 14.381 1.00 81.94 657 GLY A CA 1
ATOM 5155 C C . GLY A 1 657 ? 6.877 -3.457 15.550 1.00 81.94 657 GLY A C 1
ATOM 5156 O O . GLY A 1 657 ? 7.529 -3.922 16.477 1.00 81.94 657 GLY A O 1
ATOM 5157 N N . TRP A 1 658 ? 5.540 -3.491 15.533 1.00 89.75 658 TRP A N 1
ATOM 5158 C CA . TRP A 1 658 ? 4.777 -4.262 16.511 1.00 89.75 658 TRP A CA 1
ATOM 5159 C C . TRP A 1 658 ? 4.722 -5.740 16.094 1.00 89.75 658 TRP A C 1
ATOM 5161 O O . TRP A 1 658 ? 4.522 -6.037 14.913 1.00 89.75 658 TRP A O 1
ATOM 5171 N N . GLN A 1 659 ? 4.872 -6.653 17.058 1.00 90.44 659 GLN A N 1
ATOM 5172 C CA . GLN A 1 659 ? 4.803 -8.103 16.859 1.00 90.44 659 GLN A CA 1
ATOM 5173 C C . GLN A 1 659 ? 4.120 -8.786 18.056 1.00 90.44 659 GLN A C 1
ATOM 5175 O O . GLN A 1 659 ? 4.323 -8.388 19.203 1.00 90.44 659 GLN A O 1
ATOM 5180 N N . ASP A 1 660 ? 3.303 -9.804 17.779 1.00 91.19 660 ASP A N 1
ATOM 5181 C CA . ASP A 1 660 ? 2.638 -10.664 18.763 1.00 91.19 660 ASP A CA 1
ATOM 5182 C C . ASP A 1 660 ? 3.590 -11.772 19.231 1.00 91.19 660 ASP A C 1
ATOM 5184 O O . ASP A 1 660 ? 3.586 -12.893 18.720 1.00 91.19 660 ASP A O 1
ATOM 5188 N N . GLU A 1 661 ? 4.429 -11.449 20.210 1.00 85.94 661 GLU A N 1
ATOM 5189 C CA . GLU A 1 661 ? 5.408 -12.384 20.779 1.00 85.94 661 GLU A CA 1
ATOM 5190 C C . GLU A 1 661 ? 4.759 -13.432 21.699 1.00 85.94 661 GLU A C 1
ATOM 5192 O O . GLU A 1 661 ? 5.298 -14.525 21.881 1.00 85.94 661 GLU A O 1
ATOM 5197 N N . THR A 1 662 ? 3.569 -13.146 22.240 1.00 86.94 662 THR A N 1
ATOM 5198 C CA . THR A 1 662 ? 2.866 -14.026 23.190 1.00 86.94 662 THR A CA 1
ATOM 5199 C C . THR A 1 662 ? 1.887 -14.984 22.532 1.00 86.94 662 THR A C 1
ATOM 5201 O O . THR A 1 662 ? 1.306 -15.829 23.218 1.00 86.94 662 THR A O 1
ATOM 5204 N N . ARG A 1 663 ? 1.703 -14.890 21.209 1.00 91.81 663 ARG A N 1
ATOM 5205 C CA . ARG A 1 663 ? 0.667 -15.627 20.472 1.00 91.81 663 ARG A CA 1
ATOM 5206 C C . ARG A 1 663 ? -0.722 -15.366 21.054 1.00 91.81 663 ARG A C 1
ATOM 5208 O O . ARG A 1 663 ? -1.554 -16.275 21.159 1.00 91.81 663 ARG A O 1
ATOM 5215 N N . LEU A 1 664 ? -0.987 -14.117 21.422 1.00 92.12 664 LEU A N 1
ATOM 5216 C CA . LEU A 1 664 ? -2.278 -13.708 21.954 1.00 92.12 664 LEU A CA 1
ATOM 5217 C C . LEU A 1 664 ? -3.388 -13.861 20.912 1.00 92.12 664 LEU A C 1
ATOM 5219 O O . LEU A 1 664 ? -4.484 -14.309 21.244 1.00 92.12 664 LEU A O 1
ATOM 5223 N N . PHE A 1 665 ? -3.117 -13.535 19.648 1.00 93.56 665 PHE A N 1
ATOM 5224 C CA . PHE A 1 665 ? -4.103 -13.631 18.571 1.00 93.56 665 PHE A CA 1
ATOM 5225 C C . PHE A 1 665 ? -4.708 -15.040 18.440 1.00 93.56 665 PHE A C 1
ATOM 5227 O O . PHE A 1 665 ? -5.935 -15.167 18.515 1.00 93.56 665 PHE A O 1
ATOM 5234 N N . PRO A 1 666 ? -3.912 -16.116 18.291 1.00 93.62 666 PRO A N 1
ATOM 5235 C CA . PRO A 1 666 ? -4.446 -17.466 18.173 1.00 93.62 666 PRO A CA 1
ATOM 5236 C C . PRO A 1 666 ? -5.022 -17.967 19.502 1.00 93.62 666 PRO A C 1
ATOM 5238 O O . PRO A 1 666 ? -5.985 -18.734 19.483 1.00 93.62 666 PRO A O 1
ATOM 5241 N N . ALA A 1 667 ? -4.502 -17.513 20.651 1.00 93.81 667 ALA A N 1
ATOM 5242 C CA . ALA A 1 667 ? -5.069 -17.840 21.958 1.00 93.81 667 ALA A CA 1
ATOM 5243 C C . ALA A 1 667 ? -6.497 -17.288 22.114 1.00 93.81 667 ALA A C 1
ATOM 5245 O O . ALA A 1 667 ? -7.410 -18.022 22.495 1.00 93.81 667 ALA A O 1
ATOM 5246 N N . ILE A 1 668 ? -6.717 -16.020 21.755 1.00 93.75 668 ILE A N 1
ATOM 5247 C CA . ILE A 1 668 ? -8.036 -15.377 21.799 1.00 93.75 668 ILE A CA 1
ATOM 5248 C C . ILE A 1 668 ? -8.991 -16.007 20.782 1.00 93.75 668 ILE A C 1
ATOM 5250 O O . ILE A 1 668 ? -10.128 -16.311 21.132 1.00 93.75 668 ILE A O 1
ATOM 5254 N N . GLN A 1 669 ? -8.541 -16.285 19.555 1.00 92.56 669 GLN A N 1
ATOM 5255 C CA . GLN A 1 669 ? -9.367 -16.981 18.558 1.00 92.56 669 GLN A CA 1
ATOM 5256 C C . GLN A 1 669 ? -9.852 -18.344 19.053 1.00 92.56 669 GLN A C 1
ATOM 5258 O O . GLN A 1 669 ? -11.048 -18.628 19.010 1.00 92.56 669 GLN A O 1
ATOM 5263 N N . SER A 1 670 ? -8.942 -19.144 19.613 1.00 92.25 670 SER A N 1
ATOM 5264 C CA . SER A 1 670 ? -9.272 -20.458 20.164 1.00 92.25 670 SER A CA 1
ATOM 5265 C C . SER A 1 670 ? -10.310 -20.365 21.289 1.00 92.25 670 SER A C 1
ATOM 5267 O O . SER A 1 670 ? -11.224 -21.188 21.365 1.00 92.25 670 SER A O 1
ATOM 5269 N N . ARG A 1 671 ? -10.241 -19.320 22.125 1.00 94.00 671 ARG A N 1
ATOM 5270 C CA . ARG A 1 671 ? -11.259 -19.054 23.154 1.00 94.00 671 ARG A CA 1
ATOM 5271 C C . ARG A 1 671 ? -12.612 -18.643 22.561 1.00 94.00 671 ARG A C 1
ATOM 5273 O O . ARG A 1 671 ? -13.638 -19.036 23.110 1.00 94.00 671 ARG A O 1
ATOM 5280 N N . ILE A 1 672 ? -12.627 -17.885 21.461 1.00 92.31 672 ILE A N 1
ATOM 5281 C CA . ILE A 1 672 ? -13.858 -17.393 20.821 1.00 92.31 672 ILE A CA 1
ATOM 5282 C C . ILE A 1 672 ? -14.609 -18.516 20.107 1.00 92.31 672 ILE A C 1
ATOM 5284 O O . ILE A 1 672 ? -15.796 -18.700 20.362 1.00 92.31 672 ILE A O 1
ATOM 5288 N N . ASP A 1 673 ? -13.957 -19.270 19.221 1.00 86.38 673 ASP A N 1
ATOM 5289 C CA . ASP A 1 673 ? -14.648 -20.231 18.348 1.00 86.38 673 ASP A CA 1
ATOM 5290 C C . ASP A 1 673 ? -13.977 -21.609 18.241 1.00 86.38 673 ASP A C 1
ATOM 5292 O O . ASP A 1 673 ? -14.405 -22.433 17.433 1.00 86.38 673 ASP A O 1
ATOM 5296 N N . LYS A 1 674 ? -12.985 -21.906 19.096 1.00 84.25 674 LYS A N 1
ATOM 5297 C CA . LYS A 1 674 ? -12.171 -23.139 19.057 1.00 84.25 674 LYS A CA 1
ATOM 5298 C C . LYS A 1 674 ? -11.454 -23.350 17.719 1.00 84.25 674 LYS A C 1
ATOM 5300 O O . LYS A 1 674 ? -11.049 -24.472 17.412 1.00 84.25 674 LYS A O 1
ATOM 5305 N N . SER A 1 675 ? -11.283 -22.290 16.930 1.00 79.12 675 SER A N 1
ATOM 5306 C CA . SER A 1 675 ? -10.508 -22.305 15.697 1.00 79.12 675 SER A CA 1
ATOM 5307 C C . SER A 1 675 ? -9.247 -21.457 15.843 1.00 79.12 675 SER A C 1
ATOM 5309 O O . SER A 1 675 ? -9.155 -20.559 16.680 1.00 79.12 675 SER A O 1
ATOM 5311 N N . THR A 1 676 ? -8.253 -21.745 15.010 1.00 79.19 676 THR A N 1
ATOM 5312 C CA . THR A 1 676 ? -7.119 -20.851 14.783 1.00 79.19 676 THR A CA 1
ATOM 5313 C C . THR A 1 676 ? -7.117 -20.488 13.312 1.00 79.19 676 THR A C 1
ATOM 5315 O O . THR A 1 676 ? -7.134 -21.355 12.435 1.00 79.19 676 THR A O 1
ATOM 5318 N N . ARG A 1 677 ? -7.160 -19.189 13.022 1.00 82.12 677 ARG A N 1
ATOM 5319 C CA . ARG A 1 677 ? -7.158 -18.713 11.640 1.00 82.12 677 ARG A CA 1
ATOM 5320 C C . ARG A 1 677 ? -5.727 -18.424 11.241 1.00 82.12 677 ARG A C 1
ATOM 5322 O O . ARG A 1 677 ? -4.980 -17.796 11.986 1.00 82.12 677 ARG A O 1
ATOM 5329 N N . GLU A 1 678 ? -5.361 -18.853 10.039 1.00 85.31 678 GLU A N 1
ATOM 5330 C CA . GLU A 1 678 ? -4.020 -18.591 9.516 1.00 85.31 678 GLU A CA 1
ATOM 5331 C C . GLU A 1 678 ? -3.762 -17.099 9.339 1.00 85.31 678 GLU A C 1
ATOM 5333 O O . GLU A 1 678 ? -2.642 -16.657 9.550 1.00 85.31 678 GLU A O 1
ATOM 5338 N N . ASN A 1 679 ? -4.786 -16.323 8.972 1.00 90.19 679 ASN A N 1
ATOM 5339 C CA . ASN A 1 679 ? -4.649 -14.907 8.652 1.00 90.19 679 ASN A CA 1
ATOM 5340 C C . ASN A 1 679 ? -5.674 -14.078 9.413 1.00 90.19 679 ASN A C 1
ATOM 5342 O O . ASN A 1 679 ? -6.832 -14.476 9.567 1.00 90.19 679 ASN A O 1
ATOM 5346 N N . VAL A 1 680 ? -5.242 -12.904 9.861 1.00 92.25 680 VAL A N 1
ATOM 5347 C CA . VAL A 1 680 ? -6.058 -11.985 10.655 1.00 92.25 680 VAL A CA 1
ATOM 5348 C C . VAL A 1 680 ? -5.932 -10.567 10.124 1.00 92.25 680 VAL A C 1
ATOM 5350 O O . VAL A 1 680 ? -4.878 -10.161 9.633 1.00 92.25 680 VAL A O 1
ATOM 5353 N N . LEU A 1 681 ? -7.031 -9.821 10.203 1.00 94.00 681 LEU A N 1
ATOM 5354 C CA . LEU A 1 681 ? -7.070 -8.408 9.853 1.00 94.00 681 LEU A CA 1
ATOM 5355 C C . LEU A 1 681 ? -6.704 -7.589 11.092 1.00 94.00 681 LEU A C 1
ATOM 5357 O O . LEU A 1 681 ? -7.292 -7.783 12.151 1.00 94.00 681 LEU A O 1
ATOM 5361 N N . LEU A 1 682 ? -5.754 -6.669 10.967 1.00 95.06 682 LEU A N 1
ATOM 5362 C CA . LEU A 1 682 ? -5.353 -5.782 12.057 1.00 95.06 682 LEU A CA 1
ATOM 5363 C C . LEU A 1 682 ? -6.171 -4.493 12.038 1.00 95.06 682 LEU A C 1
ATOM 5365 O O . LEU A 1 682 ? -6.473 -3.944 10.973 1.00 95.06 682 LEU A O 1
ATOM 5369 N N . SER A 1 683 ? -6.543 -4.021 13.224 1.00 95.38 683 SER A N 1
ATOM 5370 C CA . SER A 1 683 ? -7.147 -2.702 13.433 1.00 95.38 683 SER A CA 1
ATOM 5371 C C . SER A 1 683 ? -6.084 -1.664 13.800 1.00 95.38 683 SER A C 1
ATOM 5373 O O . SER A 1 683 ? -4.971 -2.008 14.185 1.00 95.38 683 SER A O 1
ATOM 5375 N N . TYR A 1 684 ? -6.405 -0.383 13.617 1.00 93.50 684 TYR A N 1
ATOM 5376 C CA . TYR A 1 684 ? -5.504 0.733 13.920 1.00 93.50 684 TYR A CA 1
ATOM 5377 C C . TYR A 1 684 ? -6.298 1.914 14.455 1.00 93.50 684 TYR A C 1
ATOM 5379 O O . TYR A 1 684 ? -7.486 2.039 14.164 1.00 93.50 684 TYR A O 1
ATOM 5387 N N . LYS A 1 685 ? -5.612 2.826 15.148 1.00 91.44 685 LYS A N 1
ATOM 5388 C CA . LYS A 1 685 ? -6.143 4.095 15.660 1.00 91.44 685 LYS A CA 1
ATOM 5389 C C . LYS A 1 685 ? -7.210 3.980 16.746 1.00 91.44 685 LYS A C 1
ATOM 5391 O O . LYS A 1 685 ? -7.770 5.007 17.093 1.00 91.44 685 LYS A O 1
ATOM 5396 N N . GLY A 1 686 ? -7.532 2.776 17.221 1.00 90.81 686 GLY A N 1
ATOM 5397 C CA . GLY A 1 686 ? -8.500 2.572 18.302 1.00 90.81 686 GLY A CA 1
ATOM 5398 C C . GLY A 1 686 ? -9.906 3.101 18.001 1.00 90.81 686 GLY A C 1
ATOM 5399 O O . GLY A 1 686 ? -10.625 3.444 18.923 1.00 90.81 686 GLY A O 1
ATOM 5400 N N . GLN A 1 687 ? -10.310 3.205 16.733 1.00 95.25 687 GLN A N 1
ATOM 5401 C CA . GLN A 1 687 ? -11.612 3.763 16.356 1.00 95.25 687 GLN A CA 1
ATOM 5402 C C . GLN A 1 687 ? -12.403 2.740 15.550 1.00 95.25 687 GLN A C 1
ATOM 5404 O O . GLN A 1 687 ? -11.940 2.279 14.502 1.00 95.25 687 GLN A O 1
ATOM 5409 N N . PHE A 1 688 ? -13.590 2.370 16.024 1.00 97.81 688 PHE A N 1
ATOM 5410 C CA . PHE A 1 688 ? -14.411 1.344 15.383 1.00 97.81 688 PHE A CA 1
ATOM 5411 C C . PHE A 1 688 ? -15.880 1.418 15.807 1.00 97.81 688 PHE A C 1
ATOM 5413 O O . PHE A 1 688 ? -16.239 2.066 16.786 1.00 97.81 688 PHE A O 1
ATOM 5420 N N . VAL A 1 689 ? -16.727 0.717 15.061 1.00 98.19 689 VAL A N 1
ATOM 5421 C CA . VAL A 1 689 ? -18.130 0.453 15.391 1.00 98.19 689 VAL A CA 1
ATOM 5422 C C . VAL A 1 689 ? -18.282 -1.026 15.714 1.00 98.19 689 VAL A C 1
ATOM 5424 O O . VAL A 1 689 ? -17.728 -1.850 14.986 1.00 98.19 689 VAL A O 1
ATOM 5427 N N . ALA A 1 690 ? -19.049 -1.364 16.747 1.00 98.25 690 ALA A N 1
ATOM 5428 C CA . ALA A 1 690 ? -19.448 -2.737 17.046 1.00 98.25 690 ALA A CA 1
ATOM 5429 C C . ALA A 1 690 ? -20.903 -2.796 17.536 1.00 98.25 690 ALA A C 1
ATOM 5431 O O . ALA A 1 690 ? -21.356 -1.906 18.257 1.00 98.25 690 ALA A O 1
ATOM 5432 N N . THR A 1 691 ? -21.634 -3.846 17.167 1.00 98.25 691 THR A N 1
ATOM 5433 C CA . THR A 1 691 ? -22.968 -4.140 17.710 1.00 98.25 691 THR A CA 1
ATOM 5434 C C . THR A 1 691 ? -22.890 -4.824 19.067 1.00 98.25 691 THR A C 1
ATOM 5436 O O . THR A 1 691 ? -21.962 -5.593 19.343 1.00 98.25 691 THR A O 1
ATOM 5439 N N . ALA A 1 692 ? -23.920 -4.630 19.894 1.00 98.19 692 ALA A N 1
ATOM 5440 C CA . ALA A 1 692 ? -24.089 -5.426 21.109 1.00 98.19 692 ALA A CA 1
ATOM 5441 C C . ALA A 1 692 ? -24.166 -6.927 20.799 1.00 98.19 692 ALA A C 1
ATOM 5443 O O . ALA A 1 692 ? -23.581 -7.714 21.534 1.00 98.19 692 ALA A O 1
ATOM 5444 N N . ALA A 1 693 ? -24.804 -7.322 19.690 1.00 97.62 693 ALA A N 1
ATOM 5445 C CA . ALA A 1 693 ? -24.886 -8.720 19.267 1.00 97.62 693 ALA A CA 1
ATOM 5446 C C . ALA A 1 693 ? -23.496 -9.350 19.064 1.00 97.62 693 ALA A C 1
ATOM 5448 O O . ALA A 1 693 ? -23.263 -10.474 19.511 1.00 97.62 693 ALA A O 1
ATOM 5449 N N . ARG A 1 694 ? -22.541 -8.624 18.460 1.00 96.94 694 ARG A N 1
ATOM 5450 C CA . ARG A 1 694 ? -21.146 -9.083 18.324 1.00 96.94 694 ARG A CA 1
ATOM 5451 C C . ARG A 1 694 ? -20.374 -9.065 19.630 1.00 96.94 694 ARG A C 1
ATOM 5453 O O . ARG A 1 694 ? -19.653 -10.021 19.897 1.00 96.94 694 ARG A O 1
ATOM 5460 N N . ILE A 1 695 ? -20.503 -7.992 20.415 1.00 98.38 695 ILE A N 1
ATOM 5461 C CA . ILE A 1 695 ? -19.841 -7.871 21.723 1.00 98.38 695 ILE A CA 1
ATOM 5462 C C . ILE A 1 695 ? -20.278 -9.033 22.628 1.00 98.38 695 ILE A C 1
ATOM 5464 O O . ILE A 1 695 ? -19.448 -9.733 23.194 1.00 98.38 695 ILE A O 1
ATOM 5468 N N . ARG A 1 696 ? -21.587 -9.283 22.716 1.00 98.12 696 ARG A N 1
ATOM 5469 C CA . ARG A 1 696 ? -22.185 -10.316 23.573 1.00 98.12 696 ARG A CA 1
ATOM 5470 C C . ARG A 1 696 ? -22.139 -11.724 22.990 1.00 98.12 696 ARG A C 1
ATOM 5472 O O . ARG A 1 696 ? -22.289 -12.693 23.725 1.00 98.12 696 ARG A O 1
ATOM 5479 N N . GLY A 1 697 ? -21.873 -11.854 21.691 1.00 96.50 697 GLY A N 1
ATOM 5480 C CA . GLY A 1 697 ? -21.602 -13.138 21.044 1.00 96.50 697 GLY A CA 1
ATOM 5481 C C . GLY A 1 697 ? -20.316 -13.819 21.534 1.00 96.50 697 GLY A C 1
ATOM 5482 O O . GLY A 1 697 ? -20.052 -14.970 21.181 1.00 96.50 697 GLY A O 1
ATOM 5483 N N . ILE A 1 698 ? -19.521 -13.120 22.347 1.00 96.12 698 ILE A N 1
ATOM 5484 C CA . ILE A 1 698 ? -18.299 -13.605 22.981 1.00 96.12 698 ILE A CA 1
ATOM 5485 C C . ILE A 1 698 ? -18.467 -13.597 24.494 1.00 96.12 698 ILE A C 1
ATOM 5487 O O . ILE A 1 698 ? -19.157 -12.754 25.054 1.00 96.12 698 ILE A O 1
ATOM 5491 N N . ASP A 1 699 ? -17.817 -14.543 25.168 1.00 97.06 699 ASP A N 1
ATOM 5492 C CA . ASP A 1 699 ? -17.874 -14.632 26.620 1.00 97.06 699 ASP A CA 1
ATOM 5493 C C . ASP A 1 699 ? -17.286 -13.375 27.289 1.00 97.06 699 ASP A C 1
ATOM 5495 O O . ASP A 1 699 ? -16.158 -12.961 26.997 1.00 97.06 699 ASP A O 1
ATOM 5499 N N . LYS A 1 700 ? -18.043 -12.797 28.232 1.00 98.19 700 LYS A N 1
ATOM 5500 C CA . LYS A 1 700 ? -17.660 -11.601 28.998 1.00 98.19 700 LYS A CA 1
ATOM 5501 C C . LYS A 1 700 ? -16.285 -11.736 29.661 1.00 98.19 700 LYS A C 1
ATOM 5503 O O . LYS A 1 700 ? -15.571 -10.740 29.782 1.00 98.19 700 LYS A O 1
ATOM 5508 N N . SER A 1 701 ? -15.898 -12.946 30.075 1.00 98.25 701 SER A N 1
ATOM 5509 C CA . SER A 1 701 ? -14.597 -13.212 30.700 1.00 98.25 701 SER A CA 1
ATOM 5510 C C . SER A 1 701 ? -13.424 -12.851 29.794 1.00 98.25 701 SER A C 1
ATOM 5512 O O . SER A 1 701 ? -12.414 -12.381 30.297 1.00 98.25 701 SER A O 1
ATOM 5514 N N . ILE A 1 702 ? -13.554 -12.976 28.467 1.00 98.12 702 ILE A N 1
ATOM 5515 C CA . ILE A 1 702 ? -12.480 -12.593 27.538 1.00 98.12 702 ILE A CA 1
ATOM 5516 C C . ILE A 1 702 ? -12.213 -11.089 27.633 1.00 98.12 702 ILE A C 1
ATOM 5518 O O . ILE A 1 702 ? -11.064 -10.675 27.771 1.00 98.12 702 ILE A O 1
ATOM 5522 N N . TYR A 1 703 ? -13.267 -10.269 27.606 1.00 98.62 703 TYR A N 1
ATOM 5523 C CA . TYR A 1 703 ? -13.135 -8.819 27.760 1.00 98.62 703 TYR A CA 1
ATOM 5524 C C . TYR A 1 703 ? -12.616 -8.439 29.145 1.00 98.62 703 TYR A C 1
ATOM 5526 O O . TYR A 1 703 ? -11.780 -7.548 29.257 1.00 98.62 703 TYR A O 1
ATOM 5534 N N . ASN A 1 704 ? -13.080 -9.131 30.188 1.00 98.50 704 ASN A N 1
ATOM 5535 C CA . ASN A 1 704 ? -12.623 -8.891 31.550 1.00 98.50 704 ASN A CA 1
ATOM 5536 C C . ASN A 1 704 ? -11.135 -9.222 31.728 1.00 98.50 704 ASN A C 1
ATOM 5538 O O . ASN A 1 704 ? -10.420 -8.427 32.320 1.00 98.50 704 ASN A O 1
ATOM 5542 N N . ASP A 1 705 ? -10.648 -10.338 31.183 1.00 98.31 705 ASP A N 1
ATOM 5543 C CA . ASP A 1 705 ? -9.231 -10.714 31.257 1.00 98.31 705 ASP A CA 1
ATOM 5544 C C . ASP A 1 705 ? -8.337 -9.693 30.542 1.00 98.31 705 ASP A C 1
ATOM 5546 O O . ASP A 1 705 ? -7.290 -9.310 31.059 1.00 98.31 705 ASP A O 1
ATOM 5550 N N . LEU A 1 706 ? -8.760 -9.229 29.360 1.00 98.12 706 LEU A N 1
ATOM 5551 C CA . LEU A 1 706 ? -8.044 -8.195 28.607 1.00 98.12 706 LEU A CA 1
ATOM 5552 C C . LEU A 1 706 ? -8.053 -6.851 29.341 1.00 98.12 706 LEU A C 1
ATOM 5554 O O . LEU A 1 706 ? -7.063 -6.128 29.306 1.00 98.12 706 LEU A O 1
ATOM 5558 N N . TRP A 1 707 ? -9.160 -6.520 30.011 1.00 98.50 707 TRP A N 1
ATOM 5559 C CA . TRP A 1 707 ? -9.261 -5.317 30.831 1.00 98.50 707 TRP A CA 1
ATOM 5560 C C . TRP A 1 707 ? -8.341 -5.403 32.049 1.00 98.50 707 TRP A C 1
ATOM 5562 O O . TRP A 1 707 ? -7.568 -4.480 32.284 1.00 98.50 707 TRP A O 1
ATOM 5572 N N . GLN A 1 708 ? -8.354 -6.530 32.767 1.00 98.31 708 GLN A N 1
ATOM 5573 C CA . GLN A 1 708 ? -7.466 -6.788 33.906 1.00 98.31 708 GLN A CA 1
ATOM 5574 C C . GLN A 1 708 ? -5.991 -6.703 33.507 1.00 98.31 708 GLN A C 1
ATOM 5576 O O . GLN A 1 708 ? -5.210 -6.086 34.222 1.00 98.31 708 GLN A O 1
ATOM 5581 N N . ALA A 1 709 ? -5.629 -7.208 32.325 1.00 97.62 709 ALA A N 1
ATOM 5582 C CA . ALA A 1 709 ? -4.277 -7.072 31.788 1.00 97.62 709 ALA A CA 1
ATOM 5583 C C . ALA A 1 709 ? -3.835 -5.611 31.546 1.00 97.62 709 ALA A C 1
ATOM 5585 O O . ALA A 1 709 ? -2.650 -5.366 31.389 1.00 97.62 709 ALA A O 1
ATOM 5586 N N . LEU A 1 710 ? -4.748 -4.634 31.489 1.00 97.50 710 LEU A N 1
ATOM 5587 C CA . LEU A 1 710 ? -4.399 -3.209 31.365 1.00 97.50 710 LEU A CA 1
ATOM 5588 C C . LEU A 1 710 ? -4.386 -2.457 32.700 1.00 97.50 710 LEU A C 1
ATOM 5590 O O . LEU A 1 710 ? -3.768 -1.397 32.785 1.00 97.50 710 LEU A O 1
ATOM 5594 N N . VAL A 1 711 ? -5.155 -2.918 33.691 1.00 97.69 711 VAL A N 1
ATOM 5595 C CA . VAL A 1 711 ? -5.400 -2.161 34.932 1.00 97.69 711 VAL A CA 1
ATOM 5596 C C . VAL A 1 711 ? -4.697 -2.743 36.152 1.00 97.69 711 VAL A C 1
ATOM 5598 O O . VAL A 1 711 ? -4.496 -2.013 37.120 1.00 97.69 711 VAL A O 1
ATOM 5601 N N . ASP A 1 712 ? -4.318 -4.021 36.121 1.00 97.88 712 ASP A N 1
ATOM 5602 C CA . ASP A 1 712 ? -3.511 -4.645 37.167 1.00 97.88 712 ASP A CA 1
ATOM 5603 C C . ASP A 1 712 ? -2.023 -4.524 36.825 1.00 97.88 712 ASP A C 1
ATOM 5605 O O . ASP A 1 712 ? -1.526 -5.179 35.907 1.00 97.88 712 ASP A O 1
ATOM 5609 N N . GLU A 1 713 ? -1.316 -3.715 37.614 1.00 96.81 713 GLU A N 1
ATOM 5610 C CA . GLU A 1 713 ? 0.133 -3.489 37.529 1.00 96.81 713 GLU A CA 1
ATOM 5611 C C . GLU A 1 713 ? 0.945 -4.791 37.661 1.00 96.81 713 GLU A C 1
ATOM 5613 O O . GLU A 1 713 ? 2.044 -4.902 37.124 1.00 96.81 713 GLU A O 1
ATOM 5618 N N . ASN A 1 714 ? 0.392 -5.814 38.324 1.00 97.38 714 ASN A N 1
ATOM 5619 C CA . ASN A 1 714 ? 1.042 -7.118 38.485 1.00 97.38 714 ASN A CA 1
ATOM 5620 C C . ASN A 1 714 ? 0.680 -8.116 37.377 1.00 97.38 714 ASN A C 1
ATOM 5622 O O . ASN A 1 714 ? 1.117 -9.269 37.413 1.00 97.38 714 ASN A O 1
ATOM 5626 N N . SER A 1 715 ? -0.132 -7.716 36.397 1.00 97.06 715 SER A N 1
ATOM 5627 C CA . SER A 1 715 ? -0.511 -8.604 35.304 1.00 97.06 715 SER A CA 1
ATOM 5628 C C . SER A 1 715 ? 0.658 -8.853 34.352 1.00 97.06 715 SER A C 1
ATOM 5630 O O . SER A 1 715 ? 1.596 -8.061 34.250 1.00 97.06 715 SER A O 1
ATOM 5632 N N . TRP A 1 716 ? 0.574 -9.960 33.607 1.00 95.69 716 TRP A N 1
ATOM 5633 C CA . TRP A 1 716 ? 1.593 -10.398 32.645 1.00 95.69 716 TRP A CA 1
ATOM 5634 C C . TRP A 1 716 ? 1.940 -9.341 31.584 1.00 95.69 716 TRP A C 1
ATOM 5636 O O . TRP A 1 716 ? 3.038 -9.362 31.041 1.00 95.69 716 TRP A O 1
ATOM 5646 N N . ALA A 1 717 ? 1.019 -8.426 31.289 1.00 95.88 717 ALA A N 1
ATOM 5647 C CA . ALA A 1 717 ? 1.160 -7.397 30.264 1.00 95.88 717 ALA A CA 1
ATOM 5648 C C . ALA A 1 717 ? 2.075 -6.228 30.676 1.00 95.88 717 ALA A C 1
ATOM 5650 O O . ALA A 1 717 ? 2.477 -5.452 29.812 1.00 95.88 717 ALA A O 1
ATOM 5651 N N . HIS A 1 718 ? 2.422 -6.129 31.961 1.00 96.19 718 HIS A N 1
ATOM 5652 C CA . HIS A 1 718 ? 3.347 -5.131 32.506 1.00 96.19 718 HIS A CA 1
ATOM 5653 C C . HIS A 1 718 ? 4.681 -5.743 32.961 1.00 96.19 718 HIS A C 1
ATOM 5655 O O . HIS A 1 718 ? 5.547 -5.039 33.473 1.00 96.19 718 HIS A O 1
ATOM 5661 N N . GLN A 1 719 ? 4.858 -7.059 32.793 1.00 95.94 719 GLN A N 1
ATOM 5662 C CA . GLN A 1 719 ? 6.077 -7.749 33.215 1.00 95.94 719 GLN A CA 1
ATOM 5663 C C . GLN A 1 719 ? 7.126 -7.789 32.101 1.00 95.94 719 GLN A C 1
ATOM 5665 O O . GLN A 1 719 ? 6.805 -7.789 30.908 1.00 95.94 719 GLN A O 1
ATOM 5670 N N . GLU A 1 720 ? 8.397 -7.876 32.493 1.00 93.81 720 GLU A N 1
ATOM 5671 C CA . GLU A 1 720 ? 9.544 -7.871 31.576 1.00 93.81 720 GLU A CA 1
ATOM 5672 C C . GLU A 1 720 ? 9.474 -8.999 30.533 1.00 93.81 720 GLU A C 1
ATOM 5674 O O . GLU A 1 720 ? 9.914 -8.817 29.398 1.00 93.81 720 GLU A O 1
ATOM 5679 N N . GLU A 1 721 ? 8.856 -10.136 30.871 1.00 91.12 721 GLU A N 1
ATOM 5680 C CA . GLU A 1 721 ? 8.638 -11.251 29.947 1.00 91.12 721 GLU A CA 1
ATOM 5681 C C . GLU A 1 721 ? 7.789 -10.870 28.730 1.00 91.12 721 GLU A C 1
ATOM 5683 O O . GLU A 1 721 ? 7.956 -11.474 27.675 1.00 91.12 721 GLU A O 1
ATOM 5688 N N . TYR A 1 722 ? 6.882 -9.900 28.869 1.00 91.19 722 TYR A N 1
ATOM 5689 C CA . TYR A 1 722 ? 6.110 -9.345 27.759 1.00 91.19 722 TYR A CA 1
ATOM 5690 C C . TYR A 1 722 ? 6.770 -8.092 27.174 1.00 91.19 722 TYR A C 1
ATOM 5692 O O . TYR A 1 722 ? 6.691 -7.846 25.969 1.00 91.19 722 TYR A O 1
ATOM 5700 N N . LEU A 1 723 ? 7.412 -7.268 28.003 1.00 91.62 723 LEU A N 1
ATOM 5701 C CA . LEU A 1 723 ? 7.940 -5.977 27.570 1.00 91.62 723 LEU A CA 1
ATOM 5702 C C . LEU A 1 723 ? 9.236 -6.092 26.772 1.00 91.62 723 LEU A C 1
ATOM 5704 O O . LEU A 1 723 ? 9.406 -5.313 25.838 1.00 91.62 723 LEU A O 1
ATOM 5708 N N . HIS A 1 724 ? 10.120 -7.045 27.078 1.00 89.81 724 HIS A N 1
ATOM 5709 C CA . HIS A 1 724 ? 11.420 -7.197 26.412 1.00 89.81 724 HIS A CA 1
ATOM 5710 C C . HIS A 1 724 ? 12.217 -5.874 26.342 1.00 89.81 724 HIS A C 1
ATOM 5712 O O . HIS A 1 724 ? 12.727 -5.483 25.287 1.00 89.81 724 HIS A O 1
ATOM 5718 N N . GLY A 1 725 ? 12.281 -5.146 27.459 1.00 90.44 725 GLY A N 1
ATOM 5719 C CA . GLY A 1 725 ? 12.959 -3.856 27.588 1.00 90.44 725 GLY A CA 1
ATOM 5720 C C . GLY A 1 725 ? 12.230 -2.662 26.963 1.00 90.44 725 GLY A C 1
ATOM 5721 O O . GLY A 1 725 ? 12.818 -1.581 26.865 1.00 90.44 725 GLY A O 1
ATOM 5722 N N . ARG A 1 726 ? 10.981 -2.829 26.506 1.00 90.88 726 ARG A N 1
ATOM 5723 C CA . ARG A 1 726 ? 10.147 -1.732 25.992 1.00 90.88 726 ARG A CA 1
ATOM 5724 C C . ARG A 1 726 ? 9.591 -0.891 27.139 1.00 90.88 726 ARG A C 1
ATOM 5726 O O . ARG A 1 726 ? 9.278 -1.408 28.205 1.00 90.88 726 ARG A O 1
ATOM 5733 N N . GLU A 1 727 ? 9.472 0.411 26.898 1.00 92.94 727 GLU A N 1
ATOM 5734 C CA . GLU A 1 727 ? 8.909 1.347 27.870 1.00 92.94 727 GLU A CA 1
ATOM 5735 C C . GLU A 1 727 ? 7.428 1.037 28.119 1.00 92.94 727 GLU A C 1
ATOM 5737 O O . GLU A 1 727 ? 6.651 0.870 27.174 1.00 92.94 727 GLU A O 1
ATOM 5742 N N . ASP A 1 728 ? 7.059 0.979 29.395 1.00 95.25 728 ASP A N 1
ATOM 5743 C CA . ASP A 1 728 ? 5.713 0.672 29.854 1.00 95.25 728 ASP A CA 1
ATOM 5744 C C . ASP A 1 728 ? 5.311 1.588 31.009 1.00 95.25 728 ASP A C 1
ATOM 5746 O O . ASP A 1 728 ? 6.142 2.055 31.792 1.00 95.25 728 ASP A O 1
ATOM 5750 N N . SER A 1 729 ? 4.016 1.868 31.097 1.00 96.69 729 SER A N 1
ATOM 5751 C CA . SER A 1 729 ? 3.418 2.552 32.234 1.00 96.69 729 SER A CA 1
ATOM 5752 C C . SER A 1 729 ? 1.938 2.221 32.311 1.00 96.69 729 SER A C 1
ATOM 5754 O O . SER A 1 729 ? 1.299 1.953 31.295 1.00 96.69 729 SER A O 1
ATOM 5756 N N . MET A 1 730 ? 1.346 2.354 33.494 1.00 97.19 730 MET A N 1
ATOM 5757 C CA . MET A 1 730 ? -0.089 2.132 33.648 1.00 97.19 730 MET A CA 1
ATOM 5758 C C . MET A 1 730 ? -0.940 3.059 32.768 1.00 97.19 730 MET A C 1
ATOM 5760 O O . MET A 1 730 ? -1.992 2.647 32.292 1.00 97.19 730 MET A O 1
ATOM 5764 N N . SER A 1 731 ? -0.500 4.295 32.507 1.00 96.12 731 SER A N 1
ATOM 5765 C CA . SER A 1 731 ? -1.235 5.255 31.669 1.00 96.12 731 SER A CA 1
ATOM 5766 C C . SER A 1 731 ? -0.988 5.087 30.172 1.00 96.12 731 SER A C 1
ATOM 5768 O O . SER A 1 731 ? -1.832 5.481 29.369 1.00 96.12 731 SER A O 1
ATOM 5770 N N . GLN A 1 732 ? 0.132 4.482 29.780 1.00 95.38 732 GLN A N 1
ATOM 5771 C CA . GLN A 1 732 ? 0.490 4.167 28.400 1.00 95.38 732 GLN A CA 1
ATOM 5772 C C . GLN A 1 732 ? 1.133 2.775 28.350 1.00 95.38 732 GLN A C 1
ATOM 5774 O O . GLN A 1 732 ? 2.344 2.669 28.149 1.00 95.38 732 GLN A O 1
ATOM 5779 N N . PRO A 1 733 ? 0.343 1.705 28.543 1.00 96.12 733 PRO A N 1
ATOM 5780 C CA . PRO A 1 733 ? 0.905 0.371 28.539 1.00 96.12 733 PRO A CA 1
ATOM 5781 C C . PRO A 1 733 ? 1.268 -0.053 27.128 1.00 96.12 733 PRO A C 1
ATOM 5783 O O . PRO A 1 733 ? 0.526 0.221 26.175 1.00 96.12 733 PRO A O 1
ATOM 5786 N N . TRP A 1 734 ? 2.353 -0.809 26.994 1.00 94.56 734 TRP A N 1
ATOM 5787 C CA . TRP A 1 734 ? 2.731 -1.412 25.722 1.00 94.56 734 TRP A CA 1
ATOM 5788 C C . TRP A 1 734 ? 1.614 -2.319 25.188 1.00 94.56 734 TRP A C 1
ATOM 5790 O O . TRP A 1 734 ? 1.330 -2.359 23.988 1.00 94.56 734 TRP A O 1
ATOM 5800 N N . PHE A 1 735 ? 0.901 -2.996 26.092 1.00 96.50 735 PHE A N 1
ATOM 5801 C CA . PHE A 1 735 ? -0.255 -3.824 25.758 1.00 96.50 735 PHE A CA 1
ATOM 5802 C C . PHE A 1 735 ? -1.411 -3.050 25.099 1.00 96.50 735 PHE A C 1
ATOM 5804 O O . PHE A 1 735 ? -2.150 -3.618 24.291 1.00 96.50 735 PHE A O 1
ATOM 5811 N N . GLY A 1 736 ? -1.511 -1.735 25.320 1.00 95.62 736 GLY A N 1
ATOM 5812 C CA . GLY A 1 736 ? -2.454 -0.873 24.605 1.00 95.62 736 GLY A CA 1
ATOM 5813 C C . GLY A 1 736 ? -2.245 -0.896 23.085 1.00 95.62 736 GLY A C 1
ATOM 5814 O O . GLY A 1 736 ? -3.218 -0.935 22.328 1.00 95.62 736 GLY A O 1
ATOM 5815 N N . TYR A 1 737 ? -0.992 -0.985 22.617 1.00 94.44 737 TYR A N 1
ATOM 5816 C CA . TYR A 1 737 ? -0.706 -1.140 21.188 1.00 94.44 737 TYR A CA 1
ATOM 5817 C C . TYR A 1 737 ? -1.227 -2.471 20.652 1.00 94.44 737 TYR A C 1
ATOM 5819 O O . TYR A 1 737 ? -1.796 -2.490 19.564 1.00 94.44 737 TYR A O 1
ATOM 5827 N N . THR A 1 738 ? -1.096 -3.560 21.409 1.00 95.44 738 THR A N 1
ATOM 5828 C CA . THR A 1 738 ? -1.646 -4.874 21.040 1.00 95.44 738 THR A CA 1
ATOM 5829 C C . THR A 1 738 ? -3.170 -4.836 20.957 1.00 95.44 738 THR A C 1
ATOM 5831 O O . THR A 1 738 ? -3.742 -5.300 19.967 1.00 95.44 738 THR A O 1
ATOM 5834 N N . MET A 1 739 ? -3.829 -4.200 21.930 1.00 96.94 739 MET A N 1
ATOM 5835 C CA . MET A 1 739 ? -5.280 -4.004 21.906 1.00 96.94 739 MET A CA 1
ATOM 5836 C C . MET A 1 739 ? -5.741 -3.217 20.677 1.00 96.94 739 MET A C 1
ATOM 5838 O O . MET A 1 739 ? -6.731 -3.588 20.051 1.00 96.94 739 MET A O 1
ATOM 5842 N N . GLU A 1 740 ? -4.993 -2.195 20.253 1.00 95.94 740 GLU A N 1
ATOM 5843 C CA . GLU A 1 740 ? -5.302 -1.456 19.026 1.00 95.94 740 GLU A CA 1
ATOM 5844 C C . GLU A 1 740 ? -5.376 -2.372 17.788 1.00 95.94 740 GLU A C 1
ATOM 5846 O O . GLU A 1 740 ? -6.210 -2.122 16.915 1.00 95.94 740 GLU A O 1
ATOM 5851 N N . ARG A 1 741 ? -4.570 -3.446 17.711 1.00 96.12 741 ARG A N 1
ATOM 5852 C CA . ARG A 1 741 ? -4.517 -4.366 16.555 1.00 96.12 741 ARG A CA 1
ATOM 5853 C C . ARG A 1 741 ? -5.572 -5.473 16.581 1.00 96.12 741 ARG A C 1
ATOM 5855 O O . ARG A 1 741 ? -5.879 -6.015 15.516 1.00 96.12 741 ARG A O 1
ATOM 5862 N N . ILE A 1 742 ? -6.116 -5.825 17.747 1.00 96.00 742 ILE A N 1
ATOM 5863 C CA . ILE A 1 742 ? -6.894 -7.063 17.924 1.00 96.00 742 ILE A CA 1
ATOM 5864 C C . ILE A 1 742 ? -8.414 -6.898 17.742 1.00 96.00 742 ILE A C 1
ATOM 5866 O O . ILE A 1 742 ? -9.127 -7.898 17.669 1.00 96.00 742 ILE A O 1
ATOM 5870 N N . TRP A 1 743 ? -8.945 -5.678 17.609 1.00 97.25 743 TRP A N 1
ATOM 5871 C CA . TRP A 1 743 ? -10.399 -5.442 17.583 1.00 97.25 743 TRP A CA 1
ATOM 5872 C C . TRP A 1 743 ? -11.144 -6.219 16.489 1.00 97.25 743 TRP A C 1
ATOM 5874 O O . TRP A 1 743 ? -12.200 -6.780 16.762 1.00 97.25 743 TRP A O 1
ATOM 5884 N N . ASN A 1 744 ? -10.585 -6.347 15.279 1.00 95.50 744 ASN A N 1
ATOM 5885 C CA . ASN A 1 744 ? -11.192 -7.182 14.227 1.00 95.50 744 ASN A CA 1
ATOM 5886 C C . ASN A 1 744 ? -11.319 -8.655 14.647 1.00 95.50 744 ASN A C 1
ATOM 5888 O O . ASN A 1 744 ? -12.284 -9.323 14.284 1.00 95.50 744 ASN A O 1
ATOM 5892 N N . VAL A 1 745 ? -10.339 -9.177 15.394 1.00 94.62 745 VAL A N 1
ATOM 5893 C CA . VAL A 1 745 ? -10.365 -10.557 15.893 1.00 94.62 745 VAL A CA 1
ATOM 5894 C C . VAL A 1 745 ? -11.442 -10.697 16.955 1.00 94.62 745 VAL A C 1
ATOM 5896 O O . VAL A 1 745 ? -12.259 -11.612 16.849 1.00 94.62 745 VAL A O 1
ATOM 5899 N N . LEU A 1 746 ? -11.475 -9.768 17.917 1.00 96.19 746 LEU A N 1
ATOM 5900 C CA . LEU A 1 746 ? -12.492 -9.740 18.963 1.00 96.19 746 LEU A CA 1
ATOM 5901 C C . LEU A 1 746 ? -13.886 -9.651 18.359 1.00 96.19 746 LEU A C 1
ATOM 5903 O O . LEU A 1 746 ? -14.722 -10.461 18.687 1.00 96.19 746 LEU A O 1
ATOM 5907 N N . PHE A 1 747 ? -14.158 -8.780 17.399 1.00 96.12 747 PHE A N 1
ATOM 5908 C CA . PHE A 1 747 ? -15.512 -8.672 16.839 1.00 96.12 747 PHE A CA 1
ATOM 5909 C C . PHE A 1 747 ? -15.762 -9.586 15.638 1.00 96.12 747 PHE A C 1
ATOM 5911 O O . PHE A 1 747 ? -16.697 -9.367 14.864 1.00 96.12 747 PHE A O 1
ATOM 5918 N N . GLN A 1 748 ? -14.951 -10.641 15.497 1.00 94.31 748 GLN A N 1
ATOM 5919 C CA . GLN A 1 748 ? -15.126 -11.703 14.505 1.00 94.31 748 GLN A CA 1
ATOM 5920 C C . GLN A 1 748 ? -15.232 -11.161 13.065 1.00 94.31 748 GLN A C 1
ATOM 5922 O O . GLN A 1 748 ? -15.991 -11.678 12.248 1.00 94.31 748 GLN A O 1
ATOM 5927 N N . CYS A 1 749 ? -14.469 -10.111 12.749 1.00 93.25 749 CYS A N 1
ATOM 5928 C CA . CYS A 1 749 ? -14.444 -9.435 11.455 1.00 93.25 749 CYS A CA 1
ATOM 5929 C C . CYS A 1 749 ? -13.046 -9.460 10.818 1.00 93.25 749 CYS A C 1
ATOM 5931 O O . CYS A 1 749 ? -12.428 -8.435 10.545 1.00 93.25 749 CYS A O 1
ATOM 5933 N N . SER A 1 750 ? -12.547 -10.670 10.562 1.00 91.62 750 SER A N 1
ATOM 5934 C CA . SER A 1 750 ? -11.245 -10.905 9.918 1.00 91.62 750 SER A CA 1
ATOM 5935 C C . SER A 1 750 ? -11.383 -11.513 8.516 1.00 91.62 750 SER A C 1
ATOM 5937 O O . SER A 1 750 ? -10.567 -12.348 8.130 1.00 91.62 750 SER A O 1
ATOM 5939 N N . ASP A 1 751 ? -12.416 -11.131 7.752 1.00 89.75 751 ASP A N 1
ATOM 5940 C CA . ASP A 1 751 ? -12.565 -11.572 6.357 1.00 89.75 751 ASP A CA 1
ATOM 5941 C C . ASP A 1 751 ? -11.461 -10.943 5.485 1.00 89.75 751 ASP A C 1
ATOM 5943 O O . ASP A 1 751 ? -11.255 -9.725 5.465 1.00 89.75 751 ASP A O 1
ATOM 5947 N N . MET A 1 752 ? -10.738 -11.782 4.745 1.00 89.69 752 MET A N 1
ATOM 5948 C CA . MET A 1 752 ? -9.678 -11.338 3.838 1.00 89.69 752 MET A CA 1
ATOM 5949 C C . MET A 1 752 ? -10.223 -10.519 2.666 1.00 89.69 752 MET A C 1
ATOM 5951 O O . MET A 1 752 ? -9.510 -9.668 2.134 1.00 89.69 752 MET A O 1
ATOM 5955 N N . ASP A 1 753 ? -11.494 -10.694 2.297 1.00 89.25 753 ASP A N 1
ATOM 5956 C CA . ASP A 1 753 ? -12.131 -9.836 1.303 1.00 89.25 753 ASP A CA 1
ATOM 5957 C C . ASP A 1 753 ? -12.156 -8.371 1.751 1.00 89.25 753 ASP A C 1
ATOM 5959 O O . ASP A 1 753 ? -11.904 -7.495 0.923 1.00 89.25 753 ASP A O 1
ATOM 5963 N N . ILE A 1 754 ? -12.369 -8.096 3.043 1.00 91.94 754 ILE A N 1
ATOM 5964 C CA . ILE A 1 754 ? -12.317 -6.731 3.591 1.00 91.94 754 ILE A CA 1
ATOM 5965 C C . ILE A 1 754 ? -10.899 -6.181 3.476 1.00 91.94 754 ILE A C 1
ATOM 5967 O O . ILE A 1 754 ? -10.681 -5.056 3.020 1.00 91.94 754 ILE A O 1
ATOM 5971 N N . ALA A 1 755 ? -9.912 -7.007 3.828 1.00 89.94 755 ALA A N 1
ATOM 5972 C CA . ALA A 1 755 ? -8.514 -6.615 3.772 1.00 89.94 755 ALA A CA 1
ATOM 5973 C C . ALA A 1 755 ? -8.064 -6.187 2.368 1.00 89.94 755 ALA A C 1
ATOM 5975 O O . ALA A 1 755 ? -7.181 -5.338 2.206 1.00 89.94 755 ALA A O 1
ATOM 5976 N N . TRP A 1 756 ? -8.651 -6.805 1.346 1.00 88.25 756 TRP A N 1
ATOM 5977 C CA . TRP A 1 756 ? -8.284 -6.567 -0.037 1.00 88.25 756 TRP A CA 1
ATOM 5978 C C . TRP A 1 756 ? -9.158 -5.518 -0.692 1.00 88.25 756 TRP A C 1
ATOM 5980 O O . TRP A 1 756 ? -8.622 -4.702 -1.428 1.00 88.25 756 TRP A O 1
ATOM 5990 N N . LYS A 1 757 ? -10.471 -5.509 -0.460 1.00 90.81 757 LYS A N 1
ATOM 5991 C CA . LYS A 1 757 ? -11.424 -4.671 -1.200 1.00 90.81 757 LYS A CA 1
ATOM 5992 C C . LYS A 1 757 ? -11.642 -3.299 -0.569 1.00 90.81 757 LYS A C 1
ATOM 5994 O O . LYS A 1 757 ? -12.000 -2.379 -1.307 1.00 90.81 757 LYS A O 1
ATOM 5999 N N . CYS A 1 758 ? -11.393 -3.130 0.731 1.00 93.12 758 CYS A N 1
ATOM 6000 C CA . CYS A 1 758 ? -11.595 -1.840 1.377 1.00 93.12 758 CYS A CA 1
ATOM 6001 C C . CYS A 1 758 ? -10.595 -0.788 0.849 1.00 93.12 758 CYS A C 1
ATOM 6003 O O . CYS A 1 758 ? -9.380 -1.030 0.880 1.00 93.12 758 CYS A O 1
ATOM 6005 N N . PRO A 1 759 ? -11.057 0.373 0.343 1.00 92.62 759 PRO A N 1
ATOM 6006 C CA . PRO A 1 759 ? -10.177 1.469 -0.047 1.00 92.62 759 PRO A CA 1
ATOM 6007 C C . PRO A 1 759 ? -9.397 2.065 1.115 1.00 92.62 759 PRO A C 1
ATOM 6009 O O . PRO A 1 759 ? -9.794 2.000 2.276 1.00 92.62 759 PRO A O 1
ATOM 6012 N N . THR A 1 760 ? -8.279 2.711 0.779 1.00 89.25 760 THR A N 1
ATOM 6013 C CA . THR A 1 760 ? -7.608 3.606 1.721 1.00 89.25 760 THR A CA 1
ATOM 6014 C C . THR A 1 760 ? -8.527 4.770 2.068 1.00 89.25 760 THR A C 1
ATOM 6016 O O . THR A 1 760 ? -9.306 5.225 1.230 1.00 89.25 760 THR A O 1
ATOM 6019 N N . LEU A 1 761 ? -8.366 5.313 3.277 1.00 86.19 761 LEU A N 1
ATOM 6020 C CA . LEU A 1 761 ? -9.062 6.525 3.720 1.00 86.19 761 LEU A CA 1
ATOM 6021 C C . LEU A 1 761 ? -8.916 7.684 2.711 1.00 86.19 761 LEU A C 1
ATOM 6023 O O . LEU A 1 761 ? -9.872 8.409 2.459 1.00 86.19 761 LEU A O 1
ATOM 6027 N N . LEU A 1 762 ? -7.751 7.792 2.056 1.00 86.50 762 LEU A N 1
ATOM 6028 C CA . LEU A 1 762 ? -7.486 8.791 1.017 1.00 86.50 762 LEU A CA 1
ATOM 6029 C C . LEU A 1 762 ? -8.346 8.600 -0.242 1.00 86.50 762 LEU A C 1
ATOM 6031 O O . LEU A 1 762 ? -8.836 9.574 -0.806 1.00 86.50 762 LEU A O 1
ATOM 6035 N N . SER A 1 763 ? -8.501 7.358 -0.706 1.00 87.44 763 SER A N 1
ATOM 6036 C CA . SER A 1 763 ? -9.285 7.064 -1.914 1.00 87.44 763 SER A CA 1
ATOM 6037 C C . SER A 1 763 ? -10.783 7.101 -1.612 1.00 87.44 763 SER A C 1
ATOM 6039 O O . SER A 1 763 ? -11.589 7.510 -2.445 1.00 87.44 763 SER A O 1
ATOM 6041 N N . GLY A 1 764 ? -11.161 6.663 -0.409 1.00 87.38 764 GLY A N 1
ATOM 6042 C CA . GLY A 1 764 ? -12.503 6.710 0.160 1.00 87.38 764 GLY A CA 1
ATOM 6043 C C . GLY A 1 764 ? -13.549 5.822 -0.521 1.00 87.38 764 GLY A C 1
ATOM 6044 O O . GLY A 1 764 ? -14.559 5.511 0.101 1.00 87.38 764 GLY A O 1
ATOM 6045 N N . TRP A 1 765 ? -13.391 5.449 -1.790 1.00 90.06 765 TRP A N 1
ATOM 6046 C CA . TRP A 1 765 ? -14.305 4.560 -2.505 1.00 90.06 765 TRP A CA 1
ATOM 6047 C C . TRP A 1 765 ? -13.566 3.764 -3.576 1.00 90.06 765 TRP A C 1
ATOM 6049 O O . TRP A 1 765 ? -12.579 4.223 -4.149 1.00 90.06 765 TRP A O 1
ATOM 6059 N N . ARG A 1 766 ? -14.083 2.573 -3.875 1.00 89.06 766 ARG A N 1
ATOM 6060 C CA . ARG A 1 766 ? -13.602 1.718 -4.958 1.00 89.06 766 ARG A CA 1
ATOM 6061 C C . ARG A 1 766 ? -14.640 1.701 -6.083 1.00 89.06 766 ARG A C 1
ATOM 6063 O O . ARG A 1 766 ? -15.784 1.331 -5.824 1.00 89.06 766 ARG A O 1
ATOM 6070 N N . PRO A 1 767 ? -14.290 2.048 -7.334 1.00 87.31 767 PRO A N 1
ATOM 6071 C CA . PRO A 1 767 ? -15.201 1.886 -8.466 1.00 87.31 767 PRO A CA 1
ATOM 6072 C C . PRO A 1 767 ? -15.679 0.432 -8.597 1.00 87.31 767 PRO A C 1
ATOM 6074 O O . PRO A 1 767 ? -14.863 -0.488 -8.645 1.00 87.31 767 PRO A O 1
ATOM 6077 N N . GLY A 1 768 ? -16.998 0.224 -8.639 1.00 86.50 768 GLY A N 1
ATOM 6078 C CA . GLY A 1 768 ? -17.608 -1.114 -8.619 1.00 86.50 768 GLY A CA 1
ATOM 6079 C C . GLY A 1 768 ? -17.538 -1.831 -7.262 1.00 86.50 768 GLY A C 1
ATOM 6080 O O . GLY A 1 768 ? -17.826 -3.022 -7.193 1.00 86.50 768 GLY A O 1
ATOM 6081 N N . GLY A 1 769 ? -17.123 -1.130 -6.204 1.00 89.31 769 GLY A N 1
ATOM 6082 C CA . GLY A 1 769 ? -17.139 -1.622 -4.834 1.00 89.31 769 GLY A CA 1
ATOM 6083 C C . GLY A 1 769 ? -18.505 -1.497 -4.168 1.00 89.31 769 GLY A C 1
ATOM 6084 O O . GLY A 1 769 ? -19.436 -0.892 -4.702 1.00 89.31 769 GLY A O 1
ATOM 6085 N N . SER A 1 770 ? -18.602 -2.074 -2.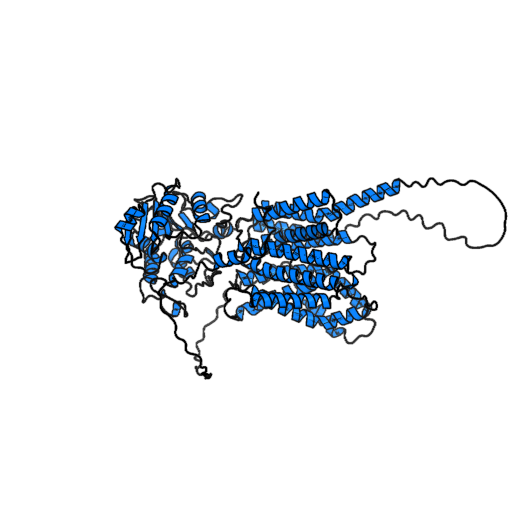976 1.00 92.81 770 SER A N 1
ATOM 6086 C CA . SER A 1 770 ? -19.796 -2.036 -2.134 1.00 92.81 770 SER A CA 1
ATOM 6087 C C . SER A 1 770 ? -19.438 -1.602 -0.715 1.00 92.81 770 SER A C 1
ATOM 6089 O O . SER A 1 770 ? -18.276 -1.654 -0.312 1.00 92.81 770 SER A O 1
ATOM 6091 N N . ILE A 1 771 ? -20.438 -1.218 0.078 1.00 93.75 771 ILE A N 1
ATOM 6092 C CA . ILE A 1 771 ? -20.227 -0.930 1.503 1.00 93.75 771 ILE A CA 1
ATOM 6093 C C . ILE A 1 771 ? -19.756 -2.162 2.295 1.00 93.75 771 ILE A C 1
ATOM 6095 O O . ILE A 1 771 ? -19.105 -1.993 3.323 1.00 93.75 771 ILE A O 1
ATOM 6099 N N . ALA A 1 772 ? -20.013 -3.375 1.789 1.00 92.69 772 ALA A N 1
ATOM 6100 C CA . ALA A 1 772 ? -19.534 -4.638 2.355 1.00 92.69 772 ALA A CA 1
ATOM 6101 C C . ALA A 1 772 ? -18.010 -4.797 2.255 1.00 92.69 772 ALA A C 1
ATOM 6103 O O . ALA A 1 772 ? -17.423 -5.626 2.939 1.00 92.69 772 ALA A O 1
ATOM 6104 N N . ASP A 1 773 ? -17.352 -4.010 1.397 1.00 92.88 773 ASP A N 1
ATOM 6105 C CA . ASP A 1 773 ? -15.913 -4.129 1.173 1.00 92.88 773 ASP A CA 1
ATOM 6106 C C . ASP A 1 773 ? -15.085 -3.704 2.396 1.00 92.88 773 ASP A C 1
ATOM 6108 O O . ASP A 1 773 ? -13.901 -4.015 2.433 1.00 92.88 773 ASP A O 1
ATOM 6112 N N . CYS A 1 774 ? -15.668 -2.989 3.368 1.00 94.75 774 CYS A N 1
ATOM 6113 C CA . CYS A 1 774 ? -14.956 -2.419 4.520 1.00 94.75 774 CYS A CA 1
ATOM 6114 C C . CYS A 1 774 ? -15.462 -2.878 5.892 1.00 94.75 774 CYS A C 1
ATOM 6116 O O . CYS A 1 774 ? -14.912 -2.449 6.904 1.00 94.75 774 CYS A O 1
ATOM 6118 N N . GLN A 1 775 ? -16.515 -3.691 5.953 1.00 95.00 775 GLN A N 1
ATOM 6119 C CA . GLN A 1 775 ? -17.195 -3.991 7.211 1.00 95.00 775 GLN A CA 1
ATOM 6120 C C . GLN A 1 775 ? -17.800 -5.386 7.206 1.00 95.00 775 GLN A C 1
ATOM 6122 O O . GLN A 1 775 ? -18.047 -5.958 6.145 1.00 95.00 775 GLN A O 1
ATOM 6127 N N . CYS A 1 776 ? -18.092 -5.892 8.398 1.00 95.12 776 CYS A N 1
ATOM 6128 C CA . CYS A 1 776 ? -18.909 -7.082 8.573 1.00 95.12 776 CYS A CA 1
ATOM 6129 C C . CYS A 1 776 ? -20.323 -6.671 8.973 1.00 95.12 776 CYS A C 1
ATOM 6131 O O . CYS A 1 776 ? -20.501 -5.872 9.892 1.00 95.12 776 CYS A O 1
ATOM 6133 N N . PHE A 1 777 ? -21.317 -7.229 8.292 1.00 95.25 777 PHE A N 1
ATOM 6134 C CA . PHE A 1 777 ? -22.724 -7.104 8.666 1.00 95.25 777 PHE A CA 1
ATOM 6135 C C . PHE A 1 777 ? -23.129 -8.238 9.612 1.00 95.25 777 PHE A C 1
ATOM 6137 O O . PHE A 1 777 ? -22.473 -9.281 9.641 1.00 95.25 777 PHE A O 1
ATOM 6144 N N . ASP A 1 778 ? -24.190 -8.025 10.387 1.00 90.62 778 ASP A N 1
ATOM 6145 C CA . ASP A 1 778 ? -24.774 -9.047 11.277 1.00 90.62 778 ASP A CA 1
ATOM 6146 C C . ASP A 1 778 ? -25.922 -9.834 10.632 1.00 90.62 778 ASP A C 1
ATOM 6148 O O . ASP A 1 778 ? -26.382 -10.821 11.201 1.00 90.62 778 ASP A O 1
ATOM 6152 N N . SER A 1 779 ? -26.364 -9.410 9.445 1.00 73.81 779 SER A N 1
ATOM 6153 C CA . SER A 1 779 ? -27.489 -9.969 8.686 1.00 73.81 779 SER A CA 1
ATOM 6154 C C . SER A 1 779 ? -27.065 -10.654 7.397 1.00 73.81 779 SER A C 1
ATOM 6156 O O . SER A 1 779 ? -26.221 -10.048 6.690 1.00 73.81 779 SER A O 1
#

Secondary structure (DSSP, 8-state):
--SSS-S--SSHHHHHHHHHHGGG-PPP------PPPP-------------------------------SHHHHHHSS-TTSHHHHHHHHHHHHHHSSS--STTHHHHHHHHHHHHHHHHHHHHHHHHHHHHHHHIIIIIS----HHHHHHHHHHHHHHHHHHHHHHHHHHHGGG----PPPPHHHHHHHHHHHHHHHHHHHHHHHHHHH-S-HHHHHHTTHHHHHHHHHHHHHTTSS---HHHHHHHHHHHHHHHHHHHT-TT--HHHHHHHHHHHHHHHHHHHHHHHHHHH-TTTS--HHHHHHHHHHHHHHHHHHHHHSS----------STTHHHHHHHHHHHHHHHHHHSSSSS------TTS-TT---THHHHHHHHHHHHHHHHHHHHHHHHSSS-----HHHHHHHHHHHHHHHHHHHHHHHHHHHHHHHHHHH----------------------SSSSS-------------HHHHHHHHHHHHHHHHHHHHHHS-----PPPPP--TT---SSSEEEEEEESS--HHHHHHHHHHHHTSTTTTT-EEEEEE--TTS-HHHHHHHHT-SEEEE--S-SHHHHHHHHHHHHTGGG--SEEEEEESS-TTHHHHHHHHHHH--TTTEEEEE-S----EEETTB-B-TTS-B-TT-HHHHHHHHHHS---SEEEPP-TT-EEEEHHHHHTS-HHHHHHHHHHHH-TTSGGGSHHHHTT----SSS-HHHHHHHHHHHHHTT---HHHHHHSPPTTT---TT--GGGGEEE--

Sequence (779 aa):
MCFVSLLSLPSVAFRSLESCYAANSGPGRDRAYATPGPFTLYALFSGSCGPRLTAQEHGTNCFWGSRMSLGPFISSLLPRTRITELSSLAMTAHLRLEDAGEKNSHDRQTTHDAFEKHRRLVWLMCATTSLLSARHILVEQNLHYPLQTYFNQIAATAFFAVCLYPWQRKVQVVRQEHRWKRSLQGTLIVAAAHCFGSLSMFLILQAILHTANLALLAMMITISFFAEDMILLATGYTSQSRVESLRLGLLLLACAGILSMEYRLGVPTLLAGILAMLFAGIANALKKLTHKHYPGDMTSKNAEMMWLVNMGSLVAIACIFGPWPREHVILFDLGSFPLRAVNACSTAAALLLGGSIFLPLDAHHGSQPPGTTDVPSQRVRDVLTLLALTGITGCFSTLSLRRSYTSWYQLCFFFIAILCIYGKDTYDTVFDQSTRESNTRGNYDLITYTLGRSDDSESNALVEDSAKSQLRTSQVAPRGFNPRSCLTSMALIMLWTAYVSLNFGQRQHPRAETRLDMNYEASVPLEVVISMYKEKADDVAQLISRLRNMPQMTDARITIYLKDSEADEQQIKQESNAHEVIKLPNLGREAETYLNHIVTRWESLAGQTIFLQADVHNSREFYPFVERYFRAKETGFLNLGWAGNVCNGQDCGDRFGWQDETRLFPAIQSRIDKSTRENVLLSYKGQFVATAARIRGIDKSIYNDLWQALVDENSWAHQEEYLHGREDSMSQPWFGYTMERIWNVLFQCSDMDIAWKCPTLLSGWRPGGSIADCQCFDS

Nearest PDB structures (foldseek):
  5y79-assembly1_B  TM=6.989E-01  e=5.651E-06  Galdieria sulphuraria
  6oh4-assembly2_B  TM=6.058E-01  e=3.646E-04  Mus musculus
  6oh3-assembly1_A  TM=6.147E-01  e=5.367E-04  Mus musculus
  6i1z-assembly1_A  TM=5.309E-01  e=3.346E-04  Zea mays
  6i1z-assembly1_B  TM=5.179E-01  e=3.493E-04  Zea mays

Radius of gyration: 33.78 Å; Cα contacts (8 Å, |Δi|>4): 977; chains: 1; bounding box: 77×63×126 Å

Solvent-accessible surface area (backbone atoms only — not comparable to full-atom values): 44479 Å² total; per-residue (Å²): 137,84,84,80,81,82,84,80,82,84,78,67,76,64,59,60,55,49,62,72,67,53,75,80,74,74,79,83,81,79,89,73,94,79,88,86,84,88,86,82,89,87,82,89,84,90,80,82,90,81,92,85,84,83,91,77,92,77,92,74,89,82,76,88,77,82,76,89,66,76,56,65,72,61,56,73,78,43,75,86,78,55,59,68,48,51,62,44,45,64,55,54,51,53,76,64,56,80,82,57,74,82,79,47,59,64,59,52,48,53,52,48,54,54,45,62,72,43,40,64,60,54,25,51,54,20,20,48,46,17,55,54,39,47,37,40,45,32,55,74,66,48,45,80,46,48,67,60,53,46,48,47,23,41,52,37,30,43,51,52,49,60,70,46,42,67,60,53,50,65,66,47,70,81,72,70,86,77,86,60,80,70,49,72,65,36,46,52,44,51,51,49,19,30,38,30,38,35,53,13,56,52,26,39,41,50,13,52,56,54,40,57,39,60,33,55,60,51,54,46,49,58,42,14,56,51,37,17,54,49,49,30,45,76,69,62,74,41,85,93,42,75,66,57,55,50,39,52,50,52,31,52,52,17,49,49,41,36,56,74,55,42,23,61,51,43,71,68,21,52,56,25,38,51,51,14,20,39,27,40,8,44,18,53,31,37,49,54,49,34,51,74,79,25,59,64,42,60,56,58,74,66,51,50,51,49,45,43,39,52,31,31,50,51,52,50,50,51,56,71,75,38,97,58,79,81,73,74,76,88,75,84,58,72,86,53,42,68,56,53,49,51,22,14,50,22,36,20,50,5,35,75,66,10,69,33,65,86,51,74,52,70,76,78,72,83,79,65,66,97,82,71,87,61,69,57,62,52,63,50,49,51,50,52,50,46,55,48,47,30,25,53,44,32,41,51,32,41,69,39,92,74,40,28,73,78,46,71,64,25,52,52,20,46,52,51,29,50,48,44,64,49,43,54,46,55,49,52,57,56,51,54,50,53,52,52,55,54,58,64,70,67,62,71,73,77,79,74,80,80,84,79,77,90,80,89,80,92,81,84,83,89,88,91,86,89,88,84,85,78,85,68,76,79,70,78,70,75,83,73,83,56,64,67,60,55,52,54,51,51,52,49,52,52,40,43,50,48,22,52,48,53,50,71,45,83,74,84,68,90,74,76,85,72,55,59,32,82,84,69,82,50,90,40,64,41,30,37,40,29,35,34,59,85,74,56,45,67,58,39,21,50,51,50,50,58,47,36,70,37,89,79,34,56,83,44,45,36,39,35,39,34,29,39,86,86,62,57,55,67,58,44,25,64,63,32,68,40,80,40,56,44,80,44,76,59,38,15,48,59,56,34,50,53,33,47,50,51,63,77,32,61,94,69,40,28,41,27,36,35,39,36,50,52,74,60,77,62,54,85,38,38,56,62,41,48,71,69,52,60,41,86,87,49,56,25,30,34,70,63,38,64,63,46,44,69,31,37,28,82,66,28,51,45,90,84,75,50,64,48,85,81,38,54,62,38,52,52,37,34,72,71,72,72,44,72,59,68,56,38,36,42,37,32,85,59,25,35,37,41,17,36,32,39,62,59,34,39,66,67,64,59,50,44,53,57,34,45,41,40,69,40,80,85,25,69,53,65,33,63,92,63,40,74,87,52,81,69,40,58,48,57,31,56,51,38,60,55,52,28,31,40,50,24,58,71,54,65,47,42,57,64,62,30,38,56,55,25,34,24,61,83,45,62,51,41,94,96,59,58,62,65,25,52,36,36,61,78,122

InterPro domains:
  IPR021838 Protein of unknown function DUF3431 [PF11913] (552-750)